Protein 5W8J (pdb70)

Foldseek 3Di:
DDPCVVVDDDPDDDDFDQEEEEEDDPQASLLLVVLLFVVVRGLEYEYEYDPAVVFVVSQVVVVVCVVVTNRNYYYYDNQLLSVAQHQEYEYADADDADDPRDPLRRVQRRLVVCLVVLVRNCVRHVQHAYEYEYPPFFLVLLSSCVNSVDDQLRRWYLACLLLQLLLLVLVCVVVVHHSVQWHWDWKAGPADLIRTQQQTTDGPPHRVCVVQVCQCHPVRPVPNVVSSVCSRVVQVVCCVVVNHDHNSSSNSVSVLSNCASVVPQAWGFIWTQDQPPLPQHDRTTMTFTFGHYPSHGPDTDRDDGDPVRSVSNNVSSVVSVVSNVPHDD/DDPVVVVDDDDDDDDDDWDAEEEEEDDDQASLLLVVLLQVVQLGLEYEYEYDPAVSFVVSQVVVVVCVVVTNRPYYYYDNQLLSVAPHQEYEYADADDAWAPGFLVVRVVGVLVVCLVPLVRNCVRYVNHAYEYEYPPQQLVLVSSCVNNVDDQLRRWYLFCLLLQLLLLVLVCVVVVHHSVQWDWDWKFGQADLIFTQLQCTDGPPHRPCVVPVCPLPPVRPVNNVVSSVCSRCVQNVVCVVPNGDHNSSSNSSSVLSCCASVFPQDWGFIWGQPDPALPHNDRGIHTAIFGQYPSHGPGGDRDDGDPVRSVSNVVSRVVRCVVNVPDDD/DDPCVVVDDDDDDDDDDFQQEEEEEDDDQASLLLVVLLQVVQRGLEYEYEYDPAVSFVVSQVVVVVCVVVTNRNYYYYDNQLLSVAQHQEYEYADADDDDPPDDPLVRVQRRLVVVLVVLVRNCVRHVQHAYEYAYPPFFLVLLSSCVNNVDDQQRRWYLACQLLQVLLLPLVCVVVVHPSVQWHWDWKAGPADLIDTQQQTTDGPPHRPCVVQVCQLPPPDPVPNVVSSVCSNPVQVVVCVVPNHDHNSSSNSVSVLSNCASVFPQDWGFIWTQQDPPLPHHDRTTMTFIFGHYPNGGPDGDDDDGDPVRSVSNNVSSVVSVVSVVPHDD/DPPCVVVDDDPDDDDDDWDQEEEEEDDDQASLLLVVLLQVVQRGLEYEYEYDPAVSFVVSQVVVVVCVVVTNNNYYYYDNQLLSVAQHQEYEYADADDDDVPHDPLRRVQRRLVVCLPVLVRNCVRHVQHAYEYAYPPFFLVLLSSCVNSVDPQQRRWYLACQLLQVLLLVLVCVVVVHPSVQWGWDWKWGPADLIRTQQQTTDGPPHRPCVVPVCQLHPVDPVPNVVSSVCSRVVQVVVCVVVNHDHNSSSNSSSVLSCCASVFPQDWGFIWTQQDPALPEHDRTTMTFIFGQYPNHGPGTDRDDGDPVRSVSNRVSNVVSVVSVVPHDD

Radius of gyration: 30.74 Å; Cα contacts (8 Å, |Δi|>4): 3214; chains: 4; bounding box: 85×82×82 Å

GO terms:
  GO:0005515 protein binding (F, IPI)
  GO:0006089 lactate metabolic process (P, IDA)
  GO:0004459 L-lactate dehydrogenase (NAD+) activity (F, EXP)
  GO:0005829 cytosol (C, TAS)
  GO:0004459 L-lactate dehydrogenase (NAD+) activity (F, TAS)
  GO:0042802 identical protein binding (F, IPI)
  GO:0045296 cadherin binding (F, HDA)
  GO:0005829 cytosol (C, IDA)
  GO:0070062 extracellular exosome (C, HDA)
  GO:0005634 nucleus (C, HDA)
  GO:0016020 membrane (C, HDA)
  GO:0004459 L-lactate dehydrogenase (NAD+) activity (F, IMP)

Organism: Homo sapiens (NCBI:txid9606)

Sequence (1322 aa):
ATLKDQLIYNLLKQTPQNKITVVGVGAVGMACAISILMMKDLADELALVDVIIEDDKLKGEMMDLQHGSLFLRRTPKIVSGKDYNVTANSKLVIIITAGARQQEGESRLNLVQRNVNIFKFFIIPNVVKYSPNCKLLIVSNPVDILTYVAWKISGFPKNRVIGSGCNLDSARFRYLMGERLGVHPLSCHGWVLGEHGDSSVPVWSGMNVAGVSLKTLHPDLGTDKDKEQWKEVHKQQVVESAYEVIKLKGYTSWAIIGLSSVADDLAESIMKNLRRVHPVSSTMIKGLYGIKDDVFLSVPCIILGQNGISDLVKVTLTSEEEARLKKSADTLWGIQKELQFATLKDQLIYNLLKEEQTPQQNKITVVGVGAVGMACAISILMMKDLADELALVDVIEDDKKLKGEMMDLQHGSLFLRTPKIVSGKDYNVTANSKLVIIITAGARQQQEGESRLNLVQRRNVNIFKFFIIPNVVKYSPNCKLLIVSNPVDIILTYVAWKISGFPKNRVIIGSGCNLDSARFRYLMMGERLGVHPLSCHGWVLGEHGDSSVPVWSGMMNVAGVSLKTLHPDLGTDKDKEQWKEVHKQVVESSAYEVIKLKGYTSWAIGLSVADLAESIMKNLRRRVHPVSTMIKGLYGIKDDVFLSVPCILGQNGISDLVKVTTLTSEEEARLKKSADTLWGIQQKELQFATLKDQLIYNLLKEEQTPQNKITVVGVGAVGMACAISILMMKDLADELALVDVIEDDKLKGEMMDLQHGSLFLRTPKIVSGKDYNVTANSKLVIITAGARQQEGESRLNLVQRNVNIFKFFIIPNVVKYSPNNCKLLIVSNPVDILTYVAWKISGFPKNRVIGSSGCNLDDSARFRYLMMGERLGVHPLSCHGWVLGEHGDSSVPVWSGMMNVAGVSLKTLHPDLGTDKDKEQWKEVHKQVVESSAYYEVIKLKGYTSWAIIGLSSVADLAESIMKNLRRVHPVSSTMIKGLYGIKDDVFLSVPCILGQNGISDLVKVTLTSEEEARLKKSADTLWGIQKELQFATLKDQLIYNLLKEEQTPQNKITVVGVGAVGMACAISILMMKDLADELALVDVIEDDKLKGEMMDLQHGSLFLRTPKIVSGKDYNVTANSKLVIIITAGARQQEGESRLNLVQRNVNIFKFIIPNVVKYSPNCKLLIVSNPVDILTYVAWKISGFPKNRVIGSSGCNLDSARFRYLMMGEERLGVHPLSCHGWVLGEHGDDSSVPVWSGMMNVAGVSLKTLHPDLGTDKDKEQWKEVHKQVVESSAYEVIKLKGYT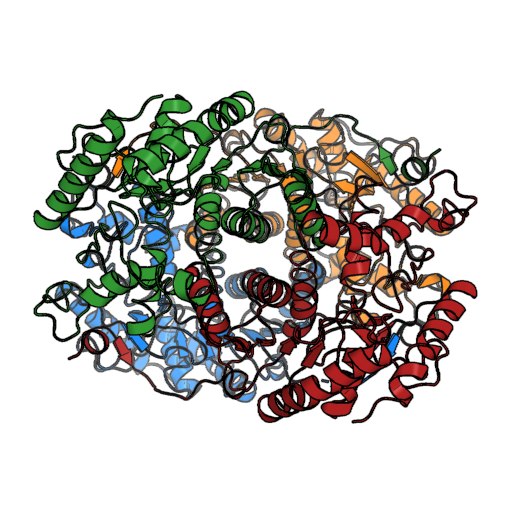SWAIIGLSSVADLAESIMKNLRRVHPVSSTMIKGLYGIKDDVVFLSVPCIILGQNGISDLVKVTLTSEEEARLKKSADTLLWGIQKELQF

CATH classification: 3.40.50.720 (+1 more: 3.90.110.10)

InterPro domains:
  IPR001236 Lactate/malate dehydrogenase, N-terminal [PF00056] (22-160)
  IPR001557 L-lactate/malate dehydrogenase [PIRSF000102] (20-329)
  IPR001557 L-lactate/malate dehydrogenase [PR00086] (22-46)
  IPR001557 L-lactate/malate dehydrogenase [PR00086] (47-71)
  IPR001557 L-lactate/malate dehydrogenase [PR00086] (134-154)
  IPR001557 L-lactate/malate dehydrogenase [PR00086] (158-176)
  IPR001557 L-lactate/malate dehydrogenase [PR00086] (188-201)
  IPR011304 L-lactate dehydrogenase [MF_00488] (20-331)
  IPR011304 L-lactate dehydrogenase [TIGR01771] (25-324)
  IPR015955 Lactate dehydrogenase/glycoside hydrolase, family 4, C-terminal [G3DSA:3.90.110.10] (163-330)
  IPR015955 Lactate dehydrogenase/glycoside hydrolase, family 4, C-terminal [SSF56327] (161-330)
  IPR018177 L-lactate dehydrogenase, active site [PS00064] (190-196)
  IPR022383 Lactate/malate dehydrogenase, C-terminal [PF02866] (164-324)
  IPR036291 NAD(P)-binding domain superfamily [SSF51735] (2-160)

Solvent-accessible surface area: 44157 Å² total; per-residue (Å²): 122,69,0,88,83,60,0,12,94,79,43,66,144,108,77,35,69,16,5,0,0,0,2,4,1,43,48,42,0,4,1,0,0,0,1,0,0,33,72,57,13,7,13,13,0,0,0,1,29,69,98,105,76,51,4,109,0,2,30,30,0,0,24,11,0,12,18,40,5,54,3,48,107,11,35,24,17,89,83,12,79,33,0,28,78,6,38,0,0,0,0,22,20,43,26,80,108,119,114,88,38,54,55,65,85,12,2,39,86,0,0,84,60,0,92,104,9,0,62,31,0,33,130,64,3,70,117,0,19,0,0,0,9,8,81,44,3,8,8,0,0,12,0,0,42,102,40,16,65,13,64,65,12,40,0,0,0,4,4,0,7,7,2,7,0,5,3,43,31,10,0,3,117,77,2,25,6,7,14,51,11,0,28,2,34,0,1,0,30,51,20,94,52,0,1,5,6,25,59,3,1,10,0,4,13,8,32,0,65,109,39,26,97,49,0,13,49,109,164,1,101,47,88,7,84,72,2,16,34,64,2,23,102,8,22,129,67,0,88,175,24,16,51,95,24,4,21,0,19,0,2,0,0,0,16,0,0,18,0,2,16,33,32,1,74,32,12,9,7,0,0,0,20,5,105,72,30,38,58,4,83,46,30,0,0,0,0,2,0,0,0,0,4,28,49,0,0,13,10,17,1,83,9,92,22,75,104,119,13,69,62,81,1,75,57,7,1,71,79,5,67,29,36,5,131,101,19,127,83,120,67,0,93,64,59,0,11,102,58,33,49,193,72,104,107,82,31,59,20,9,0,0,0,3,2,2,27,46,34,1,4,1,0,0,0,1,1,0,30,69,52,11,1,12,14,0,0,0,2,29,92,104,101,86,55,4,95,0,3,26,18,0,0,24,3,0,12,19,43,5,51,3,50,106,10,37,24,16,104,83,15,82,32,0,28,79,7,45,0,0,0,0,16,18,19,30,122,12,104,116,64,32,40,11,48,95,0,19,141,101,0,7,80,64,0,82,114,7,0,62,37,0,32,146,66,2,75,121,0,18,0,0,0,8,8,32,3,1,2,0,0,0,16,0,0,47,99,43,15,67,13,66,62,13,42,0,0,0,2,1,0,8,5,4,7,0,2,0,43,28,23,0,4,115,83,2,24,6,9,12,45,12,0,30,2,32,0,0,0,5,12,4,82,33,4,1,4,4,25,41,8,1,10,0,4,14,9,37,0,56,106,35,25,95,67,0,13,56,138,82,1,100,48,76,3,33,73,0,20,105,86,2,26,61,5,5,44,78,0,13,131,33,14,43,72,22,3,20,0,15,0,4,0,0,0,14,0,0,24,0,1,14,32,34,2,76,37,13,6,5,0,0,0,6,1,93,61,10,37,74,14,84,55,42,0,0,0,0,0,0,0,0,0,4,24,52,0,0,10,7,2,0,67,7,72,26,46,86,122,7,48,61,140,1,74,56,0,4,98,62,0,51,30,46,1,117,117,37,149,125,124,69,0,92,79,71,0,10,107,78,44,42,102,83,100,54,67,24,59,20,7,0,0,0,3,3,1,37,47,37,0,4,1,0,0,0,2,0,0,30,67,57,15,2,9,13,0,0,0,2,28,110,104,100,88,55,5,93,0,4,30,20,0,0,25,3,0,13,19,39,6,60,2,44,112,11,30,26,15,109,80,26,77,34,0,26,69,6,53,0,0,0,0,22,21,42,23,71,95,107,182,85,33,58,158,57,88,9,0,37,94,0,0,72,57,0,94,154,10,0,64,54,0,35,142,62,3,74,118,0,13,0,0,0,10,8,79,41,4,7,7,0,0,20,0,0,58,47,38,15,64,12,63,74,10,38,0,0,0,15,5,0,9,13,2,7,1,7,2,42,25,16,0,4,112,84,2,26,6,8,13,47,12,0,28,2,32,0,2,0,23,58,20,117,48,0,2,4,6,28,60,4,2,10,0,5,14,9,33,0,67,107,40,26,90,63,1,10,49,88,81,1,103,48,89,4,105,41,0,19,45,82,3,28,102,9,21,146,60,0,90,150,26,16,51,92,16,4,22,0,31,0,3,2,1,0,21,0,0,13,0,3,23,33,39,1,73,22,13,10,6,0,0,1,13,0,104,68,34,31,63,5,83,45,39,0,0,0,0,1,0,0,1,0,4,24,44,1,0,10,8,6,0,63,9,90,24,76,101,69,14,68,60,102,2,74,143,6,1,69,67,6,71,29,26,4,128,102,20,131,86,119,70,0,89,81,56,0,10,107,75,30,54,102,57,112,66,62,24,56,22,8,0,0,0,2,4,2,42,46,44,0,5,1,0,0,0,1,0,0,30,59,58,10,1,12,12,0,0,0,2,21,111,100,90,85,55,4,92,0,3,28,20,0,0,26,4,0,13,19,42,5,50,4,47,111,8,36,24,16,120,77,10,80,33,0,28,76,6,61,0,0,0,0,24,21,39,22,71,82,103,112,91,33,56,120,59,79,6,0,34,83,0,0,81,63,0,92,110,8,0,61,39,0,37,139,53,2,72,118,1,16,0,0,0,8,8,83,31,4,7,6,0,0,7,0,0,39,96,37,15,65,12,64,74,13,41,0,0,0,6,4,0,7,7,2,7,0,6,3,42,23,15,0,4,110,79,1,26,6,7,13,48,11,0,29,2,30,0,0,0,34,53,21,93,54,0,1,4,6,32,59,3,0,8,0,4,19,2,28,0,63,101,31,32,97,64,0,21,58,116,78,6,104,52,109,5,40,81,0,19,34,73,2,21,113,7,23,130,64,0,89,178,26,18,49,96,24,5,22,0,21,0,3,0,0,0,21,0,0,12,0,1,20,32,37,1,76,31,12,10,7,0,0,0,8,0,88,66,27,28,51,11,89,43,34,0,0,1,0,0,0,0,0,0,4,28,63,0,0,12,9,1,0,69,15,91,31,74,100,118,10,64,57,80,2,77,152,7,2,97,75,6,66,36,29,4,128,96,17,136,94

B-factor: mean 19.36, std 9.63, range [6.4, 61.66]

Structure (mmCIF, N/CA/C/O backbone):
data_5W8J
#
_entry.id   5W8J
#
_cell.length_a   168.530
_cell.length_b   80.770
_cell.length_c   121.090
_cell.angle_alpha   90.000
_cell.angle_beta   118.230
_cell.angle_gamma   90.000
#
_symmetry.space_group_name_H-M   'C 1 2 1'
#
loop_
_entity.id
_entity.type
_entity.pdbx_description
1 polymer 'L-lactate dehydrogenase A chain'
2 non-polymer '2-{3-(3,4-difluorophenyl)-5-hydroxy-4-[(4-sulfamoylphenyl)methyl]-1H-pyrazol-1-yl}-1,3-thiazole-4-carboxylic acid'
3 non-polymer 'MALONIC ACID'
4 non-polymer 'DIMETHYL SULFOXIDE'
5 non-polymer GLYCEROL
6 water water
#
loop_
_atom_site.group_PDB
_atom_site.id
_atom_site.type_symbol
_atom_site.label_atom_id
_atom_site.label_alt_id
_atom_site.label_comp_id
_atom_site.label_asym_id
_atom_site.label_entity_id
_atom_site.label_seq_id
_atom_site.pdbx_PDB_ins_code
_atom_site.Cartn_x
_atom_site.Cartn_y
_atom_site.Cartn_z
_atom_site.occupancy
_atom_site.B_iso_or_equiv
_atom_site.auth_seq_id
_atom_site.auth_comp_id
_atom_site.auth_asym_id
_atom_site.auth_atom_id
_atom_site.pdbx_PDB_model_num
ATOM 1 N N . ALA A 1 2 ? 60.575 -14.367 3.173 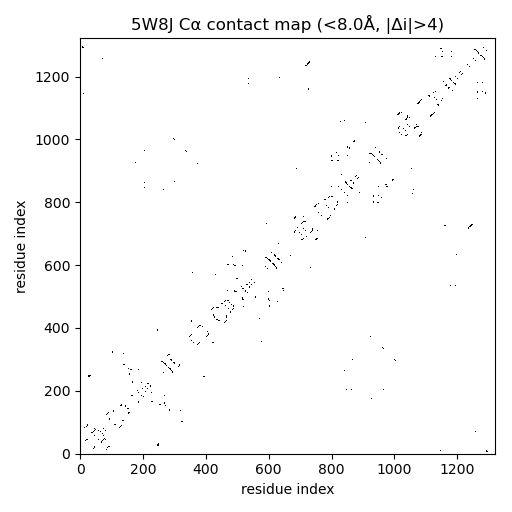1.00 44.70 1 ALA A N 1
ATOM 2 C CA . ALA A 1 2 ? 59.257 -13.834 3.495 1.00 36.55 1 ALA A CA 1
ATOM 3 C C . ALA A 1 2 ? 58.947 -14.123 4.956 1.00 31.78 1 ALA A C 1
ATOM 4 O O . ALA A 1 2 ? 58.953 -15.279 5.391 1.00 35.60 1 ALA A O 1
ATOM 6 N N . THR A 1 3 ? 58.705 -13.067 5.714 1.00 27.52 2 THR A N 1
ATOM 7 C CA . THR A 1 3 ? 58.331 -13.237 7.117 1.00 22.76 2 THR A CA 1
ATOM 8 C C . THR A 1 3 ? 56.973 -13.950 7.255 1.00 20.73 2 THR A C 1
ATOM 9 O O . THR A 1 3 ? 56.183 -14.021 6.284 1.00 21.01 2 THR A O 1
ATOM 13 N N . LEU A 1 4 ? 56.697 -14.469 8.450 1.00 17.14 3 LEU A N 1
ATOM 14 C CA . LEU A 1 4 ? 55.396 -15.068 8.722 1.00 18.05 3 LEU A CA 1
ATOM 15 C C . LEU A 1 4 ? 54.294 -14.036 8.455 1.00 17.49 3 LEU A C 1
ATOM 16 O O . LEU A 1 4 ? 53.273 -14.355 7.857 1.00 14.65 3 LEU A O 1
ATOM 21 N N . LYS A 1 5 ? 54.504 -12.812 8.931 1.00 15.10 4 LYS A N 1
ATOM 22 C CA . LYS A 1 5 ? 53.521 -11.752 8.745 1.00 14.28 4 LYS A CA 1
ATOM 23 C C . LYS A 1 5 ? 53.227 -11.560 7.262 1.00 14.03 4 LYS A C 1
ATOM 24 O O . LYS A 1 5 ? 52.063 -11.427 6.867 1.00 13.64 4 LYS A O 1
ATOM 30 N N . ASP A 1 6 ? 54.271 -11.524 6.435 1.00 14.87 5 ASP A N 1
ATOM 31 C CA . ASP A 1 6 ? 54.011 -11.280 5.015 1.00 17.11 5 ASP A CA 1
ATOM 32 C C . ASP A 1 6 ? 53.434 -12.513 4.304 1.00 15.09 5 ASP A C 1
ATOM 33 O O . ASP A 1 6 ? 52.682 -12.361 3.318 1.00 16.80 5 ASP A O 1
ATOM 38 N N . GLN A 1 7 ? 53.743 -13.714 4.773 1.00 15.53 6 GLN A N 1
ATOM 39 C CA . GLN A 1 7 ? 53.061 -14.905 4.248 1.00 16.13 6 GLN A CA 1
ATOM 40 C C . GLN A 1 7 ? 51.592 -14.915 4.562 1.00 15.75 6 GLN A C 1
ATOM 41 O O . GLN A 1 7 ? 50.772 -15.460 3.820 1.00 15.71 6 GLN A O 1
ATOM 47 N N . LEU A 1 8 ? 51.252 -14.401 5.741 1.00 12.61 7 LEU A N 1
ATOM 48 C CA . LEU A 1 8 ? 49.884 -14.421 6.244 1.00 11.75 7 LEU A CA 1
ATOM 49 C C . LEU A 1 8 ? 49.050 -13.273 5.698 1.00 11.64 7 LEU A C 1
ATOM 50 O O . LEU A 1 8 ? 47.852 -13.424 5.428 1.00 12.84 7 LEU A O 1
ATOM 55 N N . ILE A 1 9 ? 49.675 -12.105 5.588 1.00 11.67 8 ILE A N 1
ATOM 56 C CA . ILE A 1 9 ? 48.904 -10.876 5.378 1.00 11.37 8 ILE A CA 1
ATOM 57 C C . ILE A 1 9 ? 49.410 -10.105 4.170 1.00 11.89 8 ILE A C 1
ATOM 58 O O . ILE A 1 9 ? 50.617 -9.826 4.052 1.00 13.65 8 ILE A O 1
ATOM 63 N N . TYR A 1 10 ? 48.492 -9.771 3.260 1.00 12.03 9 TYR A N 1
ATOM 64 C CA . TYR A 1 10 ? 48.784 -8.885 2.133 1.00 12.16 9 TYR A CA 1
ATOM 65 C C . TYR A 1 10 ? 48.392 -7.459 2.505 1.00 12.29 9 TYR A C 1
ATOM 66 O O . TYR A 1 10 ? 47.259 -7.209 2.922 1.00 11.78 9 TYR A O 1
ATOM 75 N N . ASN A 1 11 ? 49.335 -6.537 2.368 1.00 13.09 10 ASN A N 1
ATOM 76 C CA . ASN A 1 11 ? 49.103 -5.151 2.744 1.00 13.99 10 ASN A CA 1
ATOM 77 C C . ASN A 1 11 ? 48.592 -4.302 1.566 1.00 14.50 10 ASN A C 1
ATOM 78 O O . ASN A 1 11 ? 49.226 -4.244 0.509 1.00 17.76 10 ASN A O 1
ATOM 83 N N . LEU A 1 12 ? 47.471 -3.614 1.776 1.00 13.60 11 LEU A N 1
ATOM 84 C CA . LEU A 1 12 ? 46.897 -2.723 0.747 1.00 14.82 11 LEU A CA 1
ATOM 85 C C . LEU A 1 12 ? 47.484 -1.330 0.859 1.00 18.42 11 LEU A C 1
ATOM 86 O O . LEU A 1 12 ? 47.684 -0.660 -0.165 1.00 23.14 11 LEU A O 1
ATOM 91 N N . LEU A 1 13 ? 47.748 -0.867 2.076 1.00 19.27 12 LEU A N 1
ATOM 92 C CA . LEU A 1 13 ? 48.339 0.480 2.160 1.00 28.22 12 LEU A CA 1
ATOM 93 C C . LEU A 1 13 ? 48.989 0.757 3.481 1.00 22.59 12 LEU A C 1
ATOM 94 O O . LEU A 1 13 ? 48.686 0.117 4.467 1.00 22.45 12 LEU A O 1
ATOM 99 N N . LYS A 1 14 ? 49.912 1.732 3.476 1.00 29.80 13 LYS A N 1
ATOM 100 C CA . LYS A 1 14 ? 50.705 2.069 4.661 1.00 36.48 13 LYS A CA 1
ATOM 101 C C . LYS A 1 14 ? 49.982 3.031 5.603 1.00 40.28 13 LYS A C 1
ATOM 102 O O . LYS A 1 14 ? 49.574 4.109 5.176 1.00 46.58 13 LYS A O 1
ATOM 104 N N . GLN A 1 17 ? 47.469 6.860 10.076 1.00 48.90 16 GLN A N 1
ATOM 105 C CA . GLN A 1 17 ? 46.839 8.170 10.005 1.00 44.81 16 GLN A CA 1
ATOM 106 C C . GLN A 1 17 ? 46.917 8.925 11.324 1.00 41.25 16 GLN A C 1
ATOM 107 O O . GLN A 1 17 ? 47.335 8.407 12.349 1.00 46.90 16 GLN A O 1
ATOM 109 N N . THR A 1 18 ? 46.476 10.164 11.254 1.00 37.04 17 THR A N 1
ATOM 110 C CA . THR A 1 18 ? 46.386 11.057 12.386 1.00 33.07 17 THR A CA 1
ATOM 111 C C . THR A 1 18 ? 45.349 10.491 13.367 1.00 26.61 17 THR A C 1
ATOM 112 O O . THR A 1 18 ? 44.317 9.918 12.952 1.00 28.23 17 THR A O 1
ATOM 116 N N . PRO A 1 19 ? 45.631 10.603 14.691 1.00 28.53 18 PRO A N 1
ATOM 117 C CA . PRO A 1 19 ? 44.642 10.103 15.658 1.00 25.72 18 PRO A CA 1
ATOM 118 C C . PRO A 1 19 ? 43.271 10.763 15.466 1.00 20.66 18 PRO A C 1
ATOM 119 O O . PRO A 1 19 ? 43.273 11.958 15.248 1.00 25.52 18 PRO A O 1
ATOM 123 N N . GLN A 1 20 ? 42.152 10.046 15.588 1.00 21.10 19 GLN A N 1
ATOM 124 C CA . GLN A 1 20 ? 40.847 10.708 15.342 1.00 21.31 19 GLN A CA 1
ATOM 125 C C . GLN A 1 20 ? 40.000 11.066 16.566 1.00 21.79 19 GLN A C 1
ATOM 126 O O . GLN A 1 20 ? 39.246 12.064 16.544 1.00 21.58 19 GLN A O 1
ATOM 132 N N . ASN A 1 21 ? 40.126 10.272 17.626 1.00 17.15 20 ASN A N 1
ATOM 133 C CA . ASN A 1 21 ? 39.327 10.456 18.838 1.00 16.88 20 ASN A CA 1
ATOM 134 C C . ASN A 1 21 ? 40.214 10.206 20.039 1.00 17.69 20 ASN A C 1
ATOM 135 O O . ASN A 1 21 ? 39.962 9.342 20.866 1.00 16.84 20 ASN A O 1
ATOM 140 N N . LYS A 1 22 ? 41.278 10.981 20.129 1.00 10.46 21 LYS A N 1
ATOM 141 C CA . LYS A 1 22 ? 42.345 10.739 21.108 1.00 9.19 21 LYS A CA 1
ATOM 142 C C . LYS A 1 22 ? 42.165 11.551 22.391 1.00 10.25 21 LYS A C 1
ATOM 143 O O . LYS A 1 22 ? 41.799 12.728 22.374 1.00 12.13 21 LYS A O 1
ATOM 149 N N . ILE A 1 23 ? 42.475 10.893 23.516 1.00 8.89 22 ILE A N 1
ATOM 150 C CA . ILE A 1 23 ? 42.479 11.532 24.825 1.00 9.17 22 ILE A CA 1
ATOM 151 C C . ILE A 1 23 ? 43.833 11.351 25.481 1.00 10.84 22 ILE A C 1
ATOM 152 O O . ILE A 1 23 ? 44.424 10.268 25.374 1.00 9.89 22 ILE A O 1
ATOM 157 N N . THR A 1 24 ? 44.366 12.417 26.103 1.00 8.58 23 THR A N 1
ATOM 158 C CA . THR A 1 24 ? 45.582 12.299 26.897 1.00 9.94 23 THR A CA 1
ATOM 159 C C . THR A 1 24 ? 45.233 12.479 28.351 1.00 9.82 23 THR A C 1
ATOM 160 O O . THR A 1 24 ? 44.446 13.362 28.697 1.00 10.69 23 THR A O 1
ATOM 164 N N . VAL A 1 25 ? 45.815 11.650 29.223 1.00 8.85 24 VAL A N 1
ATOM 165 C CA . VAL A 1 25 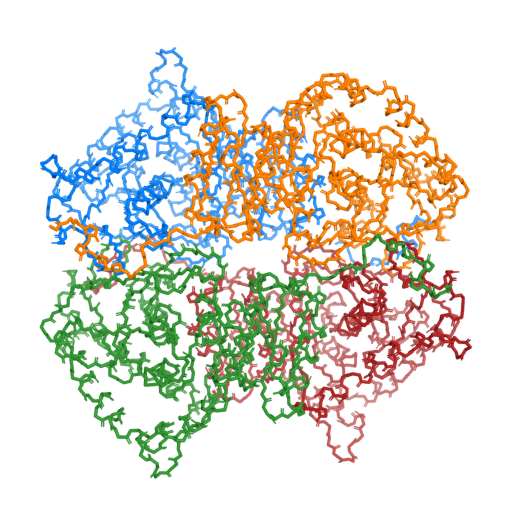? 45.753 11.889 30.675 1.00 10.46 24 VAL A CA 1
ATOM 166 C C . VAL A 1 25 ? 47.144 12.274 31.136 1.00 11.06 24 VAL A C 1
ATOM 167 O O . VAL A 1 25 ? 48.102 11.507 30.919 1.00 10.26 24 VAL A O 1
ATOM 171 N N . VAL A 1 26 ? 47.290 13.472 31.723 1.00 10.52 25 VAL A N 1
ATOM 172 C CA . VAL A 1 26 ? 48.571 13.862 32.300 1.00 10.94 25 VAL A CA 1
ATOM 173 C C . VAL A 1 26 ? 48.563 13.584 33.801 1.00 11.82 25 VAL A C 1
ATOM 174 O O . VAL A 1 26 ? 47.675 14.071 34.539 1.00 13.31 25 VAL A O 1
ATOM 178 N N . GLY A 1 27 ? 49.555 12.816 34.252 1.00 11.05 26 GLY A N 1
ATOM 179 C CA . GLY A 1 27 ? 49.666 12.421 35.662 1.00 12.90 26 GLY A CA 1
ATOM 180 C C . GLY A 1 27 ? 49.139 10.999 35.804 1.00 11.58 26 GLY A C 1
ATOM 181 O O . GLY A 1 27 ? 47.984 10.733 35.424 1.00 14.24 26 GLY A O 1
ATOM 182 N N . VAL A 1 28 ? 49.971 10.089 36.307 1.00 10.71 27 VAL A N 1
ATOM 183 C CA . VAL A 1 28 ? 49.538 8.684 36.441 1.00 12.33 27 VAL A CA 1
ATOM 184 C C . VAL A 1 28 ? 49.520 8.261 37.909 1.00 11.52 27 VAL A C 1
ATOM 185 O O . VAL A 1 28 ? 49.775 7.095 38.259 1.00 14.51 27 VAL A O 1
ATOM 189 N N . GLY A 1 29 ? 49.220 9.215 38.791 1.00 11.15 28 GLY A N 1
ATOM 190 C CA . GLY A 1 29 ? 48.803 8.892 40.145 1.00 12.02 28 GLY A CA 1
ATOM 191 C C . GLY A 1 29 ? 47.445 8.201 40.178 1.00 11.05 28 GLY A C 1
ATOM 192 O O . GLY A 1 29 ? 46.891 7.845 39.126 1.00 11.51 28 GLY A O 1
ATOM 193 N N . ALA A 1 30 ? 46.905 8.025 41.381 1.00 13.40 29 ALA A N 1
ATOM 194 C CA . ALA A 1 30 ? 45.651 7.263 41.495 1.00 12.22 29 ALA A CA 1
ATOM 195 C C . ALA A 1 30 ? 44.528 7.947 40.741 1.00 12.04 29 ALA A C 1
ATOM 196 O O . ALA A 1 30 ? 43.711 7.250 40.084 1.00 10.84 29 ALA A O 1
ATOM 198 N N . VAL A 1 31 ? 44.470 9.291 40.770 1.00 11.10 30 VAL A N 1
ATOM 199 C CA . VAL A 1 31 ? 43.408 9.974 40.030 1.00 11.55 30 VAL A CA 1
ATOM 200 C C . VAL A 1 31 ? 43.560 9.830 38.536 1.00 10.86 30 VAL A C 1
ATOM 201 O O . VAL A 1 31 ? 42.596 9.456 37.878 1.00 11.51 30 VAL A O 1
ATOM 205 N N . GLY A 1 32 ? 44.765 10.014 38.000 1.00 9.90 31 GLY A N 1
ATOM 206 C CA . GLY A 1 32 ? 44.929 9.902 36.565 1.00 9.41 31 GLY A CA 1
ATOM 207 C C . GLY A 1 32 ? 44.614 8.481 36.088 1.00 8.32 31 GLY A C 1
ATOM 208 O O . GLY A 1 32 ? 43.977 8.325 35.049 1.00 9.58 31 GLY A O 1
ATOM 209 N N . MET A 1 33 ? 45.036 7.471 36.845 1.00 9.91 32 MET A N 1
ATOM 210 C CA . MET A 1 33 ? 44.773 6.119 36.368 1.00 9.66 32 MET A CA 1
ATOM 211 C C . MET A 1 33 ? 43.315 5.738 36.532 1.00 10.13 32 MET A C 1
ATOM 212 O O . MET A 1 33 ? 42.814 4.953 35.711 1.00 9.60 32 MET A O 1
ATOM 217 N N . ALA A 1 34 ? 42.605 6.314 37.510 1.00 10.69 33 ALA A N 1
ATOM 218 C CA . ALA A 1 34 ? 41.177 6.019 37.620 1.00 9.39 33 ALA A CA 1
ATOM 219 C C . ALA A 1 34 ? 40.450 6.690 36.438 1.00 9.75 33 ALA A C 1
ATOM 220 O O . ALA A 1 34 ? 39.534 6.122 35.851 1.00 10.49 33 ALA A O 1
ATOM 222 N N . CYS A 1 35 ? 40.868 7.894 36.065 1.00 8.92 34 CYS A N 1
ATOM 223 C CA . CYS A 1 35 ? 40.327 8.492 34.863 1.00 10.02 34 CYS A CA 1
ATOM 224 C C . CYS A 1 35 ? 40.603 7.601 33.650 1.00 10.49 34 CYS A C 1
ATOM 225 O O . CYS A 1 35 ? 39.714 7.381 32.798 1.00 10.12 34 CYS A O 1
ATOM 228 N N . ALA A 1 36 ? 41.842 7.119 33.529 1.00 8.71 35 ALA A N 1
ATOM 229 C CA . ALA A 1 36 ? 42.219 6.282 32.391 1.00 11.24 35 ALA A CA 1
ATOM 230 C C . ALA A 1 36 ? 41.383 5.011 32.304 1.00 9.35 35 ALA A C 1
ATOM 231 O O . ALA A 1 36 ? 40.838 4.708 31.207 1.00 8.66 35 ALA A O 1
ATOM 233 N N . ILE A 1 37 ? 41.264 4.275 33.409 1.00 8.64 36 ILE A N 1
ATOM 234 C CA . ILE A 1 37 ? 40.498 3.028 33.313 1.00 8.59 36 ILE A CA 1
ATOM 235 C C . ILE A 1 37 ? 39.032 3.314 33.024 1.00 10.38 36 ILE A C 1
ATOM 236 O O . ILE A 1 37 ? 38.401 2.571 32.257 1.00 9.41 36 ILE A O 1
ATOM 241 N N . SER A 1 38 ? 38.471 4.390 33.578 1.00 8.77 37 SER A N 1
ATOM 242 C CA . SER A 1 38 ? 37.045 4.683 33.357 1.00 9.73 37 SER A CA 1
ATOM 243 C C . SER A 1 38 ? 36.813 5.073 31.894 1.00 9.26 37 SER A C 1
ATOM 244 O O . SER A 1 38 ? 35.810 4.641 31.288 1.00 10.15 37 SER A O 1
ATOM 247 N N . ILE A 1 39 ? 37.719 5.863 31.329 1.00 8.13 38 ILE A N 1
ATOM 248 C CA . ILE A 1 39 ? 37.631 6.236 29.901 1.00 8.75 38 ILE A CA 1
ATOM 249 C C . ILE A 1 39 ? 37.763 4.988 29.009 1.00 9.06 38 ILE A C 1
ATOM 250 O O . ILE A 1 39 ? 36.999 4.810 28.040 1.00 10.23 38 ILE A O 1
ATOM 255 N N . LEU A 1 40 ? 38.682 4.086 29.353 1.00 9.47 39 LEU A N 1
ATOM 256 C CA . LEU A 1 40 ? 38.831 2.851 28.572 1.00 9.44 39 LEU A CA 1
ATOM 257 C C . LEU A 1 40 ? 37.597 1.966 28.635 1.00 12.21 39 LEU A C 1
ATOM 258 O O . LEU A 1 40 ? 37.209 1.355 27.608 1.00 12.65 39 LEU A O 1
ATOM 263 N N A MET A 1 41 ? 36.962 1.850 29.799 0.60 10.14 40 MET A N 1
ATOM 264 N N B MET A 1 41 ? 36.985 1.854 29.813 0.40 10.20 40 MET A N 1
ATOM 265 C CA A MET A 1 41 ? 35.823 0.917 29.889 0.60 9.62 40 MET A CA 1
ATOM 266 C CA B MET A 1 41 ? 35.801 0.995 29.969 0.40 10.59 40 MET A CA 1
ATOM 267 C C A MET A 1 41 ? 34.506 1.573 29.417 0.60 11.29 40 MET A C 1
ATOM 268 C C B MET A 1 41 ? 34.623 1.500 29.143 0.40 10.91 40 MET A C 1
ATOM 269 O O A MET A 1 41 ? 33.451 0.950 29.419 0.60 12.06 40 MET A O 1
ATOM 270 O O B MET A 1 41 ? 33.788 0.716 28.658 0.40 10.18 40 MET A O 1
ATOM 279 N N . LYS A 1 42 ? 34.584 2.816 28.974 1.00 12.12 41 LYS A N 1
ATOM 280 C CA . LYS A 1 42 ? 33.459 3.487 28.329 1.00 11.13 41 LYS A CA 1
ATOM 281 C C . LYS A 1 42 ? 33.661 3.696 26.831 1.00 11.90 41 LYS A C 1
ATOM 282 O O . LYS A 1 42 ? 32.800 4.289 26.179 1.00 12.99 41 LYS A O 1
ATOM 288 N N . ASP A 1 43 ? 34.761 3.186 26.277 1.00 13.08 42 ASP A N 1
ATOM 289 C CA . ASP A 1 43 ? 35.016 3.247 24.815 1.00 14.88 42 ASP A CA 1
ATOM 290 C C . ASP A 1 43 ? 34.938 4.683 24.265 1.00 14.20 42 ASP A C 1
ATOM 291 O O . ASP A 1 43 ? 34.326 4.919 23.216 1.00 19.11 42 ASP A O 1
ATOM 296 N N . LEU A 1 44 ? 35.520 5.638 24.982 1.00 12.87 43 LEU A N 1
ATOM 297 C CA . LEU A 1 44 ? 35.419 7.033 24.553 1.00 15.96 43 LEU A CA 1
ATOM 298 C C . LEU A 1 44 ? 36.516 7.462 23.569 1.00 18.36 43 LEU A C 1
ATOM 299 O O . LEU A 1 44 ? 36.361 8.477 22.889 1.00 20.45 43 LEU A O 1
ATOM 304 N N . ALA A 1 45 ? 37.595 6.695 23.491 1.00 14.69 44 ALA A N 1
ATOM 305 C CA . ALA A 1 45 ? 38.772 7.104 22.683 1.00 15.21 44 ALA A CA 1
ATOM 306 C C . ALA A 1 45 ? 39.246 6.003 21.796 1.00 13.25 44 ALA A C 1
ATOM 307 O O . ALA A 1 45 ? 39.129 4.833 22.166 1.00 14.52 44 ALA A O 1
ATOM 309 N N . ASP A 1 46 ? 39.823 6.352 20.647 1.00 12.71 45 ASP A N 1
ATOM 310 C CA . ASP A 1 46 ? 40.498 5.341 19.844 1.00 15.13 45 ASP A CA 1
ATOM 311 C C . ASP A 1 46 ? 42.001 5.316 20.102 1.00 15.08 45 ASP A C 1
ATOM 312 O O . ASP A 1 46 ? 42.733 4.438 19.628 1.00 15.65 45 ASP A O 1
ATOM 317 N N . GLU A 1 47 ? 42.475 6.287 20.868 1.00 12.18 46 GLU A N 1
ATOM 318 C CA . GLU A 1 47 ? 43.878 6.332 21.270 1.00 11.14 46 GLU A CA 1
ATOM 319 C C . GLU A 1 47 ? 43.933 7.004 22.635 1.00 10.22 46 GLU A C 1
ATOM 320 O O . GLU A 1 47 ? 43.272 8.023 22.853 1.00 11.43 46 GLU A O 1
ATOM 326 N N . LEU A 1 48 ? 44.664 6.397 23.578 1.00 9.00 47 LEU A N 1
ATOM 327 C CA . LEU A 1 48 ? 44.840 6.978 24.912 1.00 9.78 47 LEU A CA 1
ATOM 328 C C . LEU A 1 48 ? 46.324 7.177 25.114 1.00 11.74 47 LEU A C 1
ATOM 329 O O . LEU A 1 48 ? 47.092 6.230 24.940 1.00 12.88 47 LEU A O 1
ATOM 334 N N . ALA A 1 49 ? 46.735 8.405 25.468 1.00 11.29 48 ALA A N 1
ATOM 335 C CA . ALA A 1 49 ? 48.141 8.709 25.801 1.00 9.85 48 ALA A CA 1
ATOM 336 C C . ALA A 1 49 ? 48.271 9.061 27.262 1.00 11.17 48 ALA A C 1
ATOM 337 O O . ALA A 1 49 ? 47.428 9.756 27.794 1.00 10.97 48 ALA A O 1
ATOM 339 N N . LEU A 1 50 ? 49.316 8.548 27.909 1.00 9.93 49 LEU A N 1
ATOM 340 C CA . LEU A 1 50 ? 49.617 8.879 29.309 1.00 11.10 49 LEU A CA 1
ATOM 341 C C . LEU A 1 50 ? 50.939 9.623 29.370 1.00 10.80 49 LEU A C 1
ATOM 342 O O . LEU A 1 50 ? 51.904 9.214 28.721 1.00 11.46 49 LEU A O 1
ATOM 347 N N . VAL A 1 51 ? 51.000 10.676 30.187 1.00 11.45 50 VAL A N 1
ATOM 348 C CA . VAL A 1 51 ? 52.239 11.471 30.376 1.00 12.93 50 VAL A CA 1
ATOM 349 C C . VAL A 1 51 ? 52.525 11.677 31.845 1.00 13.22 50 VAL A C 1
ATOM 350 O O . VAL A 1 51 ? 51.620 11.961 32.606 1.00 13.15 50 VAL A O 1
ATOM 354 N N . ASP A 1 52 ? 53.777 11.502 32.259 1.00 11.71 51 ASP A N 1
ATOM 355 C CA . ASP A 1 52 ? 54.201 11.921 33.583 1.00 11.99 51 ASP A CA 1
ATOM 356 C C . ASP A 1 52 ? 55.706 12.026 33.522 1.00 16.28 51 ASP A C 1
ATOM 357 O O . ASP A 1 52 ? 56.307 11.814 32.444 1.00 17.46 51 ASP A O 1
ATOM 362 N N . VAL A 1 53 ? 56.322 12.341 34.655 1.00 16.03 52 VAL A N 1
ATOM 363 C CA . VAL A 1 53 ? 57.775 12.488 34.666 1.00 16.84 52 VAL A CA 1
ATOM 364 C C . VAL A 1 53 ? 58.463 11.372 35.424 1.00 18.25 52 VAL A C 1
ATOM 365 O O . VAL A 1 53 ? 59.709 11.285 35.428 1.00 20.43 52 VAL A O 1
ATOM 369 N N A ILE A 1 54 ? 57.664 10.518 36.061 0.52 18.31 53 ILE A N 1
ATOM 370 N N B ILE A 1 54 ? 57.673 10.522 36.077 0.48 18.41 53 ILE A N 1
ATOM 371 C CA A ILE A 1 54 ? 58.207 9.351 36.737 0.52 19.19 53 ILE A CA 1
ATOM 372 C CA B ILE A 1 54 ? 58.239 9.359 36.744 0.48 18.61 53 ILE A CA 1
ATOM 373 C C A ILE A 1 54 ? 58.215 8.208 35.724 0.52 15.75 53 ILE A C 1
ATOM 374 C C B ILE A 1 54 ? 58.223 8.216 35.733 0.48 15.83 53 ILE A C 1
ATOM 375 O O A ILE A 1 54 ? 57.181 7.567 35.497 0.52 17.21 53 ILE A O 1
ATOM 376 O O B ILE A 1 54 ? 57.183 7.582 35.519 0.48 17.27 53 ILE A O 1
ATOM 385 N N . GLU A 1 55 ? 59.358 7.981 35.082 1.00 18.07 54 GLU A N 1
ATOM 386 C CA . GLU A 1 55 ? 59.362 7.178 33.865 1.00 18.93 54 GLU A CA 1
ATOM 387 C C . GLU A 1 55 ? 59.076 5.699 34.086 1.00 16.82 54 GLU A C 1
ATOM 388 O O . GLU A 1 55 ? 58.399 5.097 33.256 1.00 15.67 54 GLU A O 1
ATOM 394 N N . ASP A 1 56 ? 59.596 5.092 35.135 1.00 18.61 55 ASP A N 1
ATOM 395 C CA A ASP A 1 56 ? 59.285 3.675 35.327 0.47 16.54 55 ASP A CA 1
ATOM 396 C CA B ASP A 1 56 ? 59.290 3.675 35.388 0.53 16.87 55 ASP A CA 1
ATOM 397 C C . ASP A 1 56 ? 57.821 3.455 35.702 1.00 16.94 55 ASP A C 1
ATOM 398 O O . ASP A 1 56 ? 57.183 2.568 35.132 1.00 14.81 55 ASP A O 1
ATOM 407 N N . LYS A 1 57 ? 57.261 4.268 36.599 1.00 14.38 56 LYS A N 1
ATOM 408 C CA . LYS A 1 57 ? 55.831 4.155 36.923 1.00 12.20 56 LYS A CA 1
ATOM 409 C C . LYS A 1 57 ? 54.944 4.322 35.685 1.00 11.34 56 LYS A C 1
ATOM 410 O O . LYS A 1 57 ? 53.984 3.565 35.477 1.00 12.40 56 LYS A O 1
ATOM 416 N N . LEU A 1 58 ? 55.317 5.278 34.839 1.00 12.95 57 LEU A N 1
ATOM 417 C CA . LEU A 1 58 ? 54.570 5.581 33.654 1.00 10.72 57 LEU A CA 1
ATOM 418 C C . LEU A 1 58 ? 54.553 4.372 32.711 1.00 10.47 57 LEU A C 1
ATOM 419 O O . LEU A 1 58 ? 53.485 3.951 32.231 1.00 12.06 57 LEU A O 1
ATOM 424 N N . LYS A 1 59 ? 55.732 3.815 32.468 1.00 12.35 58 LYS A N 1
ATOM 425 C CA . LYS A 1 59 ? 55.835 2.661 31.575 1.00 12.15 58 LYS A CA 1
ATOM 426 C C . LYS A 1 59 ? 55.081 1.492 32.148 1.00 10.97 58 LYS A C 1
ATOM 427 O O . LYS A 1 59 ? 54.397 0.772 31.383 1.00 12.37 58 LYS A O 1
ATOM 433 N N . GLY A 1 60 ? 55.191 1.278 33.459 1.00 12.28 59 GLY A N 1
ATOM 434 C CA . GLY A 1 60 ? 54.474 0.151 34.050 1.00 11.59 59 GLY A CA 1
ATOM 435 C C . GLY A 1 60 ? 52.967 0.300 33.967 1.00 11.70 59 GLY A C 1
ATOM 436 O O . GLY A 1 60 ? 52.254 -0.704 33.766 1.00 11.49 59 GLY A O 1
ATOM 437 N N . GLU A 1 61 ? 52.451 1.506 34.203 1.00 11.63 60 GLU A N 1
ATOM 438 C CA . GLU A 1 61 ? 51.008 1.719 34.074 1.00 10.62 60 GLU A CA 1
ATOM 439 C C . GLU A 1 61 ? 50.539 1.482 32.634 1.00 12.34 60 GLU A C 1
ATOM 440 O O . GLU A 1 61 ? 49.528 0.822 32.374 1.00 11.09 60 GLU A O 1
ATOM 446 N N . MET A 1 62 ? 51.271 2.026 31.666 1.00 9.47 61 MET A N 1
ATOM 447 C CA . MET A 1 62 ? 50.965 1.787 30.273 1.00 9.45 61 MET A CA 1
ATOM 448 C C . MET A 1 62 ? 50.961 0.295 29.956 1.00 10.62 61 MET A C 1
ATOM 449 O O . MET A 1 62 ? 50.027 -0.190 29.303 1.00 9.99 61 MET A O 1
ATOM 454 N N . MET A 1 63 ? 51.994 -0.426 30.392 1.00 10.48 62 MET A N 1
ATOM 455 C CA . MET A 1 63 ? 52.039 -1.858 30.069 1.00 10.48 62 MET A CA 1
ATOM 456 C C . MET A 1 63 ? 50.878 -2.617 30.689 1.00 11.95 62 MET A C 1
ATOM 457 O O . MET A 1 63 ? 50.287 -3.491 30.053 1.00 10.97 62 MET A O 1
ATOM 462 N N . ASP A 1 64 ? 50.570 -2.318 31.954 1.00 8.42 63 ASP A N 1
ATOM 463 C CA . ASP A 1 64 ? 49.454 -2.996 32.621 1.00 8.70 63 ASP A CA 1
ATOM 464 C C . ASP A 1 64 ? 48.152 -2.747 31.849 1.00 12.78 63 ASP A C 1
ATOM 465 O O . ASP A 1 64 ? 47.384 -3.681 31.606 1.00 10.72 63 ASP A O 1
ATOM 470 N N . LEU A 1 65 ? 47.885 -1.518 31.414 1.00 9.46 64 LEU A N 1
ATOM 471 C CA . LEU A 1 65 ? 46.697 -1.302 30.566 1.00 8.82 64 LEU A CA 1
ATOM 472 C C . LEU A 1 65 ? 46.775 -2.062 29.245 1.00 9.12 64 LEU A C 1
ATOM 473 O O . LEU A 1 65 ? 45.760 -2.636 28.805 1.00 10.65 64 LEU A O 1
ATOM 478 N N . GLN A 1 66 ? 47.929 -2.058 28.595 1.00 9.85 65 GLN A N 1
ATOM 479 C CA . GLN A 1 66 ? 48.064 -2.703 27.295 1.00 10.32 65 GLN A CA 1
ATOM 480 C C . GLN A 1 66 ? 47.786 -4.194 27.431 1.00 9.85 65 GLN A C 1
ATOM 481 O O . GLN A 1 66 ? 47.247 -4.836 26.521 1.00 11.47 65 GLN A O 1
ATOM 487 N N . HIS A 1 67 ? 48.230 -4.798 28.526 1.00 8.99 66 HIS A N 1
ATOM 488 C CA . HIS A 1 67 ? 47.969 -6.230 28.688 1.00 9.48 66 HIS A CA 1
ATOM 489 C C . HIS A 1 67 ? 46.506 -6.597 28.776 1.00 10.27 66 HIS A C 1
ATOM 490 O O . HIS A 1 67 ? 46.162 -7.779 28.574 1.00 11.51 66 HIS A O 1
ATOM 497 N N . GLY A 1 68 ? 45.642 -5.621 29.084 1.00 9.21 67 GLY A N 1
ATOM 498 C CA . GLY A 1 68 ? 44.192 -5.833 29.079 1.00 9.58 67 GLY A CA 1
ATOM 499 C C . GLY A 1 68 ? 43.530 -5.507 27.735 1.00 9.63 67 GLY A C 1
ATOM 500 O O . GLY A 1 68 ? 42.309 -5.488 27.691 1.00 10.97 67 GLY A O 1
ATOM 501 N N . SER A 1 69 ? 44.327 -5.245 26.691 1.00 10.68 68 SER A N 1
ATOM 502 C CA . SER A 1 69 ? 43.794 -4.803 25.387 1.00 10.15 68 SER A CA 1
ATOM 503 C C . SER A 1 69 ? 42.730 -5.719 24.804 1.00 10.02 68 SER A C 1
ATOM 504 O O . SER A 1 69 ? 41.788 -5.219 24.141 1.00 9.32 68 SER A O 1
ATOM 507 N N . LEU A 1 70 ? 42.874 -7.036 24.986 1.00 8.64 69 LEU A N 1
ATOM 508 C CA . LEU A 1 70 ? 41.884 -7.994 24.491 1.00 8.24 69 LEU A CA 1
ATOM 509 C C . LEU A 1 70 ? 40.471 -7.676 25.007 1.00 10.39 69 LEU A C 1
ATOM 510 O O . LEU A 1 70 ? 39.473 -7.964 24.343 1.00 11.85 69 LEU A O 1
ATOM 515 N N . PHE A 1 71 ? 40.416 -7.069 26.184 1.00 8.80 70 PHE A N 1
ATOM 516 C CA . PHE A 1 71 ? 39.159 -6.799 26.869 1.00 8.53 70 PHE A CA 1
ATOM 517 C C . PHE A 1 71 ? 38.658 -5.402 26.639 1.00 10.99 70 PHE A C 1
ATOM 518 O O . PHE A 1 71 ? 37.636 -5.016 27.221 1.00 13.32 70 PHE A O 1
ATOM 526 N N . LEU A 1 72 ? 39.345 -4.646 25.786 1.00 11.08 71 LEU A N 1
ATOM 527 C CA . LEU A 1 72 ? 39.028 -3.237 25.569 1.00 9.33 71 LEU A CA 1
ATOM 528 C C . LEU A 1 72 ? 38.750 -2.990 24.094 1.00 12.90 71 LEU A C 1
ATOM 529 O O . LEU A 1 72 ? 38.898 -3.910 23.269 1.00 14.39 71 LEU A O 1
ATOM 534 N N A ARG A 1 73 ? 38.301 -1.781 23.750 0.44 12.52 72 ARG A N 1
ATOM 535 N N B ARG A 1 73 ? 38.296 -1.775 23.761 0.56 12.38 72 ARG A N 1
ATOM 536 C CA A ARG A 1 73 ? 38.062 -1.417 22.344 0.44 13.58 72 ARG A CA 1
ATOM 537 C CA B ARG A 1 73 ? 38.019 -1.378 22.365 0.56 13.78 72 ARG A CA 1
ATOM 538 C C A ARG A 1 73 ? 38.749 -0.091 22.038 0.44 13.63 72 ARG A C 1
ATOM 539 C C B ARG A 1 73 ? 38.737 -0.070 22.054 0.56 13.69 72 ARG A C 1
ATOM 540 O O A ARG A 1 73 ? 38.245 0.721 21.262 0.44 14.34 72 ARG A O 1
ATOM 541 O O B ARG A 1 73 ? 38.241 0.760 21.293 0.56 14.19 72 ARG A O 1
ATOM 556 N N . THR A 1 74 ? 39.885 0.133 22.694 1.00 11.82 73 THR A N 1
ATOM 557 C CA . THR A 1 74 ? 40.728 1.287 22.476 1.00 12.67 73 THR A CA 1
ATOM 558 C C . THR A 1 74 ? 42.057 0.721 21.993 1.00 15.93 73 THR A C 1
ATOM 559 O O . THR A 1 74 ? 42.849 0.226 22.803 1.00 15.72 73 THR A O 1
ATOM 563 N N . PRO A 1 75 ? 42.304 0.715 20.682 1.00 11.15 74 PRO A N 1
ATOM 564 C CA . PRO A 1 75 ? 43.377 -0.106 20.098 1.00 12.74 74 PRO A CA 1
ATOM 565 C C . PRO A 1 75 ? 44.788 0.449 20.231 1.00 15.19 74 PRO A C 1
ATOM 566 O O . PRO A 1 75 ? 45.728 -0.249 19.853 1.00 17.88 74 PRO A O 1
ATOM 570 N N . LYS A 1 76 ? 44.957 1.678 20.709 1.00 12.39 75 LYS A N 1
ATOM 571 C CA . LYS A 1 76 ? 46.282 2.234 20.841 1.00 11.92 75 LYS A CA 1
ATOM 572 C C . LYS A 1 76 ? 46.397 2.921 22.203 1.00 13.25 75 LYS A C 1
ATOM 573 O O . LYS A 1 76 ? 45.631 3.820 22.507 1.00 13.43 75 LYS A O 1
ATOM 579 N N . ILE A 1 77 ? 47.304 2.422 23.022 1.00 10.16 76 ILE A N 1
ATOM 580 C CA . ILE A 1 77 ? 47.615 3.018 24.339 1.00 10.80 76 ILE A CA 1
ATOM 581 C C . ILE A 1 77 ? 49.105 3.311 24.304 1.00 12.95 76 ILE A C 1
ATOM 582 O O . ILE A 1 77 ? 49.934 2.412 24.052 1.00 15.05 76 ILE A O 1
ATOM 587 N N . VAL A 1 78 ? 49.464 4.587 24.495 1.00 12.94 77 VAL A N 1
ATOM 588 C CA . VAL A 1 78 ? 50.859 5.021 24.437 1.00 13.22 77 VAL A CA 1
ATOM 589 C C . VAL A 1 78 ? 51.214 5.833 25.678 1.00 13.38 77 VAL A C 1
ATOM 590 O O . VAL A 1 78 ? 50.332 6.307 26.399 1.00 12.26 77 VAL A O 1
ATOM 594 N N . SER A 1 79 ? 52.522 5.979 25.929 1.00 12.80 78 SER A N 1
ATOM 595 C CA . SER A 1 79 ? 52.962 6.819 27.030 1.00 12.72 78 SER A CA 1
ATOM 596 C C . SER A 1 79 ? 54.349 7.331 26.781 1.00 15.04 78 SER A C 1
ATOM 597 O O . SER A 1 79 ? 55.110 6.755 25.995 1.00 16.16 78 SER A O 1
ATOM 600 N N . GLY A 1 80 ? 54.691 8.383 27.528 1.00 13.02 79 GLY A N 1
ATOM 601 C CA . GLY A 1 80 ? 56.057 8.872 27.510 1.00 15.46 79 GLY A CA 1
ATOM 602 C C . GLY A 1 80 ? 56.177 10.157 28.272 1.00 15.16 79 GLY A C 1
ATOM 603 O O . GLY A 1 80 ? 55.190 10.823 28.524 1.00 15.59 79 GLY A O 1
ATOM 604 N N . LYS A 1 81 ? 57.404 10.472 28.694 1.00 17.84 80 LYS A N 1
ATOM 605 C CA . LYS A 1 81 ? 57.725 11.760 29.303 1.00 18.72 80 LYS A CA 1
ATOM 606 C C . LYS A 1 81 ? 57.701 12.885 28.266 1.00 18.40 80 LYS A C 1
ATOM 607 O O . LYS A 1 81 ? 57.416 14.039 28.613 1.00 23.09 80 LYS A O 1
ATOM 613 N N . ASP A 1 82 ? 58.006 12.546 27.010 1.00 17.96 81 ASP A N 1
ATOM 614 C CA . ASP A 1 82 ? 57.999 13.481 25.882 1.00 22.30 81 ASP A CA 1
ATOM 615 C C . ASP A 1 82 ? 56.560 13.750 25.456 1.00 19.68 81 ASP A C 1
ATOM 616 O O . ASP A 1 82 ? 55.811 12.801 25.240 1.00 18.91 81 ASP A O 1
ATOM 621 N N . TYR A 1 83 ? 56.176 15.018 25.323 1.00 19.56 82 TYR A N 1
ATOM 622 C CA . TYR A 1 83 ? 54.788 15.340 25.003 1.00 22.07 82 TYR A CA 1
ATOM 623 C C . TYR A 1 83 ? 54.423 15.054 23.557 1.00 19.86 82 TYR A C 1
ATOM 624 O O . TYR A 1 83 ? 53.241 15.148 23.194 1.00 18.45 82 TYR A O 1
ATOM 633 N N . ASN A 1 84 ? 55.387 14.648 22.721 1.00 18.92 83 ASN A N 1
ATOM 634 C CA . ASN A 1 84 ? 54.992 14.288 21.363 1.00 21.34 83 ASN A CA 1
ATOM 635 C C . ASN A 1 84 ? 54.030 13.107 21.366 1.00 18.90 83 ASN A C 1
ATOM 636 O O . ASN A 1 84 ? 53.268 12.941 20.412 1.00 19.01 83 ASN A O 1
ATOM 641 N N . VAL A 1 85 ? 54.018 12.306 22.432 1.00 17.12 84 VAL A N 1
ATOM 642 C CA . VAL A 1 85 ? 53.068 11.196 22.500 1.00 15.39 84 VAL A CA 1
ATOM 643 C C . VAL A 1 85 ? 51.627 11.688 22.621 1.00 13.77 84 VAL A C 1
ATOM 644 O O . VAL A 1 85 ? 50.694 10.914 22.391 1.00 16.29 84 VAL A O 1
ATOM 648 N N . THR A 1 86 ? 51.434 12.944 23.005 1.00 13.91 85 THR A N 1
ATOM 649 C CA . THR A 1 86 ? 50.092 13.520 23.164 1.00 14.02 85 THR A CA 1
ATOM 650 C C . THR A 1 86 ? 49.516 14.184 21.931 1.00 14.08 85 THR A C 1
ATOM 651 O O . THR A 1 86 ? 48.417 14.755 21.986 1.00 13.77 85 THR A O 1
ATOM 655 N N . ALA A 1 87 ? 50.255 14.196 20.824 1.00 12.40 86 ALA A N 1
ATOM 656 C CA . ALA A 1 87 ? 49.869 15.007 19.675 1.00 13.20 86 ALA A CA 1
ATOM 657 C C . ALA A 1 87 ? 48.466 14.680 19.161 1.00 14.09 86 ALA A C 1
ATOM 658 O O . ALA A 1 87 ? 48.075 13.531 19.120 1.00 15.24 86 ALA A O 1
ATOM 660 N N . ASN A 1 88 ? 47.742 15.729 18.785 1.00 15.01 87 ASN A N 1
ATOM 661 C CA . ASN A 1 88 ? 46.417 15.640 18.163 1.00 14.70 87 ASN A CA 1
ATOM 662 C C . ASN A 1 88 ? 45.376 15.029 19.089 1.00 15.31 87 ASN A C 1
ATOM 663 O O . ASN A 1 88 ? 44.506 14.280 18.660 1.00 15.36 87 ASN A O 1
ATOM 668 N N . SER A 1 89 ? 45.483 15.350 20.373 1.00 11.56 88 SER A N 1
ATOM 669 C CA . SER A 1 89 ? 44.456 14.966 21.347 1.00 10.69 88 SER A CA 1
ATOM 670 C C . SER A 1 89 ? 43.260 15.891 21.220 1.00 13.70 88 SER A C 1
ATOM 671 O O . SER A 1 89 ? 43.435 17.112 21.051 1.00 15.16 88 SER A O 1
ATOM 674 N N . LYS A 1 90 ? 42.051 15.318 21.237 1.00 11.88 89 LYS A N 1
ATOM 675 C CA . LYS A 1 90 ? 40.844 16.151 21.309 1.00 12.32 89 LYS A CA 1
ATOM 676 C C . LYS A 1 90 ? 40.638 16.695 22.719 1.00 11.00 89 LYS A C 1
ATOM 677 O O . LYS A 1 90 ? 40.077 17.783 22.916 1.00 14.62 89 LYS A O 1
ATOM 683 N N . LEU A 1 91 ? 41.032 15.917 23.720 1.00 10.89 90 LEU A N 1
ATOM 684 C CA . LEU A 1 91 ? 40.756 16.220 25.133 1.00 11.27 90 LEU A CA 1
ATOM 685 C C . LEU A 1 91 ? 42.007 15.859 25.904 1.00 11.12 90 LEU A C 1
ATOM 686 O O . LEU A 1 91 ? 42.541 14.741 25.717 1.00 11.66 90 LEU A O 1
ATOM 691 N N . VAL A 1 92 ? 42.518 16.795 26.718 1.00 10.30 91 VAL A N 1
ATOM 692 C CA . VAL A 1 92 ? 43.671 16.542 27.543 1.00 9.02 91 VAL A CA 1
ATOM 693 C C . VAL A 1 92 ? 43.253 16.789 28.988 1.00 10.67 91 VAL A C 1
ATOM 694 O O . VAL A 1 92 ? 42.738 17.852 29.328 1.00 11.71 91 VAL A O 1
ATOM 698 N N . ILE A 1 93 ? 43.402 15.755 29.813 1.00 9.61 92 ILE A N 1
ATOM 699 C CA . ILE A 1 93 ? 42.917 15.765 31.182 1.00 8.97 92 ILE A CA 1
ATOM 700 C C . ILE A 1 93 ? 44.126 15.914 32.097 1.00 10.63 92 ILE A C 1
ATOM 701 O O . ILE A 1 93 ? 45.033 15.075 32.085 1.00 12.87 92 ILE A O 1
ATOM 706 N N A ILE A 1 94 ? 44.149 16.986 32.887 0.75 10.68 93 ILE A N 1
ATOM 707 N N B ILE A 1 94 ? 44.170 16.982 32.882 0.25 10.75 93 ILE A N 1
ATOM 708 C CA A ILE A 1 94 ? 45.291 17.259 33.711 0.75 9.56 93 ILE A CA 1
ATOM 709 C CA B ILE A 1 94 ? 45.336 17.198 33.709 0.25 11.41 93 ILE A CA 1
ATOM 710 C C A ILE A 1 94 ? 45.006 16.834 35.149 0.75 10.82 93 ILE A C 1
ATOM 711 C C B ILE A 1 94 ? 45.042 16.855 35.152 0.25 10.90 93 ILE A C 1
ATOM 712 O O A ILE A 1 94 ? 44.124 17.415 35.814 0.75 11.24 93 ILE A O 1
ATOM 713 O O B ILE A 1 94 ? 44.185 17.469 35.798 0.25 10.94 93 ILE A O 1
ATOM 722 N N . THR A 1 95 ? 45.770 15.866 35.655 1.00 10.31 94 THR A N 1
ATOM 723 C CA . THR A 1 95 ? 45.604 15.415 37.043 1.00 11.88 94 THR A CA 1
ATOM 724 C C . THR A 1 95 ? 46.851 15.563 37.904 1.00 12.68 94 THR A C 1
ATOM 725 O O . THR A 1 95 ? 46.828 15.286 39.123 1.00 15.21 94 THR A O 1
ATOM 729 N N . ALA A 1 96 ? 47.933 16.040 37.286 1.00 12.28 95 ALA A N 1
ATOM 730 C CA . ALA A 1 96 ? 49.216 16.191 37.970 1.00 13.52 95 ALA A CA 1
ATOM 731 C C . ALA A 1 96 ? 49.186 17.338 38.947 1.00 16.70 95 ALA A C 1
ATOM 732 O O . ALA A 1 96 ? 48.443 18.304 38.787 1.00 15.90 95 ALA A O 1
ATOM 734 N N . GLY A 1 97 ? 50.024 17.237 39.958 1.00 18.81 96 GLY A N 1
ATOM 735 C CA . GLY A 1 97 ? 50.095 18.299 40.934 1.00 21.61 96 GLY A CA 1
ATOM 736 C C . GLY A 1 97 ? 50.598 17.758 42.252 1.00 24.32 96 GLY A C 1
ATOM 737 O O . GLY A 1 97 ? 50.470 16.570 42.559 1.00 24.89 96 GLY A O 1
ATOM 738 N N . ALA A 1 98 ? 51.124 18.675 43.030 1.00 23.02 97 ALA A N 1
ATOM 739 C CA . ALA A 1 98 ? 51.576 18.375 44.381 1.00 28.10 97 ALA A CA 1
ATOM 740 C C . ALA A 1 98 ? 50.399 18.425 45.345 1.00 35.18 97 ALA A C 1
ATOM 741 O O . ALA A 1 98 ? 49.417 19.127 45.110 1.00 37.44 97 ALA A O 1
ATOM 743 N N . ARG A 1 99 ? 50.502 17.687 46.437 1.00 39.42 98 ARG A N 1
ATOM 744 C CA . ARG A 1 99 ? 49.517 17.762 47.500 1.00 40.62 98 ARG A CA 1
ATOM 745 C C . ARG A 1 99 ? 50.047 18.657 48.625 1.00 36.80 98 ARG A C 1
ATOM 746 O O . ARG A 1 99 ? 51.260 18.758 48.833 1.00 33.38 98 ARG A O 1
ATOM 748 N N . GLN A 1 100 ? 49.131 19.314 49.332 1.00 36.45 99 GLN A N 1
ATOM 749 C CA . GLN A 1 100 ? 49.505 20.256 50.381 1.00 35.48 99 GLN A CA 1
ATOM 750 C C . GLN A 1 100 ? 50.211 19.489 51.475 1.00 37.77 99 GLN A C 1
ATOM 751 O O . GLN A 1 100 ? 49.742 18.441 51.906 1.00 42.36 99 GLN A O 1
ATOM 757 N N . GLN A 1 101 ? 51.358 19.989 51.901 1.00 37.38 100 GLN A N 1
ATOM 758 C CA . GLN A 1 101 ? 52.086 19.287 52.939 1.00 41.03 100 GLN A CA 1
ATOM 759 C C . GLN A 1 101 ? 51.883 19.938 54.282 1.00 39.14 100 GLN A C 1
ATOM 760 O O . GLN A 1 101 ? 51.273 21.008 54.379 1.00 37.93 100 GLN A O 1
ATOM 766 N N . GLU A 1 102 ? 52.372 19.257 55.314 1.00 42.34 101 GLU A N 1
ATOM 767 C CA . GLU A 1 102 ? 52.209 19.685 56.700 1.00 44.78 101 GLU A CA 1
ATOM 768 C C . GLU A 1 102 ? 52.739 21.098 56.919 1.00 47.29 101 GLU A C 1
ATOM 769 O O . GLU A 1 102 ? 53.925 21.367 56.730 1.00 50.34 101 GLU A O 1
ATOM 771 N N . GLY A 1 103 ? 51.848 22.007 57.295 1.00 44.82 102 GLY A N 1
ATOM 772 C CA . GLY A 1 103 ? 52.243 23.372 57.565 1.00 42.03 102 GLY A CA 1
ATOM 773 C C . GLY A 1 103 ? 52.188 24.342 56.407 1.00 44.23 102 GLY A C 1
ATOM 774 O O . GLY A 1 103 ? 52.251 25.556 56.628 1.00 48.07 102 GLY A O 1
ATOM 775 N N . GLU A 1 104 ? 52.053 23.821 55.184 1.00 41.91 103 GLU A N 1
ATOM 776 C CA . GLU A 1 104 ? 52.124 24.653 53.978 1.00 41.66 103 GLU A CA 1
ATOM 777 C C . GLU A 1 104 ? 50.908 25.575 53.807 1.00 37.33 103 GLU A C 1
ATOM 778 O O . GLU A 1 104 ? 49.774 25.147 53.958 1.00 37.37 103 GLU A O 1
ATOM 784 N N . SER A 1 105 ? 51.140 26.847 53.484 1.00 35.58 104 SER A N 1
ATOM 785 C CA . SER A 1 105 ? 50.023 27.736 53.172 1.00 34.25 104 SER A CA 1
ATOM 786 C C . SER A 1 105 ? 49.349 27.366 51.842 1.00 36.27 104 SER A C 1
ATOM 787 O O . SER A 1 105 ? 49.962 26.754 50.955 1.00 35.31 104 SER A O 1
ATOM 790 N N . ARG A 1 106 ? 48.079 27.741 51.720 1.00 34.15 105 ARG A N 1
ATOM 791 C CA . ARG A 1 106 ? 47.333 27.528 50.490 1.00 32.37 105 ARG A CA 1
ATOM 792 C C . ARG A 1 106 ? 47.992 28.259 49.327 1.00 32.53 105 ARG A C 1
ATOM 793 O O . ARG A 1 106 ? 48.049 27.739 48.200 1.00 30.82 105 ARG A O 1
ATOM 795 N N . LEU A 1 107 ? 48.496 29.456 49.590 1.00 33.76 106 LEU A N 1
ATOM 796 C CA . LEU A 1 107 ? 49.152 30.229 48.541 1.00 34.41 106 LEU A CA 1
ATOM 797 C C . LEU A 1 107 ? 50.419 29.522 48.076 1.00 35.30 106 LEU A C 1
ATOM 798 O O . LEU A 1 107 ? 50.701 29.460 46.878 1.00 29.35 106 LEU A O 1
ATOM 803 N N . ASN A 1 108 ? 51.179 28.967 49.011 1.00 32.58 107 ASN A N 1
ATOM 804 C CA . ASN A 1 108 ? 52.423 28.320 48.622 1.00 29.49 107 ASN A CA 1
ATOM 805 C C . ASN A 1 108 ? 52.167 27.010 47.888 1.00 29.15 107 ASN A C 1
ATOM 806 O O . ASN A 1 108 ? 52.883 26.702 46.939 1.00 28.12 107 ASN A O 1
ATOM 811 N N . LEU A 1 109 ? 51.149 26.244 48.284 1.00 26.20 108 LEU A N 1
ATOM 812 C CA . LEU A 1 109 ? 50.825 25.014 47.570 1.00 27.05 108 LEU A CA 1
ATOM 813 C C . LEU A 1 109 ? 50.376 25.361 46.150 1.00 23.87 108 LEU A C 1
ATOM 814 O O . LEU A 1 109 ? 50.782 24.699 45.185 1.00 21.29 108 LEU A O 1
ATOM 819 N N . VAL A 1 110 ? 49.544 26.393 46.021 1.00 26.29 109 VAL A N 1
ATOM 820 C CA . VAL A 1 110 ? 49.052 26.769 44.697 1.00 24.56 109 VAL A CA 1
ATOM 821 C C . VAL A 1 110 ? 50.237 27.194 43.854 1.00 25.96 109 VAL A C 1
ATOM 822 O O . VAL A 1 110 ? 50.339 26.819 42.681 1.00 25.50 109 VAL A O 1
ATOM 826 N N . GLN A 1 111 ? 51.164 27.941 44.454 1.00 25.03 110 GLN A N 1
ATOM 827 C CA . GLN A 1 111 ? 52.309 28.397 43.674 1.00 22.64 110 GLN A CA 1
ATOM 828 C C . GLN A 1 111 ? 53.136 27.202 43.204 1.00 25.63 110 GLN A C 1
ATOM 829 O O . GLN A 1 111 ? 53.642 27.218 42.084 1.00 22.08 110 GLN A O 1
ATOM 835 N N . ARG A 1 112 ? 53.276 26.172 44.038 1.00 21.56 111 ARG A N 1
ATOM 836 C CA . ARG A 1 112 ? 54.026 25.000 43.605 1.00 24.26 111 ARG A CA 1
ATOM 837 C C . ARG A 1 112 ? 53.331 24.369 42.395 1.00 23.28 111 ARG A C 1
ATOM 838 O O . ARG A 1 112 ? 53.987 23.853 41.492 1.00 24.04 111 ARG A O 1
ATOM 846 N N . ASN A 1 113 ? 52.005 24.361 42.397 1.00 20.94 112 ASN A N 1
ATOM 847 C CA . ASN A 1 113 ? 51.258 23.744 41.285 1.00 19.77 112 ASN A CA 1
ATOM 848 C C . ASN A 1 113 ? 51.286 24.658 40.058 1.00 21.01 112 ASN A C 1
ATOM 849 O O . ASN A 1 113 ? 51.298 24.156 38.898 1.00 19.97 112 ASN A O 1
ATOM 854 N N . VAL A 1 114 ? 51.316 25.974 40.257 1.00 19.12 113 VAL A N 1
ATOM 855 C CA . VAL A 1 114 ? 51.579 26.890 39.128 1.00 21.59 113 VAL A CA 1
ATOM 856 C C . VAL A 1 114 ? 52.891 26.525 38.449 1.00 22.82 113 VAL A C 1
ATOM 857 O O . VAL A 1 114 ? 52.963 26.433 37.222 1.00 23.19 113 VAL A O 1
ATOM 861 N N . ASN A 1 115 ? 53.922 26.283 39.246 1.00 19.54 114 ASN A N 1
ATOM 862 C CA . ASN A 1 115 ? 55.234 25.979 38.713 1.00 20.63 114 ASN A CA 1
ATOM 863 C C . ASN A 1 115 ? 55.242 24.670 37.905 1.00 20.58 114 ASN A C 1
ATOM 864 O O . ASN A 1 115 ? 55.910 24.595 36.846 1.00 24.66 114 ASN A O 1
ATOM 869 N N . ILE A 1 116 ? 54.488 23.680 38.371 1.00 20.10 115 ILE A N 1
ATOM 870 C CA . ILE A 1 116 ? 54.288 22.418 37.640 1.00 16.78 115 ILE A CA 1
ATOM 871 C C . ILE A 1 116 ? 53.529 22.679 36.338 1.00 18.88 115 ILE A C 1
ATOM 872 O O . ILE A 1 116 ? 53.906 22.153 35.274 1.00 19.51 115 ILE A O 1
ATOM 877 N N . PHE A 1 117 ? 52.473 23.476 36.422 1.00 17.23 116 PHE A N 1
ATOM 878 C CA . PHE A 1 117 ? 51.668 23.752 35.225 1.00 16.55 116 PHE A CA 1
ATOM 879 C C . PHE A 1 117 ? 52.452 24.549 34.192 1.00 19.11 116 PHE A C 1
ATOM 880 O O . PHE A 1 117 ? 52.154 24.455 32.999 1.00 18.51 116 PHE A O 1
ATOM 888 N N . LYS A 1 118 ? 53.417 25.354 34.614 1.00 18.38 117 LYS A N 1
ATOM 889 C CA . LYS A 1 118 ? 54.251 26.074 33.640 1.00 18.76 117 LYS A CA 1
ATOM 890 C C . LYS A 1 118 ? 55.095 25.155 32.774 1.00 20.98 117 LYS A C 1
ATOM 891 O O . LYS A 1 118 ? 55.521 25.565 31.695 1.00 21.36 117 LYS A O 1
ATOM 897 N N A PHE A 1 119 ? 55.358 23.933 33.248 0.54 18.56 118 PHE A N 1
ATOM 898 N N B PHE A 1 119 ? 55.358 23.936 33.260 0.46 18.88 118 PHE A N 1
ATOM 899 C CA A PHE A 1 119 ? 56.003 22.935 32.411 0.54 21.04 118 PHE A CA 1
ATOM 900 C CA B PHE A 1 119 ? 56.010 22.901 32.465 0.46 21.13 118 PHE A CA 1
ATOM 901 C C A PHE A 1 119 ? 54.974 22.208 31.547 0.54 22.38 118 PHE A C 1
ATOM 902 C C B PHE A 1 119 ? 54.991 22.202 31.568 0.46 22.22 118 PHE A C 1
ATOM 903 O O A PHE A 1 119 ? 55.147 22.043 30.329 0.54 23.13 118 PHE A O 1
ATOM 904 O O B PHE A 1 119 ? 55.185 22.057 30.354 0.46 23.66 118 PHE A O 1
ATOM 919 N N . ILE A 1 120 ? 53.893 21.774 32.179 1.00 16.44 119 ILE A N 1
ATOM 920 C CA . ILE A 1 120 ? 52.914 20.945 31.505 1.00 14.01 119 ILE A CA 1
ATOM 921 C C . ILE A 1 120 ? 52.122 21.684 30.423 1.00 14.73 119 ILE A C 1
ATOM 922 O O . ILE A 1 120 ? 52.025 21.209 29.287 1.00 15.18 119 ILE A O 1
ATOM 927 N N . ILE A 1 121 ? 51.547 22.829 30.758 1.00 14.51 120 ILE A N 1
ATOM 928 C CA . ILE A 1 121 ? 50.542 23.386 29.836 1.00 14.02 120 ILE A CA 1
ATOM 929 C C . ILE A 1 121 ? 51.123 23.836 28.502 1.00 15.50 120 ILE A C 1
ATOM 930 O O . ILE A 1 121 ? 50.543 23.532 27.473 1.00 15.29 120 ILE A O 1
ATOM 935 N N . PRO A 1 122 ? 52.269 24.501 28.484 1.00 15.61 121 PRO A N 1
ATOM 936 C CA . PRO A 1 122 ? 52.766 24.872 27.146 1.00 16.28 121 PRO A CA 1
ATOM 937 C C . PRO A 1 122 ? 53.064 23.675 26.260 1.00 20.26 121 PRO A C 1
ATOM 938 O O . PRO A 1 122 ? 52.906 23.768 25.037 1.00 20.07 121 PRO A O 1
ATOM 942 N N . ASN A 1 123 ? 53.534 22.585 26.873 1.00 15.88 122 ASN A N 1
ATOM 943 C CA . ASN A 1 123 ? 53.858 21.382 26.111 1.00 16.41 122 ASN A CA 1
ATOM 944 C C . ASN A 1 123 ? 52.594 20.722 25.606 1.00 18.11 122 ASN A C 1
ATOM 945 O O . ASN A 1 123 ? 52.565 20.233 24.492 1.00 18.94 122 ASN A O 1
ATOM 950 N N . VAL A 1 124 ? 51.531 20.768 26.402 1.00 14.33 123 VAL A N 1
ATOM 951 C CA . VAL A 1 124 ? 50.268 20.217 25.908 1.00 12.83 123 VAL A CA 1
ATOM 952 C C . VAL A 1 124 ? 49.781 21.039 24.724 1.00 15.56 123 VAL A C 1
ATOM 953 O O . VAL A 1 124 ? 49.315 20.493 23.696 1.00 16.69 123 VAL A O 1
ATOM 957 N N . VAL A 1 125 ? 49.851 22.351 24.881 1.00 15.49 124 VAL A N 1
ATOM 958 C CA . VAL A 1 125 ? 49.372 23.259 23.844 1.00 15.48 124 VAL A CA 1
ATOM 959 C C . VAL A 1 125 ? 50.169 23.127 22.535 1.00 19.82 124 VAL A C 1
ATOM 960 O O . VAL A 1 125 ? 49.598 23.246 21.442 1.00 22.20 124 VAL A O 1
ATOM 964 N N . LYS A 1 126 ? 51.466 22.868 22.652 1.00 15.72 125 LYS A N 1
ATOM 965 C CA . LYS A 1 126 ? 52.313 22.717 21.471 1.00 16.56 125 LYS A CA 1
ATOM 966 C C . LYS A 1 126 ? 51.827 21.584 20.578 1.00 16.75 125 LYS A C 1
ATOM 967 O O . LYS A 1 126 ? 51.755 21.734 19.331 1.00 20.69 125 LYS A O 1
ATOM 973 N N . TYR A 1 127 ? 51.525 20.454 21.218 1.00 15.13 126 TYR A N 1
ATOM 974 C CA . TYR A 1 127 ? 51.215 19.226 20.472 1.00 16.05 126 TYR A CA 1
ATOM 975 C C . TYR A 1 127 ? 49.734 19.050 20.182 1.00 15.88 126 TYR A C 1
ATOM 976 O O . TYR A 1 127 ? 49.391 18.308 19.256 1.00 16.12 126 TYR A O 1
ATOM 985 N N . SER A 1 128 ? 48.853 19.699 20.949 1.00 15.53 127 SER A N 1
ATOM 986 C CA . SER A 1 128 ? 47.413 19.675 20.670 1.00 13.45 127 SER A CA 1
ATOM 987 C C . SER A 1 128 ? 46.826 21.079 20.831 1.00 15.08 127 SER A C 1
ATOM 988 O O . SER A 1 128 ? 46.065 21.369 21.751 1.00 15.14 127 SER A O 1
ATOM 991 N N . PRO A 1 129 ? 47.123 21.960 19.898 1.00 16.23 128 PRO A N 1
ATOM 992 C CA . PRO A 1 129 ? 46.736 23.347 20.122 1.00 15.97 128 PRO A CA 1
ATOM 993 C C . PRO A 1 129 ? 45.250 23.572 20.041 1.00 18.36 128 PRO A C 1
ATOM 994 O O . PRO A 1 129 ? 44.776 24.635 20.480 1.00 21.08 128 PRO A O 1
ATOM 998 N N . ASN A 1 130 ? 44.510 22.610 19.495 1.00 17.26 129 ASN A N 1
ATOM 999 C CA . ASN A 1 130 ? 43.078 22.772 19.453 1.00 16.54 129 ASN A CA 1
ATOM 1000 C C . ASN A 1 130 ? 42.299 21.865 20.394 1.00 16.35 129 ASN A C 1
ATOM 1001 O O . ASN A 1 130 ? 41.105 21.727 20.272 1.00 18.85 129 ASN A O 1
ATOM 1006 N N . CYS A 1 131 ? 42.976 21.304 21.390 1.00 13.35 130 CYS A N 1
ATOM 1007 C CA . CYS A 1 131 ? 42.251 20.457 22.336 1.00 13.44 130 CYS A CA 1
ATOM 1008 C C . CYS A 1 131 ? 41.347 21.225 23.297 1.00 14.05 130 CYS A C 1
ATOM 1009 O O . CYS A 1 131 ? 41.440 22.441 23.454 1.00 15.88 130 CYS A O 1
ATOM 1012 N N . LYS A 1 132 ? 40.517 20.456 23.985 1.00 13.08 131 LYS A N 1
ATOM 1013 C CA . LYS A 1 132 ? 39.880 20.927 25.222 1.00 11.41 131 LYS A CA 1
ATOM 1014 C C . LYS A 1 132 ? 40.769 20.493 26.385 1.00 12.66 131 LYS A C 1
ATOM 1015 O O . LYS A 1 132 ? 41.257 19.352 26.375 1.00 13.34 131 LYS A O 1
ATOM 1021 N N . LEU A 1 133 ? 40.991 21.384 27.349 1.00 12.32 132 LEU A N 1
ATOM 1022 C CA . LEU A 1 133 ? 41.705 21.069 28.571 1.00 10.95 132 LEU A CA 1
ATOM 1023 C C . LEU A 1 133 ? 40.693 20.862 29.683 1.00 12.80 132 LEU A C 1
ATOM 1024 O O . LEU A 1 133 ? 39.858 21.738 29.936 1.00 15.41 132 LEU A O 1
ATOM 1029 N N . LEU A 1 134 ? 40.795 19.715 30.347 1.00 10.92 133 LEU A N 1
ATOM 1030 C CA . LEU A 1 134 ? 39.941 19.400 31.489 1.00 10.43 133 LEU A CA 1
ATOM 1031 C C . LEU A 1 134 ? 40.841 19.295 32.708 1.00 12.35 133 LEU A C 1
ATOM 1032 O O . LEU A 1 134 ? 41.699 18.415 32.786 1.00 12.49 133 LEU A O 1
ATOM 1037 N N . ILE A 1 135 ? 40.703 20.252 33.625 1.00 10.73 134 ILE A N 1
ATOM 1038 C CA . ILE A 1 135 ? 41.611 20.298 34.779 1.00 11.93 134 ILE A CA 1
ATOM 1039 C C . ILE A 1 135 ? 40.976 19.593 35.972 1.00 12.13 134 ILE A C 1
ATOM 1040 O O . ILE A 1 135 ? 39.863 19.926 36.355 1.00 12.70 134 ILE A O 1
ATOM 1045 N N . VAL A 1 136 ? 41.686 18.616 36.551 1.00 9.96 135 VAL A N 1
ATOM 1046 C CA . VAL A 1 136 ? 41.180 17.819 37.672 1.00 10.51 135 VAL A CA 1
ATOM 1047 C C . VAL A 1 136 ? 42.002 18.071 38.949 1.00 12.13 135 VAL A C 1
ATOM 1048 O O . VAL A 1 136 ? 41.490 17.912 40.071 1.00 14.41 135 VAL A O 1
ATOM 1052 N N . SER A 1 137 ? 43.248 18.456 38.758 1.00 12.27 136 SER A N 1
ATOM 1053 C CA . SER A 1 137 ? 44.145 18.787 39.864 1.00 12.62 136 SER A CA 1
ATOM 1054 C C . SER A 1 137 ? 43.539 19.756 40.875 1.00 12.89 136 SER A C 1
ATOM 1055 O O . SER A 1 137 ? 42.896 20.735 40.485 1.00 15.76 136 SER A O 1
ATOM 1058 N N . ASN A 1 138 ? 43.803 19.566 42.175 1.00 15.70 137 ASN A N 1
ATOM 1059 C CA . ASN A 1 138 ? 43.341 20.532 43.162 1.00 17.29 137 ASN A CA 1
ATOM 1060 C C . ASN A 1 138 ? 44.413 21.508 43.639 1.00 17.24 137 ASN A C 1
ATOM 1061 O O . ASN A 1 138 ? 45.604 21.173 43.679 1.00 19.00 137 ASN A O 1
ATOM 1066 N N . PRO A 1 139 ? 43.998 22.724 44.031 1.00 16.86 138 PRO A N 1
ATOM 1067 C CA . PRO A 1 139 ? 42.618 23.222 44.096 1.00 16.50 138 PRO A CA 1
ATOM 1068 C C . PRO A 1 139 ? 42.094 23.545 42.693 1.00 14.04 138 PRO A C 1
ATOM 1069 O O . PRO A 1 139 ? 42.628 24.390 42.001 1.00 15.29 138 PRO A O 1
ATOM 1073 N N . VAL A 1 140 ? 41.048 22.835 42.295 1.00 14.37 139 VAL A N 1
ATOM 1074 C CA . VAL A 1 140 ? 40.688 22.800 40.891 1.00 13.92 139 VAL A CA 1
ATOM 1075 C C . VAL A 1 140 ? 40.212 24.126 40.330 1.00 13.08 139 VAL A C 1
ATOM 1076 O O . VAL A 1 140 ? 40.563 24.431 39.171 1.00 15.00 139 VAL A O 1
ATOM 1080 N N . ASP A 1 141 ? 39.470 24.947 41.085 1.00 14.41 140 ASP A N 1
ATOM 1081 C CA . ASP A 1 141 ? 38.976 26.172 40.454 1.00 13.90 140 ASP A CA 1
ATOM 1082 C C . ASP A 1 141 ? 40.136 27.110 40.192 1.00 15.14 140 ASP A C 1
ATOM 1083 O O . ASP A 1 141 ? 40.167 27.790 39.163 1.00 17.16 140 ASP A O 1
ATOM 1088 N N . ILE A 1 142 ? 41.095 27.184 41.111 1.00 13.98 141 ILE A N 1
ATOM 1089 C CA . ILE A 1 142 ? 42.231 28.078 40.897 1.00 14.64 141 ILE A CA 1
ATOM 1090 C C . ILE A 1 142 ? 43.138 27.517 39.811 1.00 17.87 141 ILE A C 1
ATOM 1091 O O . ILE A 1 142 ? 43.622 28.260 38.955 1.00 15.37 141 ILE A O 1
ATOM 1096 N N . LEU A 1 143 ? 43.349 26.210 39.800 1.00 15.57 142 LEU A N 1
ATOM 1097 C CA . LEU A 1 143 ? 44.258 25.654 38.801 1.00 15.33 142 LEU A CA 1
ATOM 1098 C C . LEU A 1 143 ? 43.640 25.666 37.403 1.00 16.52 142 LEU A C 1
ATOM 1099 O O . LEU A 1 143 ? 44.380 25.631 36.401 1.00 14.69 142 LEU A O 1
ATOM 1104 N N . THR A 1 144 ? 42.305 25.727 37.312 1.00 14.22 143 THR A N 1
ATOM 1105 C CA . THR A 1 144 ? 41.664 25.912 35.993 1.00 13.16 143 THR A CA 1
ATOM 1106 C C . THR A 1 144 ? 41.986 27.336 35.469 1.00 15.90 143 THR A C 1
ATOM 1107 O O . THR A 1 144 ? 42.297 27.516 34.282 1.00 15.80 143 THR A O 1
ATOM 1111 N N . TYR A 1 145 ? 41.932 28.333 36.352 1.00 15.13 144 TYR A N 1
ATOM 1112 C CA . TYR A 1 145 ? 42.391 29.684 35.980 1.00 15.20 144 TYR A CA 1
ATOM 1113 C C . TYR A 1 145 ? 43.855 29.671 35.550 1.00 16.45 144 TYR A C 1
ATOM 1114 O O . TYR A 1 145 ? 44.233 30.279 34.533 1.00 16.59 144 TYR A O 1
ATOM 1123 N N . VAL A 1 146 ? 44.683 28.979 36.311 1.00 16.41 145 VAL A N 1
ATOM 1124 C CA . VAL A 1 146 ? 46.102 28.901 36.001 1.00 16.55 145 VAL A CA 1
ATOM 1125 C C . VAL A 1 146 ? 46.307 28.292 34.607 1.00 15.45 145 VAL A C 1
ATOM 1126 O O . VAL A 1 146 ? 47.079 28.808 33.788 1.00 16.34 145 VAL A O 1
ATOM 1130 N N . ALA A 1 147 ? 45.615 27.179 34.338 1.00 14.47 146 ALA A N 1
ATOM 1131 C CA . ALA A 1 147 ? 45.713 26.573 33.000 1.00 14.20 146 ALA A CA 1
ATOM 1132 C C . ALA A 1 147 ? 45.205 27.493 31.877 1.00 15.84 146 ALA A C 1
ATOM 1133 O O . ALA A 1 147 ? 45.753 27.520 30.769 1.00 17.29 146 ALA A O 1
ATOM 1135 N N . TRP A 1 148 ? 44.136 28.219 32.153 1.00 15.25 147 TRP A N 1
ATOM 1136 C CA . TRP A 1 148 ? 43.584 29.163 31.191 1.00 15.25 147 TRP A CA 1
ATOM 1137 C C . TRP A 1 148 ? 44.601 30.257 30.885 1.00 17.54 147 TRP A C 1
ATOM 1138 O O . TRP A 1 148 ? 44.806 30.589 29.717 1.00 19.83 147 TRP A O 1
ATOM 1149 N N . LYS A 1 149 ? 45.246 30.810 31.915 1.00 16.63 148 LYS A N 1
ATOM 1150 C CA . LYS A 1 149 ? 46.235 31.884 31.680 1.00 17.95 148 LYS A CA 1
ATOM 1151 C C . LYS A 1 149 ? 47.426 31.406 30.906 1.00 18.00 148 LYS A C 1
ATOM 1152 O O . LYS A 1 149 ? 47.863 32.084 29.964 1.00 20.16 148 LYS A O 1
ATOM 1158 N N . ILE A 1 150 ? 47.980 30.270 31.314 1.00 17.10 149 ILE A N 1
ATOM 1159 C CA . ILE A 1 150 ? 49.184 29.772 30.670 1.00 17.59 149 ILE A CA 1
ATOM 1160 C C . ILE A 1 150 ? 48.907 29.324 29.232 1.00 17.69 149 ILE A C 1
ATOM 1161 O O . ILE A 1 150 ? 49.729 29.607 28.334 1.00 21.58 149 ILE A O 1
ATOM 1166 N N . SER A 1 151 ? 47.793 28.619 29.022 1.00 16.99 150 SER A N 1
ATOM 1167 C CA . SER A 1 151 ? 47.502 28.084 27.686 1.00 17.33 150 SER A CA 1
ATOM 1168 C C . SER A 1 151 ? 47.216 29.182 26.654 1.00 17.48 150 SER A C 1
ATOM 1169 O O . SER A 1 151 ? 47.514 29.019 25.450 1.00 18.78 150 SER A O 1
ATOM 1172 N N . GLY A 1 152 ? 46.572 30.254 27.105 1.00 17.50 151 GLY A N 1
ATOM 1173 C CA . GLY A 1 152 ? 46.055 31.262 26.197 1.00 20.33 151 GLY A CA 1
ATOM 1174 C C . GLY A 1 152 ? 44.821 30.815 25.437 1.00 19.85 151 GLY A C 1
ATOM 1175 O O . GLY A 1 152 ? 44.415 31.464 24.498 1.00 21.57 151 GLY A O 1
ATOM 1176 N N . PHE A 1 153 ? 44.220 29.697 25.850 1.00 16.65 152 PHE A N 1
ATOM 1177 C CA . PHE A 1 153 ? 43.015 29.174 25.182 1.00 15.93 152 PHE A CA 1
ATOM 1178 C C . PHE A 1 153 ? 41.794 30.060 25.461 1.00 17.46 152 PHE A C 1
ATOM 1179 O O . PHE A 1 153 ? 41.745 30.721 26.507 1.00 17.66 152 PHE A O 1
ATOM 1187 N N . PRO A 1 154 ? 40.763 29.991 24.596 1.00 17.05 153 PRO A N 1
ATOM 1188 C CA . PRO A 1 154 ? 39.526 30.700 24.909 1.00 17.45 153 PRO A CA 1
ATOM 1189 C C . PRO A 1 154 ? 38.821 29.972 26.028 1.00 17.50 153 PRO A C 1
ATOM 1190 O O . PRO A 1 154 ? 39.036 28.755 26.234 1.00 16.24 153 PRO A O 1
ATOM 1194 N N . LYS A 1 155 ? 37.978 30.685 26.760 1.00 18.31 154 LYS A N 1
ATOM 1195 C CA . LYS A 1 155 ? 37.444 30.077 27.993 1.00 17.52 154 LYS A CA 1
ATOM 1196 C C . LYS A 1 155 ? 36.560 28.851 27.711 1.00 16.74 154 LYS A C 1
ATOM 1197 O O . LYS A 1 155 ? 36.385 28.024 28.588 1.00 17.15 154 LYS A O 1
ATOM 1203 N N . ASN A 1 156 ? 36.012 28.710 26.509 1.00 15.19 155 ASN A N 1
ATOM 1204 C CA . ASN A 1 156 ? 35.166 27.539 26.244 1.00 13.88 155 ASN A CA 1
ATOM 1205 C C . ASN A 1 156 ? 35.967 26.231 26.238 1.00 14.12 155 ASN A C 1
ATOM 1206 O O . ASN A 1 156 ? 35.400 25.159 26.448 1.00 14.46 155 ASN A O 1
ATOM 1211 N N . ARG A 1 157 ? 37.278 26.328 26.025 1.00 13.33 156 ARG A N 1
ATOM 1212 C CA . ARG A 1 157 ? 38.128 25.128 25.934 1.00 13.49 156 ARG A CA 1
ATOM 1213 C C . ARG A 1 157 ? 38.948 24.879 27.192 1.00 13.34 156 ARG A C 1
ATOM 1214 O O . ARG A 1 157 ? 39.824 24.012 27.170 1.00 14.39 156 ARG A O 1
ATOM 1222 N N . VAL A 1 158 ? 38.687 25.617 28.283 1.00 12.70 157 VAL A N 1
ATOM 1223 C CA . VAL A 1 158 ? 39.345 25.296 29.551 1.00 13.15 157 VAL A CA 1
ATOM 1224 C C . VAL A 1 158 ? 38.281 25.031 30.614 1.00 13.68 157 VAL A C 1
ATOM 1225 O O . VAL A 1 158 ? 37.552 25.932 31.012 1.00 15.99 157 VAL A O 1
ATOM 1229 N N . ILE A 1 159 ? 38.214 23.774 31.066 1.00 12.23 158 ILE A N 1
ATOM 1230 C CA . ILE A 1 159 ? 37.129 23.322 31.909 1.00 12.63 158 ILE A CA 1
ATOM 1231 C C . ILE A 1 159 ? 37.737 22.745 33.177 1.00 14.16 158 ILE A C 1
ATOM 1232 O O . ILE A 1 159 ? 38.675 21.976 33.066 1.00 14.88 158 ILE A O 1
ATOM 1237 N N . GLY A 1 160 ? 37.179 23.068 34.345 1.00 12.00 159 GLY A N 1
ATOM 1238 C CA . GLY A 1 160 ? 37.583 22.401 35.578 1.00 13.04 159 GLY A CA 1
ATOM 1239 C C . GLY A 1 160 ? 36.549 21.351 35.986 1.00 11.78 159 GLY A C 1
ATOM 1240 O O . GLY A 1 160 ? 35.352 21.545 35.803 1.00 14.01 159 GLY A O 1
ATOM 1241 N N . SER A 1 161 ? 37.016 20.227 36.518 1.00 10.25 160 SER A N 1
ATOM 1242 C CA . SER A 1 161 ? 36.049 19.194 36.923 1.00 11.03 160 SER A CA 1
ATOM 1243 C C . SER A 1 161 ? 35.082 19.731 37.981 1.00 12.38 160 SER A C 1
ATOM 1244 O O . SER A 1 161 ? 33.926 19.278 38.048 1.00 15.49 160 SER A O 1
ATOM 1247 N N . GLY A 1 162 ? 35.524 20.701 38.790 1.00 11.13 161 GLY A N 1
ATOM 1248 C CA . GLY A 1 162 ? 34.641 21.525 39.614 1.00 12.25 161 GLY A CA 1
ATOM 1249 C C . GLY A 1 162 ? 33.766 20.690 40.537 1.00 13.02 161 GLY A C 1
ATOM 1250 O O . GLY A 1 162 ? 34.236 19.751 41.207 1.00 14.14 161 GLY A O 1
ATOM 1251 N N . CYS A 1 163 ? 32.467 21.007 40.477 1.00 13.71 162 CYS A N 1
ATOM 1252 C CA . CYS A 1 163 ? 31.458 20.375 41.344 1.00 13.01 162 CYS A CA 1
ATOM 1253 C C . CYS A 1 163 ? 30.691 19.216 40.706 1.00 12.10 162 CYS A C 1
ATOM 1254 O O . CYS A 1 163 ? 29.631 18.819 41.203 1.00 12.14 162 CYS A O 1
ATOM 1257 N N . ASN A 1 164 ? 31.190 18.636 39.590 1.00 12.98 163 ASN A N 1
ATOM 1258 C CA . ASN A 1 164 ? 30.512 17.515 38.988 1.00 10.16 163 ASN A CA 1
ATOM 1259 C C . ASN A 1 164 ? 30.502 16.380 39.991 1.00 11.44 163 ASN A C 1
ATOM 1260 O O . ASN A 1 164 ? 29.476 15.733 40.193 1.00 12.44 163 ASN A O 1
ATOM 1265 N N . LEU A 1 165 ? 31.627 16.172 40.675 1.00 11.64 164 LEU A N 1
ATOM 1266 C CA . LEU A 1 165 ? 31.644 15.082 41.652 1.00 12.07 164 LEU A CA 1
ATOM 1267 C C . LEU A 1 165 ? 30.903 15.471 42.924 1.00 10.71 164 LEU A C 1
ATOM 1268 O O . LEU A 1 165 ? 30.202 14.606 43.494 1.00 12.44 164 LEU A O 1
ATOM 1273 N N . ASP A 1 166 ? 31.006 16.738 43.363 1.00 11.19 165 ASP A N 1
ATOM 1274 C CA . ASP A 1 166 ? 30.236 17.149 44.544 1.00 11.48 165 ASP A CA 1
ATOM 1275 C C . ASP A 1 166 ? 28.736 16.910 44.305 1.00 12.32 165 ASP A C 1
ATOM 1276 O O . ASP A 1 166 ? 28.024 16.453 45.221 1.00 11.22 165 ASP A O 1
ATOM 1281 N N . SER A 1 167 ? 28.260 17.257 43.110 1.00 10.65 166 SER A N 1
ATOM 1282 C CA . SER A 1 167 ? 26.878 17.012 42.795 1.00 10.27 166 SER A CA 1
ATOM 1283 C C . SER A 1 167 ? 26.532 15.530 42.723 1.00 10.74 166 SER A C 1
ATOM 1284 O O . SER A 1 167 ? 25.435 15.137 43.167 1.00 12.11 166 SER A O 1
ATOM 1287 N N . ALA A 1 168 ? 27.437 14.716 42.178 1.00 10.33 167 ALA A N 1
ATOM 1288 C CA . ALA A 1 168 ? 27.199 13.267 42.176 1.00 13.44 167 ALA A CA 1
ATOM 1289 C C . ALA A 1 168 ? 27.102 12.734 43.610 1.00 10.63 167 ALA A C 1
ATOM 1290 O O . ALA A 1 168 ? 26.261 11.855 43.894 1.00 10.95 167 ALA A O 1
ATOM 1292 N N . ARG A 1 169 ? 27.917 13.254 44.525 1.00 9.65 168 ARG A N 1
ATOM 1293 C CA . ARG A 1 169 ? 27.851 12.789 45.912 1.00 9.07 168 ARG A CA 1
ATOM 1294 C C . ARG A 1 169 ? 26.521 13.222 46.524 1.00 9.93 168 ARG A C 1
ATOM 1295 O O . ARG A 1 169 ? 25.880 12.473 47.280 1.00 11.27 168 ARG A O 1
ATOM 1303 N N . PHE A 1 170 ? 26.114 14.450 46.213 1.00 10.74 169 PHE A N 1
ATOM 1304 C CA . PHE A 1 170 ? 24.840 14.954 46.734 1.00 11.63 169 PHE A CA 1
ATOM 1305 C C . PHE A 1 170 ? 23.693 14.038 46.309 1.00 11.06 169 PHE A C 1
ATOM 1306 O O . PHE A 1 170 ? 22.813 13.692 47.119 1.00 11.62 169 PHE A O 1
ATOM 1314 N N . ARG A 1 171 ? 23.706 13.661 45.043 1.00 10.77 170 ARG A N 1
ATOM 1315 C CA . ARG A 1 171 ? 22.606 12.857 44.483 1.00 11.57 170 ARG A CA 1
ATOM 1316 C C . ARG A 1 171 ? 22.672 11.441 45.063 1.00 13.20 170 ARG A C 1
ATOM 1317 O O . ARG A 1 171 ? 21.619 10.859 45.316 1.00 12.38 170 ARG A O 1
ATOM 1325 N N . TYR A 1 172 ? 23.875 10.893 45.276 1.00 10.26 171 TYR A N 1
ATOM 1326 C CA . TYR A 1 172 ? 23.995 9.623 45.997 1.00 10.19 171 TYR A CA 1
ATOM 1327 C C . TYR A 1 172 ? 23.374 9.701 47.400 1.00 11.26 171 TYR A C 1
ATOM 1328 O O . TYR A 1 172 ? 22.599 8.822 47.823 1.00 12.91 171 TYR A O 1
ATOM 1337 N N . LEU A 1 173 ? 23.732 10.754 48.143 1.00 10.09 172 LEU A N 1
ATOM 1338 C CA . LEU A 1 173 ? 23.255 10.866 49.527 1.00 12.33 172 LEU A CA 1
ATOM 1339 C C . LEU A 1 173 ? 21.753 11.124 49.599 1.00 11.80 172 LEU A C 1
ATOM 1340 O O . LEU A 1 173 ? 21.074 10.592 50.473 1.00 12.98 172 LEU A O 1
ATOM 1345 N N . MET A 1 174 ? 21.234 11.895 48.651 1.00 11.77 173 MET A N 1
ATOM 1346 C CA . MET A 1 174 ? 19.807 12.158 48.547 1.00 12.65 173 MET A CA 1
ATOM 1347 C C . MET A 1 174 ? 19.076 10.858 48.211 1.00 11.60 173 MET A C 1
ATOM 1348 O O . MET A 1 174 ? 18.074 10.555 48.835 1.00 13.38 173 MET A O 1
ATOM 1353 N N . GLY A 1 175 ? 19.620 10.098 47.274 1.00 13.15 174 GLY A N 1
ATOM 1354 C CA . GLY A 1 175 ? 19.016 8.806 46.915 1.00 12.38 174 GLY A CA 1
ATOM 1355 C C . GLY A 1 175 ? 19.010 7.831 48.084 1.00 14.68 174 GLY A C 1
ATOM 1356 O O . GLY A 1 175 ? 18.056 7.065 48.249 1.00 13.09 174 GLY A O 1
ATOM 1357 N N . GLU A 1 176 ? 20.054 7.851 48.905 1.00 12.00 175 GLU A N 1
ATOM 1358 C CA . GLU A 1 176 ? 20.088 6.942 50.040 1.00 13.71 175 GLU A CA 1
ATOM 1359 C C . GLU A 1 176 ? 18.962 7.318 51.030 1.00 16.89 175 GLU A C 1
ATOM 1360 O O . GLU A 1 176 ? 18.244 6.438 51.529 1.00 17.37 175 GLU A O 1
ATOM 1366 N N . ARG A 1 177 ? 18.776 8.614 51.280 1.00 13.75 176 ARG A N 1
ATOM 1367 C CA . ARG A 1 177 ? 17.715 9.060 52.166 1.00 15.37 176 ARG A CA 1
ATOM 1368 C C . ARG A 1 177 ? 16.327 8.702 51.637 1.00 15.44 176 ARG A C 1
ATOM 1369 O O . ARG A 1 177 ? 15.452 8.295 52.418 1.00 17.70 176 ARG A O 1
ATOM 1377 N N . LEU A 1 178 ? 16.118 8.864 50.325 1.00 14.06 177 LEU A N 1
ATOM 1378 C CA . LEU A 1 178 ? 14.786 8.684 49.763 1.00 15.72 177 LEU A CA 1
ATOM 1379 C C . LEU A 1 178 ? 14.495 7.270 49.262 1.00 14.75 177 LEU A C 1
ATOM 1380 O O . LEU A 1 178 ? 13.350 6.970 49.011 1.00 17.85 177 LEU A O 1
ATOM 1385 N N . GLY A 1 179 ? 15.502 6.394 49.171 1.00 13.37 178 GLY A N 1
ATOM 1386 C CA . GLY A 1 179 ? 15.316 5.075 48.568 1.00 14.28 178 GLY A CA 1
ATOM 1387 C C . GLY A 1 179 ? 15.015 5.151 47.074 1.00 14.46 178 GLY A C 1
ATOM 1388 O O . GLY A 1 179 ? 14.184 4.415 46.565 1.00 15.81 178 GLY A O 1
ATOM 1389 N N . VAL A 1 180 ? 15.708 6.045 46.385 1.00 12.33 179 VAL A N 1
ATOM 1390 C CA . VAL A 1 180 ? 15.557 6.239 44.936 1.00 11.06 179 VAL A CA 1
ATOM 1391 C C . VAL A 1 180 ? 16.940 6.236 44.309 1.00 14.05 179 VAL A C 1
ATOM 1392 O O . VAL A 1 180 ? 17.911 6.709 44.913 1.00 14.19 179 VAL A O 1
ATOM 1396 N N . HIS A 1 181 ? 17.075 5.676 43.116 1.00 10.11 180 HIS A N 1
ATOM 1397 C CA . HIS A 1 181 ? 18.365 5.738 42.462 1.00 11.21 180 HIS A CA 1
ATOM 1398 C C . HIS A 1 181 ? 18.842 7.194 42.291 1.00 10.63 180 HIS A C 1
ATOM 1399 O O . HIS A 1 181 ? 18.042 8.067 41.981 1.00 10.47 180 HIS A O 1
ATOM 1406 N N . PRO A 1 182 ? 20.148 7.453 42.407 1.00 10.76 181 PRO A N 1
ATOM 1407 C CA . PRO A 1 182 ? 20.643 8.835 42.195 1.00 11.75 181 PRO A CA 1
ATOM 1408 C C . PRO A 1 182 ? 20.296 9.405 40.814 1.00 10.70 181 PRO A C 1
ATOM 1409 O O . PRO A 1 182 ? 20.148 10.646 40.728 1.00 12.43 181 PRO A O 1
ATOM 1413 N N . LEU A 1 183 ? 20.125 8.564 39.787 1.00 9.87 182 LEU A N 1
ATOM 1414 C CA . LEU A 1 183 ? 19.692 9.075 38.474 1.00 11.74 182 LEU A CA 1
ATOM 1415 C C . LEU A 1 183 ? 18.349 9.815 38.553 1.00 11.52 182 LEU A C 1
ATOM 1416 O O . LEU A 1 183 ? 18.083 10.710 37.730 1.00 14.24 182 LEU A O 1
ATOM 1421 N N . SER A 1 184 ? 17.507 9.433 39.511 1.00 10.73 183 SER A N 1
ATOM 1422 C CA . SER A 1 184 ? 16.182 10.044 39.636 1.00 9.26 183 SER A CA 1
ATOM 1423 C C . SER A 1 184 ? 16.105 11.032 40.791 1.00 11.35 183 SER A C 1
ATOM 1424 O O . SER A 1 184 ? 15.020 11.524 41.117 1.00 14.06 183 SER A O 1
ATOM 1427 N N . CYS A 1 185 ? 17.247 11.355 41.383 1.00 10.62 184 CYS A N 1
ATOM 1428 C CA . CYS A 1 185 ? 17.304 12.352 42.462 1.00 11.33 184 CYS A CA 1
ATOM 1429 C C . CYS A 1 185 ? 18.089 13.542 41.937 1.00 15.08 184 CYS A C 1
ATOM 1430 O O . CYS A 1 185 ? 19.278 13.402 41.691 1.00 21.14 184 CYS A O 1
ATOM 1433 N N . HIS A 1 186 ? 17.458 14.697 41.786 1.00 11.20 185 HIS A N 1
ATOM 1434 C CA . HIS A 1 186 ? 18.114 15.814 41.121 1.00 10.21 185 HIS A CA 1
ATOM 1435 C C . HIS A 1 186 ? 18.461 16.852 42.157 1.00 12.99 185 HIS A C 1
ATOM 1436 O O . HIS A 1 186 ? 17.669 17.131 43.053 1.00 12.38 185 HIS A O 1
ATOM 1443 N N . GLY A 1 187 ? 19.638 17.437 41.996 1.00 11.33 186 GLY A N 1
ATOM 1444 C CA . GLY A 1 187 ? 20.069 18.512 42.904 1.00 12.43 186 GLY A CA 1
ATOM 1445 C C . GLY A 1 187 ? 21.446 18.945 42.455 1.00 13.53 186 GLY A C 1
ATOM 1446 O O . GLY A 1 187 ? 22.242 18.113 42.001 1.00 14.52 186 GLY A O 1
ATOM 1447 N N . TRP A 1 188 ? 21.747 20.222 42.636 1.00 12.80 187 TRP A N 1
ATOM 1448 C CA . TRP A 1 188 ? 22.978 20.832 42.114 1.00 12.75 187 TRP A CA 1
ATOM 1449 C C . TRP A 1 188 ? 23.769 21.447 43.246 1.00 12.23 187 TRP A C 1
ATOM 1450 O O . TRP A 1 188 ? 23.230 22.205 44.075 1.00 14.64 187 TRP A O 1
ATOM 1461 N N . VAL A 1 189 ? 25.060 21.139 43.256 1.00 11.96 188 VAL A N 1
ATOM 1462 C CA . VAL A 1 189 ? 26.022 21.775 44.152 1.00 11.36 188 VAL A CA 1
ATOM 1463 C C . VAL A 1 189 ? 26.906 22.644 43.242 1.00 11.43 188 VAL A C 1
ATOM 1464 O O . VAL A 1 189 ? 27.502 22.121 42.269 1.00 13.94 188 VAL A O 1
ATOM 1468 N N . LEU A 1 190 ? 26.957 23.962 43.519 1.00 12.46 189 LEU A N 1
ATOM 1469 C CA . LEU A 1 190 ? 27.636 24.901 42.630 1.00 13.56 189 LEU A CA 1
ATOM 1470 C C . LEU A 1 190 ? 28.707 25.681 43.353 1.00 14.05 189 LEU A C 1
ATOM 1471 O O . LEU A 1 190 ? 28.888 25.553 44.565 1.00 16.46 189 LEU A O 1
ATOM 1476 N N . GLY A 1 191 ? 29.447 26.497 42.610 1.00 12.98 190 GLY A N 1
ATOM 1477 C CA . GLY A 1 191 ? 30.431 27.389 43.219 1.00 13.57 190 GLY A CA 1
ATOM 1478 C C . GLY A 1 191 ? 31.793 26.733 43.317 1.00 14.92 190 GLY A C 1
ATOM 1479 O O . GLY A 1 191 ? 32.208 26.083 42.379 1.00 14.83 190 GLY A O 1
ATOM 1480 N N . GLU A 1 192 ? 32.482 26.886 44.458 1.00 15.34 191 GLU A N 1
ATOM 1481 C CA . GLU A 1 192 ? 33.775 26.184 44.649 1.00 17.25 191 GLU A CA 1
ATOM 1482 C C . GLU A 1 192 ? 33.619 24.681 44.891 1.00 21.23 191 GLU A C 1
ATOM 1483 O O . GLU A 1 192 ? 32.724 24.229 45.637 1.00 22.56 191 GLU A O 1
ATOM 1489 N N . HIS A 1 193 ? 34.523 23.894 44.332 1.00 18.72 192 HIS A N 1
ATOM 1490 C CA . HIS A 1 193 ? 34.605 22.496 44.728 1.00 18.01 192 HIS A CA 1
ATOM 1491 C C . HIS A 1 193 ? 35.007 22.379 46.199 1.00 20.27 192 HIS A C 1
ATOM 1492 O O . HIS A 1 193 ? 35.815 23.156 46.642 1.00 20.41 192 HIS A O 1
ATOM 1499 N N . GLY A 1 194 ? 34.474 21.380 46.929 1.00 19.69 193 GLY A N 1
ATOM 1500 C CA . GLY A 1 194 ? 34.921 21.136 48.296 1.00 20.08 193 GLY A CA 1
ATOM 1501 C C . GLY A 1 194 ? 34.269 22.025 49.336 1.00 20.99 193 GLY A C 1
ATOM 1502 O O . GLY A 1 194 ? 33.079 22.254 49.304 1.00 20.46 193 GLY A O 1
ATOM 1503 N N . ASP A 1 195 ? 35.066 22.533 50.265 1.00 20.65 194 ASP A N 1
ATOM 1504 C CA . ASP A 1 195 ? 34.544 23.168 51.475 1.00 20.41 194 ASP A CA 1
ATOM 1505 C C . ASP A 1 195 ? 33.437 24.178 51.337 1.00 20.31 194 ASP A C 1
ATOM 1506 O O . ASP A 1 195 ? 32.495 24.199 52.139 1.00 23.23 194 ASP A O 1
ATOM 1511 N N . SER A 1 196 ? 33.575 25.057 50.346 1.00 20.03 195 SER A N 1
ATOM 1512 C CA . SER A 1 196 ? 32.722 26.236 50.236 1.00 18.95 195 SER A CA 1
ATOM 1513 C C . SER A 1 196 ? 31.620 26.096 49.191 1.00 17.75 195 SER A C 1
ATOM 1514 O O . SER A 1 196 ? 30.966 27.103 48.832 1.00 19.89 195 SER A O 1
ATOM 1517 N N . SER A 1 197 ? 31.393 24.875 48.752 1.00 17.67 196 SER A N 1
ATOM 1518 C CA . SER A 1 197 ? 30.377 24.648 47.716 1.00 17.24 196 SER A CA 1
ATOM 1519 C C . SER A 1 197 ? 28.980 25.058 48.199 1.00 16.06 196 SER A C 1
ATOM 1520 O O . SER A 1 197 ? 28.692 25.077 49.430 1.00 18.36 196 SER A O 1
ATOM 1523 N N . VAL A 1 198 ? 28.105 25.343 47.237 1.00 15.91 197 VAL A N 1
ATOM 1524 C CA . VAL A 1 198 ? 26.765 25.847 47.525 1.00 17.33 197 VAL A CA 1
ATOM 1525 C C . VAL A 1 198 ? 25.693 24.872 47.051 1.00 16.09 197 VAL A C 1
ATOM 1526 O O . VAL A 1 198 ? 25.542 24.686 45.830 1.00 16.24 197 VAL A O 1
ATOM 1530 N N . PRO A 1 199 ? 24.953 24.248 47.990 1.00 14.55 198 PRO A N 1
ATOM 1531 C CA . PRO A 1 199 ? 23.819 23.411 47.561 1.00 16.35 198 PRO A CA 1
ATOM 1532 C C . PRO A 1 199 ? 22.636 24.293 47.185 1.00 16.47 198 PRO A C 1
ATOM 1533 O O . PRO A 1 199 ? 22.200 25.141 48.006 1.00 18.98 198 PRO A O 1
ATOM 1537 N N . VAL A 1 200 ? 22.131 24.154 45.961 1.00 15.17 199 VAL A N 1
ATOM 1538 C CA . VAL A 1 200 ? 20.999 24.983 45.555 1.00 16.98 199 VAL A CA 1
ATOM 1539 C C . VAL A 1 200 ? 19.695 24.292 45.914 1.00 16.32 199 VAL A C 1
ATOM 1540 O O . VAL A 1 200 ? 19.126 23.541 45.107 1.00 16.06 199 VAL A O 1
ATOM 1544 N N . TRP A 1 201 ? 19.230 24.522 47.128 1.00 16.52 200 TRP A N 1
ATOM 1545 C CA . TRP A 1 201 ? 18.047 23.794 47.629 1.00 14.34 200 TRP A CA 1
ATOM 1546 C C . TRP A 1 201 ? 16.822 23.934 46.742 1.00 15.68 200 TRP A C 1
ATOM 1547 O O . TRP A 1 201 ? 16.021 23.017 46.675 1.00 16.10 200 TRP A O 1
ATOM 1558 N N . SER A 1 202 ? 16.640 25.118 46.140 1.00 14.87 201 SER A N 1
ATOM 1559 C CA . SER A 1 202 ? 15.497 25.336 45.241 1.00 15.62 201 SER A CA 1
ATOM 1560 C C . SER A 1 202 ? 15.386 24.343 44.090 1.00 16.73 201 SER A C 1
ATOM 1561 O O . SER A 1 202 ? 14.269 24.150 43.523 1.00 18.63 201 SER A O 1
ATOM 1564 N N . GLY A 1 203 ? 16.499 23.723 43.715 1.00 13.63 202 GLY A N 1
ATOM 1565 C CA . GLY A 1 203 ? 16.515 22.823 42.549 1.00 13.26 202 GLY A CA 1
ATOM 1566 C C . GLY A 1 203 ? 16.410 21.346 42.913 1.00 14.51 202 GLY A C 1
ATOM 1567 O O . GLY A 1 203 ? 16.345 20.463 42.047 1.00 15.54 202 GLY A O 1
ATOM 1568 N N . MET A 1 204 ? 16.454 21.043 44.201 1.00 14.61 203 MET A N 1
ATOM 1569 C CA . MET A 1 204 ? 16.383 19.657 44.642 1.00 13.08 203 MET A CA 1
ATOM 1570 C C . MET A 1 204 ? 14.986 19.074 44.400 1.00 12.67 203 MET A C 1
ATOM 1571 O O . MET A 1 204 ? 13.989 19.620 44.917 1.00 14.51 203 MET A O 1
ATOM 1576 N N . ASN A 1 205 ? 14.906 17.980 43.636 1.00 11.68 204 ASN A N 1
ATOM 1577 C CA . ASN A 1 205 ? 13.592 17.466 43.273 1.00 12.39 204 ASN A CA 1
ATOM 1578 C C . ASN A 1 205 ? 13.640 16.002 42.875 1.00 11.48 204 ASN A C 1
ATOM 1579 O O . ASN A 1 205 ? 14.690 15.476 42.497 1.00 11.77 204 ASN A O 1
ATOM 1584 N N . VAL A 1 206 ? 12.495 15.348 42.989 1.00 11.47 205 VAL A N 1
ATOM 1585 C CA . VAL A 1 206 ? 12.274 14.030 42.374 1.00 11.24 205 VAL A CA 1
ATOM 1586 C C . VAL A 1 206 ? 11.044 14.193 41.483 1.00 12.09 205 VAL A C 1
ATOM 1587 O O . VAL A 1 206 ? 10.023 14.750 41.924 1.00 13.76 205 VAL A O 1
ATOM 1591 N N . ALA A 1 207 ? 11.152 13.739 40.235 1.00 11.87 206 ALA A N 1
ATOM 1592 C CA . ALA A 1 207 ? 10.050 13.848 39.261 1.00 14.09 206 ALA A CA 1
ATOM 1593 C C . ALA A 1 207 ? 9.478 15.248 39.142 1.00 15.16 206 ALA A C 1
ATOM 1594 O O . ALA A 1 207 ? 8.282 15.428 38.935 1.00 14.50 206 ALA A O 1
ATOM 1596 N N . GLY A 1 208 ? 10.345 16.243 39.267 1.00 13.05 207 GLY A N 1
ATOM 1597 C CA . GLY A 1 208 ? 9.939 17.641 39.088 1.00 12.05 207 GLY A CA 1
ATOM 1598 C C . GLY A 1 208 ? 9.194 18.200 40.276 1.00 13.02 207 GLY A C 1
ATOM 1599 O O . GLY A 1 208 ? 8.646 19.317 40.242 1.00 14.95 207 GLY A O 1
ATOM 1600 N N . VAL A 1 209 ? 9.161 17.430 41.362 1.00 14.14 208 VAL A N 1
ATOM 1601 C CA . VAL A 1 209 ? 8.505 17.906 42.587 1.00 14.95 208 VAL A CA 1
ATOM 1602 C C . VAL A 1 209 ? 9.545 18.552 43.493 1.00 13.57 208 VAL A C 1
ATOM 1603 O O . VAL A 1 209 ? 10.450 17.886 43.983 1.00 15.02 208 VAL A O 1
ATOM 1607 N N . SER A 1 210 ? 9.431 19.858 43.686 1.00 15.32 209 SER A N 1
ATOM 1608 C CA . SER A 1 210 ? 10.396 20.599 44.482 1.00 16.33 209 SER A CA 1
ATOM 1609 C C . SER A 1 210 ? 10.358 20.212 45.965 1.00 18.33 209 SER A C 1
ATOM 1610 O O . SER A 1 210 ? 9.328 20.424 46.628 1.00 17.44 209 SER A O 1
ATOM 1613 N N . LEU A 1 211 ? 11.449 19.679 46.493 1.00 16.78 210 LEU A N 1
ATOM 1614 C CA . LEU A 1 211 ? 11.479 19.311 47.899 1.00 16.59 210 LEU A CA 1
ATOM 1615 C C . LEU A 1 211 ? 11.372 20.562 48.779 1.00 15.82 210 LEU A C 1
ATOM 1616 O O . LEU A 1 211 ? 10.821 20.475 49.881 1.00 18.97 210 LEU A O 1
ATOM 1621 N N . LYS A 1 212 ? 11.876 21.701 48.299 1.00 15.50 211 LYS A N 1
ATOM 1622 C CA . LYS A 1 212 ? 11.842 22.948 49.075 1.00 17.89 211 LYS A CA 1
ATOM 1623 C C . LYS A 1 212 ? 10.412 23.445 49.206 1.00 19.21 211 LYS A C 1
ATOM 1624 O O . LYS A 1 212 ? 10.033 24.029 50.230 1.00 19.96 211 LYS A O 1
ATOM 1630 N N . THR A 1 213 ? 9.613 23.255 48.159 1.00 19.79 212 THR A N 1
ATOM 1631 C CA . THR A 1 213 ? 8.226 23.662 48.251 1.00 22.10 212 THR A CA 1
ATOM 1632 C C . THR A 1 213 ? 7.436 22.712 49.182 1.00 21.01 212 THR A C 1
ATOM 1633 O O . THR A 1 213 ? 6.618 23.148 50.001 1.00 23.10 212 THR A O 1
ATOM 1637 N N . LEU A 1 214 ? 7.698 21.423 49.085 1.00 19.51 213 LEU A N 1
ATOM 1638 C CA . LEU A 1 214 ? 7.058 20.440 49.959 1.00 18.64 213 LEU A CA 1
ATOM 1639 C C . LEU A 1 214 ? 7.459 20.610 51.403 1.00 20.27 213 LEU A C 1
ATOM 1640 O O . LEU A 1 214 ? 6.663 20.402 52.317 1.00 23.65 213 LEU A O 1
ATOM 1645 N N . HIS A 1 215 ? 8.725 20.967 51.594 1.00 19.97 214 HIS A N 1
ATOM 1646 C CA . HIS A 1 215 ? 9.303 21.018 52.929 1.00 21.42 214 HIS A CA 1
ATOM 1647 C C . HIS A 1 215 ? 10.070 22.339 53.093 1.00 21.49 214 HIS A C 1
ATOM 1648 O O . HIS A 1 215 ? 11.254 22.399 52.859 1.00 19.36 214 HIS A O 1
ATOM 1655 N N . PRO A 1 216 ? 9.385 23.423 53.462 1.00 22.31 215 PRO A N 1
ATOM 1656 C CA . PRO A 1 216 ? 10.030 24.737 53.373 1.00 19.73 215 PRO A CA 1
ATOM 1657 C C . PRO A 1 216 ? 11.257 24.961 54.271 1.00 23.37 215 PRO A C 1
ATOM 1658 O O . PRO A 1 216 ? 12.038 25.880 53.996 1.00 24.76 215 PRO A O 1
ATOM 1662 N N . ASP A 1 217 ? 11.439 24.127 55.284 1.00 20.43 216 ASP A N 1
ATOM 1663 C CA . ASP A 1 217 ? 12.631 24.213 56.123 1.00 21.07 216 ASP A CA 1
ATOM 1664 C C . ASP A 1 217 ? 13.867 23.590 55.464 1.00 18.73 216 ASP A C 1
ATOM 1665 O O . ASP A 1 217 ? 14.975 23.692 56.020 1.00 21.48 216 ASP A O 1
ATOM 1670 N N . LEU A 1 218 ? 13.673 22.940 54.310 1.00 19.85 217 LEU A N 1
ATOM 1671 C CA . LEU A 1 218 ? 14.772 22.290 53.560 1.00 19.29 217 LEU A CA 1
ATOM 1672 C C . LEU A 1 218 ? 15.953 23.207 53.401 1.00 21.14 217 LEU A C 1
ATOM 1673 O O . LEU A 1 218 ? 15.836 24.295 52.852 1.00 22.43 217 LEU A O 1
ATOM 1678 N N . GLY A 1 219 ? 17.097 22.776 53.906 1.00 23.12 218 GLY A N 1
ATOM 1679 C CA . GLY A 1 219 ? 18.305 23.558 53.723 1.00 24.82 218 GLY A CA 1
ATOM 1680 C 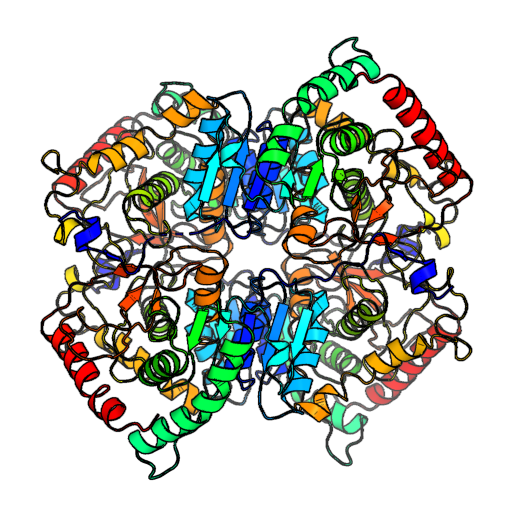C . GLY A 1 219 ? 18.600 24.521 54.851 1.00 25.66 218 GLY A C 1
ATOM 1681 O O . GLY A 1 219 ? 19.595 25.242 54.801 1.00 31.80 218 GLY A O 1
ATOM 1682 N N . THR A 1 220 ? 17.739 24.547 55.857 1.00 19.49 219 THR A N 1
ATOM 1683 C CA . THR A 1 220 ? 17.942 25.485 56.952 1.00 19.30 219 THR A CA 1
ATOM 1684 C C . THR A 1 220 ? 18.353 24.727 58.205 1.00 25.01 219 THR A C 1
ATOM 1685 O O . THR A 1 220 ? 18.160 23.505 58.327 1.00 21.75 219 THR A O 1
ATOM 1689 N N . ASP A 1 221 ? 18.903 25.466 59.158 1.00 24.82 220 ASP A N 1
ATOM 1690 C CA . ASP A 1 221 ? 19.338 24.846 60.399 1.00 28.92 220 ASP A CA 1
ATOM 1691 C C . ASP A 1 221 ? 18.176 24.373 61.281 1.00 29.88 220 ASP A C 1
ATOM 1692 O O . ASP A 1 221 ? 18.342 23.443 62.050 1.00 31.82 220 ASP A O 1
ATOM 1697 N N . LYS A 1 222 ? 16.996 24.981 61.161 1.00 22.10 221 LYS A N 1
ATOM 1698 C CA . LYS A 1 222 ? 15.901 24.624 62.056 1.00 22.51 221 LYS A CA 1
ATOM 1699 C C . LYS A 1 222 ? 15.146 23.382 61.592 1.00 21.90 221 LYS A C 1
ATOM 1700 O O . LYS A 1 222 ? 14.306 22.872 62.309 1.00 27.55 221 LYS A O 1
ATOM 1706 N N . ASP A 1 223 ? 15.453 22.909 60.392 1.00 20.95 222 ASP A N 1
ATOM 1707 C CA . ASP A 1 223 ? 14.834 21.722 59.814 1.00 21.19 222 ASP A CA 1
ATOM 1708 C C . ASP A 1 223 ? 14.924 20.512 60.758 1.00 24.19 222 ASP A C 1
ATOM 1709 O O . ASP A 1 223 ? 16.022 20.046 61.055 1.00 22.45 222 ASP A O 1
ATOM 1714 N N . LYS A 1 224 ? 13.784 19.988 61.213 1.00 22.24 223 LYS A N 1
ATOM 1715 C CA . LYS A 1 224 ? 13.803 18.841 62.117 1.00 26.86 223 LYS A CA 1
ATOM 1716 C C . LYS A 1 224 ? 14.379 17.620 61.438 1.00 27.86 223 LYS A C 1
ATOM 1717 O O . LYS A 1 224 ? 14.930 16.738 62.095 1.00 27.77 223 LYS A O 1
ATOM 1719 N N . GLU A 1 225 ? 14.265 17.558 60.116 1.00 22.35 224 GLU A N 1
ATOM 1720 C CA . GLU A 1 225 ? 14.811 16.430 59.383 1.00 21.06 224 GLU A CA 1
ATOM 1721 C C . GLU A 1 225 ? 16.265 16.648 58.967 1.00 23.64 224 GLU A C 1
ATOM 1722 O O . GLU A 1 225 ? 16.883 15.757 58.398 1.00 23.71 224 GLU A O 1
ATOM 1728 N N . GLN A 1 226 ? 16.819 17.823 59.263 1.00 20.06 225 GLN A N 1
ATOM 1729 C CA . GLN A 1 226 ? 18.233 18.075 58.992 1.00 21.60 225 GLN A CA 1
ATOM 1730 C C . GLN A 1 226 ? 18.679 17.712 57.579 1.00 23.18 225 GLN A C 1
ATOM 1731 O O . GLN A 1 226 ? 19.694 17.063 57.399 1.00 24.19 225 GLN A O 1
ATOM 1737 N N . TRP A 1 227 ? 17.944 18.150 56.564 1.00 21.04 226 TRP A N 1
ATOM 1738 C CA . TRP A 1 227 ? 18.380 17.854 55.187 1.00 19.61 226 TRP A CA 1
ATOM 1739 C C . TRP A 1 227 ? 19.692 18.553 54.849 1.00 21.58 226 TRP A C 1
ATOM 1740 O O . TRP A 1 227 ? 20.439 18.115 53.961 1.00 23.42 226 TRP A O 1
ATOM 1751 N N . LYS A 1 228 ? 20.020 19.607 55.578 1.00 20.68 227 LYS A N 1
ATOM 1752 C CA . LYS A 1 228 ? 21.279 20.301 55.373 1.00 22.61 227 LYS A CA 1
ATOM 1753 C C . LYS A 1 228 ? 22.481 19.360 55.599 1.00 26.09 227 LYS A C 1
ATOM 1754 O O . LYS A 1 228 ? 23.564 19.551 55.026 1.00 23.26 227 LYS A O 1
ATOM 1760 N N . GLU A 1 229 ? 22.277 18.325 56.416 1.00 24.53 228 GLU A N 1
ATOM 1761 C CA . GLU A 1 229 ? 23.294 17.303 56.621 1.00 27.29 228 GLU A CA 1
ATOM 1762 C C . GLU A 1 229 ? 23.694 16.595 55.320 1.00 21.65 228 GLU A C 1
ATOM 1763 O O . GLU A 1 229 ? 24.804 16.092 55.213 1.00 22.34 228 GLU A O 1
ATOM 1769 N N . VAL A 1 230 ? 22.814 16.555 54.321 1.00 21.01 229 VAL A N 1
ATOM 1770 C CA . VAL A 1 230 ? 23.205 15.948 53.054 1.00 20.37 229 VAL A CA 1
ATOM 1771 C C . VAL A 1 230 ? 24.375 16.757 52.488 1.00 18.48 229 VAL A C 1
ATOM 1772 O O . VAL A 1 230 ? 25.391 16.204 52.043 1.00 18.17 229 VAL A O 1
ATOM 1776 N N . HIS A 1 231 ? 24.253 18.083 52.505 1.00 19.83 230 HIS A N 1
ATOM 1777 C CA . HIS A 1 231 ? 25.379 18.870 51.976 1.00 18.84 230 HIS A CA 1
ATOM 1778 C C . HIS A 1 231 ? 26.594 18.836 52.900 1.00 16.82 230 HIS A C 1
ATOM 1779 O O . HIS A 1 231 ? 27.724 18.825 52.419 1.00 16.85 230 HIS A O 1
ATOM 1786 N N . LYS A 1 232 ? 26.384 18.829 54.222 1.00 17.85 231 LYS A N 1
ATOM 1787 C CA . LYS A 1 232 ? 27.503 18.689 55.149 1.00 18.03 231 LYS A CA 1
ATOM 1788 C C . LYS A 1 232 ? 28.300 17.424 54.772 1.00 18.79 231 LYS A C 1
ATOM 1789 O O . LYS A 1 232 ? 29.531 17.439 54.749 1.00 18.61 231 LYS A O 1
ATOM 1791 N N A GLN A 1 233 ? 27.590 16.347 54.455 0.39 17.65 232 GLN A N 1
ATOM 1792 N N B GLN A 1 233 ? 27.589 16.346 54.454 0.61 17.34 232 GLN A N 1
ATOM 1793 C CA A GLN A 1 233 ? 28.254 15.100 54.091 0.39 17.92 232 GLN A CA 1
ATOM 1794 C CA B GLN A 1 233 ? 28.261 15.100 54.098 0.61 18.12 232 GLN A CA 1
ATOM 1795 C C A GLN A 1 233 ? 28.925 15.161 52.711 0.39 17.43 232 GLN A C 1
ATOM 1796 C C B GLN A 1 233 ? 28.915 15.150 52.702 0.61 17.44 232 GLN A C 1
ATOM 1797 O O A GLN A 1 233 ? 29.912 14.477 52.478 0.39 18.16 232 GLN A O 1
ATOM 1798 O O B GLN A 1 233 ? 29.876 14.442 52.446 0.61 17.83 232 GLN A O 1
ATOM 1809 N N . VAL A 1 234 ? 28.387 15.955 51.791 1.00 15.87 233 VAL A N 1
ATOM 1810 C CA . VAL A 1 234 ? 29.047 16.139 50.501 1.00 14.97 233 VAL A CA 1
ATOM 1811 C C . VAL A 1 234 ? 30.458 16.687 50.752 1.00 16.23 233 VAL A C 1
ATOM 1812 O O . VAL A 1 234 ? 31.448 16.239 50.141 1.00 21.76 233 VAL A O 1
ATOM 1816 N N . VAL A 1 235 ? 30.564 17.629 51.677 1.00 16.25 234 VAL A N 1
ATOM 1817 C CA . VAL A 1 235 ? 31.858 18.179 52.039 1.00 20.23 234 VAL A CA 1
ATOM 1818 C C . VAL A 1 235 ? 32.678 17.161 52.854 1.00 20.35 234 VAL A C 1
ATOM 1819 O O . VAL A 1 235 ? 33.821 16.826 52.499 1.00 24.38 234 VAL A O 1
ATOM 1823 N N . GLU A 1 236 ? 32.078 16.615 53.894 1.00 17.14 235 GLU A N 1
ATOM 1824 C CA . GLU A 1 236 ? 32.851 15.824 54.851 1.00 20.07 235 GLU A CA 1
ATOM 1825 C C . GLU A 1 236 ? 33.170 14.423 54.359 1.00 23.22 235 GLU A C 1
ATOM 1826 O O . GLU A 1 236 ? 34.162 13.859 54.798 1.00 21.36 235 GLU A O 1
ATOM 1832 N N . SER A 1 237 ? 32.328 13.856 53.500 1.00 23.42 236 SER A N 1
ATOM 1833 C CA . SER A 1 237 ? 32.592 12.474 53.048 1.00 23.03 236 SER A CA 1
ATOM 1834 C C . SER A 1 237 ? 33.914 12.390 52.274 1.00 22.28 236 SER A C 1
ATOM 1835 O O . SER A 1 237 ? 34.616 11.373 52.353 1.00 19.63 236 SER A O 1
ATOM 1838 N N . ALA A 1 238 ? 34.286 13.456 51.577 1.00 16.12 237 ALA A N 1
ATOM 1839 C CA . ALA A 1 238 ? 35.592 13.491 50.912 1.00 16.53 237 ALA A CA 1
ATOM 1840 C C . ALA A 1 238 ? 36.769 13.413 51.897 1.00 20.06 237 ALA A C 1
ATOM 1841 O O . ALA A 1 238 ? 37.757 12.660 51.715 1.00 20.44 237 ALA A O 1
ATOM 1843 N N . TYR A 1 239 ? 36.691 14.209 52.965 1.00 17.48 238 TYR A N 1
ATOM 1844 C CA . TYR A 1 239 ? 37.708 14.147 53.997 1.00 18.24 238 TYR A CA 1
ATOM 1845 C C . TYR A 1 239 ? 37.753 12.770 54.597 1.00 15.34 238 TYR A C 1
ATOM 1846 O O . TYR A 1 239 ? 38.820 12.301 55.019 1.00 17.81 238 TYR A O 1
ATOM 1855 N N . GLU A 1 240 ? 36.569 12.184 54.738 1.00 16.23 239 GLU A N 1
ATOM 1856 C CA . GLU A 1 240 ? 36.471 10.891 55.415 1.00 17.67 239 GLU A CA 1
ATOM 1857 C C . GLU A 1 240 ? 37.169 9.816 54.567 1.00 13.80 239 GLU A C 1
ATOM 1858 O O . GLU A 1 240 ? 37.908 8.969 55.102 1.00 14.82 239 GLU A O 1
ATOM 1864 N N . VAL A 1 241 ? 36.933 9.841 53.247 1.00 13.93 240 VAL A N 1
ATOM 1865 C CA . VAL A 1 241 ? 37.586 8.835 52.381 1.00 11.70 240 VAL A CA 1
ATOM 1866 C C . VAL A 1 241 ? 39.095 9.002 52.464 1.00 16.19 240 VAL A C 1
ATOM 1867 O O . VAL A 1 241 ? 39.842 8.019 52.515 1.00 14.44 240 VAL A O 1
ATOM 1871 N N . ILE A 1 242 ? 39.566 10.249 52.455 1.00 15.83 241 ILE A N 1
ATOM 1872 C CA . ILE A 1 242 ? 40.994 10.490 52.529 1.00 16.61 241 ILE A CA 1
ATOM 1873 C C . ILE A 1 242 ? 41.588 9.962 53.840 1.00 17.26 241 ILE A C 1
ATOM 1874 O O . ILE A 1 242 ? 42.641 9.330 53.843 1.00 18.31 241 ILE A O 1
ATOM 1879 N N . LYS A 1 243 ? 40.902 10.206 54.950 1.00 16.50 242 LYS A N 1
ATOM 1880 C CA . LYS A 1 243 ? 41.316 9.663 56.264 1.00 16.98 242 LYS A CA 1
ATOM 1881 C C . LYS A 1 243 ? 41.369 8.122 56.234 1.00 18.11 242 LYS A C 1
ATOM 1882 O O . LYS A 1 243 ? 42.271 7.504 56.795 1.00 21.31 242 LYS A O 1
ATOM 1888 N N . LEU A 1 244 ? 40.401 7.497 55.562 1.00 15.89 243 LEU A N 1
ATOM 1889 C CA . LEU A 1 244 ? 40.229 6.042 55.652 1.00 14.49 243 LEU A CA 1
ATOM 1890 C C . LEU A 1 244 ? 41.151 5.280 54.697 1.00 16.72 243 LEU A C 1
ATOM 1891 O O . LEU A 1 244 ? 41.773 4.281 55.101 1.00 16.48 243 LEU A O 1
ATOM 1896 N N . LYS A 1 245 ? 41.218 5.715 53.437 1.00 15.86 244 LYS A N 1
ATOM 1897 C CA . LYS A 1 245 ? 42.026 4.955 52.469 1.00 16.42 244 LYS A CA 1
ATOM 1898 C C . LYS A 1 245 ? 43.219 5.753 51.980 1.00 16.80 244 LYS A C 1
ATOM 1899 O O . LYS A 1 245 ? 44.080 5.205 51.283 1.00 21.14 244 LYS A O 1
ATOM 1905 N N . GLY A 1 246 ? 43.310 7.030 52.353 1.00 14.07 245 GLY A N 1
ATOM 1906 C CA . GLY A 1 246 ? 44.507 7.791 52.038 1.00 16.20 245 GLY A CA 1
ATOM 1907 C C . GLY A 1 246 ? 44.372 8.848 50.966 1.00 17.94 245 GLY A C 1
ATOM 1908 O O . GLY A 1 246 ? 45.161 9.789 50.916 1.00 18.61 245 GLY A O 1
ATOM 1909 N N . TYR A 1 247 ? 43.359 8.683 50.109 1.00 16.31 246 TYR A N 1
ATOM 1910 C CA . TYR A 1 247 ? 43.148 9.521 48.949 1.00 13.71 246 TYR A CA 1
ATOM 1911 C C . TYR A 1 247 ? 41.783 9.123 48.383 1.00 15.06 246 TYR A C 1
ATOM 1912 O O . TYR A 1 247 ? 41.224 8.093 48.783 1.00 16.41 246 TYR A O 1
ATOM 1921 N N . THR A 1 248 ? 41.251 9.925 47.452 1.00 13.32 247 THR A N 1
ATOM 1922 C CA . THR A 1 248 ? 40.075 9.481 46.706 1.00 10.57 247 THR A CA 1
ATOM 1923 C C . THR A 1 248 ? 40.518 9.264 45.255 1.00 10.17 247 THR A C 1
ATOM 1924 O O . THR A 1 248 ? 41.443 9.914 44.750 1.00 13.08 247 THR A O 1
ATOM 1928 N N . SER A 1 249 ? 39.857 8.320 44.587 1.00 9.53 248 SER A N 1
ATOM 1929 C CA . SER A 1 249 ? 40.192 8.051 43.175 1.00 9.63 248 SER A CA 1
ATOM 1930 C C . SER A 1 249 ? 39.014 7.579 42.333 1.00 8.30 248 SER A C 1
ATOM 1931 O O . SER A 1 249 ? 38.790 8.127 41.232 1.00 9.87 248 SER A O 1
ATOM 1934 N N . TRP A 1 250 ? 38.262 6.577 42.791 1.00 9.01 249 TRP A N 1
ATOM 1935 C CA . TRP A 1 250 ? 37.283 5.953 41.876 1.00 7.89 249 TRP A CA 1
ATOM 1936 C C . TRP A 1 250 ? 36.188 6.909 41.481 1.00 9.32 249 TRP A C 1
ATOM 1937 O O . TRP A 1 250 ? 35.790 6.944 40.303 1.00 9.98 249 TRP A O 1
ATOM 1948 N N . ALA A 1 251 ? 35.619 7.633 42.452 1.00 8.23 250 ALA A N 1
ATOM 1949 C CA . ALA A 1 251 ? 34.483 8.512 42.090 1.00 7.38 250 ALA A CA 1
ATOM 1950 C C . ALA A 1 251 ? 34.933 9.656 41.172 1.00 9.16 250 ALA A C 1
ATOM 1951 O O . ALA A 1 251 ? 34.211 10.023 40.240 1.00 9.29 250 ALA A O 1
ATOM 1953 N N A ILE A 1 252 ? 36.122 10.193 41.388 0.55 10.19 251 ILE A N 1
ATOM 1954 N N B ILE A 1 252 ? 36.122 10.202 41.414 0.45 10.04 251 ILE A N 1
ATOM 1955 C CA A ILE A 1 252 ? 36.544 11.269 40.490 0.55 9.96 251 ILE A CA 1
ATOM 1956 C CA B ILE A 1 252 ? 36.673 11.217 40.497 0.45 9.84 251 ILE A CA 1
ATOM 1957 C C A ILE A 1 252 ? 36.875 10.704 39.093 0.55 11.19 251 ILE A C 1
ATOM 1958 C C B ILE A 1 252 ? 36.810 10.663 39.100 0.45 11.12 251 ILE A C 1
ATOM 1959 O O A ILE A 1 252 ? 36.581 11.344 38.090 0.55 10.98 251 ILE A O 1
ATOM 1960 O O B ILE A 1 252 ? 36.385 11.279 38.127 0.45 10.13 251 ILE A O 1
ATOM 1969 N N . GLY A 1 253 ? 37.408 9.485 38.997 1.00 9.41 252 GLY A N 1
ATOM 1970 C CA . GLY A 1 253 ? 37.574 8.854 37.684 1.00 10.07 252 GLY A CA 1
ATOM 1971 C C . GLY A 1 253 ? 36.245 8.728 36.944 1.00 10.76 252 GLY A C 1
ATOM 1972 O O . GLY A 1 253 ? 36.175 9.017 35.749 1.00 12.09 252 GLY A O 1
ATOM 1973 N N . LEU A 1 254 ? 35.198 8.262 37.636 1.00 9.51 253 LEU A N 1
ATOM 1974 C CA . LEU A 1 254 ? 33.917 8.072 36.973 1.00 10.64 253 LEU A CA 1
ATOM 1975 C C . LEU A 1 254 ? 33.302 9.412 36.605 1.00 10.13 253 LEU A C 1
ATOM 1976 O O . LEU A 1 254 ? 32.701 9.542 35.527 1.00 11.40 253 LEU A O 1
ATOM 1981 N N A SER A 1 255 ? 33.444 10.409 37.489 0.57 10.55 254 SER A N 1
ATOM 1982 N N B SER A 1 255 ? 33.456 10.411 37.458 0.43 10.48 254 SER A N 1
ATOM 1983 C CA A SER A 1 255 ? 32.962 11.781 37.234 0.57 10.44 254 SER A CA 1
ATOM 1984 C CA B SER A 1 255 ? 32.860 11.704 37.160 0.43 10.22 254 SER A CA 1
ATOM 1985 C C A SER A 1 255 ? 33.626 12.338 35.972 0.57 10.86 254 SER A C 1
ATOM 1986 C C B SER A 1 255 ? 33.615 12.370 35.982 0.43 10.83 254 SER A C 1
ATOM 1987 O O A SER A 1 255 ? 32.976 12.867 35.051 0.57 11.13 254 SER A O 1
ATOM 1988 O O B SER A 1 255 ? 32.991 12.982 35.097 0.43 11.21 254 SER A O 1
ATOM 1993 N N . VAL A 1 256 ? 34.943 12.229 35.937 1.00 9.76 255 VAL A N 1
ATOM 1994 C CA . VAL A 1 256 ? 35.712 12.760 34.793 1.00 10.82 255 VAL A CA 1
ATOM 1995 C C . VAL A 1 256 ? 35.345 12.012 33.502 1.00 11.02 255 VAL A C 1
ATOM 1996 O O . VAL A 1 256 ? 35.190 12.654 32.443 1.00 10.96 255 VAL A O 1
ATOM 2000 N N . ALA A 1 257 ? 35.161 10.682 33.563 1.00 10.07 256 ALA A N 1
ATOM 2001 C CA . ALA A 1 257 ? 34.743 9.972 32.359 1.00 10.52 256 ALA A CA 1
ATOM 2002 C C . ALA A 1 257 ? 33.361 10.417 31.855 1.00 10.52 256 ALA A C 1
ATOM 2003 O O . ALA A 1 257 ? 33.128 10.406 30.655 1.00 11.28 256 ALA A O 1
ATOM 2005 N N A ASP A 1 258 ? 32.484 10.789 32.800 0.50 9.54 257 ASP A N 1
ATOM 2006 N N B ASP A 1 258 ? 32.456 10.803 32.750 0.50 10.03 257 ASP A N 1
ATOM 2007 C CA A ASP A 1 258 ? 31.170 11.415 32.536 0.50 11.97 257 ASP A CA 1
ATOM 2008 C CA B ASP A 1 258 ? 31.148 11.286 32.284 0.50 11.24 257 ASP A CA 1
ATOM 2009 C C A ASP A 1 258 ? 31.314 12.650 31.658 0.50 11.01 257 ASP A C 1
ATOM 2010 C C B ASP A 1 258 ? 31.296 12.674 31.606 0.50 10.73 257 ASP A C 1
ATOM 2011 O O A ASP A 1 258 ? 30.684 12.787 30.598 0.50 10.74 257 ASP A O 1
ATOM 2012 O O B ASP A 1 258 ? 30.642 12.933 30.590 0.50 10.90 257 ASP A O 1
ATOM 2021 N N . LEU A 1 259 ? 32.174 13.543 32.113 1.00 9.57 258 LEU A N 1
ATOM 2022 C CA . LEU A 1 259 ? 32.486 14.769 31.384 1.00 9.27 258 LEU A CA 1
ATOM 2023 C C . LEU A 1 259 ? 33.111 14.488 30.026 1.00 10.94 258 LEU A C 1
ATOM 2024 O O . LEU A 1 259 ? 32.726 15.102 29.026 1.00 11.38 258 LEU A O 1
ATOM 2029 N N . ALA A 1 260 ? 34.054 13.550 29.996 1.00 10.72 259 ALA A N 1
ATOM 2030 C CA . ALA A 1 260 ? 34.695 13.208 28.740 1.00 10.64 259 ALA A CA 1
ATOM 2031 C C . ALA A 1 260 ? 33.665 12.671 27.757 1.00 10.92 259 ALA A C 1
ATOM 2032 O O . ALA A 1 260 ? 33.754 12.954 26.556 1.00 11.29 259 ALA A O 1
ATOM 2034 N N . GLU A 1 261 ? 32.703 11.883 28.236 1.00 9.17 260 GLU A N 1
ATOM 2035 C CA . GLU A 1 261 ? 31.673 11.358 27.338 1.00 9.53 260 GLU A CA 1
ATOM 2036 C C . GLU A 1 261 ? 30.895 12.502 26.671 1.00 9.75 260 GLU A C 1
ATOM 2037 O O . GLU A 1 261 ? 30.693 12.473 25.461 1.00 10.31 260 GLU A O 1
ATOM 2043 N N . SER A 1 262 ? 30.451 13.488 27.448 1.00 9.34 261 SER A N 1
ATOM 2044 C CA . SER A 1 262 ? 29.664 14.560 26.840 1.00 11.35 261 SER A CA 1
ATOM 2045 C C . SER A 1 262 ? 30.509 15.313 25.819 1.00 10.17 261 SER A C 1
ATOM 2046 O O . SER A 1 262 ? 29.993 15.740 24.780 1.00 10.95 261 SER A O 1
ATOM 2049 N N . ILE A 1 263 ? 31.780 15.575 26.148 1.00 9.94 262 ILE A N 1
ATOM 2050 C CA . ILE A 1 263 ? 32.661 16.310 25.219 1.00 9.38 262 ILE A CA 1
ATOM 2051 C C . ILE A 1 263 ? 32.958 15.488 23.950 1.00 13.46 262 ILE A C 1
ATOM 2052 O O . ILE A 1 263 ? 32.778 15.950 22.802 1.00 14.86 262 ILE A O 1
ATOM 2057 N N . MET A 1 264 ? 33.388 14.237 24.123 1.00 11.09 263 MET A N 1
ATOM 2058 C CA . MET A 1 264 ? 33.808 13.458 22.964 1.00 10.79 263 MET A CA 1
ATOM 2059 C C . MET A 1 264 ? 32.650 13.062 22.064 1.00 13.50 263 MET A C 1
ATOM 2060 O O . MET A 1 264 ? 32.843 12.871 20.842 1.00 17.16 263 MET A O 1
ATOM 2065 N N . LYS A 1 265 ? 31.458 12.910 22.653 1.00 12.06 264 LYS A N 1
ATOM 2066 C CA . LYS A 1 265 ? 30.280 12.499 21.854 1.00 10.50 264 LYS A CA 1
ATOM 2067 C C . LYS A 1 265 ? 29.404 13.700 21.504 1.00 11.17 264 LYS A C 1
ATOM 2068 O O . LYS A 1 265 ? 28.328 13.531 20.947 1.00 12.69 264 LYS A O 1
ATOM 2074 N N . ASN A 1 266 ? 29.886 14.908 21.839 1.00 10.98 265 ASN A N 1
ATOM 2075 C CA . ASN A 1 266 ? 29.123 16.136 21.535 1.00 10.20 265 ASN A CA 1
ATOM 2076 C C . ASN A 1 266 ? 27.670 16.076 22.072 1.00 9.76 265 ASN A C 1
ATOM 2077 O O . ASN A 1 266 ? 26.730 16.447 21.360 1.00 10.87 265 ASN A O 1
ATOM 2082 N N . LEU A 1 267 ? 27.497 15.657 23.332 1.00 10.13 266 LEU A N 1
ATOM 2083 C CA . LEU A 1 267 ? 26.142 15.383 23.786 1.00 9.97 266 LEU A CA 1
ATOM 2084 C C . LEU A 1 267 ? 25.329 16.616 24.142 1.00 11.00 266 LEU A C 1
ATOM 2085 O O . LEU A 1 267 ? 24.103 16.593 24.029 1.00 12.98 266 LEU A O 1
ATOM 2090 N N . ARG A 1 268 ? 26.003 17.684 24.562 1.00 11.66 267 ARG A N 1
ATOM 2091 C CA . ARG A 1 268 ? 25.276 18.882 25.048 1.00 12.28 267 ARG A CA 1
ATOM 2092 C C . ARG A 1 268 ? 24.410 18.539 26.254 1.00 11.78 267 ARG A C 1
ATOM 2093 O O . ARG A 1 268 ? 23.305 19.041 26.442 1.00 12.90 267 ARG A O 1
ATOM 2101 N N . ARG A 1 269 ? 24.976 17.710 27.124 1.00 10.62 268 ARG A N 1
ATOM 2102 C CA . ARG A 1 269 ? 24.428 17.494 28.459 1.00 10.58 268 ARG A CA 1
ATOM 2103 C C . ARG A 1 269 ? 24.908 18.616 29.364 1.00 11.35 268 ARG A C 1
ATOM 2104 O O . ARG A 1 269 ? 25.943 19.256 29.102 1.00 11.75 268 ARG A O 1
ATOM 2112 N N . VAL A 1 270 ? 24.166 18.841 30.441 1.00 11.62 269 VAL A N 1
ATOM 2113 C CA . VAL A 1 270 ? 24.508 19.900 31.405 1.00 11.92 269 VAL A CA 1
ATOM 2114 C C . VAL A 1 270 ? 25.251 19.289 32.582 1.00 12.32 269 VAL A C 1
ATOM 2115 O O . VAL A 1 270 ? 24.774 18.322 33.182 1.00 12.17 269 VAL A O 1
ATOM 2119 N N . HIS A 1 271 ? 26.365 19.896 32.959 1.00 12.16 270 HIS A N 1
ATOM 2120 C CA . HIS A 1 271 ? 27.167 19.441 34.091 1.00 10.37 270 HIS A CA 1
ATOM 2121 C C . HIS A 1 271 ? 27.618 20.644 34.893 1.00 11.11 270 HIS A C 1
ATOM 2122 O O . HIS A 1 271 ? 28.002 21.650 34.293 1.00 13.20 270 HIS A O 1
ATOM 2129 N N . PRO A 1 272 ? 27.706 20.517 36.232 1.00 12.21 271 PRO A N 1
ATOM 2130 C CA . PRO A 1 272 ? 28.250 21.626 37.029 1.00 13.91 271 PRO A CA 1
ATOM 2131 C C . PRO A 1 272 ? 29.780 21.553 37.036 1.00 16.51 271 PRO A C 1
ATOM 2132 O O . PRO A 1 272 ? 30.401 20.908 37.879 1.00 24.83 271 PRO A O 1
ATOM 2136 N N . VAL A 1 273 ? 30.394 22.215 36.074 1.00 13.67 272 VAL A N 1
ATOM 2137 C CA . VAL A 1 273 ? 31.850 22.255 35.953 1.00 12.02 272 VAL A CA 1
ATOM 2138 C C . VAL A 1 273 ? 32.363 23.684 36.149 1.00 12.02 272 VAL A C 1
ATOM 2139 O O . VAL A 1 273 ? 31.584 24.638 36.056 1.00 14.50 272 VAL A O 1
ATOM 2143 N N . SER A 1 274 ? 33.662 23.815 36.386 1.00 12.24 273 SER A N 1
ATOM 2144 C CA A SER A 1 274 ? 34.207 25.138 36.664 0.57 14.87 273 SER A CA 1
ATOM 2145 C CA B SER A 1 274 ? 34.294 25.139 36.646 0.43 15.12 273 SER A CA 1
ATOM 2146 C C . SER A 1 274 ? 34.515 25.887 35.358 1.00 14.50 273 SER A C 1
ATOM 2147 O O . SER A 1 274 ? 35.227 25.381 34.478 1.00 15.03 273 SER A O 1
ATOM 2152 N N . THR A 1 275 ? 33.963 27.093 35.263 1.00 14.20 274 THR A N 1
ATOM 2153 C CA . THR A 1 275 ? 34.092 27.913 34.056 1.00 13.94 274 THR A CA 1
ATOM 2154 C C . THR A 1 275 ? 34.299 29.363 34.478 1.00 17.64 274 THR A C 1
ATOM 2155 O O . THR A 1 275 ? 33.979 29.769 35.599 1.00 15.66 274 THR A O 1
ATOM 2159 N N . MET A 1 276 ? 34.854 30.154 33.569 1.00 16.44 275 MET A N 1
ATOM 2160 C CA . MET A 1 276 ? 35.152 31.550 33.862 1.00 21.23 275 MET A CA 1
ATOM 2161 C C . MET A 1 276 ? 33.836 32.290 34.041 1.00 23.86 275 MET A C 1
ATOM 2162 O O . MET A 1 276 ? 33.042 32.417 33.096 1.00 27.55 275 MET A O 1
ATOM 2167 N N . ILE A 1 277 ? 33.603 32.786 35.243 1.00 20.86 276 ILE A N 1
ATOM 2168 C CA . ILE A 1 277 ? 32.289 33.261 35.620 1.00 21.81 276 ILE A CA 1
ATOM 2169 C C . ILE A 1 277 ? 32.180 34.804 35.731 1.00 24.38 276 ILE A C 1
ATOM 2170 O O . ILE A 1 277 ? 31.148 35.326 36.162 1.00 27.33 276 ILE A O 1
ATOM 2175 N N . LYS A 1 278 ? 33.238 35.519 35.351 1.00 20.23 277 LYS A N 1
ATOM 2176 C CA . LYS A 1 278 ? 33.219 36.990 35.321 1.00 22.97 277 LYS A CA 1
ATOM 2177 C C . LYS A 1 278 ? 32.003 37.494 34.537 1.00 26.23 277 LYS A C 1
ATOM 2178 O O . LYS A 1 278 ? 31.802 37.099 33.402 1.00 28.37 277 LYS A O 1
ATOM 2184 N N . GLY A 1 279 ? 31.190 38.332 35.164 1.00 30.26 278 GLY A N 1
ATOM 2185 C CA . GLY A 1 279 ? 29.945 38.776 34.551 1.00 36.93 278 GLY A CA 1
ATOM 2186 C C . GLY A 1 279 ? 28.695 38.356 35.327 1.00 39.54 278 GLY A C 1
ATOM 2187 O O . GLY A 1 279 ? 27.705 39.094 35.342 1.00 38.11 278 GLY A O 1
ATOM 2188 N N . LEU A 1 280 ? 28.735 37.185 35.980 1.00 35.68 279 LEU A N 1
ATOM 2189 C CA . LEU A 1 280 ? 27.570 36.665 36.705 1.00 35.22 279 LEU A CA 1
ATOM 2190 C C . LEU A 1 280 ? 27.601 36.980 38.201 1.00 39.37 279 LEU A C 1
ATOM 2191 O O . LEU A 1 280 ? 28.667 37.105 38.809 1.00 36.98 279 LEU A O 1
ATOM 2193 N N . TYR A 1 281 ? 26.415 37.144 38.775 1.00 34.20 280 TYR A N 1
ATOM 2194 C CA . TYR A 1 281 ? 26.249 37.176 40.211 1.00 33.77 280 TYR A CA 1
ATOM 2195 C C . TYR A 1 281 ? 27.069 38.278 40.856 1.00 36.86 280 TYR A C 1
ATOM 2196 O O . TYR A 1 281 ? 27.500 38.161 41.995 1.00 40.69 280 TYR A O 1
ATOM 2205 N N . GLY A 1 282 ? 27.283 39.351 40.108 1.00 37.31 281 GLY A N 1
ATOM 2206 C CA . GLY A 1 282 ? 28.032 40.477 40.622 1.00 36.60 281 GLY A CA 1
ATOM 2207 C C . GLY A 1 282 ? 29.529 40.230 40.676 1.00 36.14 281 GLY A C 1
ATOM 2208 O O . GLY A 1 282 ? 30.270 41.061 41.218 1.00 38.80 281 GLY A O 1
ATOM 2209 N N . ILE A 1 283 ? 29.975 39.113 40.105 1.00 36.05 282 ILE A N 1
ATOM 2210 C CA . ILE A 1 283 ? 31.402 38.776 40.094 1.00 36.05 282 ILE A CA 1
ATOM 2211 C C . ILE A 1 283 ? 32.149 39.491 38.973 1.00 34.76 282 ILE A C 1
ATOM 2212 O O . ILE A 1 283 ? 31.781 39.385 37.798 1.00 33.51 282 ILE A O 1
ATOM 2217 N N . LYS A 1 284 ? 33.210 40.205 39.349 1.00 31.04 283 LYS A N 1
ATOM 2218 C CA . LYS A 1 284 ? 33.896 41.090 38.424 1.00 29.84 283 LYS A CA 1
ATOM 2219 C C . LYS A 1 284 ? 35.366 40.753 38.260 1.00 29.84 283 LYS A C 1
ATOM 2220 O O . LYS A 1 284 ? 36.122 41.548 37.712 1.00 35.84 283 LYS A O 1
ATOM 2222 N N . ASP A 1 285 ? 35.765 39.565 38.726 1.00 21.32 284 ASP A N 1
ATOM 2223 C CA . ASP A 1 285 ? 37.145 39.104 38.598 1.00 21.27 284 ASP A CA 1
ATOM 2224 C C . ASP A 1 285 ? 37.244 37.878 37.698 1.00 20.39 284 ASP A C 1
ATOM 2225 O O . ASP A 1 285 ? 36.262 37.163 37.481 1.00 20.45 284 ASP A O 1
ATOM 2230 N N . ASP A 1 286 ? 38.440 37.603 37.192 1.00 21.35 285 ASP A N 1
ATOM 2231 C CA . ASP A 1 286 ? 38.679 36.397 36.395 1.00 20.58 285 ASP A CA 1
ATOM 2232 C C . ASP A 1 286 ? 38.781 35.162 37.296 1.00 19.17 285 ASP A C 1
ATOM 2233 O O . ASP A 1 286 ? 39.875 34.752 37.676 1.00 21.79 285 ASP A O 1
ATOM 2238 N N . VAL A 1 287 ? 37.653 34.567 37.630 1.00 17.67 286 VAL A N 1
ATOM 2239 C CA . VAL A 1 287 ? 37.694 33.380 38.483 1.00 16.93 286 VAL A CA 1
ATOM 2240 C C . VAL A 1 287 ? 36.797 32.336 37.873 1.00 19.62 286 VAL A C 1
ATOM 2241 O O . VAL A 1 287 ? 35.860 32.671 37.136 1.00 18.61 286 VAL A O 1
ATOM 2245 N N . PHE A 1 288 ? 37.127 31.088 38.151 1.00 16.64 287 PHE A N 1
ATOM 2246 C CA . PHE A 1 288 ? 36.378 29.954 37.664 1.00 15.31 287 PHE A CA 1
ATOM 2247 C C . PHE A 1 288 ? 35.582 29.373 38.829 1.00 18.89 287 PHE A C 1
ATOM 2248 O O . PHE A 1 288 ? 36.149 29.116 39.910 1.00 17.71 287 PHE A O 1
ATOM 2256 N N . LEU A 1 289 ? 34.280 29.220 38.632 1.00 15.06 288 LEU A N 1
ATOM 2257 C CA . LEU A 1 289 ? 33.420 28.548 39.622 1.00 13.99 288 LEU A CA 1
ATOM 2258 C C . LEU A 1 289 ? 32.485 27.642 38.873 1.00 13.04 288 LEU A C 1
ATOM 2259 O O . LEU A 1 289 ? 32.267 27.840 37.676 1.00 14.27 288 LEU A O 1
ATOM 2264 N N . SER A 1 290 ? 31.924 26.660 39.574 1.00 12.56 289 SER A N 1
ATOM 2265 C CA . SER A 1 290 ? 30.973 25.780 38.925 1.00 12.94 289 SER A CA 1
ATOM 2266 C C . SER A 1 290 ? 29.584 26.353 38.800 1.00 13.66 289 SER A C 1
ATOM 2267 O O . SER A 1 290 ? 28.975 26.777 39.776 1.00 14.60 289 SER A O 1
ATOM 2270 N N . VAL A 1 291 ? 29.079 26.310 37.572 1.00 14.60 290 VAL A N 1
ATOM 2271 C CA . VAL A 1 291 ? 27.669 26.546 37.277 1.00 14.89 290 VAL A CA 1
ATOM 2272 C C . VAL A 1 291 ? 27.288 25.460 36.265 1.00 12.62 290 VAL A C 1
ATOM 2273 O O . VAL A 1 291 ? 28.164 24.762 35.717 1.00 13.88 290 VAL A O 1
ATOM 2277 N N . PRO A 1 292 ? 25.979 25.248 36.043 1.00 13.40 291 PRO A N 1
ATOM 2278 C CA . PRO A 1 292 ? 25.615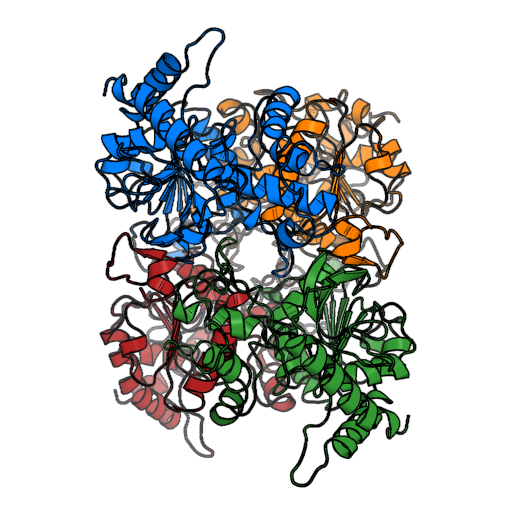 24.196 35.076 1.00 12.63 291 PRO A CA 1
ATOM 2279 C C . PRO A 1 292 ? 25.984 24.607 33.648 1.00 13.20 291 PRO A C 1
ATOM 2280 O O . PRO A 1 292 ? 25.504 25.634 33.176 1.00 17.43 291 PRO A O 1
ATOM 2284 N N . CYS A 1 293 ? 26.849 23.821 33.006 1.00 12.50 292 CYS A N 1
ATOM 2285 C CA . CYS A 1 293 ? 27.380 24.152 31.681 1.00 14.12 292 CYS A CA 1
ATOM 2286 C C . CYS A 1 293 ? 26.963 23.112 30.668 1.00 11.13 292 CYS A C 1
ATOM 2287 O O . CYS A 1 293 ? 26.938 21.945 30.972 1.00 12.83 292 CYS A O 1
ATOM 2290 N N A ILE A 1 294 ? 26.622 23.557 29.463 0.50 12.41 293 ILE A N 1
ATOM 2291 N N B ILE A 1 294 ? 26.659 23.557 29.451 0.50 12.47 293 ILE A N 1
ATOM 2292 C CA A ILE A 1 294 ? 26.383 22.640 28.352 0.50 11.33 293 ILE A CA 1
ATOM 2293 C CA B ILE A 1 294 ? 26.376 22.654 28.331 0.50 11.25 293 ILE A CA 1
ATOM 2294 C C A ILE A 1 294 ? 27.734 22.261 27.767 0.50 12.46 293 ILE A C 1
ATOM 2295 C C B ILE A 1 294 ? 27.689 22.246 27.667 0.50 12.27 293 ILE A C 1
ATOM 2296 O O A ILE A 1 294 ? 28.517 23.137 27.357 0.50 12.46 293 ILE A O 1
ATOM 2297 O O B ILE A 1 294 ? 28.402 23.086 27.099 0.50 12.57 293 ILE A O 1
ATOM 2306 N N . LEU A 1 295 ? 28.013 20.959 27.769 1.00 11.80 294 LEU A N 1
ATOM 2307 C CA . LEU A 1 295 ? 29.286 20.426 27.320 1.00 11.51 294 LEU A CA 1
ATOM 2308 C C . LEU A 1 295 ? 29.148 19.634 26.015 1.00 11.02 294 LEU A C 1
ATOM 2309 O O . LEU A 1 295 ? 28.253 18.781 25.878 1.00 13.14 294 LEU A O 1
ATOM 2314 N N . GLY A 1 296 ? 30.041 19.897 25.073 1.00 10.64 295 GLY A N 1
ATOM 2315 C CA . GLY A 1 296 ? 30.085 19.109 23.834 1.00 11.45 295 GLY A CA 1
ATOM 2316 C C . GLY A 1 296 ? 31.426 19.301 23.151 1.00 13.22 295 GLY A C 1
ATOM 2317 O O . GLY A 1 296 ? 32.456 19.503 23.813 1.00 12.10 295 GLY A O 1
ATOM 2318 N N . GLN A 1 297 ? 31.421 19.188 21.830 1.00 13.08 296 GLN A N 1
ATOM 2319 C CA . GLN A 1 297 ? 32.671 19.051 21.101 1.00 12.98 296 GLN A CA 1
ATOM 2320 C C . GLN A 1 297 ? 33.540 20.298 21.127 1.00 14.62 296 GLN A C 1
ATOM 2321 O O . GLN A 1 297 ? 34.745 20.204 20.900 1.00 17.88 296 GLN A O 1
ATOM 2327 N N . ASN A 1 298 ? 32.954 21.456 21.420 1.00 13.39 297 ASN A N 1
ATOM 2328 C CA . ASN A 1 298 ? 33.745 22.683 21.553 1.00 14.78 297 ASN A CA 1
ATOM 2329 C C . ASN A 1 298 ? 33.933 23.073 22.999 1.00 16.26 297 ASN A C 1
ATOM 2330 O O . ASN A 1 298 ? 34.236 24.238 23.307 1.00 17.18 297 ASN A O 1
ATOM 2335 N N . GLY A 1 299 ? 33.743 22.108 23.900 1.00 12.93 298 GLY A N 1
ATOM 2336 C CA . GLY A 1 299 ? 33.903 22.434 25.313 1.00 15.00 298 GLY A CA 1
ATOM 2337 C C . GLY A 1 299 ? 32.621 23.007 25.869 1.00 16.38 298 GLY A C 1
ATOM 2338 O O . GLY A 1 299 ? 31.542 22.437 25.687 1.00 14.62 298 GLY A O 1
ATOM 2339 N N . ILE A 1 300 ? 32.734 24.096 26.603 1.00 11.82 299 ILE A N 1
ATOM 2340 C CA . ILE A 1 300 ? 31.552 24.752 27.161 1.00 12.32 299 ILE A CA 1
ATOM 2341 C C . ILE A 1 300 ? 30.987 25.757 26.145 1.00 15.71 299 ILE A C 1
ATOM 2342 O O . ILE A 1 300 ? 31.568 26.845 25.930 1.00 17.04 299 ILE A O 1
ATOM 2347 N N . SER A 1 301 ? 29.864 25.424 25.522 1.00 17.39 300 SER A N 1
ATOM 2348 C CA . SER A 1 301 ? 29.286 26.346 24.552 1.00 16.81 300 SER A CA 1
ATOM 2349 C C . SER A 1 301 ? 28.276 27.314 25.157 1.00 17.68 300 SER A C 1
ATOM 2350 O O . SER A 1 301 ? 28.025 28.365 24.573 1.00 17.07 300 SER A O 1
ATOM 2353 N N . ASP A 1 302 ? 27.726 26.977 26.318 1.00 17.64 301 ASP A N 1
ATOM 2354 C CA . ASP A 1 302 ? 26.606 27.723 26.909 1.00 17.03 301 ASP A CA 1
ATOM 2355 C C . ASP A 1 302 ? 26.590 27.426 28.400 1.00 16.86 301 ASP A C 1
ATOM 2356 O O . ASP A 1 302 ? 27.109 26.386 28.818 1.00 17.18 301 ASP A O 1
ATOM 2361 N N . LEU A 1 303 ? 25.993 28.286 29.198 1.00 17.33 302 LEU A N 1
ATOM 2362 C CA . LEU A 1 303 ? 25.767 27.863 30.568 1.00 21.22 302 LEU A CA 1
ATOM 2363 C C . LEU A 1 303 ? 24.383 28.270 31.020 1.00 17.34 302 LEU A C 1
ATOM 2364 O O . LEU A 1 303 ? 23.718 29.113 30.419 1.00 18.35 302 LEU A O 1
ATOM 2369 N N . VAL A 1 304 ? 23.923 27.600 32.058 1.00 15.28 303 VAL A N 1
ATOM 2370 C CA . VAL A 1 304 ? 22.608 27.874 32.571 1.00 17.14 303 VAL A CA 1
ATOM 2371 C C . VAL A 1 304 ? 22.677 28.937 33.640 1.00 18.50 303 VAL A C 1
ATOM 2372 O O . VAL A 1 304 ? 23.520 28.868 34.555 1.00 22.00 303 VAL A O 1
ATOM 2376 N N . LYS A 1 305 ? 21.781 29.921 33.536 1.00 17.24 304 LYS A N 1
ATOM 2377 C CA . LYS A 1 305 ? 21.711 30.989 34.531 1.00 18.00 304 LYS A CA 1
ATOM 2378 C C . LYS A 1 305 ? 20.740 30.594 35.641 1.00 18.96 304 LYS A C 1
ATOM 2379 O O . LYS A 1 305 ? 19.538 30.831 35.568 1.00 19.89 304 LYS A O 1
ATOM 2385 N N . VAL A 1 306 ? 21.275 29.925 36.651 1.00 18.38 305 VAL A N 1
ATOM 2386 C CA . VAL A 1 306 ? 20.455 29.464 37.783 1.00 18.12 305 VAL A CA 1
ATOM 2387 C C . VAL A 1 306 ? 19.981 30.670 38.581 1.00 21.47 305 VAL A C 1
ATOM 2388 O O . VAL A 1 306 ? 20.768 31.569 38.856 1.00 21.73 305 VAL A O 1
ATOM 2392 N N . THR A 1 307 ? 18.698 30.702 38.926 1.00 19.70 306 THR A N 1
ATOM 2393 C CA . THR A 1 307 ? 18.190 31.761 39.813 1.00 22.82 306 THR A CA 1
ATOM 2394 C C . THR A 1 307 ? 18.604 31.437 41.238 1.00 22.03 306 THR A C 1
ATOM 2395 O O . THR A 1 307 ? 18.283 30.384 41.750 1.00 20.66 306 THR A O 1
ATOM 2399 N N . LEU A 1 308 ? 19.376 32.328 41.834 1.00 20.39 307 LEU A N 1
ATOM 2400 C CA . LEU A 1 308 ? 19.963 32.121 43.141 1.00 21.94 307 LEU A CA 1
ATOM 2401 C C . LEU A 1 308 ? 19.299 33.021 44.182 1.00 25.89 307 LEU A C 1
ATOM 2402 O O . LEU A 1 308 ? 18.892 34.144 43.879 1.00 25.68 307 LEU A O 1
ATOM 2407 N N . THR A 1 309 ? 19.214 32.554 45.423 1.00 20.84 308 THR A N 1
ATOM 2408 C CA . THR A 1 309 ? 18.731 33.438 46.475 1.00 21.04 308 THR A CA 1
ATOM 2409 C C . THR A 1 309 ? 19.794 34.474 46.799 1.00 22.67 308 THR A C 1
ATOM 2410 O O . THR A 1 309 ? 20.941 34.392 46.328 1.00 23.57 308 THR A O 1
ATOM 2414 N N . SER A 1 310 ? 19.416 35.465 47.609 1.00 27.38 309 SER A N 1
ATOM 2415 C CA . SER A 1 310 ? 20.359 36.466 48.039 1.00 33.30 309 SER A CA 1
ATOM 2416 C C . SER A 1 310 ? 21.554 35.837 48.716 1.00 26.50 309 SER A C 1
ATOM 2417 O O . SER A 1 310 ? 22.697 36.230 48.465 1.00 26.06 309 SER A O 1
ATOM 2420 N N . GLU A 1 311 ? 21.267 34.894 49.611 1.00 26.36 310 GLU A N 1
ATOM 2421 C CA . GLU A 1 311 ? 22.308 34.228 50.376 1.00 26.76 310 GLU A CA 1
ATOM 2422 C C . GLU A 1 311 ? 23.219 33.405 49.449 1.00 24.09 310 GLU A C 1
ATOM 2423 O O . GLU A 1 311 ? 24.440 33.422 49.607 1.00 26.89 310 GLU A O 1
ATOM 2429 N N . GLU A 1 312 ? 22.628 32.704 48.490 1.00 23.60 311 GLU A N 1
ATOM 2430 C CA . GLU A 1 312 ? 23.431 31.911 47.559 1.00 22.43 311 GLU A CA 1
ATOM 2431 C C . GLU A 1 312 ? 24.359 32.790 46.716 1.00 22.04 311 GLU A C 1
ATOM 2432 O O . GLU A 1 312 ? 25.527 32.476 46.501 1.00 21.58 311 GLU A O 1
ATOM 2438 N N . GLU A 1 313 ? 23.827 33.906 46.235 1.00 22.84 312 GLU A N 1
ATOM 2439 C CA . GLU A 1 313 ? 24.605 34.791 45.396 1.00 23.48 312 GLU A CA 1
ATOM 2440 C C . GLU A 1 313 ? 25.758 35.366 46.218 1.00 22.79 312 GLU A C 1
ATOM 2441 O O . GLU A 1 313 ? 26.884 35.501 45.738 1.00 28.93 312 GLU A O 1
ATOM 2447 N N . ALA A 1 314 ? 25.477 35.707 47.466 1.00 25.87 313 ALA A N 1
ATOM 2448 C CA . ALA A 1 314 ? 26.505 36.293 48.331 1.00 23.95 313 ALA A CA 1
ATOM 2449 C C . ALA A 1 314 ? 27.618 35.264 48.593 1.00 23.73 313 ALA A C 1
ATOM 2450 O O . ALA A 1 314 ? 28.800 35.626 48.695 1.00 23.80 313 ALA A O 1
ATOM 2452 N N . ARG A 1 315 ? 27.246 33.984 48.671 1.00 22.12 314 ARG A N 1
ATOM 2453 C CA . ARG A 1 315 ? 28.232 32.931 48.848 1.00 21.34 314 ARG A CA 1
ATOM 2454 C C . ARG A 1 315 ? 29.131 32.802 47.627 1.00 22.74 314 ARG A C 1
ATOM 2455 O O . ARG A 1 315 ? 30.328 32.611 47.782 1.00 22.91 314 ARG A O 1
ATOM 2463 N N . LEU A 1 316 ? 28.565 32.874 46.420 1.00 21.13 315 LEU A N 1
ATOM 2464 C CA . LEU A 1 316 ? 29.400 32.791 45.219 1.00 20.01 315 LEU A CA 1
ATOM 2465 C C . LEU A 1 316 ? 30.335 34.002 45.132 1.00 20.41 315 LEU A C 1
ATOM 2466 O O . LEU A 1 316 ? 31.481 33.860 44.725 1.00 21.12 315 LEU A O 1
ATOM 2471 N N . LYS A 1 317 ? 29.849 35.180 45.515 1.00 20.83 316 LYS A N 1
ATOM 2472 C CA . LYS A 1 317 ? 30.672 36.381 45.418 1.00 21.51 316 LYS A CA 1
ATOM 2473 C C . LYS A 1 317 ? 31.801 36.302 46.436 1.00 22.52 316 LYS A C 1
ATOM 2474 O O . LYS A 1 317 ? 32.927 36.701 46.127 1.00 23.09 316 LYS A O 1
ATOM 2480 N N . LYS A 1 318 ? 31.519 35.780 47.630 1.00 21.61 317 LYS A N 1
ATOM 2481 C CA . LYS A 1 318 ? 32.566 35.640 48.652 1.00 23.78 317 LYS A CA 1
ATOM 2482 C C . LYS A 1 318 ? 33.611 34.632 48.175 1.00 20.85 317 LYS A C 1
ATOM 2483 O O . LYS A 1 318 ? 34.810 34.841 48.346 1.00 22.30 317 LYS A O 1
ATOM 2485 N N . SER A 1 319 ? 33.170 33.538 47.549 1.00 19.93 318 SER A N 1
ATOM 2486 C CA . SER A 1 319 ? 34.133 32.634 46.972 1.00 19.21 318 SER A CA 1
ATOM 2487 C C . SER A 1 319 ? 35.011 33.305 45.909 1.00 19.01 318 SER A C 1
ATOM 2488 O O . SER A 1 319 ? 36.231 33.084 45.854 1.00 19.99 318 SER A O 1
ATOM 2491 N N . ALA A 1 320 ? 34.376 34.064 45.028 1.00 19.38 319 ALA A N 1
ATOM 2492 C CA . ALA A 1 320 ? 35.124 34.716 43.961 1.00 19.38 319 ALA A CA 1
ATOM 2493 C C . ALA A 1 320 ? 36.180 35.640 44.572 1.00 22.00 319 ALA A C 1
ATOM 2494 O O . ALA A 1 320 ? 37.329 35.689 44.114 1.00 20.56 319 ALA A O 1
ATOM 2496 N N . ASP A 1 321 ? 35.796 36.316 45.647 1.00 20.79 320 ASP A N 1
ATOM 2497 C CA . ASP A 1 321 ? 36.713 37.252 46.296 1.00 21.83 320 ASP A CA 1
ATOM 2498 C C . ASP A 1 321 ? 37.907 36.505 46.881 1.00 27.05 320 ASP A C 1
ATOM 2499 O O . ASP A 1 321 ? 39.052 36.951 46.786 1.00 26.32 320 ASP A O 1
ATOM 2504 N N . THR A 1 322 ? 37.627 35.363 47.498 1.00 23.36 321 THR A N 1
ATOM 2505 C CA . THR A 1 322 ? 38.666 34.535 48.088 1.00 21.90 321 THR A CA 1
ATOM 2506 C C . THR A 1 322 ? 39.634 33.978 47.033 1.00 23.34 321 THR A C 1
ATOM 2507 O O . THR A 1 322 ? 40.854 34.061 47.188 1.00 24.44 321 THR A O 1
ATOM 2511 N N . LEU A 1 323 ? 39.087 33.414 45.965 1.00 19.94 322 LEU A N 1
ATOM 2512 C CA . LEU A 1 323 ? 39.919 32.865 44.892 1.00 18.96 322 LEU A CA 1
ATOM 2513 C C . LEU A 1 323 ? 40.767 33.957 44.273 1.00 19.88 322 LEU A C 1
ATOM 2514 O O . LEU A 1 323 ? 41.960 33.762 44.043 1.00 19.72 322 LEU A O 1
ATOM 2519 N N . TRP A 1 324 ? 40.155 35.107 43.993 1.00 19.82 323 TRP A N 1
ATOM 2520 C CA . TRP A 1 324 ? 40.940 36.172 43.391 1.00 20.58 323 TRP A CA 1
ATOM 2521 C C . TRP A 1 324 ? 42.041 36.660 44.347 1.00 23.04 323 TRP A C 1
ATOM 2522 O O . TRP A 1 324 ? 43.128 36.988 43.896 1.00 23.21 323 TRP A O 1
ATOM 2533 N N . GLY A 1 325 ? 41.756 36.657 45.642 1.00 21.86 324 GLY A N 1
ATOM 2534 C CA . GLY A 1 325 ? 42.731 37.003 46.674 1.00 25.00 324 GLY A CA 1
ATOM 2535 C C . GLY A 1 325 ? 43.997 36.173 46.602 1.00 23.47 324 GLY A C 1
ATOM 2536 O O . GLY A 1 325 ? 45.096 36.681 46.850 1.00 27.44 324 GLY A O 1
ATOM 2537 N N . ILE A 1 326 ? 43.850 34.896 46.236 1.00 21.73 325 ILE A N 1
ATOM 2538 C CA . ILE A 1 326 ? 44.999 34.037 46.010 1.00 21.71 325 ILE A CA 1
ATOM 2539 C C . ILE A 1 326 ? 45.600 34.258 44.614 1.00 21.42 325 ILE A C 1
ATOM 2540 O O . ILE A 1 326 ? 46.800 34.396 44.468 1.00 22.04 325 ILE A O 1
ATOM 2545 N N . GLN A 1 327 ? 44.754 34.282 43.585 1.00 20.70 326 GLN A N 1
ATOM 2546 C CA . GLN A 1 327 ? 45.243 34.387 42.214 1.00 21.53 326 GLN A CA 1
ATOM 2547 C C . GLN A 1 327 ? 46.070 35.645 41.946 1.00 21.72 326 GLN A C 1
ATOM 2548 O O . GLN A 1 327 ? 47.046 35.611 41.194 1.00 22.11 326 GLN A O 1
ATOM 2554 N N . LYS A 1 328 ? 45.701 36.754 42.582 1.00 22.41 327 LYS A N 1
ATOM 2555 C CA . LYS A 1 328 ? 46.409 38.004 42.314 1.00 23.73 327 LYS A CA 1
ATOM 2556 C C . LYS A 1 328 ? 47.830 37.995 42.874 1.00 24.53 327 LYS A C 1
ATOM 2557 O O . LYS A 1 328 ? 48.633 38.863 42.523 1.00 26.98 327 LYS A O 1
ATOM 2563 N N . GLU A 1 329 ? 48.127 37.048 43.765 1.00 24.16 328 GLU A N 1
ATOM 2564 C CA . GLU A 1 329 ? 49.467 36.899 44.346 1.00 27.46 328 GLU A CA 1
ATOM 2565 C C . GLU A 1 329 ? 50.340 35.895 43.593 1.00 27.50 328 GLU A C 1
ATOM 2566 O O . GLU A 1 329 ? 51.515 35.768 43.884 1.00 31.38 328 GLU A O 1
ATOM 2572 N N . LEU A 1 330 ? 49.768 35.171 42.633 1.00 23.93 329 LEU A N 1
ATOM 2573 C CA . LEU A 1 330 ? 50.529 34.117 41.968 1.00 23.49 329 LEU A CA 1
ATOM 2574 C C . LEU A 1 330 ? 51.558 34.690 41.008 1.00 25.80 329 LEU A C 1
ATOM 2575 O O . LEU A 1 330 ? 51.318 35.715 40.358 1.00 30.85 329 LEU A O 1
ATOM 2580 N N . GLN A 1 331 ? 52.709 34.026 40.933 1.00 28.52 330 GLN A N 1
ATOM 2581 C CA . GLN A 1 331 ? 53.787 34.430 40.043 1.00 32.17 330 GLN A CA 1
ATOM 2582 C C . GLN A 1 331 ? 53.781 33.531 38.826 1.00 28.77 330 GLN A C 1
ATOM 2583 O O . GLN A 1 331 ? 54.048 32.340 38.939 1.00 28.64 330 GLN A O 1
ATOM 2589 N N . PHE A 1 332 ? 53.446 34.090 37.669 1.00 30.23 331 PHE A N 1
ATOM 2590 C CA . PHE A 1 332 ? 53.475 33.309 36.445 1.00 31.83 331 PHE A CA 1
ATOM 2591 C C . PHE A 1 332 ? 54.803 33.461 35.720 1.00 42.77 331 PHE A C 1
ATOM 2592 O O . PHE A 1 332 ? 54.992 32.827 34.674 1.00 45.45 331 PHE A O 1
ATOM 2601 N N . ALA B 1 2 ? 3.802 13.504 59.278 1.00 35.32 1 ALA B N 1
ATOM 2602 C CA . ALA B 1 2 ? 4.264 13.334 57.902 1.00 32.85 1 ALA B CA 1
ATOM 2603 C C . ALA B 1 2 ? 5.692 13.842 57.736 1.00 33.19 1 ALA B C 1
ATOM 2604 O O . ALA B 1 2 ? 5.961 15.017 57.946 1.00 37.35 1 ALA B O 1
ATOM 2606 N N . THR B 1 3 ? 6.608 12.948 57.365 1.00 28.78 2 THR B N 1
ATOM 2607 C CA . THR B 1 3 ? 7.957 13.346 56.974 1.00 30.09 2 THR B CA 1
ATOM 2608 C C . THR B 1 3 ? 7.999 13.723 55.496 1.00 21.59 2 THR B C 1
ATOM 2609 O O . THR B 1 3 ? 7.082 13.398 54.710 1.00 22.61 2 THR B O 1
ATOM 2613 N N . LEU B 1 4 ? 9.085 14.380 55.102 1.00 22.20 3 LEU B N 1
ATOM 2614 C CA . LEU B 1 4 ? 9.263 14.733 53.701 1.00 21.52 3 LEU B CA 1
ATOM 2615 C C . LEU B 1 4 ? 9.148 13.515 52.790 1.00 19.96 3 LEU B C 1
ATOM 2616 O O . LEU B 1 4 ? 8.444 13.566 51.780 1.00 18.35 3 LEU B O 1
ATOM 2621 N N . LYS B 1 5 ? 9.839 12.438 53.153 1.00 19.26 4 LYS B N 1
ATOM 2622 C CA . LYS B 1 5 ? 9.826 11.227 52.336 1.00 18.55 4 LYS B CA 1
ATOM 2623 C C . LYS B 1 5 ? 8.424 10.682 52.168 1.00 18.59 4 LYS B C 1
ATOM 2624 O O . LYS B 1 5 ? 8.042 10.313 51.068 1.00 19.13 4 LYS B O 1
ATOM 2630 N N . ASP B 1 6 ? 7.627 10.612 53.234 1.00 25.01 5 ASP B N 1
ATOM 2631 C CA . ASP B 1 6 ? 6.303 10.052 53.004 1.00 25.97 5 ASP B CA 1
ATOM 2632 C C . ASP B 1 6 ? 5.329 11.078 52.436 1.00 21.65 5 ASP B C 1
ATOM 2633 O O . ASP B 1 6 ? 4.340 10.675 51.843 1.00 24.17 5 ASP B O 1
ATOM 2638 N N . GLN B 1 7 ? 5.620 12.377 52.534 1.00 19.20 6 GLN B N 1
ATOM 2639 C CA . GLN B 1 7 ? 4.850 13.349 51.737 1.00 19.42 6 GLN B CA 1
ATOM 2640 C C . GLN B 1 7 ? 5.106 13.180 50.248 1.00 17.46 6 GLN B C 1
ATOM 2641 O O . GLN B 1 7 ? 4.210 13.374 49.418 1.00 23.09 6 GLN B O 1
ATOM 2647 N N . LEU B 1 8 ? 6.350 12.835 49.914 1.00 17.04 7 LEU B N 1
ATOM 2648 C CA . LEU B 1 8 ? 6.810 12.729 48.530 1.00 16.02 7 LEU B CA 1
ATOM 2649 C C . LEU B 1 8 ? 6.488 11.383 47.909 1.00 15.74 7 LEU B C 1
ATOM 2650 O O . LEU B 1 8 ? 6.095 11.310 46.757 1.00 15.98 7 LEU B O 1
ATOM 2655 N N . ILE B 1 9 ? 6.611 10.321 48.702 1.00 16.37 8 ILE B N 1
ATOM 2656 C CA . ILE B 1 9 ? 6.556 8.951 48.177 1.00 16.16 8 ILE B CA 1
ATOM 2657 C C . ILE B 1 9 ? 5.524 8.095 48.927 1.00 17.05 8 ILE B C 1
ATOM 2658 O O . ILE B 1 9 ? 5.557 7.985 50.168 1.00 18.38 8 ILE B O 1
ATOM 2663 N N . TYR B 1 10 ? 4.599 7.499 48.178 1.00 16.95 9 TYR B N 1
ATOM 2664 C CA . TYR B 1 10 ? 3.678 6.536 48.744 1.00 17.84 9 TYR B CA 1
ATOM 2665 C C . TYR B 1 10 ? 4.243 5.136 48.545 1.00 17.93 9 TYR B C 1
ATOM 2666 O O . TYR B 1 10 ? 4.528 4.730 47.411 1.00 17.24 9 TYR B O 1
ATOM 2675 N N . ASN B 1 11 ? 4.386 4.390 49.638 1.00 18.86 10 ASN B N 1
ATOM 2676 C CA . ASN B 1 11 ? 4.982 3.072 49.550 1.00 19.04 10 ASN B CA 1
ATOM 2677 C C . ASN B 1 11 ? 3.951 1.975 49.318 1.00 19.70 10 ASN B C 1
ATOM 2678 O O . ASN B 1 11 ? 2.962 1.883 50.032 1.00 21.54 10 ASN B O 1
ATOM 2683 N N . LEU B 1 12 ? 4.186 1.129 48.315 1.00 19.28 11 LEU B N 1
ATOM 2684 C CA . LEU B 1 12 ? 3.368 -0.069 48.120 1.00 20.07 11 LEU B CA 1
ATOM 2685 C C . LEU B 1 12 ? 3.966 -1.308 48.815 1.00 20.86 11 LEU B C 1
ATOM 2686 O O . LEU B 1 12 ? 3.249 -2.126 49.419 1.00 28.69 11 LEU B O 1
ATOM 2691 N N . LEU B 1 13 ? 5.271 -1.454 48.709 1.00 21.12 12 LEU B N 1
ATOM 2692 C CA . LEU B 1 13 ? 5.948 -2.690 49.115 1.00 24.50 12 LEU B CA 1
ATOM 2693 C C . LEU B 1 13 ? 6.882 -2.417 50.245 1.00 26.12 12 LEU B C 1
ATOM 2694 O O . LEU B 1 13 ? 7.831 -1.644 50.082 1.00 27.17 12 LEU B O 1
ATOM 2699 N N . LYS B 1 14 ? 6.651 -3.108 51.356 1.00 34.57 13 LYS B N 1
ATOM 2700 C CA . LYS B 1 14 ? 7.413 -2.913 52.572 1.00 41.05 13 LYS B CA 1
ATOM 2701 C C . LYS B 1 14 ? 8.617 -3.853 52.687 1.00 49.87 13 LYS B C 1
ATOM 2702 O O . LYS B 1 14 ? 9.483 -3.646 53.537 1.00 56.43 13 LYS B O 1
ATOM 2708 N N . GLU B 1 15 ? 8.680 -4.873 51.837 1.00 43.95 14 GLU B N 1
ATOM 2709 C CA . GLU B 1 15 ? 9.567 -6.003 52.092 1.00 41.17 14 GLU B CA 1
ATOM 2710 C C . GLU B 1 15 ? 10.787 -6.156 51.184 1.00 46.19 14 GLU B C 1
ATOM 2711 O O . GLU B 1 15 ? 10.663 -6.412 49.990 1.00 46.81 14 GLU B O 1
ATOM 2713 N N . GLU B 1 16 ? 11.951 -5.955 51.798 1.00 48.37 15 GLU B N 1
ATOM 2714 C CA . GLU B 1 16 ? 13.236 -6.602 51.480 1.00 47.15 15 GLU B CA 1
ATOM 2715 C C . GLU B 1 16 ? 13.234 -7.841 50.568 1.00 42.54 15 GLU B C 1
ATOM 2716 O O . GLU B 1 16 ? 12.692 -8.882 50.953 1.00 46.93 15 GLU B O 1
ATOM 2718 N N . GLN B 1 17 ? 13.838 -7.755 49.380 1.00 38.40 16 GLN B N 1
ATOM 2719 C CA . GLN B 1 17 ? 14.129 -8.989 48.624 1.00 33.56 16 GLN B CA 1
ATOM 2720 C C . GLN B 1 17 ? 15.640 -9.173 48.459 1.00 26.11 16 GLN B C 1
ATOM 2721 O O . GLN B 1 17 ? 16.388 -8.208 48.390 1.00 27.02 16 GLN B O 1
ATOM 2727 N N . THR B 1 18 ? 16.071 -10.424 48.398 1.00 21.93 17 THR B N 1
ATOM 2728 C CA . THR B 1 18 ? 17.480 -10.705 48.157 1.00 20.55 17 THR B CA 1
ATOM 2729 C C . THR B 1 18 ? 17.886 -10.201 46.778 1.00 18.47 17 THR B C 1
ATOM 2730 O O . THR B 1 18 ? 17.078 -10.160 45.830 1.00 17.85 17 THR B O 1
ATOM 2734 N N . PRO B 1 19 ? 19.177 -9.893 46.604 1.00 17.47 18 PRO B N 1
ATOM 2735 C CA . PRO B 1 19 ? 19.629 -9.487 45.273 1.00 16.22 18 PRO B CA 1
ATOM 2736 C C . PRO B 1 19 ? 19.607 -10.663 44.344 1.00 16.22 18 PRO B C 1
ATOM 2737 O O . PRO B 1 19 ? 19.667 -11.814 44.781 1.00 17.26 18 PRO B O 1
ATOM 2741 N N A GLN B 1 20 ? 19.515 -10.371 43.053 0.49 15.36 19 GLN B N 1
ATOM 2742 N N B GLN B 1 20 ? 19.519 -10.386 43.052 0.51 15.37 19 GLN B N 1
ATOM 2743 C CA A GLN B 1 20 ? 19.476 -11.381 42.010 0.49 15.35 19 GLN B CA 1
ATOM 2744 C CA B GLN B 1 20 ? 19.457 -11.434 42.054 0.51 15.40 19 GLN B CA 1
ATOM 2745 C C A GLN B 1 20 ? 20.845 -11.797 41.526 0.49 14.79 19 GLN B C 1
ATOM 2746 C C B GLN B 1 20 ? 20.826 -11.787 41.480 0.51 14.77 19 GLN B C 1
ATOM 2747 O O A GLN B 1 20 ? 21.058 -12.933 41.082 0.49 15.54 19 GLN B O 1
ATOM 2748 O O B GLN B 1 20 ? 21.027 -12.893 40.954 0.51 15.05 19 GLN B O 1
ATOM 2759 N N . ASN B 1 21 ? 21.762 -10.840 41.554 1.00 14.00 20 ASN B N 1
ATOM 2760 C CA . ASN B 1 21 ? 23.063 -11.016 40.887 1.00 13.32 20 ASN B CA 1
ATOM 2761 C C . ASN B 1 21 ? 24.165 -10.398 41.710 1.00 13.23 20 ASN B C 1
ATOM 2762 O O . ASN B 1 21 ? 24.888 -9.508 41.250 1.00 14.89 20 ASN B O 1
ATOM 2767 N N . LYS B 1 22 ? 24.300 -10.876 42.942 1.00 10.88 21 LYS B N 1
ATOM 2768 C CA . LYS B 1 22 ? 25.297 -10.286 43.867 1.00 10.20 21 LYS B CA 1
ATOM 2769 C C . LYS B 1 22 ? 26.673 -10.886 43.674 1.00 9.61 21 LYS B C 1
ATOM 2770 O O . LYS B 1 22 ? 26.824 -12.106 43.483 1.00 10.18 21 LYS B O 1
ATOM 2776 N N . ILE B 1 23 ? 27.677 -10.020 43.671 1.00 9.38 22 ILE B N 1
ATOM 2777 C CA . ILE B 1 23 ? 29.061 -10.409 43.604 1.00 8.69 22 ILE B CA 1
ATOM 2778 C C . ILE B 1 23 ? 29.760 -9.859 44.831 1.00 8.57 22 ILE B C 1
ATOM 2779 O O . ILE B 1 23 ? 29.536 -8.696 45.230 1.00 10.34 22 ILE B O 1
ATOM 2784 N N . THR B 1 24 ? 30.602 -10.711 45.445 1.00 8.56 23 THR B N 1
ATOM 2785 C CA . THR B 1 24 ? 31.487 -10.290 46.527 1.00 8.52 23 THR B CA 1
ATOM 2786 C C . THR B 1 24 ? 32.919 -10.268 46.024 1.00 8.74 23 THR B C 1
ATOM 2787 O O . THR B 1 24 ? 33.340 -11.195 45.348 1.00 9.44 23 THR B O 1
ATOM 2791 N N . VAL B 1 25 ? 33.677 -9.240 46.375 1.00 8.17 24 VAL B N 1
ATOM 2792 C CA . VAL B 1 25 ? 35.127 -9.278 46.210 1.00 8.54 24 VAL B CA 1
ATOM 2793 C C . VAL B 1 25 ? 35.782 -9.311 47.574 1.00 8.20 24 VAL B C 1
ATOM 2794 O O . VAL B 1 25 ? 35.526 -8.435 48.422 1.00 9.15 24 VAL B O 1
ATOM 2798 N N . VAL B 1 26 ? 36.587 -10.354 47.817 1.00 8.36 25 VAL B N 1
ATOM 2799 C CA . VAL B 1 26 ? 37.352 -10.460 49.058 1.00 8.77 25 VAL B CA 1
ATOM 2800 C C . VAL B 1 26 ? 38.757 -9.964 48.827 1.00 10.31 25 VAL B C 1
ATOM 2801 O O . VAL B 1 26 ? 39.480 -10.494 47.948 1.00 11.19 25 VAL B O 1
ATOM 2805 N N . GLY B 1 27 ? 39.153 -8.930 49.584 1.00 10.62 26 GLY B N 1
ATOM 2806 C CA . GLY B 1 27 ? 40.451 -8.317 49.416 1.00 10.80 26 GLY B CA 1
ATOM 2807 C C . GLY B 1 27 ? 40.281 -6.994 48.686 1.00 11.92 26 GLY B C 1
ATOM 2808 O O . GLY B 1 27 ? 39.818 -6.976 47.541 1.00 12.89 26 GLY B O 1
ATOM 2809 N N . VAL B 1 28 ? 40.666 -5.886 49.318 1.00 10.86 27 VAL B N 1
ATOM 2810 C CA . VAL B 1 28 ? 40.541 -4.572 48.690 1.00 12.71 27 VAL B CA 1
ATOM 2811 C C . VAL B 1 28 ? 41.899 -3.946 48.412 1.00 9.63 27 VAL B C 1
ATOM 2812 O O . VAL B 1 28 ? 42.035 -2.718 48.397 1.00 11.88 27 VAL B O 1
ATOM 2816 N N . GLY B 1 29 ? 42.890 -4.807 48.133 1.00 10.57 28 GLY B N 1
ATOM 2817 C CA . GLY B 1 29 ? 44.141 -4.305 47.586 1.00 10.89 28 GLY B CA 1
ATOM 2818 C C . GLY B 1 29 ? 43.965 -3.883 46.140 1.00 10.11 28 GLY B C 1
ATOM 2819 O O . GLY B 1 29 ? 42.834 -3.805 45.635 1.00 11.48 28 GLY B O 1
ATOM 2820 N N . ALA B 1 30 ? 45.067 -3.615 45.461 1.00 10.60 29 ALA B N 1
ATOM 2821 C CA . ALA B 1 30 ? 44.935 -3.070 44.099 1.00 9.29 29 ALA B CA 1
ATOM 2822 C C . ALA B 1 30 ? 44.225 -4.064 43.175 1.00 9.52 29 ALA B C 1
ATOM 2823 O O . ALA B 1 30 ? 43.437 -3.624 42.327 1.00 9.95 29 ALA B O 1
ATOM 2825 N N . VAL B 1 31 ? 44.501 -5.358 43.341 1.00 9.95 30 VAL B N 1
ATOM 2826 C CA . VAL B 1 31 ? 43.833 -6.354 42.470 1.00 8.54 30 VAL B CA 1
ATOM 2827 C C . VAL B 1 31 ? 42.352 -6.405 42.761 1.00 9.11 30 VAL B C 1
ATOM 2828 O O . VAL B 1 31 ? 41.544 -6.358 41.837 1.00 9.72 30 VAL B O 1
ATOM 2832 N N . GLY B 1 32 ? 41.960 -6.431 44.038 1.00 9.39 31 GLY B N 1
ATOM 2833 C CA . GLY B 1 32 ? 40.540 -6.517 44.346 1.00 9.45 31 GLY B CA 1
ATOM 2834 C C . GLY B 1 32 ? 39.775 -5.302 43.856 1.00 7.80 31 GLY B C 1
ATOM 2835 O O . GLY B 1 32 ? 38.667 -5.439 43.348 1.00 8.84 31 GLY B O 1
ATOM 2836 N N . MET B 1 33 ? 40.377 -4.114 44.021 1.00 8.85 32 MET B N 1
ATOM 2837 C CA . MET B 1 33 ? 39.666 -2.911 43.604 1.00 8.52 32 MET B CA 1
ATOM 2838 C C . MET B 1 33 ? 39.631 -2.800 42.081 1.00 7.94 32 MET B C 1
ATOM 2839 O O . MET B 1 33 ? 38.660 -2.266 41.556 1.00 9.08 32 MET B O 1
ATOM 2844 N N . ALA B 1 34 ? 40.624 -3.350 41.376 1.00 7.66 33 ALA B N 1
ATOM 2845 C CA . ALA B 1 34 ? 40.583 -3.298 39.908 1.00 7.70 33 ALA B CA 1
ATOM 2846 C C . ALA B 1 34 ? 39.486 -4.277 39.467 1.00 8.20 33 ALA B C 1
ATOM 2847 O O . ALA B 1 34 ? 38.737 -3.981 38.508 1.00 8.57 33 ALA B O 1
ATOM 2849 N N . CYS B 1 35 ? 39.374 -5.412 40.138 1.00 9.24 34 CYS B N 1
ATOM 2850 C CA . CYS B 1 35 ? 38.266 -6.334 39.813 1.00 8.55 34 CYS B CA 1
ATOM 2851 C C . CYS B 1 35 ? 36.914 -5.658 40.090 1.00 7.94 34 CYS B C 1
ATOM 2852 O O . CYS B 1 35 ? 36.019 -5.713 39.242 1.00 9.62 34 CYS B O 1
ATOM 2855 N N . ALA B 1 36 ? 36.823 -4.960 41.235 1.00 8.14 35 ALA B N 1
ATOM 2856 C CA . ALA B 1 36 ? 35.576 -4.273 41.574 1.00 8.90 35 ALA B CA 1
ATOM 2857 C C . ALA B 1 36 ? 35.189 -3.201 40.557 1.00 9.39 35 ALA B C 1
ATOM 2858 O O . ALA B 1 36 ? 34.048 -3.189 40.117 1.00 10.04 35 ALA B O 1
ATOM 2860 N N . ILE B 1 37 ? 36.103 -2.312 40.161 1.00 8.48 36 ILE B N 1
ATOM 2861 C CA . ILE B 1 37 ? 35.685 -1.262 39.241 1.00 8.05 36 ILE B CA 1
ATOM 2862 C C . ILE B 1 37 ? 35.352 -1.847 37.883 1.00 9.56 36 ILE B C 1
ATOM 2863 O O . ILE B 1 37 ? 34.433 -1.349 37.212 1.00 10.88 36 ILE B O 1
ATOM 2868 N N . SER B 1 38 ? 36.081 -2.891 37.483 1.00 8.84 37 SER B N 1
ATOM 2869 C CA . SER B 1 38 ? 35.824 -3.484 36.166 1.00 10.17 37 SER B CA 1
ATOM 2870 C C . SER B 1 38 ? 34.450 -4.153 36.137 1.00 9.80 37 SER B C 1
ATOM 2871 O O . SER B 1 38 ? 33.695 -4.027 35.138 1.00 10.39 37 SER B O 1
ATOM 2874 N N . ILE B 1 39 ? 34.118 -4.838 37.217 1.00 9.86 38 ILE B N 1
ATOM 2875 C CA . ILE B 1 39 ? 32.815 -5.487 37.302 1.00 10.26 38 ILE B CA 1
ATOM 2876 C C . ILE B 1 39 ? 31.696 -4.436 37.365 1.00 8.69 38 ILE B C 1
ATOM 2877 O O . ILE B 1 39 ? 30.631 -4.588 36.707 1.00 10.37 38 ILE B O 1
ATOM 2882 N N . LEU B 1 40 ? 31.929 -3.366 38.123 1.00 9.71 39 LEU B N 1
ATOM 2883 C CA . LEU B 1 40 ? 30.945 -2.268 38.187 1.00 9.48 39 LEU B CA 1
ATOM 2884 C C . LEU B 1 40 ? 30.712 -1.667 36.793 1.00 9.63 39 LEU B C 1
ATOM 2885 O O . LEU B 1 40 ? 29.557 -1.365 36.441 1.00 11.58 39 LEU B O 1
ATOM 2890 N N A MET B 1 41 ? 31.774 -1.422 36.016 0.72 9.76 40 MET B N 1
ATOM 2891 N N B MET B 1 41 ? 31.801 -1.470 36.031 0.28 9.33 40 MET B N 1
ATOM 2892 C CA A MET B 1 41 ? 31.548 -0.738 34.742 0.72 9.03 40 MET B CA 1
ATOM 2893 C CA B MET B 1 41 ? 31.765 -0.825 34.703 0.28 9.70 40 MET B CA 1
ATOM 2894 C C A MET B 1 41 ? 30.993 -1.662 33.676 0.72 10.84 40 MET B C 1
ATOM 2895 C C B MET B 1 41 ? 31.189 -1.704 33.609 0.28 11.13 40 MET B C 1
ATOM 2896 O O A MET B 1 41 ? 30.558 -1.184 32.615 0.72 14.78 40 MET B O 1
ATOM 2897 O O B MET B 1 41 ? 30.976 -1.259 32.470 0.28 11.61 40 MET B O 1
ATOM 2906 N N . LYS B 1 42 ? 30.977 -2.961 33.944 1.00 10.96 41 LYS B N 1
ATOM 2907 C CA . LYS B 1 42 ? 30.397 -3.929 33.011 1.00 9.86 41 LYS B CA 1
ATOM 2908 C C . LYS B 1 42 ? 28.986 -4.342 33.382 1.00 10.92 41 LYS B C 1
ATOM 2909 O O . LYS B 1 42 ? 28.402 -5.198 32.716 1.00 12.99 41 LYS B O 1
ATOM 2915 N N . ASP B 1 43 ? 28.431 -3.731 34.418 1.00 12.42 42 ASP B N 1
ATOM 2916 C CA . ASP B 1 43 ? 27.009 -3.937 34.742 1.00 14.85 42 ASP B CA 1
ATOM 2917 C C . ASP B 1 43 ? 26.693 -5.419 34.982 1.00 15.65 42 ASP B C 1
ATOM 2918 O O . ASP B 1 43 ? 25.729 -5.971 34.447 1.00 19.97 42 ASP B O 1
ATOM 2923 N N . LEU B 1 44 ? 27.524 -6.070 35.786 1.00 12.41 43 LEU B N 1
ATOM 2924 C CA . LEU B 1 44 ? 27.314 -7.485 36.007 1.00 13.17 43 LEU B CA 1
ATOM 2925 C C . LEU B 1 44 ? 26.568 -7.803 37.284 1.00 15.18 43 LEU B C 1
ATOM 2926 O O . LEU B 1 44 ? 26.101 -8.939 37.453 1.00 18.59 43 LEU B O 1
ATOM 2931 N N . ALA B 1 45 ? 26.485 -6.854 38.193 1.00 13.57 44 ALA B N 1
ATOM 2932 C CA . ALA B 1 45 ? 25.921 -7.158 39.513 1.00 11.68 44 ALA B CA 1
ATOM 2933 C C . ALA B 1 45 ? 24.851 -6.178 39.953 1.00 13.10 44 ALA B C 1
ATOM 2934 O O . ALA B 1 45 ? 24.973 -4.981 39.670 1.00 13.63 44 ALA B O 1
ATOM 2936 N N . ASP B 1 46 ? 23.853 -6.625 40.721 1.00 11.38 45 ASP B N 1
ATOM 2937 C CA . ASP B 1 46 ? 22.936 -5.634 41.343 1.00 10.93 45 ASP B CA 1
ATOM 2938 C C . ASP B 1 46 ? 23.325 -5.282 42.779 1.00 12.25 45 ASP B C 1
ATOM 2939 O O . ASP B 1 46 ? 22.787 -4.341 43.364 1.00 13.69 45 ASP B O 1
ATOM 2944 N N . GLU B 1 47 ? 24.294 -6.014 43.324 1.00 11.06 46 GLU B N 1
ATOM 2945 C CA . GLU B 1 47 ? 24.865 -5.718 44.653 1.00 11.64 46 GLU B CA 1
ATOM 2946 C C . GLU B 1 47 ? 26.314 -6.135 44.603 1.00 10.72 46 GLU B C 1
ATOM 2947 O O . GLU B 1 47 ? 26.619 -7.225 44.088 1.00 11.23 46 GLU B O 1
ATOM 2953 N N . LEU B 1 48 ? 27.203 -5.276 45.096 1.00 9.10 47 LEU B N 1
ATOM 2954 C CA . LEU B 1 48 ? 28.616 -5.585 45.224 1.00 9.75 47 LEU B CA 1
ATOM 2955 C C . LEU B 1 48 ? 28.971 -5.494 46.697 1.00 10.44 47 LEU B C 1
ATOM 2956 O O . LEU B 1 48 ? 28.701 -4.467 47.346 1.00 11.12 47 LEU B O 1
ATOM 2961 N N . ALA B 1 49 ? 29.525 -6.568 47.261 1.00 8.85 48 ALA B N 1
ATOM 2962 C CA . ALA B 1 49 ? 30.051 -6.523 48.633 1.00 10.24 48 ALA B CA 1
ATOM 2963 C C . ALA B 1 49 ? 31.574 -6.628 48.641 1.00 10.87 48 ALA B C 1
ATOM 2964 O O . ALA B 1 49 ? 32.143 -7.379 47.826 1.00 11.66 48 ALA B O 1
ATOM 2966 N N . LEU B 1 50 ? 32.220 -5.865 49.520 1.00 9.57 49 LEU B N 1
ATOM 2967 C CA . LEU B 1 50 ? 33.668 -5.924 49.709 1.00 10.62 49 LEU B CA 1
ATOM 2968 C C . LEU B 1 50 ? 33.975 -6.413 51.102 1.00 9.62 49 LEU B C 1
ATOM 2969 O O . LEU B 1 50 ? 33.327 -5.997 52.069 1.00 10.92 49 LEU B O 1
ATOM 2974 N N . VAL B 1 51 ? 34.969 -7.288 51.224 1.00 9.35 50 VAL B N 1
ATOM 2975 C CA . VAL B 1 51 ? 35.399 -7.782 52.533 1.00 10.99 50 VAL B CA 1
ATOM 2976 C C . VAL B 1 51 ? 36.890 -7.718 52.638 1.00 11.21 50 VAL B C 1
ATOM 2977 O O . VAL B 1 51 ? 37.602 -8.043 51.682 1.00 12.68 50 VAL B O 1
ATOM 2981 N N . ASP B 1 52 ? 37.379 -7.324 53.819 1.00 11.92 51 ASP B N 1
ATOM 2982 C CA . ASP B 1 52 ? 38.813 -7.393 54.114 1.00 13.12 51 ASP B CA 1
ATOM 2983 C C . ASP B 1 52 ? 38.916 -7.282 55.616 1.00 15.05 51 ASP B C 1
ATOM 2984 O O . ASP B 1 52 ? 37.914 -7.080 56.304 1.00 16.51 51 ASP B O 1
ATOM 2989 N N . VAL B 1 53 ? 40.134 -7.375 56.115 1.00 12.97 52 VAL B N 1
ATOM 2990 C CA . VAL B 1 53 ? 40.376 -7.200 57.551 1.00 13.14 52 VAL B CA 1
ATOM 2991 C C . VAL B 1 53 ? 40.934 -5.854 57.928 1.00 16.74 52 VAL B C 1
ATOM 2992 O O . VAL B 1 53 ? 40.996 -5.557 59.127 1.00 16.93 52 VAL B O 1
ATOM 2996 N N . ILE B 1 54 ? 41.363 -5.057 56.944 1.00 15.82 53 ILE B N 1
ATOM 2997 C CA . ILE B 1 54 ? 41.834 -3.706 57.226 1.00 18.04 53 ILE B CA 1
ATOM 2998 C C . ILE B 1 54 ? 40.635 -2.790 57.135 1.00 17.06 53 ILE B C 1
ATOM 2999 O O . ILE B 1 54 ? 40.219 -2.378 56.046 1.00 16.19 53 ILE B O 1
ATOM 3004 N N . GLU B 1 55 ? 40.072 -2.478 58.288 1.00 17.10 54 GLU B N 1
ATOM 3005 C CA . GLU B 1 55 ? 38.734 -1.941 58.326 1.00 15.82 54 GLU B CA 1
ATOM 3006 C C . GLU B 1 55 ? 38.627 -0.504 57.802 1.00 14.09 54 GLU B C 1
ATOM 3007 O O . GLU B 1 55 ? 37.654 -0.214 57.094 1.00 13.89 54 GLU B O 1
ATOM 3013 N N . ASP B 1 56 ? 39.602 0.362 58.087 1.00 16.43 55 ASP B N 1
ATOM 3014 C CA A ASP B 1 56 ? 39.531 1.723 57.563 0.49 14.41 55 ASP B CA 1
ATOM 3015 C CA B ASP B 1 56 ? 39.512 1.727 57.560 0.51 14.41 55 ASP B CA 1
ATOM 3016 C C . ASP B 1 56 ? 39.662 1.739 56.034 1.00 13.71 55 ASP B C 1
ATOM 3017 O O . ASP B 1 56 ? 38.852 2.363 55.346 1.00 12.98 55 ASP B O 1
ATOM 3026 N N A LYS B 1 57 ? 40.627 1.007 55.480 0.53 13.91 56 LYS B N 1
ATOM 3027 N N B LYS B 1 57 ? 40.651 1.008 55.514 0.47 13.93 56 LYS B N 1
ATOM 3028 C CA A LYS B 1 57 ? 40.777 1.029 54.031 0.53 11.94 56 LYS B CA 1
ATOM 3029 C CA B LYS B 1 57 ? 40.864 0.894 54.071 0.47 13.81 56 LYS B CA 1
ATOM 3030 C C A LYS B 1 57 ? 39.544 0.430 53.364 0.53 12.18 56 LYS B C 1
ATOM 3031 C C B LYS B 1 57 ? 39.601 0.403 53.378 0.47 12.24 56 LYS B C 1
ATOM 3032 O O A LYS B 1 57 ? 39.074 0.935 52.333 0.53 11.38 56 LYS B O 1
ATOM 3033 O O B LYS B 1 57 ? 39.167 0.955 52.357 0.47 10.77 56 LYS B O 1
ATOM 3044 N N . LEU B 1 58 ? 38.999 -0.619 53.974 1.00 12.51 57 LEU B N 1
ATOM 3045 C CA . LEU B 1 58 ? 37.797 -1.232 53.444 1.00 10.75 57 LEU B CA 1
ATOM 3046 C C . LEU B 1 58 ? 36.629 -0.241 53.349 1.00 10.75 57 LEU B C 1
ATOM 3047 O O . LEU B 1 58 ? 35.957 -0.153 52.316 1.00 11.81 57 LEU B O 1
ATOM 3052 N N . LYS B 1 59 ? 36.379 0.493 54.444 1.00 11.41 58 LYS B N 1
ATOM 3053 C CA . LYS B 1 59 ? 35.289 1.456 54.447 1.00 11.55 58 LYS B CA 1
ATOM 3054 C C . LYS B 1 59 ? 35.553 2.576 53.433 1.00 11.98 58 LYS B C 1
ATOM 3055 O O . LYS B 1 59 ? 34.616 3.017 52.724 1.00 12.25 58 LYS B O 1
ATOM 3061 N N . GLY B 1 60 ? 36.808 3.029 53.368 1.00 12.30 59 GLY B N 1
ATOM 3062 C CA . GLY B 1 60 ? 37.170 4.085 52.416 1.00 11.64 59 GLY B CA 1
ATOM 3063 C C . GLY B 1 60 ? 36.977 3.672 50.979 1.00 10.49 59 GLY B C 1
ATOM 3064 O O . GLY B 1 60 ? 36.456 4.473 50.183 1.00 11.36 59 GLY B O 1
ATOM 3065 N N . GLU B 1 61 ? 37.389 2.455 50.632 1.00 10.92 60 GLU B N 1
ATOM 3066 C CA . GLU B 1 61 ? 37.180 2.001 49.261 1.00 9.47 60 GLU B CA 1
ATOM 3067 C C . GLU B 1 61 ? 35.692 1.887 48.943 1.00 10.65 60 GLU B C 1
ATOM 3068 O O . GLU B 1 61 ? 35.237 2.267 47.853 1.00 10.61 60 GLU B O 1
ATOM 3074 N N . MET B 1 62 ? 34.918 1.295 49.854 1.00 10.10 61 MET B N 1
ATOM 3075 C CA . MET B 1 62 ? 33.481 1.207 49.677 1.00 10.02 61 MET B CA 1
ATOM 3076 C C . MET B 1 62 ? 32.867 2.581 49.418 1.00 10.41 61 MET B C 1
ATOM 3077 O O . MET B 1 62 ? 32.069 2.745 48.490 1.00 11.48 61 MET B O 1
ATOM 3082 N N . MET B 1 63 ? 33.223 3.572 50.233 1.00 10.77 62 MET B N 1
ATOM 3083 C CA . MET B 1 63 ? 32.624 4.912 50.085 1.00 10.46 62 MET B CA 1
ATOM 3084 C C . MET B 1 63 ? 32.998 5.544 48.763 1.00 11.18 62 MET B C 1
ATOM 3085 O O . MET B 1 63 ? 32.167 6.193 48.105 1.00 11.38 62 MET B O 1
ATOM 3090 N N . ASP B 1 64 ? 34.251 5.359 48.363 1.00 9.90 63 ASP B N 1
ATOM 3091 C CA . ASP B 1 64 ? 34.739 5.960 47.104 1.00 10.01 63 ASP B CA 1
ATOM 3092 C C . ASP B 1 64 ? 33.921 5.377 45.937 1.00 11.81 63 ASP B C 1
ATOM 3093 O O . ASP B 1 64 ? 33.412 6.148 45.088 1.00 11.23 63 ASP B O 1
ATOM 3098 N N . LEU B 1 65 ? 33.696 4.054 45.917 1.00 9.33 64 LEU B N 1
ATOM 3099 C CA . LEU B 1 65 ? 32.786 3.445 44.902 1.00 8.69 64 LEU B CA 1
ATOM 3100 C C . LEU B 1 65 ? 31.359 3.966 45.011 1.00 10.01 64 LEU B C 1
ATOM 3101 O O . LEU B 1 65 ? 30.755 4.311 43.979 1.00 10.75 64 LEU B O 1
ATOM 3106 N N . GLN B 1 66 ? 30.790 4.016 46.230 1.00 9.34 65 GLN B N 1
ATOM 3107 C CA . GLN B 1 66 ? 29.454 4.548 46.427 1.00 9.77 65 GLN B CA 1
ATOM 3108 C C . GLN B 1 66 ? 29.302 5.944 45.844 1.00 10.68 65 GLN B C 1
ATOM 3109 O O . GLN B 1 66 ? 28.266 6.266 45.277 1.00 11.62 65 GLN B O 1
ATOM 3115 N N . HIS B 1 67 ? 30.324 6.784 46.034 1.00 10.10 66 HIS B N 1
ATOM 3116 C CA . HIS B 1 67 ? 30.209 8.155 45.512 1.00 10.44 66 HIS B CA 1
ATOM 3117 C C . HIS B 1 67 ? 30.132 8.238 44.007 1.00 11.80 66 HIS B C 1
ATOM 3118 O O . HIS B 1 67 ? 29.709 9.272 43.477 1.00 12.94 66 HIS B O 1
ATOM 3125 N N . GLY B 1 68 ? 30.484 7.152 43.329 1.00 9.76 67 GLY B N 1
ATOM 3126 C CA . GLY B 1 68 ? 30.351 7.100 41.863 1.00 10.96 67 GLY B CA 1
ATOM 3127 C C . GLY B 1 68 ? 29.050 6.459 41.428 1.00 9.73 67 GLY B C 1
ATOM 3128 O O . GLY B 1 68 ? 28.883 6.238 40.240 1.00 10.59 67 GLY B O 1
ATOM 3129 N N . SER B 1 69 ? 28.108 6.224 42.360 1.00 10.94 68 SER B N 1
ATOM 3130 C CA . SER B 1 69 ? 26.870 5.491 42.030 1.00 10.77 68 SER B CA 1
ATOM 3131 C C . SER B 1 69 ? 26.043 6.107 40.898 1.00 10.55 68 SER B C 1
ATOM 3132 O O . SER B 1 69 ? 25.389 5.386 40.123 1.00 11.07 68 SER B O 1
ATOM 3135 N N . LEU B 1 70 ? 26.047 7.442 40.803 1.00 10.91 69 LEU B N 1
ATOM 3136 C CA . LEU B 1 70 ? 25.294 8.117 39.744 1.00 11.42 69 LEU B CA 1
ATOM 3137 C C . LEU B 1 70 ? 25.706 7.623 38.355 1.00 11.42 69 LEU B C 1
ATOM 3138 O O . LEU B 1 70 ? 24.906 7.610 37.425 1.00 13.27 69 LEU B O 1
ATOM 3143 N N . PHE B 1 71 ? 26.945 7.171 38.267 1.00 10.64 70 PHE B N 1
ATOM 3144 C CA . PHE B 1 71 ? 27.562 6.806 36.981 1.00 10.50 70 PHE B CA 1
ATOM 3145 C C . PHE B 1 71 ? 27.506 5.328 36.756 1.00 13.58 70 PHE B C 1
ATOM 3146 O O . PHE B 1 71 ? 28.064 4.853 35.748 1.00 13.47 70 PHE B O 1
ATOM 3154 N N . LEU B 1 72 ? 26.857 4.594 37.661 1.00 11.77 71 LEU B N 1
ATOM 3155 C CA . LEU B 1 72 ? 26.875 3.119 37.610 1.00 9.79 71 LEU B CA 1
ATOM 3156 C C . LEU B 1 72 ? 25.461 2.573 37.568 1.00 10.58 71 LEU B C 1
ATOM 3157 O O . LEU B 1 72 ? 24.483 3.339 37.631 1.00 13.86 71 LEU B O 1
ATOM 3162 N N . ARG B 1 73 ? 25.337 1.248 37.451 1.00 11.05 72 ARG B N 1
ATOM 3163 C CA . ARG B 1 73 ? 24.028 0.601 37.431 1.00 13.32 72 ARG B CA 1
ATOM 3164 C C . ARG B 1 73 ? 24.007 -0.538 38.428 1.00 14.16 72 ARG B C 1
ATOM 3165 O O . ARG B 1 73 ? 23.376 -1.567 38.175 1.00 14.57 72 ARG B O 1
ATOM 3173 N N . THR B 1 74 ? 24.711 -0.356 39.547 1.00 12.34 73 THR B N 1
ATOM 3174 C CA . THR B 1 74 ? 24.744 -1.303 40.655 1.00 12.61 73 THR B CA 1
ATOM 3175 C C . THR B 1 74 ? 24.267 -0.543 41.861 1.00 13.22 73 THR B C 1
ATOM 3176 O O . THR B 1 74 ? 25.013 0.234 42.451 1.00 16.04 73 THR B O 1
ATOM 3180 N N . PRO B 1 75 ? 23.015 -0.762 42.230 1.00 10.77 74 PRO B N 1
ATOM 3181 C CA . PRO B 1 75 ? 22.324 0.119 43.194 1.00 12.91 74 PRO B CA 1
ATOM 3182 C C . PRO B 1 75 ? 22.699 -0.116 44.639 1.00 11.58 74 PRO B C 1
ATOM 3183 O O . PRO B 1 75 ? 22.251 0.688 45.469 1.00 14.98 74 PRO B O 1
ATOM 3187 N N . LYS B 1 76 ? 23.457 -1.166 44.961 1.00 10.78 75 LYS B N 1
ATOM 3188 C CA . LYS B 1 76 ? 23.850 -1.353 46.354 1.00 13.66 75 LYS B CA 1
ATOM 3189 C C . LYS B 1 76 ? 25.291 -1.830 46.437 1.00 10.95 75 LYS B C 1
ATOM 3190 O O . LYS B 1 76 ? 25.642 -2.841 45.839 1.00 12.62 75 LYS B O 1
ATOM 3196 N N . ILE B 1 77 ? 26.098 -1.093 47.187 1.00 10.71 76 ILE B N 1
ATOM 3197 C CA . ILE B 1 77 ? 27.497 -1.397 47.409 1.00 11.61 76 ILE B CA 1
ATOM 3198 C C . ILE B 1 77 ? 27.689 -1.381 48.933 1.00 10.35 76 ILE B C 1
ATOM 3199 O O . ILE B 1 77 ? 27.325 -0.415 49.623 1.00 12.65 76 ILE B O 1
ATOM 3204 N N . VAL B 1 78 ? 28.130 -2.525 49.464 1.00 10.02 77 VAL B N 1
ATOM 3205 C CA . VAL B 1 78 ? 28.328 -2.667 50.899 1.00 10.57 77 VAL B CA 1
ATOM 3206 C C . VAL B 1 78 ? 29.724 -3.206 51.207 1.00 10.09 77 VAL B C 1
ATOM 3207 O O . VAL B 1 78 ? 30.434 -3.717 50.339 1.00 11.39 77 VAL B O 1
ATOM 3211 N N . SER B 1 79 ? 30.110 -3.127 52.482 1.00 10.54 78 SER B N 1
ATOM 3212 C CA . SER B 1 79 ? 31.383 -3.714 52.918 1.00 10.47 78 SER B CA 1
ATOM 3213 C C . SER B 1 79 ? 31.369 -4.027 54.392 1.00 13.13 78 SER B C 1
ATOM 3214 O O . SER B 1 79 ? 30.609 -3.457 55.175 1.00 13.75 78 SER B O 1
ATOM 3217 N N . GLY B 1 80 ? 32.287 -4.896 54.775 1.00 11.38 79 GLY B N 1
ATOM 3218 C CA . GLY B 1 80 ? 32.479 -5.155 56.194 1.00 13.40 79 GLY B CA 1
ATOM 3219 C C . GLY B 1 80 ? 33.473 -6.255 56.395 1.00 12.02 79 GLY B C 1
ATOM 3220 O O . GLY B 1 80 ? 33.731 -7.033 55.492 1.00 13.09 79 GLY B O 1
ATOM 3221 N N . LYS B 1 81 ? 34.071 -6.255 57.594 1.00 13.04 80 LYS B N 1
ATOM 3222 C CA . LYS B 1 81 ? 34.989 -7.299 57.989 1.00 13.57 80 LYS B CA 1
ATOM 3223 C C . LYS B 1 81 ? 34.195 -8.591 58.279 1.00 15.31 80 LYS B C 1
ATOM 3224 O O . LYS B 1 81 ? 34.708 -9.703 58.111 1.00 17.72 80 LYS B O 1
ATOM 3230 N N . ASP B 1 82 ? 32.966 -8.431 58.738 1.00 14.78 81 ASP B N 1
ATOM 3231 C CA . ASP B 1 82 ? 32.071 -9.553 59.010 1.00 16.72 81 ASP B CA 1
ATOM 3232 C C . ASP B 1 82 ? 31.551 -10.141 57.709 1.00 15.71 81 ASP B C 1
ATOM 3233 O O . ASP B 1 82 ? 31.065 -9.403 56.845 1.00 14.87 81 ASP B O 1
ATOM 3238 N N . TYR B 1 83 ? 31.710 -11.446 57.524 1.00 15.85 82 TYR B N 1
ATOM 3239 C CA . TYR B 1 83 ? 31.280 -12.051 56.261 1.00 15.10 82 TYR B CA 1
ATOM 3240 C C . TYR B 1 83 ? 29.776 -12.073 56.062 1.00 15.43 82 TYR B C 1
ATOM 3241 O O . TYR B 1 83 ? 29.299 -12.464 54.984 1.00 14.78 82 TYR B O 1
ATOM 3250 N N . ASN B 1 84 ? 28.992 -11.658 57.054 1.00 16.75 83 ASN B N 1
ATOM 3251 C CA . ASN B 1 84 ? 27.577 -11.578 56.794 1.00 15.57 83 ASN B CA 1
ATOM 3252 C C . ASN B 1 84 ? 27.241 -10.590 55.689 1.00 17.19 83 ASN B C 1
ATOM 3253 O O . ASN B 1 84 ? 26.186 -10.704 55.079 1.00 18.36 83 ASN B O 1
ATOM 3258 N N . VAL B 1 85 ? 28.154 -9.682 55.358 1.00 15.65 84 VAL B N 1
ATOM 3259 C CA . VAL B 1 85 ? 27.866 -8.734 54.299 1.00 13.62 84 VAL B CA 1
ATOM 3260 C C . VAL B 1 85 ? 27.897 -9.426 52.935 1.00 14.48 84 VAL B C 1
ATOM 3261 O O . VAL B 1 85 ? 27.486 -8.863 51.937 1.00 15.69 84 VAL B O 1
ATOM 3265 N N . THR B 1 86 ? 28.436 -10.640 52.889 1.00 13.60 85 THR B N 1
ATOM 3266 C CA . THR B 1 86 ? 28.589 -11.376 51.619 1.00 13.49 85 THR B CA 1
ATOM 3267 C C . THR B 1 86 ? 27.448 -12.346 51.348 1.00 13.58 85 THR B C 1
ATOM 3268 O O . THR B 1 86 ? 27.445 -13.060 50.325 1.00 14.47 85 THR B O 1
ATOM 3272 N N . ALA B 1 87 ? 26.479 -12.444 52.263 1.00 13.36 86 ALA B N 1
ATOM 3273 C CA . ALA B 1 87 ? 25.408 -13.419 52.089 1.00 13.33 86 ALA B CA 1
ATOM 3274 C C . ALA B 1 87 ? 24.701 -13.323 50.736 1.00 14.19 86 ALA B C 1
ATOM 3275 O O . ALA B 1 87 ? 24.489 -12.226 50.213 1.00 16.39 86 ALA B O 1
ATOM 3277 N N . ASN B 1 88 ? 24.320 -14.486 50.213 1.00 16.85 87 ASN B N 1
ATOM 3278 C CA . ASN B 1 88 ? 23.509 -14.570 48.996 1.00 22.02 87 ASN B CA 1
ATOM 3279 C C . ASN B 1 88 ? 24.292 -14.221 47.746 1.00 15.17 87 ASN B C 1
ATOM 3280 O O . ASN B 1 88 ? 23.693 -13.743 46.779 1.00 16.58 87 ASN B O 1
ATOM 3285 N N . SER B 1 89 ? 25.629 -14.351 47.778 1.00 12.38 88 SER B N 1
ATOM 3286 C CA . SER B 1 89 ? 26.392 -14.013 46.572 1.00 10.78 88 SER B CA 1
ATOM 3287 C C . SER B 1 89 ? 26.296 -15.111 45.534 1.00 10.90 88 SER B C 1
ATOM 3288 O O . SER B 1 89 ? 26.315 -16.321 45.883 1.00 12.92 88 SER B O 1
ATOM 3291 N N . LYS B 1 90 ? 26.142 -14.715 44.282 1.00 10.74 89 LYS B N 1
ATOM 3292 C CA . LYS B 1 90 ? 26.229 -15.678 43.171 1.00 12.33 89 LYS B CA 1
ATOM 3293 C C . LYS B 1 90 ? 27.679 -16.024 42.856 1.00 10.27 89 LYS B C 1
ATOM 3294 O O . LYS B 1 90 ? 28.009 -17.151 42.467 1.00 11.89 89 LYS B O 1
ATOM 3300 N N . LEU B 1 91 ? 28.567 -15.037 42.998 1.00 9.69 90 LEU B N 1
ATOM 3301 C CA . LEU B 1 91 ? 29.978 -15.205 42.646 1.00 9.26 90 LEU B CA 1
ATOM 3302 C C . LEU B 1 91 ? 30.792 -14.512 43.707 1.00 8.97 90 LEU B C 1
ATOM 3303 O O . LEU B 1 91 ? 30.480 -13.370 44.092 1.00 9.68 90 LEU B O 1
ATOM 3308 N N . VAL B 1 92 ? 31.779 -15.233 44.260 1.00 8.97 91 VAL B N 1
ATOM 3309 C CA . VAL B 1 92 ? 32.691 -14.666 45.254 1.00 8.81 91 VAL B CA 1
ATOM 3310 C C . VAL B 1 92 ? 34.093 -14.738 44.695 1.00 8.74 91 VAL B C 1
ATOM 3311 O O . VAL B 1 92 ? 34.604 -15.843 44.405 1.00 9.89 91 VAL B O 1
ATOM 3315 N N . ILE B 1 93 ? 34.721 -13.564 44.576 1.00 8.21 92 ILE B N 1
ATOM 3316 C CA . ILE B 1 93 ? 36.011 -13.424 43.908 1.00 8.02 92 ILE B CA 1
ATOM 3317 C C . ILE B 1 93 ? 37.028 -13.229 45.007 1.00 10.22 92 ILE B C 1
ATOM 3318 O O . ILE B 1 93 ? 36.932 -12.252 45.748 1.00 10.54 92 ILE B O 1
ATOM 3323 N N A ILE B 1 94 ? 37.981 -14.150 45.141 0.53 9.07 93 ILE B N 1
ATOM 3324 N N B ILE B 1 94 ? 38.024 -14.094 45.098 0.47 8.34 93 ILE B N 1
ATOM 3325 C CA A ILE B 1 94 ? 38.984 -14.056 46.208 0.53 9.01 93 ILE B CA 1
ATOM 3326 C CA B ILE B 1 94 ? 38.939 -13.996 46.224 0.47 8.93 93 ILE B CA 1
ATOM 3327 C C A ILE B 1 94 ? 40.275 -13.465 45.685 0.53 9.39 93 ILE B C 1
ATOM 3328 C C B ILE B 1 94 ? 40.302 -13.510 45.763 0.47 8.57 93 ILE B C 1
ATOM 3329 O O A ILE B 1 94 ? 40.928 -14.074 44.822 0.53 8.59 93 ILE B O 1
ATOM 3330 O O B ILE B 1 94 ? 41.002 -14.202 45.003 0.47 8.66 93 ILE B O 1
ATOM 3339 N N . THR B 1 95 ? 40.655 -12.300 46.199 1.00 8.50 94 THR B N 1
ATOM 3340 C CA . THR B 1 95 ? 41.898 -11.666 45.757 1.00 8.60 94 THR B CA 1
ATOM 3341 C C . THR B 1 95 ? 42.859 -11.439 46.916 1.00 9.59 94 THR B C 1
ATOM 3342 O O . THR B 1 95 ? 43.974 -10.931 46.676 1.00 11.04 94 THR B O 1
ATOM 3346 N N . ALA B 1 96 ? 42.427 -11.772 48.143 1.00 9.07 95 ALA B N 1
ATOM 3347 C CA . ALA B 1 96 ? 43.212 -11.503 49.330 1.00 8.22 95 ALA B CA 1
ATOM 3348 C C . ALA B 1 96 ? 44.453 -12.345 49.399 1.00 9.98 95 ALA B C 1
ATOM 3349 O O . ALA B 1 96 ? 44.504 -13.437 48.874 1.00 12.15 95 ALA B O 1
ATOM 3351 N N . GLY B 1 97 ? 45.448 -11.835 50.105 1.00 13.00 96 GLY B N 1
ATOM 3352 C CA . GLY B 1 97 ? 46.658 -12.609 50.293 1.00 13.12 96 GLY B CA 1
ATOM 3353 C C . GLY B 1 97 ? 47.900 -11.791 50.008 1.00 11.86 96 GLY B C 1
ATOM 3354 O O . GLY B 1 97 ? 47.858 -10.680 49.421 1.00 14.82 96 GLY B O 1
ATOM 3355 N N . ALA B 1 98 ? 49.044 -12.325 50.452 1.00 12.30 97 ALA B N 1
ATOM 3356 C CA . ALA B 1 98 ? 50.293 -11.707 50.079 1.00 11.18 97 ALA B CA 1
ATOM 3357 C C . ALA B 1 98 ? 50.488 -11.740 48.561 1.00 11.85 97 ALA B C 1
ATOM 3358 O O . ALA B 1 98 ? 49.955 -12.632 47.867 1.00 11.75 97 ALA B O 1
ATOM 3360 N N . ARG B 1 99 ? 51.273 -10.792 48.050 1.00 13.15 98 ARG B N 1
ATOM 3361 C CA . ARG B 1 99 ? 51.584 -10.759 46.598 1.00 12.10 98 ARG B CA 1
ATOM 3362 C C . ARG B 1 99 ? 53.086 -10.794 46.414 1.00 12.61 98 ARG B C 1
ATOM 3363 O O . ARG B 1 99 ? 53.847 -10.455 47.347 1.00 14.52 98 ARG B O 1
ATOM 3371 N N A GLN B 1 100 ? 53.531 -11.224 45.238 0.40 14.95 99 GLN B N 1
ATOM 3372 N N B GLN B 1 100 ? 53.545 -11.199 45.235 0.60 15.09 99 GLN B N 1
ATOM 3373 C CA A GLN B 1 100 ? 54.960 -11.312 45.004 0.40 16.50 99 GLN B CA 1
ATOM 3374 C CA B GLN B 1 100 ? 54.980 -11.361 45.089 0.60 15.99 99 GLN B CA 1
ATOM 3375 C C A GLN B 1 100 ? 55.567 -9.912 44.988 0.40 15.98 99 GLN B C 1
ATOM 3376 C C B GLN B 1 100 ? 55.675 -10.019 44.817 0.60 15.94 99 GLN B C 1
ATOM 3377 O O A GLN B 1 100 ? 54.940 -8.925 44.562 0.40 17.11 99 GLN B O 1
ATOM 3378 O O B GLN B 1 100 ? 55.219 -9.163 44.058 0.60 16.59 99 GLN B O 1
ATOM 3389 N N . GLN B 1 101 ? 56.778 -9.831 45.521 1.00 14.78 100 GLN B N 1
ATOM 3390 C CA . GLN B 1 101 ? 57.555 -8.619 45.424 1.00 15.73 100 GLN B CA 1
ATOM 3391 C C . GLN B 1 101 ? 58.458 -8.739 44.208 1.00 14.33 100 GLN B C 1
ATOM 3392 O O . GLN B 1 101 ? 58.457 -9.758 43.519 1.00 16.06 100 GLN B O 1
ATOM 3398 N N . GLU B 1 102 ? 59.212 -7.677 43.911 1.00 17.80 101 GLU B N 1
ATOM 3399 C CA . GLU B 1 102 ? 60.112 -7.740 42.788 1.00 19.46 101 GLU B CA 1
ATOM 3400 C C . GLU B 1 102 ? 61.029 -8.980 42.807 1.00 20.21 101 GLU B C 1
ATOM 3401 O O . GLU B 1 102 ? 61.684 -9.286 43.798 1.00 20.02 101 GLU B O 1
ATOM 3407 N N . GLY B 1 103 ? 60.988 -9.729 41.719 1.00 18.58 102 GLY B N 1
ATOM 3408 C CA . GLY B 1 103 ? 61.830 -10.897 41.531 1.00 21.34 102 GLY B CA 1
ATOM 3409 C C . GLY B 1 103 ? 61.376 -12.178 42.229 1.00 20.78 102 GLY B C 1
ATOM 3410 O O . GLY B 1 103 ? 62.051 -13.207 42.132 1.00 25.19 102 GLY B O 1
ATOM 3411 N N . GLU B 1 104 ? 60.286 -12.099 42.981 1.00 14.51 103 GLU B N 1
ATOM 3412 C CA . GLU B 1 104 ? 59.788 -13.237 43.764 1.00 13.57 103 GLU B CA 1
ATOM 3413 C C . GLU B 1 104 ? 58.813 -14.093 42.948 1.00 13.88 103 GLU B C 1
ATOM 3414 O O . GLU B 1 104 ? 57.933 -13.547 42.255 1.00 16.13 103 GLU B O 1
ATOM 3420 N N . SER B 1 105 ? 58.974 -15.416 43.071 1.00 13.52 104 SER B N 1
ATOM 3421 C CA . SER B 1 105 ? 58.044 -16.371 42.462 1.00 12.69 104 SER B CA 1
ATOM 3422 C C . SER B 1 105 ? 56.695 -16.353 43.160 1.00 10.39 104 SER B C 1
ATOM 3423 O O . SER B 1 105 ? 56.617 -16.230 44.390 1.00 11.65 104 SER B O 1
ATOM 3426 N N . ARG B 1 106 ? 55.613 -16.439 42.375 1.00 11.62 105 ARG B N 1
ATOM 3427 C CA . ARG B 1 106 ? 54.296 -16.693 42.979 1.00 8.79 105 ARG B CA 1
ATOM 3428 C C . ARG B 1 106 ? 54.306 -17.920 43.859 1.00 10.53 105 ARG B C 1
ATOM 3429 O O . ARG B 1 106 ? 53.529 -17.982 44.809 1.00 11.23 105 ARG B O 1
ATOM 3437 N N . LEU B 1 107 ? 55.140 -18.910 43.538 1.00 10.76 106 LEU B N 1
ATOM 3438 C CA . LEU B 1 107 ? 55.175 -20.131 44.328 1.00 10.36 106 LEU B CA 1
ATOM 3439 C C . LEU B 1 107 ? 55.734 -19.883 45.731 1.00 10.42 106 LEU B C 1
ATOM 3440 O O . LEU B 1 107 ? 55.536 -20.701 46.603 1.00 11.75 106 LEU B O 1
ATOM 3445 N N . ASN B 1 108 ? 56.394 -18.754 45.939 1.00 9.32 107 ASN B N 1
ATOM 3446 C CA . ASN B 1 108 ? 56.918 -18.422 47.283 1.00 11.04 107 ASN B CA 1
ATOM 3447 C C . ASN B 1 108 ? 55.847 -17.926 48.234 1.00 10.32 107 ASN B C 1
ATOM 3448 O O . ASN B 1 108 ? 56.164 -17.660 49.404 1.00 11.74 107 ASN B O 1
ATOM 3453 N N . LEU B 1 109 ? 54.615 -17.776 47.745 1.00 10.03 108 LEU B N 1
ATOM 3454 C CA . LEU B 1 109 ? 53.496 -17.248 48.544 1.00 8.62 108 LEU B CA 1
ATOM 3455 C C . LEU B 1 109 ? 52.629 -18.338 49.176 1.00 8.48 108 LEU B C 1
ATOM 3456 O O . LEU B 1 109 ? 51.665 -18.022 49.881 1.00 10.00 108 LEU B O 1
ATOM 3461 N N . VAL B 1 110 ? 52.967 -19.609 48.894 1.00 9.47 109 VAL B N 1
ATOM 3462 C CA . VAL B 1 110 ? 52.085 -20.718 49.277 1.00 9.77 109 VAL B CA 1
ATOM 3463 C C . VAL B 1 110 ? 51.799 -20.769 50.781 1.00 10.89 109 VAL B C 1
ATOM 3464 O O . VAL B 1 110 ? 50.619 -20.791 51.171 1.00 10.36 109 VAL B O 1
ATOM 3468 N N . GLN B 1 111 ? 52.832 -20.829 51.637 1.00 9.72 110 GLN B N 1
ATOM 3469 C CA . GLN B 1 111 ? 52.511 -21.005 53.046 1.00 10.71 110 GLN B CA 1
ATOM 3470 C C . GLN B 1 111 ? 51.591 -19.874 53.544 1.00 11.39 110 GLN B C 1
ATOM 3471 O O . GLN B 1 111 ? 50.571 -20.123 54.214 1.00 10.69 110 GLN B O 1
ATOM 3477 N N A ARG B 1 112 ? 51.964 -18.634 53.260 0.64 10.38 111 ARG B N 1
ATOM 3478 N N B ARG B 1 112 ? 51.989 -18.641 53.220 0.36 10.52 111 ARG B N 1
ATOM 3479 C CA A ARG B 1 112 ? 51.164 -17.502 53.736 0.64 12.00 111 ARG B CA 1
ATOM 3480 C CA B ARG B 1 112 ? 51.257 -17.431 53.611 0.36 13.68 111 ARG B CA 1
ATOM 3481 C C A ARG B 1 112 ? 49.729 -17.557 53.228 0.64 9.41 111 ARG B C 1
ATOM 3482 C C B ARG B 1 112 ? 49.796 -17.493 53.197 0.36 10.92 111 ARG B C 1
ATOM 3483 O O A ARG B 1 112 ? 48.773 -17.306 53.983 0.64 12.56 111 ARG B O 1
ATOM 3484 O O B ARG B 1 112 ? 48.885 -17.222 53.993 0.36 11.98 111 ARG B O 1
ATOM 3499 N N . ASN B 1 113 ? 49.582 -17.811 51.923 1.00 9.94 112 ASN B N 1
ATOM 3500 C CA . ASN B 1 113 ? 48.256 -17.651 51.373 1.00 9.66 112 ASN B CA 1
ATOM 3501 C C . ASN B 1 113 ? 47.382 -18.849 51.614 1.00 10.68 112 ASN B C 1
ATOM 3502 O O . ASN B 1 113 ? 46.164 -18.698 51.738 1.00 12.28 112 ASN B O 1
ATOM 3507 N N . VAL B 1 114 ? 47.982 -20.045 51.760 1.00 9.77 113 VAL B N 1
ATOM 3508 C CA . VAL B 1 114 ? 47.184 -21.178 52.215 1.00 10.92 113 VAL B CA 1
ATOM 3509 C C . VAL B 1 114 ? 46.636 -20.866 53.618 1.00 12.21 113 VAL B C 1
ATOM 3510 O O . VAL B 1 114 ? 45.466 -21.130 53.927 1.00 13.82 113 VAL B O 1
ATOM 3514 N N . ASN B 1 115 ? 47.480 -20.342 54.514 1.00 10.23 114 ASN B N 1
ATOM 3515 C CA . ASN B 1 115 ? 46.964 -20.053 55.830 1.00 12.03 114 ASN B CA 1
ATOM 3516 C C . ASN B 1 115 ? 45.845 -18.986 55.814 1.00 12.29 114 ASN B C 1
ATOM 3517 O O . ASN B 1 115 ? 44.884 -19.102 56.576 1.00 13.29 114 ASN B O 1
ATOM 3522 N N . ILE B 1 116 ? 45.972 -17.979 54.968 1.00 10.52 115 ILE B N 1
ATOM 3523 C CA . ILE B 1 116 ? 44.915 -16.971 54.840 1.00 10.89 115 ILE B CA 1
ATOM 3524 C C . ILE B 1 116 ? 43.634 -17.616 54.302 1.00 14.11 115 ILE B C 1
ATOM 3525 O O . ILE B 1 116 ? 42.536 -17.337 54.821 1.00 12.22 115 ILE B O 1
ATOM 3530 N N . PHE B 1 117 ? 43.769 -18.519 53.337 1.00 11.48 116 PHE B N 1
ATOM 3531 C CA . PHE B 1 117 ? 42.584 -19.184 52.793 1.00 10.69 116 PHE B CA 1
ATOM 3532 C C . PHE B 1 117 ? 41.890 -20.042 53.830 1.00 11.19 116 PHE B C 1
ATOM 3533 O O . PHE B 1 117 ? 40.678 -20.227 53.774 1.00 15.04 116 PHE B O 1
ATOM 3541 N N . LYS B 1 118 ? 42.634 -20.595 54.783 1.00 12.60 117 LYS B N 1
ATOM 3542 C CA . LYS B 1 118 ? 41.983 -21.433 55.805 1.00 11.87 117 LYS B CA 1
ATOM 3543 C C . LYS B 1 118 ? 41.013 -20.616 56.659 1.00 15.97 117 LYS B C 1
ATOM 3544 O O . LYS B 1 118 ? 40.051 -21.172 57.219 1.00 18.85 117 LYS B O 1
ATOM 3550 N N A PHE B 1 119 ? 41.244 -19.315 56.755 0.56 14.29 118 PHE B N 1
ATOM 3551 N N B PHE B 1 119 ? 41.295 -19.317 56.770 0.44 14.77 118 PHE B N 1
ATOM 3552 C CA A PHE B 1 119 ? 40.292 -18.428 57.405 0.56 17.31 118 PHE B CA 1
ATOM 3553 C CA B PHE B 1 119 ? 40.408 -18.334 57.390 0.44 16.80 118 PHE B CA 1
ATOM 3554 C C A PHE B 1 119 ? 39.176 -17.956 56.470 0.56 18.08 118 PHE B C 1
ATOM 3555 C C B PHE B 1 119 ? 39.221 -17.996 56.474 0.44 17.83 118 PHE B C 1
ATOM 3556 O O A PHE B 1 119 ? 38.002 -17.954 56.843 0.56 19.70 118 PHE B O 1
ATOM 3557 O O B PHE B 1 119 ? 38.061 -18.138 56.858 0.44 19.33 118 PHE B O 1
ATOM 3572 N N . ILE B 1 120 ? 39.524 -17.601 55.238 1.00 13.52 119 ILE B N 1
ATOM 3573 C CA . ILE B 1 120 ? 38.542 -16.999 54.341 1.00 10.86 119 ILE B CA 1
ATOM 3574 C C . ILE B 1 120 ? 37.509 -17.974 53.819 1.00 12.68 119 ILE B C 1
ATOM 3575 O O . ILE B 1 120 ? 36.287 -17.684 53.886 1.00 13.18 119 ILE B O 1
ATOM 3580 N N . ILE B 1 121 ? 37.972 -19.128 53.338 1.00 13.50 120 ILE B N 1
ATOM 3581 C CA . ILE B 1 121 ? 37.054 -19.969 52.550 1.00 13.26 120 ILE B CA 1
ATOM 3582 C C . ILE B 1 121 ? 35.887 -20.504 53.401 1.00 14.55 120 ILE B C 1
ATOM 3583 O O . ILE B 1 121 ? 34.759 -20.445 52.977 1.00 12.70 120 ILE B O 1
ATOM 3588 N N . PRO B 1 122 ? 36.143 -20.978 54.633 1.00 13.51 121 PRO B N 1
ATOM 3589 C CA . PRO B 1 122 ? 34.971 -21.445 55.392 1.00 12.20 121 PRO B CA 1
ATOM 3590 C C . PRO B 1 122 ? 33.951 -20.350 55.678 1.00 14.64 121 PRO B C 1
ATOM 3591 O O . PRO B 1 122 ? 32.761 -20.632 55.734 1.00 16.79 121 PRO B O 1
ATOM 3595 N N . ASN B 1 123 ? 34.416 -19.116 55.838 1.00 12.84 122 ASN B N 1
ATOM 3596 C CA . ASN B 1 123 ? 33.477 -18.040 56.094 1.00 14.63 122 ASN B CA 1
ATOM 3597 C C . ASN B 1 123 ? 32.687 -17.674 54.820 1.00 15.05 122 ASN B C 1
ATOM 3598 O O . ASN B 1 123 ? 31.496 -17.372 54.886 1.00 15.13 122 ASN B O 1
ATOM 3603 N N . VAL B 1 124 ? 33.340 -17.701 53.655 1.00 12.60 123 VAL B N 1
ATOM 3604 C CA . VAL B 1 124 ? 32.605 -17.447 52.412 1.00 12.03 123 VAL B CA 1
ATOM 3605 C C . VAL B 1 124 ? 31.532 -18.503 52.195 1.00 12.26 123 VAL B C 1
ATOM 3606 O O . VAL B 1 124 ? 30.383 -18.179 51.812 1.00 13.77 123 VAL B O 1
ATOM 3610 N N . VAL B 1 125 ? 31.886 -19.762 52.464 1.00 13.50 124 VAL B N 1
ATOM 3611 C CA . VAL B 1 125 ? 30.989 -20.887 52.167 1.00 16.14 124 VAL B CA 1
ATOM 3612 C C . VAL B 1 125 ? 29.794 -20.863 53.132 1.00 16.43 124 VAL B C 1
ATOM 3613 O O . VAL B 1 125 ? 28.666 -21.200 52.744 1.00 19.47 124 VAL B O 1
ATOM 3617 N N . LYS B 1 126 ? 30.029 -20.430 54.365 1.00 16.47 125 LYS B N 1
ATOM 3618 C CA . LYS B 1 126 ? 28.958 -20.293 55.345 1.00 17.75 125 LYS B CA 1
ATOM 3619 C C . LYS B 1 126 ? 27.852 -19.360 54.892 1.00 16.84 125 LYS B C 1
ATOM 3620 O O . LYS B 1 126 ? 26.659 -19.637 55.099 1.00 19.85 125 LYS B O 1
ATOM 3626 N N . TYR B 1 127 ? 28.228 -18.251 54.259 1.00 15.77 126 TYR B N 1
ATOM 3627 C CA . TYR B 1 127 ? 27.239 -17.217 53.933 1.00 16.75 126 TYR B CA 1
ATOM 3628 C C . TYR B 1 127 ? 26.701 -17.302 52.509 1.00 16.52 126 TYR B C 1
ATOM 3629 O O . TYR B 1 127 ? 25.616 -16.791 52.204 1.00 16.45 126 TYR B O 1
ATOM 3638 N N . SER B 1 128 ? 27.444 -17.962 51.619 1.00 13.47 127 SER B N 1
ATOM 3639 C CA . SER B 1 128 ? 26.963 -18.171 50.259 1.00 14.63 127 SER B CA 1
ATOM 3640 C C . SER B 1 128 ? 27.224 -19.621 49.842 1.00 14.54 127 SER B C 1
ATOM 3641 O O . SER B 1 128 ? 28.072 -19.914 49.032 1.00 13.94 127 SER B O 1
ATOM 3644 N N . PRO B 1 129 ? 26.479 -20.558 50.409 1.00 15.97 128 PRO B N 1
ATOM 3645 C CA . PRO B 1 129 ? 26.753 -21.972 50.139 1.00 15.95 128 PRO B CA 1
ATOM 3646 C C . PRO B 1 129 ? 26.554 -22.398 48.672 1.00 16.91 128 PRO B C 1
ATOM 3647 O O . PRO B 1 129 ? 27.067 -23.469 48.304 1.00 17.19 128 PRO B O 1
ATOM 3651 N N . ASN B 1 130 ? 25.815 -21.609 47.885 1.00 16.54 129 ASN B N 1
ATOM 3652 C CA . ASN B 1 130 ? 25.575 -21.935 46.493 1.00 14.69 129 ASN B CA 1
ATOM 3653 C C . ASN B 1 130 ? 26.355 -21.060 45.491 1.00 14.19 129 ASN B C 1
ATOM 3654 O O . ASN B 1 130 ? 26.147 -21.169 44.281 1.00 15.93 129 ASN B O 1
ATOM 3659 N N . CYS B 1 131 ? 27.305 -20.261 45.977 1.00 12.94 130 CYS B N 1
ATOM 3660 C CA . CYS B 1 131 ? 28.085 -19.434 45.048 1.00 12.19 130 CYS B CA 1
ATOM 3661 C C . CYS B 1 131 ? 29.046 -20.246 44.191 1.00 10.57 130 CYS B C 1
ATOM 3662 O O . CYS B 1 131 ? 29.360 -21.405 44.447 1.00 14.18 130 CYS B O 1
ATOM 3665 N N . LYS B 1 132 ? 29.519 -19.596 43.137 1.00 9.37 131 LYS B N 1
ATOM 3666 C CA . LYS B 1 132 ? 30.749 -19.988 42.473 1.00 10.65 131 LYS B CA 1
ATOM 3667 C C . LYS B 1 132 ? 31.883 -19.195 43.140 1.00 10.40 131 LYS B C 1
ATOM 3668 O O . LYS B 1 132 ? 31.699 -18.007 43.462 1.00 11.59 131 LYS B O 1
ATOM 3674 N N . LEU B 1 133 ? 33.032 -19.836 43.347 1.00 9.66 132 LEU B N 1
ATOM 3675 C CA . LEU B 1 133 ? 34.240 -19.218 43.844 1.00 9.93 132 LEU B CA 1
ATOM 3676 C C . LEU B 1 133 ? 35.156 -18.957 42.670 1.00 10.17 132 LEU B C 1
ATOM 3677 O O . LEU B 1 133 ? 35.461 -19.878 41.906 1.00 12.83 132 LEU B O 1
ATOM 3682 N N . LEU B 1 134 ? 35.659 -17.736 42.563 1.00 9.04 133 LEU B N 1
ATOM 3683 C CA . LEU B 1 134 ? 36.615 -17.406 41.533 1.00 8.15 133 LEU B CA 1
ATOM 3684 C C . LEU B 1 134 ? 37.888 -16.946 42.237 1.00 9.02 133 LEU B C 1
ATOM 3685 O O . LEU B 1 134 ? 37.930 -15.896 42.862 1.00 9.78 133 LEU B O 1
ATOM 3690 N N . ILE B 1 135 ? 38.938 -17.750 42.147 1.00 8.26 134 ILE B N 1
ATOM 3691 C CA . ILE B 1 135 ? 40.165 -17.504 42.914 1.00 7.17 134 ILE B CA 1
ATOM 3692 C C . ILE B 1 135 ? 41.118 -16.724 42.055 1.00 8.95 134 ILE B C 1
ATOM 3693 O O . ILE B 1 135 ? 41.361 -17.108 40.901 1.00 9.42 134 ILE B O 1
ATOM 3698 N N . VAL B 1 136 ? 41.665 -15.641 42.613 1.00 8.00 135 VAL B N 1
ATOM 3699 C CA . VAL B 1 136 ? 42.598 -14.779 41.875 1.00 8.72 135 VAL B CA 1
ATOM 3700 C C . VAL B 1 136 ? 43.963 -14.695 42.584 1.00 10.26 135 VAL B C 1
ATOM 3701 O O . VAL B 1 136 ? 44.986 -14.492 41.939 1.00 10.44 135 VAL B O 1
ATOM 3705 N N . SER B 1 137 ? 43.919 -14.770 43.914 1.00 8.93 136 SER B N 1
ATOM 3706 C CA . SER B 1 137 ? 45.120 -14.810 44.767 1.00 9.31 136 SER B CA 1
ATOM 3707 C C . SER B 1 137 ? 46.170 -15.778 44.253 1.00 10.21 136 SER B C 1
ATOM 3708 O O . SER B 1 137 ? 45.802 -16.826 43.710 1.00 11.63 136 SER B O 1
ATOM 3711 N N . ASN B 1 138 ? 47.460 -15.489 44.488 1.00 10.25 137 ASN B N 1
ATOM 3712 C CA . ASN B 1 138 ? 48.505 -16.377 43.946 1.00 9.36 137 ASN B CA 1
ATOM 3713 C C . ASN B 1 138 ? 49.193 -17.215 45.005 1.00 11.72 137 ASN B C 1
ATOM 3714 O O . ASN B 1 138 ? 49.258 -16.803 46.162 1.00 12.16 137 ASN B O 1
ATOM 3719 N N . PRO B 1 139 ? 49.750 -18.382 44.619 1.00 10.46 138 PRO B N 1
ATOM 3720 C CA . PRO B 1 139 ? 49.733 -18.933 43.252 1.00 8.85 138 PRO B CA 1
ATOM 3721 C C . PRO B 1 139 ? 48.364 -19.543 42.934 1.00 8.92 138 PRO B C 1
ATOM 3722 O O . PRO B 1 139 ? 47.895 -20.451 43.665 1.00 10.29 138 PRO B O 1
ATOM 3726 N N . VAL B 1 140 ? 47.742 -19.033 41.856 1.00 8.14 139 VAL B N 1
ATOM 3727 C CA . VAL B 1 140 ? 46.310 -19.245 41.697 1.00 9.27 139 VAL B CA 1
ATOM 3728 C C . VAL B 1 140 ? 45.936 -20.736 41.465 1.00 9.85 139 VAL B C 1
ATOM 3729 O O . VAL B 1 140 ? 44.903 -21.197 41.937 1.00 9.94 139 VAL B O 1
ATOM 3733 N N . ASP B 1 141 ? 46.786 -21.485 40.792 1.00 9.12 140 ASP B N 1
ATOM 3734 C CA . ASP B 1 141 ? 46.457 -22.903 40.571 1.00 9.58 140 ASP B CA 1
ATOM 3735 C C . ASP B 1 141 ? 46.422 -23.660 41.885 1.00 10.91 140 ASP B C 1
ATOM 3736 O O . ASP B 1 141 ? 45.478 -24.435 42.155 1.00 10.59 140 ASP B O 1
ATOM 3741 N N A ILE B 1 142 ? 47.428 -23.418 42.734 0.56 10.30 141 ILE B N 1
ATOM 3742 N N B ILE B 1 142 ? 47.432 -23.432 42.730 0.44 10.36 141 ILE B N 1
ATOM 3743 C CA A ILE B 1 142 ? 47.533 -24.090 44.020 0.56 10.35 141 ILE B CA 1
ATOM 3744 C CA B ILE B 1 142 ? 47.490 -24.091 44.025 0.44 10.15 141 ILE B CA 1
ATOM 3745 C C A ILE B 1 142 ? 46.390 -23.638 44.909 0.56 9.06 141 ILE B C 1
ATOM 3746 C C B ILE B 1 142 ? 46.326 -23.649 44.872 0.44 9.22 141 ILE B C 1
ATOM 3747 O O A ILE B 1 142 ? 45.761 -24.458 45.590 0.56 10.44 141 ILE B O 1
ATOM 3748 O O B ILE B 1 142 ? 45.655 -24.466 45.520 0.44 10.28 141 ILE B O 1
ATOM 3757 N N . LEU B 1 143 ? 46.076 -22.341 44.873 1.00 7.84 142 LEU B N 1
ATOM 3758 C CA . LEU B 1 143 ? 45.028 -21.847 45.754 1.00 9.45 142 LEU B CA 1
ATOM 3759 C C . LEU B 1 143 ? 43.619 -22.229 45.284 1.00 9.33 142 LEU B C 1
ATOM 3760 O O . LEU B 1 143 ? 42.691 -22.280 46.103 1.00 10.47 142 LEU B O 1
ATOM 3765 N N . THR B 1 144 ? 43.450 -22.544 43.991 1.00 8.25 143 THR B N 1
ATOM 3766 C CA . THR B 1 144 ? 42.166 -23.055 43.547 1.00 8.97 143 THR B CA 1
ATOM 3767 C C . THR B 1 144 ? 41.965 -24.477 44.087 1.00 11.08 143 THR B C 1
ATOM 3768 O O . THR B 1 144 ? 40.871 -24.832 44.544 1.00 10.47 143 THR B O 1
ATOM 3772 N N . TYR B 1 145 ? 43.010 -25.301 44.038 1.00 9.99 144 TYR B N 1
ATOM 3773 C CA . TYR B 1 145 ? 42.956 -26.604 44.693 1.00 8.48 144 TYR B CA 1
ATOM 3774 C C . TYR B 1 145 ? 42.613 -26.474 46.187 1.00 10.40 144 TYR B C 1
ATOM 3775 O O . TYR B 1 145 ? 41.738 -27.190 46.680 1.00 11.53 144 TYR B O 1
ATOM 3784 N N . VAL B 1 146 ? 43.288 -25.552 46.873 1.00 10.96 145 VAL B N 1
ATOM 3785 C CA . VAL B 1 146 ? 43.064 -25.327 48.304 1.00 11.17 145 VAL B CA 1
ATOM 3786 C C . VAL B 1 146 ? 41.625 -24.876 48.541 1.00 10.08 145 VAL B C 1
ATOM 3787 O O . VAL B 1 146 ? 40.943 -25.431 49.429 1.00 11.38 145 VAL B O 1
ATOM 3791 N N . ALA B 1 147 ? 41.128 -23.918 47.734 1.00 9.47 146 ALA B N 1
ATOM 3792 C CA . ALA B 1 147 ? 39.745 -23.497 47.942 1.00 10.51 146 ALA B CA 1
ATOM 3793 C C . ALA B 1 147 ? 38.770 -24.634 47.700 1.00 12.48 146 ALA B C 1
ATOM 3794 O O . ALA B 1 147 ? 37.758 -24.778 48.407 1.00 12.82 146 ALA B O 1
ATOM 3796 N N . TRP B 1 148 ? 39.042 -25.452 46.696 1.00 10.54 147 TRP B N 1
ATOM 3797 C CA . TRP B 1 148 ? 38.210 -26.630 46.468 1.00 12.71 147 TRP B CA 1
ATOM 3798 C C . TRP B 1 148 ? 38.224 -27.592 47.665 1.00 12.51 147 TRP B C 1
ATOM 3799 O O . TRP B 1 148 ? 37.148 -28.022 48.144 1.00 14.87 147 TRP B O 1
ATOM 3810 N N . LYS B 1 149 ? 39.405 -27.948 48.151 1.00 12.28 148 LYS B N 1
ATOM 3811 C CA . LYS B 1 149 ? 39.486 -28.840 49.317 1.00 13.79 148 LYS B CA 1
ATOM 3812 C C . LYS B 1 149 ? 38.785 -28.269 50.561 1.00 15.18 148 LYS B C 1
ATOM 3813 O O . LYS B 1 149 ? 38.088 -29.000 51.277 1.00 18.42 148 LYS B O 1
ATOM 3819 N N . ILE B 1 150 ? 38.974 -26.984 50.850 1.00 12.90 149 ILE B N 1
ATOM 3820 C CA . ILE B 1 150 ? 38.402 -26.429 52.077 1.00 13.19 149 ILE B CA 1
ATOM 3821 C C . ILE B 1 150 ? 36.884 -26.264 51.949 1.00 16.96 149 ILE B C 1
ATOM 3822 O O . ILE B 1 150 ? 36.133 -26.500 52.910 1.00 19.26 149 ILE B O 1
ATOM 3827 N N . SER B 1 151 ? 36.424 -25.815 50.780 1.00 14.73 150 SER B N 1
ATOM 3828 C CA . SER B 1 151 ? 35.000 -25.482 50.610 1.00 12.45 150 SER B CA 1
ATOM 3829 C C . SER B 1 151 ? 34.112 -26.709 50.633 1.00 15.53 150 SER B C 1
ATOM 3830 O O . SER B 1 151 ? 32.963 -26.629 51.083 1.00 18.87 150 SER B O 1
ATOM 3833 N N . GLY B 1 152 ? 34.636 -27.829 50.143 1.00 16.07 151 GLY B N 1
ATOM 3834 C CA . GLY B 1 152 ? 33.822 -29.005 49.888 1.00 18.38 151 GLY B CA 1
ATOM 3835 C C . GLY B 1 152 ? 32.849 -28.829 48.734 1.00 18.11 151 GLY B C 1
ATOM 3836 O O . GLY B 1 152 ? 31.953 -29.651 48.564 1.00 23.69 151 GLY B O 1
ATOM 3837 N N . PHE B 1 153 ? 32.997 -27.750 47.963 1.00 13.73 152 PHE B N 1
ATOM 3838 C CA . PHE B 1 153 ? 32.191 -27.551 46.754 1.00 14.29 152 PHE B CA 1
ATOM 3839 C C . PHE B 1 153 ? 32.494 -28.575 45.679 1.00 15.83 152 PHE B C 1
ATOM 3840 O O . PHE B 1 153 ? 33.632 -29.063 45.599 1.00 15.35 152 PHE B O 1
ATOM 3848 N N . PRO B 1 154 ? 31.514 -28.828 44.774 1.00 16.36 153 PRO B N 1
ATOM 3849 C CA . PRO B 1 154 ? 31.859 -29.593 43.582 1.00 14.78 153 PRO B CA 1
ATOM 3850 C C . PRO B 1 154 ? 32.864 -28.801 42.749 1.00 13.67 153 PRO B C 1
ATOM 3851 O O . PRO B 1 154 ? 32.849 -27.546 42.778 1.00 13.87 153 PRO B O 1
ATOM 3855 N N . LYS B 1 155 ? 33.727 -29.493 42.011 1.00 16.59 154 LYS B N 1
ATOM 3856 C CA . LYS B 1 155 ? 34.812 -28.746 41.342 1.00 15.86 154 LYS B CA 1
ATOM 3857 C C . LYS B 1 155 ? 34.321 -27.816 40.242 1.00 13.48 154 LYS B C 1
ATOM 3858 O O . LYS B 1 155 ? 35.034 -26.874 39.930 1.00 14.99 154 LYS B O 1
ATOM 3864 N N . ASN B 1 156 ? 33.130 -28.005 39.691 1.00 13.28 155 ASN B N 1
ATOM 3865 C CA . ASN B 1 156 ? 32.652 -27.012 38.736 1.00 12.94 155 ASN B CA 1
ATOM 3866 C C . ASN B 1 156 ? 32.481 -25.626 39.322 1.00 12.35 155 ASN B C 1
ATOM 3867 O O . ASN B 1 156 ? 32.519 -24.632 38.585 1.00 11.80 155 ASN B O 1
ATOM 3872 N N . ARG B 1 157 ? 32.282 -25.529 40.630 1.00 10.17 156 ARG B N 1
ATOM 3873 C CA . ARG B 1 157 ? 32.029 -24.213 41.235 1.00 9.66 156 ARG B CA 1
ATOM 3874 C C . ARG B 1 157 ? 33.276 -23.584 41.837 1.00 11.45 156 ARG B C 1
ATOM 3875 O O . ARG B 1 157 ? 33.145 -22.629 42.589 1.00 11.59 156 ARG B O 1
ATOM 3883 N N . VAL B 1 158 ? 34.475 -24.130 41.563 1.00 10.22 157 VAL B N 1
ATOM 3884 C CA . VAL B 1 158 ? 35.704 -23.525 42.108 1.00 10.39 157 VAL B CA 1
ATOM 3885 C C . VAL B 1 158 ? 36.633 -23.281 40.926 1.00 11.98 157 VAL B C 1
ATOM 3886 O O . VAL B 1 158 ? 37.189 -24.225 40.357 1.00 14.68 157 VAL B O 1
ATOM 3890 N N A ILE B 1 159 ? 36.785 -22.016 40.547 0.57 9.01 158 ILE B N 1
ATOM 3891 N N B ILE B 1 159 ? 36.799 -22.022 40.563 0.43 9.05 158 ILE B N 1
ATOM 3892 C CA A ILE B 1 159 ? 37.406 -21.641 39.275 0.57 9.12 158 ILE B CA 1
ATOM 3893 C CA B ILE B 1 159 ? 37.450 -21.671 39.313 0.43 9.04 158 ILE B CA 1
ATOM 3894 C C A ILE B 1 159 ? 38.601 -20.724 39.555 0.57 9.75 158 ILE B C 1
ATOM 3895 C C B ILE B 1 159 ? 38.641 -20.807 39.668 0.43 9.46 158 ILE B C 1
ATOM 3896 O O A ILE B 1 159 ? 38.449 -19.716 40.238 0.57 11.33 158 ILE B O 1
ATOM 3897 O O B ILE B 1 159 ? 38.533 -19.952 40.537 0.43 11.18 158 ILE B O 1
ATOM 3906 N N . GLY B 1 160 ? 39.783 -21.028 39.023 1.00 7.81 159 GLY B N 1
ATOM 3907 C CA . GLY B 1 160 ? 40.908 -20.110 39.220 1.00 7.94 159 GLY B CA 1
ATOM 3908 C C . GLY B 1 160 ? 41.066 -19.191 38.007 1.00 7.75 159 GLY B C 1
ATOM 3909 O O . GLY B 1 160 ? 40.853 -19.651 36.872 1.00 8.31 159 GLY B O 1
ATOM 3910 N N . SER B 1 161 ? 41.424 -17.928 38.232 1.00 6.78 160 SER B N 1
ATOM 3911 C CA . SER B 1 161 ? 41.577 -17.031 37.075 1.00 7.25 160 SER B CA 1
ATOM 3912 C C . SER B 1 161 ? 42.658 -17.533 36.114 1.00 8.51 160 SER B C 1
ATOM 3913 O O . SER B 1 161 ? 42.594 -17.231 34.915 1.00 8.86 160 SER B O 1
ATOM 3916 N N . GLY B 1 162 ? 43.626 -18.284 36.618 1.00 7.16 161 GLY B N 1
ATOM 3917 C CA . GLY B 1 162 ? 44.518 -19.092 35.807 1.00 8.86 161 GLY B CA 1
ATOM 3918 C C . GLY B 1 162 ? 45.210 -18.321 34.702 1.00 7.79 161 GLY B C 1
ATOM 3919 O O . GLY B 1 162 ? 45.754 -17.238 34.950 1.00 9.13 161 GLY B O 1
ATOM 3920 N N . CYS B 1 163 ? 45.178 -18.915 33.512 1.00 7.83 162 CYS B N 1
ATOM 3921 C CA . CYS B 1 163 ? 45.891 -18.335 32.363 1.00 7.64 162 CYS B CA 1
ATOM 3922 C C . CYS B 1 163 ? 45.014 -17.508 31.430 1.00 8.89 162 CYS B C 1
ATOM 3923 O O . CYS B 1 163 ? 45.440 -17.223 30.308 1.00 8.13 162 CYS B O 1
ATOM 3926 N N . ASN B 1 164 ? 43.855 -17.045 31.914 1.00 8.26 163 ASN B N 1
ATOM 3927 C CA . ASN B 1 164 ? 43.032 -16.134 31.110 1.00 7.11 163 ASN B CA 1
ATOM 3928 C C . ASN B 1 164 ? 43.866 -14.873 30.810 1.00 8.40 163 ASN B C 1
ATOM 3929 O O . ASN B 1 164 ? 43.908 -14.395 29.643 1.00 8.83 163 ASN B O 1
ATOM 3934 N N . LEU B 1 165 ? 44.587 -14.378 31.818 1.00 8.28 164 LEU B N 1
ATOM 3935 C CA . LEU B 1 165 ? 45.437 -13.213 31.593 1.00 8.44 164 LEU B CA 1
ATOM 3936 C C . LEU B 1 165 ? 46.684 -13.553 30.779 1.00 8.34 164 LEU B C 1
ATOM 3937 O O . LEU B 1 165 ? 47.083 -12.770 29.916 1.00 10.16 164 LEU B O 1
ATOM 3942 N N . ASP B 1 166 ? 47.334 -14.701 31.054 1.00 7.84 165 ASP B N 1
ATOM 3943 C CA . ASP B 1 166 ? 48.520 -15.045 30.241 1.00 6.65 165 ASP B CA 1
ATOM 3944 C C . ASP B 1 166 ? 48.166 -15.155 28.759 1.00 7.95 165 ASP B C 1
ATOM 3945 O O . ASP B 1 166 ? 48.930 -14.706 27.904 1.00 8.31 165 ASP B O 1
ATOM 3950 N N . SER B 1 167 ? 47.017 -15.760 28.462 1.00 8.73 166 SER B N 1
ATOM 3951 C CA . SER B 1 167 ? 46.545 -15.846 27.084 1.00 7.83 166 SER B CA 1
ATOM 3952 C C . SER B 1 167 ? 46.193 -14.482 26.521 1.00 8.06 166 SER B C 1
ATOM 3953 O O . SER B 1 167 ? 46.512 -14.206 25.334 1.00 8.85 166 SER B O 1
ATOM 3956 N N . ALA B 1 168 ? 45.590 -13.608 27.336 1.00 7.90 167 ALA B N 1
ATOM 3957 C CA . ALA B 1 168 ? 45.356 -12.253 26.840 1.00 7.49 167 ALA B CA 1
ATOM 3958 C C . ALA B 1 168 ? 46.660 -11.540 26.497 1.00 6.91 167 ALA B C 1
ATOM 3959 O O . ALA B 1 168 ? 46.735 -10.801 25.480 1.00 8.62 167 ALA B O 1
ATOM 3961 N N . ARG B 1 169 ? 47.687 -11.695 27.355 1.00 7.29 168 ARG B N 1
ATOM 3962 C CA . ARG B 1 169 ? 48.975 -11.074 27.065 1.00 7.21 168 ARG B CA 1
ATOM 3963 C C . ARG B 1 169 ? 49.602 -11.655 25.808 1.00 8.09 168 ARG B C 1
ATOM 3964 O O . ARG B 1 169 ? 50.147 -10.924 24.996 1.00 8.78 168 ARG B O 1
ATOM 3972 N N . PHE B 1 170 ? 49.480 -12.965 25.620 1.00 9.75 169 PHE B N 1
ATOM 3973 C CA . PHE B 1 170 ? 50.017 -13.635 24.420 1.00 8.48 169 PHE B CA 1
ATOM 3974 C C . PHE B 1 170 ? 49.336 -13.088 23.173 1.00 8.26 169 PHE B C 1
ATOM 3975 O O . PHE B 1 170 ? 50.020 -12.758 22.204 1.00 9.96 169 PHE B O 1
ATOM 3983 N N . ARG B 1 171 ? 48.028 -12.903 23.235 1.00 7.67 170 ARG B N 1
ATOM 3984 C CA . ARG B 1 171 ? 47.283 -12.396 22.073 1.00 9.50 170 ARG B CA 1
ATOM 3985 C C . ARG B 1 171 ? 47.621 -10.925 21.801 1.00 8.55 170 ARG B C 1
ATOM 3986 O O . ARG B 1 171 ? 47.729 -10.544 20.628 1.00 8.80 170 ARG B O 1
ATOM 3994 N N . TYR B 1 172 ? 47.823 -10.140 22.854 1.00 8.80 171 TYR B N 1
ATOM 3995 C CA . TYR B 1 172 ? 48.294 -8.757 22.712 1.00 9.80 171 TYR B CA 1
ATOM 3996 C C . TYR B 1 172 ? 49.629 -8.738 21.978 1.00 8.80 171 TYR B C 1
ATOM 3997 O O . TYR B 1 172 ? 49.788 -7.975 21.000 1.00 9.86 171 TYR B O 1
ATOM 4006 N N . LEU B 1 173 ? 50.582 -9.571 22.409 1.00 8.95 172 LEU B N 1
ATOM 4007 C CA . LEU B 1 173 ? 51.916 -9.556 21.806 1.00 9.44 172 LEU B CA 1
ATOM 4008 C C . LEU B 1 173 ? 51.897 -10.106 20.362 1.00 9.89 172 LEU B C 1
ATOM 4009 O O . LEU B 1 173 ? 52.638 -9.612 19.486 1.00 12.23 172 LEU B O 1
ATOM 4014 N N A MET B 1 174 ? 51.062 -11.099 20.117 0.52 9.51 173 MET B N 1
ATOM 4015 N N B MET B 1 174 ? 51.056 -11.127 20.121 0.48 9.52 173 MET B N 1
ATOM 4016 C CA A MET B 1 174 ? 50.914 -11.622 18.774 0.52 9.62 173 MET B CA 1
ATOM 4017 C CA B MET B 1 174 ? 50.788 -11.644 18.761 0.48 9.87 173 MET B CA 1
ATOM 4018 C C A MET B 1 174 ? 50.281 -10.542 17.878 0.52 9.53 173 MET B C 1
ATOM 4019 C C B MET B 1 174 ? 50.314 -10.505 17.896 0.48 9.79 173 MET B C 1
ATOM 4020 O O A MET B 1 174 ? 50.729 -10.348 16.739 0.52 11.10 173 MET B O 1
ATOM 4021 O O B MET B 1 174 ? 50.838 -10.282 16.794 0.48 10.18 173 MET B O 1
ATOM 4030 N N . GLY B 1 175 ? 49.316 -9.789 18.410 1.00 10.14 174 GLY B N 1
ATOM 4031 C CA . GLY B 1 175 ? 48.712 -8.704 17.666 1.00 9.85 174 GLY B CA 1
ATOM 4032 C C . GLY B 1 175 ? 49.721 -7.624 17.336 1.00 12.61 174 GLY B C 1
ATOM 4033 O O . GLY B 1 175 ? 49.688 -7.049 16.237 1.00 13.65 174 GLY B O 1
ATOM 4034 N N . GLU B 1 176 ? 50.631 -7.323 18.255 1.00 10.93 175 GLU B N 1
ATOM 4035 C CA . GLU B 1 176 ? 51.651 -6.329 17.984 1.00 12.24 175 GLU B CA 1
ATOM 4036 C C . GLU B 1 176 ? 52.586 -6.771 16.864 1.00 13.46 175 GLU B C 1
ATOM 4037 O O . GLU B 1 176 ? 52.945 -5.950 16.002 1.00 17.39 175 GLU B O 1
ATOM 4043 N N . ARG B 1 177 ? 52.985 -8.042 16.848 1.00 12.39 176 ARG B N 1
ATOM 4044 C CA . ARG B 1 177 ? 53.836 -8.531 15.768 1.00 11.72 176 ARG B CA 1
ATOM 4045 C C . ARG B 1 177 ? 53.131 -8.567 14.418 1.00 10.84 176 ARG B C 1
ATOM 4046 O O . ARG B 1 177 ? 53.808 -8.355 13.387 1.00 15.27 176 ARG B O 1
ATOM 4054 N N . LEU B 1 178 ? 51.838 -8.888 14.389 1.00 11.49 177 LEU B N 1
ATOM 4055 C CA . LEU B 1 178 ? 51.141 -9.086 13.123 1.00 10.65 177 LEU B CA 1
ATOM 4056 C C . LEU B 1 178 ? 50.347 -7.875 12.673 1.00 11.62 177 LEU B C 1
ATOM 4057 O O . LEU B 1 178 ? 49.913 -7.835 11.506 1.00 13.86 177 LEU B O 1
ATOM 4062 N N . GLY B 1 179 ? 50.171 -6.888 13.541 1.00 13.32 178 GLY B N 1
ATOM 4063 C CA . GLY B 1 179 ? 49.334 -5.731 13.218 1.00 12.89 178 GLY B CA 1
ATOM 4064 C C . GLY B 1 179 ? 47.842 -6.001 13.102 1.00 13.67 178 GLY B C 1
ATOM 4065 O O . GLY B 1 179 ? 47.143 -5.448 12.230 1.00 13.69 178 GLY B O 1
ATOM 4066 N N . VAL B 1 180 ? 47.369 -6.818 14.024 1.00 12.78 179 VAL B N 1
ATOM 4067 C CA . VAL B 1 180 ? 45.988 -7.264 14.084 1.00 13.13 179 VAL B CA 1
ATOM 4068 C C . VAL B 1 180 ? 45.496 -7.080 15.512 1.00 10.60 179 VAL B C 1
ATOM 4069 O O . VAL B 1 180 ? 46.259 -7.305 16.465 1.00 12.11 179 VAL B O 1
ATOM 4073 N N . HIS B 1 181 ? 44.252 -6.648 15.701 1.00 8.95 180 HIS B N 1
ATOM 4074 C CA . HIS B 1 181 ? 43.725 -6.582 17.046 1.00 11.37 180 HIS B CA 1
ATOM 4075 C C . HIS B 1 181 ? 43.848 -7.918 17.769 1.00 10.20 180 HIS B C 1
ATOM 4076 O O . HIS B 1 181 ? 43.632 -8.954 17.152 1.00 9.22 180 HIS B O 1
ATOM 4083 N N . PRO B 1 182 ? 44.133 -7.925 19.080 1.00 9.17 181 PRO B N 1
ATOM 4084 C CA . PRO B 1 182 ? 44.197 -9.220 19.784 1.00 8.84 181 PRO B CA 1
ATOM 4085 C C . PRO B 1 182 ? 42.915 -10.054 19.698 1.00 8.95 181 PRO B C 1
ATOM 4086 O O . PRO B 1 182 ? 43.012 -11.285 19.755 1.00 9.54 181 PRO B O 1
ATOM 4090 N N . LEU B 1 183 ? 41.742 -9.430 19.521 1.00 8.89 182 LEU B N 1
ATOM 4091 C CA . LEU B 1 183 ? 40.503 -10.197 19.321 1.00 9.75 182 LEU B CA 1
ATOM 4092 C C . LEU B 1 183 ? 40.583 -11.127 18.131 1.00 9.26 182 LEU B C 1
ATOM 4093 O O . LEU B 1 183 ? 39.910 -12.169 18.136 1.00 11.28 182 LEU B O 1
ATOM 4098 N N . SER B 1 184 ? 41.386 -10.755 17.148 1.00 8.51 183 SER B N 1
ATOM 4099 C CA . SER B 1 184 ? 41.497 -11.575 15.935 1.00 6.89 183 SER B CA 1
ATOM 4100 C C . SER B 1 184 ? 42.781 -12.382 15.875 1.00 7.62 183 SER B C 1
ATOM 4101 O O . SER B 1 184 ? 43.094 -12.977 14.826 1.00 10.64 183 SER B O 1
ATOM 4104 N N . CYS B 1 185 ? 43.538 -12.406 16.965 1.00 8.62 184 CYS B N 1
ATOM 4105 C CA . CYS B 1 185 ? 44.749 -13.220 17.079 1.00 9.38 184 CYS B CA 1
ATOM 4106 C C . CYS B 1 185 ? 44.445 -14.351 18.038 1.00 13.64 184 CYS B C 1
ATOM 4107 O O . CYS B 1 185 ? 44.175 -14.089 19.186 1.00 18.70 184 CYS B O 1
ATOM 4110 N N . HIS B 1 186 ? 44.518 -15.591 17.617 1.00 8.51 185 HIS B N 1
ATOM 4111 C CA . HIS B 1 186 ? 44.113 -16.694 18.491 1.00 7.52 185 HIS B CA 1
ATOM 4112 C C . HIS B 1 186 ? 45.315 -17.514 18.893 1.00 10.63 185 HIS B C 1
ATOM 4113 O O . HIS B 1 186 ? 46.138 -17.869 18.056 1.00 10.01 185 HIS B O 1
ATOM 4120 N N . GLY B 1 187 ? 45.423 -17.774 20.185 1.00 9.72 186 GLY B N 1
ATOM 4121 C CA . GLY B 1 187 ? 46.538 -18.572 20.676 1.00 8.84 186 GLY B CA 1
ATOM 4122 C C . GLY B 1 187 ? 46.390 -18.750 22.173 1.00 8.92 186 GLY B C 1
ATOM 4123 O O . GLY B 1 187 ? 45.861 -17.853 22.842 1.00 11.82 186 GLY B O 1
ATOM 4124 N N . TRP B 1 188 ? 46.757 -19.915 22.662 1.00 9.74 187 TRP B N 1
ATOM 4125 C CA . TRP B 1 188 ? 46.494 -20.263 24.067 1.00 8.38 187 TRP B CA 1
ATOM 4126 C C . TRP B 1 188 ? 47.774 -20.446 24.808 1.00 10.41 187 TRP B C 1
ATOM 4127 O O . TRP B 1 188 ? 48.723 -21.055 24.297 1.00 11.79 187 TRP B O 1
ATOM 4138 N N . VAL B 1 189 ? 47.799 -19.940 26.039 1.00 10.26 188 VAL B N 1
ATOM 4139 C CA . VAL B 1 189 ? 48.832 -20.304 27.008 1.00 8.89 188 VAL B CA 1
ATOM 4140 C C . VAL B 1 189 ? 48.151 -21.080 28.110 1.00 7.89 188 VAL B C 1
ATOM 4141 O O . VAL B 1 189 ? 47.161 -20.583 28.695 1.00 10.43 188 VAL B O 1
ATOM 4145 N N . LEU B 1 190 ? 48.662 -22.281 28.402 1.00 10.54 189 LEU B N 1
ATOM 4146 C CA . LEU B 1 190 ? 47.982 -23.202 29.341 1.00 8.99 189 LEU B CA 1
ATOM 4147 C C . LEU B 1 190 ? 48.932 -23.570 30.478 1.00 9.54 189 LEU B C 1
ATOM 4148 O O . LEU B 1 190 ? 50.096 -23.163 30.481 1.00 10.41 189 LEU B O 1
ATOM 4153 N N . GLY B 1 191 ? 48.447 -24.355 31.432 1.00 9.28 190 GLY B N 1
ATOM 4154 C CA . GLY B 1 191 ? 49.324 -24.797 32.521 1.00 8.70 190 GLY B CA 1
ATOM 4155 C C . GLY B 1 191 ? 49.314 -23.822 33.688 1.00 8.49 190 GLY B C 1
ATOM 4156 O O . GLY B 1 191 ? 48.302 -23.231 34.009 1.00 9.30 190 GLY B O 1
ATOM 4157 N N . GLU B 1 192 ? 50.460 -23.734 34.360 1.00 9.38 191 GLU B N 1
ATOM 4158 C CA . GLU B 1 192 ? 50.606 -22.831 35.527 1.00 8.77 191 GLU B CA 1
ATOM 4159 C C . GLU B 1 192 ? 50.463 -21.376 35.075 1.00 11.19 191 GLU B C 1
ATOM 4160 O O . GLU B 1 192 ? 51.076 -20.981 34.077 1.00 10.49 191 GLU B O 1
ATOM 4166 N N . HIS B 1 193 ? 49.732 -20.580 35.831 1.00 10.66 192 HIS B N 1
ATOM 4167 C CA . HIS B 1 193 ? 49.836 -19.130 35.724 1.00 13.65 192 HIS B CA 1
ATOM 4168 C C . HIS B 1 193 ? 51.165 -18.714 36.403 1.00 10.63 192 HIS B C 1
ATOM 4169 O O . HIS B 1 193 ? 51.181 -18.332 37.581 1.00 12.67 192 HIS B O 1
ATOM 4176 N N . GLY B 1 194 ? 52.273 -18.823 35.674 1.00 10.78 193 GLY B N 1
ATOM 4177 C CA . GLY B 1 194 ? 53.578 -18.598 36.258 1.00 10.55 193 GLY B CA 1
ATOM 4178 C C . GLY B 1 194 ? 54.636 -19.119 35.322 1.00 9.65 193 GLY B C 1
ATOM 4179 O O . GLY B 1 194 ? 54.409 -19.223 34.085 1.00 12.32 193 GLY B O 1
ATOM 4180 N N . ASP B 1 195 ? 55.797 -19.438 35.856 1.00 10.51 194 ASP B N 1
ATOM 4181 C CA . ASP B 1 195 ? 56.964 -19.688 35.024 1.00 11.11 194 ASP B CA 1
ATOM 4182 C C . ASP B 1 195 ? 56.904 -20.925 34.142 1.00 13.15 194 ASP B C 1
ATOM 4183 O O . ASP B 1 195 ? 57.580 -20.965 33.109 1.00 14.24 194 ASP B O 1
ATOM 4188 N N . SER B 1 196 ? 56.081 -21.907 34.521 1.00 11.55 195 SER B N 1
ATOM 4189 C CA . SER B 1 196 ? 56.018 -23.121 33.726 1.00 10.76 195 SER B CA 1
ATOM 4190 C C . SER B 1 196 ? 54.850 -23.171 32.746 1.00 12.67 195 SER B C 1
ATOM 4191 O O . SER B 1 196 ? 54.555 -24.248 32.230 1.00 13.53 195 SER B O 1
ATOM 4194 N N . SER B 1 197 ? 54.228 -22.029 32.477 1.00 9.88 196 SER B N 1
ATOM 4195 C CA . SER B 1 197 ? 53.155 -22.017 31.488 1.00 9.11 196 SER B CA 1
ATOM 4196 C C . SER B 1 197 ? 53.615 -22.511 30.090 1.00 9.68 196 SER B C 1
ATOM 4197 O O . SER B 1 197 ? 54.797 -22.517 29.734 1.00 11.68 196 SER B O 1
ATOM 4200 N N . VAL B 1 198 ? 52.615 -22.907 29.298 1.00 9.81 197 VAL B N 1
ATOM 4201 C CA . VAL B 1 198 ? 52.859 -23.600 28.020 1.00 11.65 197 VAL B CA 1
ATOM 4202 C C . VAL B 1 198 ? 52.175 -22.871 26.869 1.00 8.86 197 VAL B C 1
ATOM 4203 O O . VAL B 1 198 ? 50.965 -22.834 26.809 1.00 10.29 197 VAL B O 1
ATOM 4207 N N . PRO B 1 199 ? 52.963 -22.339 25.905 1.00 9.16 198 PRO B N 1
ATOM 4208 C CA . PRO B 1 199 ? 52.348 -21.736 24.707 1.00 9.18 198 PRO B CA 1
ATOM 4209 C C . PRO B 1 199 ? 51.981 -22.844 23.714 1.00 10.48 198 PRO B C 1
ATOM 4210 O O . PRO B 1 199 ? 52.850 -23.684 23.401 1.00 12.32 198 PRO B O 1
ATOM 4214 N N . VAL B 1 200 ? 50.732 -22.852 23.254 1.00 10.11 199 VAL B N 1
ATOM 4215 C CA . VAL B 1 200 ? 50.303 -23.929 22.378 1.00 8.74 199 VAL B CA 1
ATOM 4216 C C . VAL B 1 200 ? 50.471 -23.425 20.932 1.00 11.04 199 VAL B C 1
ATOM 4217 O O . VAL B 1 200 ? 49.520 -22.964 20.268 1.00 10.72 199 VAL B O 1
ATOM 4221 N N . TRP B 1 201 ? 51.711 -23.515 20.451 1.00 10.83 200 TRP B N 1
ATOM 4222 C CA . TRP B 1 201 ? 52.048 -23.020 19.125 1.00 9.81 200 TRP B CA 1
ATOM 4223 C C . TRP B 1 201 ? 51.157 -23.660 18.067 1.00 10.70 200 TRP B C 1
ATOM 4224 O O . TRP B 1 201 ? 50.801 -23.012 17.072 1.00 11.18 200 TRP B O 1
ATOM 4235 N N . SER B 1 202 ? 50.850 -24.935 18.277 1.00 10.26 201 SER B N 1
ATOM 4236 C CA . SER B 1 202 ? 50.121 -25.709 17.272 1.00 10.59 201 SER B CA 1
ATOM 4237 C C . SER B 1 202 ? 48.695 -25.233 17.047 1.00 11.06 201 SER B C 1
ATOM 4238 O O . SER B 1 202 ? 48.101 -25.675 16.044 1.00 14.46 201 SER B O 1
ATOM 4241 N N . GLY B 1 203 ? 48.145 -24.400 17.946 1.00 10.56 202 GLY B N 1
ATOM 4242 C CA . GLY B 1 203 ? 46.806 -23.864 17.809 1.00 8.79 202 GLY B CA 1
ATOM 4243 C C . GLY B 1 203 ? 46.742 -22.408 17.410 1.00 12.08 202 GLY B C 1
ATOM 4244 O O . GLY B 1 203 ? 45.637 -21.884 17.213 1.00 14.04 202 GLY B O 1
ATOM 4245 N N A MET B 1 204 ? 47.889 -21.736 17.299 0.64 9.17 203 MET B N 1
ATOM 4246 N N B MET B 1 204 ? 47.906 -21.765 17.286 0.36 9.33 203 MET B N 1
ATOM 4247 C CA A MET B 1 204 ? 47.898 -20.307 16.982 0.64 9.04 203 MET B CA 1
ATOM 4248 C CA B MET B 1 204 ? 48.010 -20.342 16.944 0.36 9.08 203 MET B CA 1
ATOM 4249 C C A MET B 1 204 ? 47.451 -20.082 15.550 0.64 8.07 203 MET B C 1
ATOM 4250 C C B MET B 1 204 ? 47.491 -20.061 15.530 0.36 9.48 203 MET B C 1
ATOM 4251 O O A MET B 1 204 ? 47.884 -20.780 14.622 0.64 9.98 203 MET B O 1
ATOM 4252 O O B MET B 1 204 ? 47.942 -20.693 14.571 0.36 10.69 203 MET B O 1
ATOM 4261 N N . ASN B 1 205 ? 46.562 -19.117 15.392 1.00 7.76 204 ASN B N 1
ATOM 4262 C CA . ASN B 1 205 ? 46.009 -18.855 14.057 1.00 7.89 204 ASN B CA 1
ATOM 4263 C C . ASN B 1 205 ? 45.420 -17.462 13.974 1.00 7.71 204 ASN B C 1
ATOM 4264 O O . ASN B 1 205 ? 45.062 -16.847 14.997 1.00 9.72 204 ASN B O 1
ATOM 4269 N N . VAL B 1 206 ? 45.311 -16.973 12.737 1.00 8.07 205 VAL B N 1
ATOM 4270 C CA . VAL B 1 206 ? 44.503 -15.796 12.424 1.00 7.73 205 VAL B CA 1
ATOM 4271 C C . VAL B 1 206 ? 43.548 -16.255 11.338 1.00 7.89 205 VAL B C 1
ATOM 4272 O O . VAL B 1 206 ? 43.969 -16.896 10.395 1.00 9.88 205 VAL B O 1
ATOM 4276 N N . ALA B 1 207 ? 42.264 -15.952 11.547 1.00 8.03 206 ALA B N 1
ATOM 4277 C CA . ALA B 1 207 ? 41.191 -16.352 10.595 1.00 7.89 206 ALA B CA 1
ATOM 4278 C C . ALA B 1 207 ? 41.236 -17.831 10.223 1.00 8.13 206 ALA B C 1
ATOM 4279 O O . ALA B 1 207 ? 40.931 -18.225 9.108 1.00 9.84 206 ALA B O 1
ATOM 4281 N N . GLY B 1 208 ? 41.614 -18.644 11.199 1.00 9.71 207 GLY B N 1
ATOM 4282 C CA . GLY B 1 208 ? 41.643 -20.085 11.024 1.00 9.64 207 GLY B CA 1
ATOM 4283 C C . GLY B 1 208 ? 42.825 -20.582 10.210 1.00 10.35 207 GLY B C 1
ATOM 4284 O O . GLY B 1 208 ? 42.918 -21.770 9.872 1.00 10.87 207 GLY B O 1
ATOM 4285 N N . VAL B 1 209 ? 43.770 -19.681 9.948 1.00 9.00 208 VAL B N 1
ATOM 4286 C CA . VAL B 1 209 ? 44.984 -20.070 9.218 1.00 9.33 208 VAL B CA 1
ATOM 4287 C C . VAL B 1 209 ? 46.080 -20.424 10.234 1.00 10.12 208 VAL B C 1
ATOM 4288 O O . VAL B 1 209 ? 46.513 -19.553 10.993 1.00 8.78 208 VAL B O 1
ATOM 4292 N N . SER B 1 210 ? 46.503 -21.697 10.266 1.00 10.00 209 SER B N 1
ATOM 4293 C CA . SER B 1 210 ? 47.513 -22.168 11.231 1.00 9.40 209 SER B CA 1
ATOM 4294 C C . SER B 1 210 ? 48.842 -21.469 11.019 1.00 9.62 209 SER B C 1
ATOM 4295 O O . SER B 1 210 ? 49.422 -21.610 9.942 1.00 11.55 209 SER B O 1
ATOM 4298 N N . LEU B 1 211 ? 49.346 -20.763 12.025 1.00 9.38 210 LEU B N 1
ATOM 4299 C CA . LEU B 1 211 ? 50.656 -20.132 11.875 1.00 10.32 210 LEU B CA 1
ATOM 4300 C C . LEU B 1 211 ? 51.786 -21.159 11.847 1.00 10.24 210 LEU B C 1
ATOM 4301 O O . LEU B 1 211 ? 52.777 -20.953 11.151 1.00 10.73 210 LEU B O 1
ATOM 4306 N N . LYS B 1 212 ? 51.651 -22.259 12.584 1.00 10.24 211 LYS B N 1
ATOM 4307 C CA . LYS B 1 212 ? 52.678 -23.303 12.548 1.00 11.19 211 LYS B CA 1
ATOM 4308 C C . LYS B 1 212 ? 52.724 -23.983 11.181 1.00 11.91 211 LYS B C 1
ATOM 4309 O O . LYS B 1 212 ? 53.793 -24.419 10.710 1.00 13.37 211 LYS B O 1
ATOM 4315 N N . THR B 1 213 ? 51.584 -24.127 10.523 1.00 11.39 212 THR B N 1
ATOM 4316 C CA . THR B 1 213 ? 51.636 -24.737 9.188 1.00 11.66 212 THR B CA 1
ATOM 4317 C C . THR B 1 213 ? 52.367 -23.801 8.206 1.00 11.94 212 THR B C 1
ATOM 4318 O O . THR B 1 213 ? 53.158 -24.237 7.353 1.00 12.81 212 THR B O 1
ATOM 4322 N N . LEU B 1 214 ? 52.118 -22.497 8.341 1.00 11.55 213 LEU B N 1
ATOM 4323 C CA . LEU B 1 214 ? 52.818 -21.528 7.491 1.00 13.53 213 LEU B CA 1
ATOM 4324 C C . LEU B 1 214 ? 54.278 -21.400 7.823 1.00 12.30 213 LEU B C 1
ATOM 4325 O O . LEU B 1 214 ? 55.087 -21.154 6.948 1.00 14.62 213 LEU B O 1
ATOM 4330 N N . HIS B 1 215 ? 54.621 -21.602 9.102 1.00 12.12 214 HIS B N 1
ATOM 4331 C CA . HIS B 1 215 ? 55.964 -21.350 9.612 1.00 12.99 214 HIS B CA 1
ATOM 4332 C C . HIS B 1 215 ? 56.371 -22.521 10.530 1.00 13.20 214 HIS B C 1
ATOM 4333 O O . HIS B 1 215 ? 56.198 -22.451 11.740 1.00 12.85 214 HIS B O 1
ATOM 4340 N N . PRO B 1 216 ? 56.847 -23.635 9.958 1.00 14.11 215 PRO B N 1
ATOM 4341 C CA . PRO B 1 216 ? 57.031 -24.878 10.733 1.00 13.92 215 PRO B CA 1
ATOM 4342 C C . PRO B 1 216 ? 57.988 -24.762 11.910 1.00 16.79 215 PRO B C 1
ATOM 4343 O O . PRO B 1 216 ? 57.869 -25.542 12.835 1.00 18.85 215 PRO B O 1
ATOM 4347 N N . ASP B 1 217 ? 58.885 -23.786 11.890 1.00 15.03 216 ASP B N 1
ATOM 4348 C CA . ASP B 1 217 ? 59.792 -23.603 13.022 1.00 16.07 216 ASP B CA 1
ATOM 4349 C C . ASP B 1 217 ? 59.193 -22.754 14.134 1.00 17.18 216 ASP B C 1
ATOM 4350 O O . ASP B 1 217 ? 59.868 -22.506 15.113 1.00 17.52 216 ASP B O 1
ATOM 4355 N N . LEU B 1 218 ? 57.944 -22.342 13.996 1.00 13.94 217 LEU B N 1
ATOM 4356 C CA . LEU B 1 218 ? 57.274 -21.504 15.013 1.00 14.16 217 LEU B CA 1
ATOM 4357 C C . LEU B 1 218 ? 57.451 -22.041 16.426 1.00 18.62 217 LEU B C 1
ATOM 4358 O O . LEU B 1 218 ? 57.127 -23.181 16.705 1.00 18.84 217 LEU B O 1
ATOM 4363 N N . GLY B 1 219 ? 58.055 -21.213 17.263 1.00 21.22 218 GLY B N 1
ATOM 4364 C CA . GLY B 1 219 ? 58.142 -21.493 18.681 1.00 21.37 218 GLY B CA 1
ATOM 4365 C C . GLY B 1 219 ? 59.402 -22.231 19.083 1.00 24.63 218 GLY B C 1
ATOM 4366 O O . GLY B 1 219 ? 59.700 -22.287 20.278 1.00 27.71 218 GLY B O 1
ATOM 4367 N N . THR B 1 220 ? 60.122 -22.778 18.105 1.00 15.77 219 THR B N 1
ATOM 4368 C CA . THR B 1 220 ? 61.347 -23.565 18.342 1.00 17.47 219 THR B CA 1
ATOM 4369 C C . THR B 1 220 ? 62.573 -22.678 18.502 1.00 20.96 219 THR B C 1
ATOM 4370 O O . THR B 1 220 ? 62.567 -21.499 18.151 1.00 20.32 219 THR B O 1
ATOM 4374 N N . ASP B 1 221 ? 63.653 -23.253 19.009 1.00 21.59 220 ASP B N 1
ATOM 4375 C CA . ASP B 1 221 ? 64.856 -22.441 19.137 1.00 23.69 220 ASP B CA 1
ATOM 4376 C C . ASP B 1 221 ? 65.443 -22.033 17.789 1.00 25.16 220 ASP B C 1
ATOM 4377 O O . ASP B 1 221 ? 66.107 -20.994 17.696 1.00 30.63 220 ASP B O 1
ATOM 4382 N N . LYS B 1 222 ? 65.222 -22.841 16.749 1.00 22.44 221 LYS B N 1
ATOM 4383 C CA . LYS B 1 222 ? 65.760 -22.575 15.406 1.00 30.24 221 LYS B CA 1
ATOM 4384 C C . LYS B 1 222 ? 65.036 -21.448 14.650 1.00 24.34 221 LYS B C 1
ATOM 4385 O O . LYS B 1 222 ? 65.538 -20.948 13.636 1.00 30.26 221 LYS B O 1
ATOM 4387 N N . ASP B 1 223 ? 63.857 -21.071 15.137 1.00 21.53 222 ASP B N 1
ATOM 4388 C CA . ASP B 1 223 ? 62.988 -20.047 14.520 1.00 18.72 222 ASP B CA 1
ATOM 4389 C C . ASP B 1 223 ? 63.739 -18.729 14.249 1.00 17.87 222 ASP B C 1
ATOM 4390 O O . ASP B 1 223 ? 64.162 -18.059 15.210 1.00 20.82 222 ASP B O 1
ATOM 4395 N N . LYS B 1 224 ? 63.911 -18.349 12.977 1.00 20.11 223 LYS B N 1
ATOM 4396 C CA . LYS B 1 224 ? 64.589 -17.090 12.659 1.00 24.12 223 LYS B CA 1
ATOM 4397 C C . LYS B 1 224 ? 63.862 -15.861 13.232 1.00 18.95 223 LYS B C 1
ATOM 4398 O O . LYS B 1 224 ? 64.493 -14.813 13.503 1.00 25.50 223 LYS B O 1
ATOM 4400 N N . GLU B 1 225 ? 62.560 -15.984 13.475 1.00 16.34 224 GLU B N 1
ATOM 4401 C CA . GLU B 1 225 ? 61.770 -14.851 13.994 1.00 15.13 224 GLU B CA 1
ATOM 4402 C C . GLU B 1 225 ? 61.655 -14.915 15.519 1.00 15.78 224 GLU B C 1
ATOM 4403 O O . GLU B 1 225 ? 61.081 -14.024 16.140 1.00 16.45 224 GLU B O 1
ATOM 4409 N N . GLN B 1 226 ? 62.217 -15.978 16.107 1.00 14.22 225 GLN B N 1
ATOM 4410 C CA . GLN B 1 226 ? 62.260 -16.091 17.570 1.00 16.22 225 GLN B CA 1
ATOM 4411 C C . GLN B 1 226 ? 60.916 -15.823 18.269 1.00 17.67 225 GLN B C 1
ATOM 4412 O O . GLN B 1 226 ? 60.804 -15.056 19.212 1.00 16.09 225 GLN B O 1
ATOM 4418 N N . TRP B 1 227 ? 59.882 -16.502 17.796 1.00 12.45 226 TRP B N 1
ATOM 4419 C CA . TRP B 1 227 ? 58.586 -16.378 18.438 1.00 13.88 226 TRP B CA 1
ATOM 4420 C C . TRP B 1 227 ? 58.555 -16.889 19.870 1.00 13.76 226 TRP B C 1
ATOM 4421 O O . TRP B 1 227 ? 57.706 -16.451 20.629 1.00 13.81 226 TRP B O 1
ATOM 4432 N N . LYS B 1 228 ? 59.480 -17.770 20.266 1.00 14.54 227 LYS B N 1
ATOM 4433 C CA . LYS B 1 228 ? 59.522 -18.199 21.697 1.00 12.88 227 LYS B CA 1
ATOM 4434 C C . LYS B 1 228 ? 59.683 -16.958 22.591 1.00 16.40 227 LYS B C 1
ATOM 4435 O O . LYS B 1 228 ? 59.243 -16.972 23.753 1.00 15.61 227 LYS B O 1
ATOM 4437 N N . GLU B 1 229 ? 60.286 -15.893 22.079 1.00 14.87 228 GLU B N 1
ATOM 4438 C CA . GLU B 1 229 ? 60.427 -14.664 22.893 1.00 14.79 228 GLU B CA 1
ATOM 4439 C C . GLU B 1 229 ? 59.070 -14.063 23.279 1.00 15.58 228 GLU B C 1
ATOM 4440 O O . GLU B 1 229 ? 58.968 -13.360 24.285 1.00 15.74 228 GLU B O 1
ATOM 4446 N N . VAL B 1 230 ? 58.043 -14.293 22.474 1.00 12.05 229 VAL B N 1
ATOM 4447 C CA . VAL B 1 230 ? 56.712 -13.811 22.837 1.00 11.86 229 VAL B CA 1
ATOM 4448 C C . VAL B 1 230 ? 56.244 -14.531 24.096 1.00 12.94 229 VAL B C 1
ATOM 4449 O O . VAL B 1 230 ? 55.728 -13.888 25.024 1.00 12.52 229 VAL B O 1
ATOM 4453 N N . HIS B 1 231 ? 56.448 -15.860 24.150 1.00 10.95 230 HIS B N 1
ATOM 4454 C CA . HIS B 1 231 ? 56.063 -16.565 25.383 1.00 12.60 230 HIS B CA 1
ATOM 4455 C C . HIS B 1 231 ? 56.937 -16.139 26.550 1.00 12.18 230 HIS B C 1
ATOM 4456 O O . HIS B 1 231 ? 56.457 -16.008 27.686 1.00 11.30 230 HIS B O 1
ATOM 4463 N N . LYS B 1 232 ? 58.230 -15.936 26.305 1.00 11.11 231 LYS B N 1
ATOM 4464 C CA . LYS B 1 232 ? 59.129 -15.469 27.374 1.00 11.24 231 LYS B CA 1
ATOM 4465 C C . LYS B 1 232 ? 58.590 -14.130 27.925 1.00 13.58 231 LYS B C 1
ATOM 4466 O O . LYS B 1 232 ? 58.594 -13.912 29.153 1.00 12.79 231 LYS B O 1
ATOM 4472 N N . GLN B 1 233 ? 58.134 -13.245 27.028 1.00 12.19 232 GLN B N 1
ATOM 4473 C CA . GLN B 1 233 ? 57.565 -11.970 27.499 1.00 10.40 232 GLN B CA 1
ATOM 4474 C C . GLN B 1 233 ? 56.297 -12.158 28.294 1.00 10.25 232 GLN B C 1
ATOM 4475 O O . GLN B 1 233 ? 56.074 -11.380 29.241 1.00 13.67 232 GLN B O 1
ATOM 4481 N N . VAL B 1 234 ? 55.467 -13.136 27.908 1.00 9.83 233 VAL B N 1
ATOM 4482 C CA . VAL B 1 234 ? 54.275 -13.452 28.713 1.00 9.03 233 VAL B CA 1
ATOM 4483 C C . VAL B 1 234 ? 54.718 -13.896 30.119 1.00 9.56 233 VAL B C 1
ATOM 4484 O O . VAL B 1 234 ? 54.165 -13.420 31.130 1.00 9.70 233 VAL B O 1
ATOM 4488 N N . VAL B 1 235 ? 55.697 -14.802 30.203 1.00 9.44 234 VAL B N 1
ATOM 4489 C CA . VAL B 1 235 ? 56.157 -15.276 31.529 1.00 9.61 234 VAL B CA 1
ATOM 4490 C C . VAL B 1 235 ? 56.680 -14.132 32.372 1.00 10.38 234 VAL B C 1
ATOM 4491 O O . VAL B 1 235 ? 56.367 -14.045 33.586 1.00 12.62 234 VAL B O 1
ATOM 4495 N N . GLU B 1 236 ? 57.411 -13.235 31.741 1.00 10.28 235 GLU B N 1
ATOM 4496 C CA . GLU B 1 236 ? 58.105 -12.199 32.487 1.00 11.46 235 GLU B CA 1
ATOM 4497 C C . GLU B 1 236 ? 57.242 -10.970 32.713 1.00 12.36 235 GLU B C 1
ATOM 4498 O O . GLU B 1 236 ? 57.674 -10.082 33.471 1.00 13.93 235 GLU B O 1
ATOM 4504 N N . SER B 1 237 ? 56.042 -10.928 32.135 1.00 12.10 236 SER B N 1
ATOM 4505 C CA A SER B 1 237 ? 55.243 -9.700 32.179 0.40 10.89 236 SER B CA 1
ATOM 4506 C CA B SER B 1 237 ? 55.176 -9.735 32.190 0.60 11.09 236 SER B CA 1
ATOM 4507 C C . SER B 1 237 ? 54.936 -9.199 33.596 1.00 12.22 236 SER B C 1
ATOM 4508 O O . SER B 1 237 ? 55.155 -8.020 33.861 1.00 12.61 236 SER B O 1
ATOM 4513 N N . ALA B 1 238 ? 54.441 -10.051 34.504 1.00 11.59 237 ALA B N 1
ATOM 4514 C CA . ALA B 1 238 ? 54.119 -9.544 35.848 1.00 12.16 237 ALA B CA 1
ATOM 4515 C C . ALA B 1 238 ? 55.392 -9.056 36.513 1.00 12.99 237 ALA B C 1
ATOM 4516 O O . ALA B 1 238 ? 55.381 -8.036 37.198 1.00 13.21 237 ALA B O 1
ATOM 4518 N N . TYR B 1 239 ? 56.511 -9.779 36.321 1.00 10.82 238 TYR B N 1
ATOM 4519 C CA . TYR B 1 239 ? 57.761 -9.290 36.914 1.00 13.47 238 TYR B CA 1
ATOM 4520 C C . TYR B 1 239 ? 58.150 -7.908 36.389 1.00 11.63 238 TYR B C 1
ATOM 4521 O O . TYR B 1 239 ? 58.598 -7.069 37.187 1.00 14.79 238 TYR B O 1
ATOM 4530 N N . GLU B 1 240 ? 58.024 -7.688 35.082 1.00 12.44 239 GLU B N 1
ATOM 4531 C CA . GLU B 1 240 ? 58.423 -6.392 34.536 1.00 14.48 239 GLU B CA 1
ATOM 4532 C C . GLU B 1 240 ? 57.520 -5.295 35.093 1.00 14.88 239 GLU B C 1
ATOM 4533 O O . GLU B 1 240 ? 57.990 -4.211 35.450 1.00 16.47 239 GLU B O 1
ATOM 4539 N N . VAL B 1 241 ? 56.223 -5.554 35.136 1.00 14.05 240 VAL B N 1
ATOM 4540 C CA . VAL B 1 241 ? 55.291 -4.521 35.566 1.00 10.78 240 VAL B CA 1
ATOM 4541 C C . VAL B 1 241 ? 55.508 -4.264 37.053 1.00 12.46 240 VAL B C 1
ATOM 4542 O O . VAL B 1 241 ? 55.506 -3.117 37.496 1.00 13.98 240 VAL B O 1
ATOM 4546 N N . ILE B 1 242 ? 55.733 -5.307 37.855 1.00 11.04 241 ILE B N 1
ATOM 4547 C CA . ILE B 1 242 ? 56.052 -5.102 39.261 1.00 11.94 241 ILE B CA 1
ATOM 4548 C C . ILE B 1 242 ? 57.328 -4.294 39.447 1.00 14.38 241 ILE B C 1
ATOM 4549 O O . ILE B 1 242 ? 57.396 -3.410 40.302 1.00 16.45 241 ILE B O 1
ATOM 4554 N N . LYS B 1 243 ? 58.352 -4.588 38.663 1.00 14.24 242 LYS B N 1
ATOM 4555 C CA . LYS B 1 243 ? 59.588 -3.823 38.755 1.00 16.45 242 LYS B CA 1
ATOM 4556 C C . LYS B 1 243 ? 59.358 -2.312 38.459 1.00 15.20 242 LYS B C 1
ATOM 4557 O O . LYS B 1 243 ? 59.986 -1.427 39.109 1.00 20.50 242 LYS B O 1
ATOM 4563 N N . LEU B 1 244 ? 58.454 -2.026 37.535 1.00 15.86 243 LEU B N 1
ATOM 4564 C CA . LEU B 1 244 ? 58.215 -0.662 37.042 1.00 15.87 243 LEU B CA 1
ATOM 4565 C C . LEU B 1 244 ? 57.243 0.124 37.904 1.00 15.93 243 LEU B C 1
ATOM 4566 O O . LEU B 1 244 ? 57.500 1.292 38.230 1.00 18.86 243 LEU B O 1
ATOM 4571 N N . LYS B 1 245 ? 56.112 -0.485 38.267 1.00 17.90 244 LYS B N 1
ATOM 4572 C CA . LYS B 1 245 ? 55.105 0.277 39.033 1.00 16.86 244 LYS B CA 1
ATOM 4573 C C . LYS B 1 245 ? 54.829 -0.327 40.405 1.00 19.57 244 LYS B C 1
ATOM 4574 O O . LYS B 1 245 ? 53.992 0.214 41.152 1.00 24.16 244 LYS B O 1
ATOM 4580 N N . GLY B 1 246 ? 55.511 -1.424 40.770 1.00 16.97 245 GLY B N 1
ATOM 4581 C CA . GLY B 1 246 ? 55.418 -1.973 42.120 1.00 18.40 245 GLY B CA 1
ATOM 4582 C C . GLY B 1 246 ? 54.450 -3.136 42.322 1.00 15.19 245 GLY B C 1
ATOM 4583 O O . GLY B 1 246 ? 54.571 -3.911 43.285 1.00 19.72 245 GLY B O 1
ATOM 4584 N N . TYR B 1 247 ? 53.495 -3.301 41.376 1.00 13.23 246 TYR B N 1
ATOM 4585 C CA . TYR B 1 247 ? 52.462 -4.292 41.470 1.00 11.49 246 TYR B CA 1
ATOM 4586 C C . TYR B 1 247 ? 51.757 -4.325 40.124 1.00 12.99 246 TYR B C 1
ATOM 4587 O O . TYR B 1 247 ? 52.041 -3.471 39.267 1.00 13.75 246 TYR B O 1
ATOM 4596 N N . THR B 1 248 ? 50.873 -5.307 39.913 1.00 9.61 247 THR B N 1
ATOM 4597 C CA . THR B 1 248 ? 50.026 -5.277 38.699 1.00 10.89 247 THR B CA 1
ATOM 4598 C C . THR B 1 248 ? 48.584 -5.202 39.159 1.00 11.96 247 THR B C 1
ATOM 4599 O O . THR B 1 248 ? 48.248 -5.646 40.272 1.00 13.97 247 THR B O 1
ATOM 4603 N N . SER B 1 249 ? 47.718 -4.605 38.343 1.00 9.45 248 SER B N 1
ATOM 4604 C CA . SER B 1 249 ? 46.314 -4.507 38.769 1.00 9.64 248 SER B CA 1
ATOM 4605 C C . SER B 1 249 ? 45.356 -4.449 37.610 1.00 8.49 248 SER B C 1
ATOM 4606 O O . SER B 1 249 ? 44.390 -5.173 37.606 1.00 9.36 248 SER B O 1
ATOM 4609 N N . TRP B 1 250 ? 45.580 -3.583 36.628 1.00 8.44 249 TRP B N 1
ATOM 4610 C CA . TRP B 1 250 ? 44.520 -3.325 35.632 1.00 7.36 249 TRP B CA 1
ATOM 4611 C C . TRP B 1 250 ? 44.248 -4.529 34.768 1.00 8.85 249 TRP B C 1
ATOM 4612 O O . TRP B 1 250 ? 43.072 -4.854 34.517 1.00 10.25 249 TRP B O 1
ATOM 4623 N N . ALA B 1 251 ? 45.305 -5.174 34.265 1.00 8.19 250 ALA B N 1
ATOM 4624 C CA . ALA B 1 251 ? 45.047 -6.299 33.349 1.00 7.06 250 ALA B CA 1
ATOM 4625 C C . ALA B 1 251 ? 44.386 -7.474 34.077 1.00 6.84 250 ALA B C 1
ATOM 4626 O O . ALA B 1 251 ? 43.455 -8.085 33.502 1.00 8.76 250 ALA B O 1
ATOM 4628 N N . ILE B 1 252 ? 44.841 -7.804 35.286 1.00 8.58 251 ILE B N 1
ATOM 4629 C CA . ILE B 1 252 ? 44.196 -8.924 35.992 1.00 9.57 251 ILE B CA 1
ATOM 4630 C C . ILE B 1 252 ? 42.754 -8.519 36.360 1.00 8.58 251 ILE B C 1
ATOM 4631 O O . ILE B 1 252 ? 41.871 -9.367 36.277 1.00 7.38 251 ILE B O 1
ATOM 4636 N N . GLY B 1 253 ? 42.487 -7.258 36.668 1.00 9.30 252 GLY B N 1
ATOM 4637 C CA . GLY B 1 253 ? 41.100 -6.838 36.928 1.00 8.64 252 GLY B CA 1
ATOM 4638 C C . GLY B 1 253 ? 40.196 -7.023 35.727 1.00 7.35 252 GLY B C 1
ATOM 4639 O O . GLY B 1 253 ? 39.073 -7.556 35.866 1.00 9.85 252 GLY B O 1
ATOM 4640 N N . LEU B 1 254 ? 40.694 -6.661 34.548 1.00 7.65 253 LEU B N 1
ATOM 4641 C CA . LEU B 1 254 ? 39.939 -6.875 33.319 1.00 7.57 253 LEU B CA 1
ATOM 4642 C C . LEU B 1 254 ? 39.792 -8.368 32.989 1.00 7.76 253 LEU B C 1
ATOM 4643 O O . LEU B 1 254 ? 38.736 -8.758 32.502 1.00 9.44 253 LEU B O 1
ATOM 4648 N N . SER B 1 255 ? 40.816 -9.175 33.280 1.00 6.60 254 SER B N 1
ATOM 4649 C CA . SER B 1 255 ? 40.702 -10.601 33.023 1.00 6.40 254 SER B CA 1
ATOM 4650 C C . SER B 1 255 ? 39.645 -11.227 33.923 1.00 6.78 254 SER B C 1
ATOM 4651 O O . SER B 1 255 ? 38.835 -12.067 33.461 1.00 8.43 254 SER B O 1
ATOM 4654 N N . VAL B 1 256 ? 39.681 -10.849 35.199 1.00 8.36 255 VAL B N 1
ATOM 4655 C CA . VAL B 1 256 ? 38.689 -11.383 36.146 1.00 7.69 255 VAL B CA 1
ATOM 4656 C C . VAL B 1 256 ? 37.285 -10.947 35.765 1.00 8.50 255 VAL B C 1
ATOM 4657 O O . VAL B 1 256 ? 36.355 -11.741 35.799 1.00 9.55 255 VAL B O 1
ATOM 4661 N N . ALA B 1 257 ? 37.119 -9.691 35.333 1.00 7.57 256 ALA B N 1
ATOM 4662 C CA . ALA B 1 257 ? 35.787 -9.233 34.900 1.00 7.44 256 ALA B CA 1
ATOM 4663 C C . ALA B 1 257 ? 35.303 -9.994 33.654 1.00 8.38 256 ALA B C 1
ATOM 4664 O O . ALA B 1 257 ? 34.101 -10.229 33.519 1.00 11.23 256 ALA B O 1
ATOM 4666 N N . ASP B 1 258 ? 36.238 -10.385 32.749 1.00 7.19 257 ASP B N 1
ATOM 4667 C CA . ASP B 1 258 ? 35.907 -11.193 31.586 1.00 9.11 257 ASP B CA 1
ATOM 4668 C C . ASP B 1 258 ? 35.337 -12.548 32.027 1.00 8.95 257 ASP B C 1
ATOM 4669 O O . ASP B 1 258 ? 34.297 -12.999 31.507 1.00 9.49 257 ASP B O 1
ATOM 4674 N N . LEU B 1 259 ? 36.019 -13.169 32.976 1.00 8.18 258 LEU B N 1
ATOM 4675 C CA . LEU B 1 259 ? 35.523 -14.438 33.523 1.00 7.44 258 LEU B CA 1
ATOM 4676 C C . LEU B 1 259 ? 34.165 -14.267 34.213 1.00 8.82 258 LEU B C 1
ATOM 4677 O O . LEU B 1 259 ? 33.221 -15.078 34.037 1.00 8.74 258 LEU B O 1
ATOM 4682 N N . ALA B 1 260 ? 34.050 -13.211 35.025 1.00 7.73 259 ALA B N 1
ATOM 4683 C CA . ALA B 1 260 ? 32.777 -12.941 35.694 1.00 8.59 259 ALA B CA 1
ATOM 4684 C C . ALA B 1 260 ? 31.639 -12.726 34.698 1.00 9.40 259 ALA B C 1
ATOM 4685 O O . ALA B 1 260 ? 30.514 -13.144 34.956 1.00 10.63 259 ALA B O 1
ATOM 4687 N N . GLU B 1 261 ? 31.909 -12.062 33.591 1.00 7.91 260 GLU B N 1
ATOM 4688 C CA . GLU B 1 261 ? 30.868 -11.868 32.589 1.00 7.59 260 GLU B CA 1
ATOM 4689 C C . GLU B 1 261 ? 30.368 -13.225 32.039 1.00 10.46 260 GLU B C 1
ATOM 4690 O O . GLU B 1 261 ? 29.156 -13.474 31.952 1.00 10.74 260 GLU B O 1
ATOM 4696 N N . SER B 1 262 ? 31.288 -14.124 31.668 1.00 8.61 261 SER B N 1
ATOM 4697 C CA . SER B 1 262 ? 30.822 -15.415 31.190 1.00 9.15 261 SER B CA 1
ATOM 4698 C C . SER B 1 262 ? 30.029 -16.175 32.232 1.00 8.23 261 SER B C 1
ATOM 4699 O O . SER B 1 262 ? 28.996 -16.800 31.874 1.00 8.33 261 SER B O 1
ATOM 4702 N N . ILE B 1 263 ? 30.472 -16.120 33.496 1.00 8.46 262 ILE B N 1
ATOM 4703 C CA . ILE B 1 263 ? 29.728 -16.828 34.544 1.00 7.96 262 ILE B CA 1
ATOM 4704 C C . ILE B 1 263 ? 28.353 -16.209 34.791 1.00 9.28 262 ILE B C 1
ATOM 4705 O O . ILE B 1 263 ? 27.313 -16.911 34.776 1.00 10.86 262 ILE B O 1
ATOM 4710 N N . MET B 1 264 ? 28.330 -14.898 35.010 1.00 9.10 263 MET B N 1
ATOM 4711 C CA . MET B 1 264 ? 27.077 -14.242 35.424 1.00 7.98 263 MET B CA 1
ATOM 4712 C C . MET B 1 264 ? 26.041 -14.223 34.289 1.00 9.66 263 MET B C 1
ATOM 4713 O O . MET B 1 264 ? 24.852 -14.275 34.578 1.00 13.81 263 MET B O 1
ATOM 4718 N N . LYS B 1 265 ? 26.490 -14.104 33.030 1.00 9.39 264 LYS B N 1
ATOM 4719 C CA . LYS B 1 265 ? 25.584 -14.041 31.907 1.00 8.69 264 LYS B CA 1
ATOM 4720 C C . LYS B 1 265 ? 25.386 -15.436 31.263 1.00 9.08 264 LYS B C 1
ATOM 4721 O O . LYS B 1 265 ? 24.693 -15.543 30.260 1.00 10.75 264 LYS B O 1
ATOM 4727 N N . ASN B 1 266 ? 25.964 -16.488 31.880 1.00 8.86 265 ASN B N 1
ATOM 4728 C CA . ASN B 1 266 ? 25.786 -17.860 31.374 1.00 9.63 265 ASN B CA 1
ATOM 4729 C C . ASN B 1 266 ? 26.189 -17.968 29.902 1.00 9.71 265 ASN B C 1
ATOM 4730 O O . ASN B 1 266 ? 25.469 -18.570 29.112 1.00 9.89 265 ASN B O 1
ATOM 4735 N N . LEU B 1 267 ? 27.339 -17.392 29.549 1.00 8.92 266 LEU B N 1
ATOM 4736 C CA . LEU B 1 267 ? 27.627 -17.306 28.108 1.00 7.89 266 LEU B CA 1
ATOM 4737 C C . LEU B 1 267 ? 28.108 -18.604 27.499 1.00 10.13 266 LEU B C 1
ATOM 4738 O O . LEU B 1 267 ? 27.928 -18.793 26.307 1.00 9.97 266 LEU B O 1
ATOM 4743 N N . ARG B 1 268 ? 28.743 -19.476 28.290 1.00 10.80 267 ARG B N 1
ATOM 4744 C CA . ARG B 1 268 ? 29.390 -20.706 27.732 1.00 10.37 267 ARG B CA 1
ATOM 4745 C C . ARG B 1 268 ? 30.455 -20.339 26.697 1.00 8.92 267 ARG B C 1
ATOM 4746 O O . ARG B 1 268 ? 30.614 -20.982 25.675 1.00 10.17 267 ARG B O 1
ATOM 4754 N N A ARG B 1 269 ? 31.250 -19.338 27.049 0.62 8.80 268 ARG B N 1
ATOM 4755 N N B ARG B 1 269 ? 31.224 -19.305 27.023 0.38 8.86 268 ARG B N 1
ATOM 4756 C CA A ARG B 1 269 ? 32.482 -19.026 26.336 0.62 7.55 268 ARG B CA 1
ATOM 4757 C CA B ARG B 1 269 ? 32.478 -18.993 26.340 0.38 8.16 268 ARG B CA 1
ATOM 4758 C C A ARG B 1 269 ? 33.606 -19.876 26.888 0.62 8.57 268 ARG B C 1
ATOM 4759 C C B ARG B 1 269 ? 33.579 -19.904 26.866 0.38 8.65 268 ARG B C 1
ATOM 4760 O O A ARG B 1 269 ? 33.531 -20.342 28.022 0.62 10.05 268 ARG B O 1
ATOM 4761 O O B ARG B 1 269 ? 33.462 -20.436 27.970 0.38 9.97 268 ARG B O 1
ATOM 4776 N N . VAL B 1 270 ? 34.650 -20.053 26.095 1.00 7.15 269 VAL B N 1
ATOM 4777 C CA . VAL B 1 270 ? 35.793 -20.896 26.489 1.00 7.50 269 VAL B CA 1
ATOM 4778 C C . VAL B 1 270 ? 36.921 -19.989 27.026 1.00 7.17 269 VAL B C 1
ATOM 4779 O O . VAL B 1 270 ? 37.324 -18.982 26.368 1.00 9.94 269 VAL B O 1
ATOM 4783 N N . HIS B 1 271 ? 37.440 -20.326 28.201 1.00 6.70 270 HIS B N 1
ATOM 4784 C CA . HIS B 1 271 ? 38.529 -19.569 28.806 1.00 6.58 270 HIS B CA 1
ATOM 4785 C C . HIS B 1 271 ? 39.525 -20.544 29.390 1.00 7.12 270 HIS B C 1
ATOM 4786 O O . HIS B 1 271 ? 39.093 -21.571 29.960 1.00 8.37 270 HIS B O 1
ATOM 4793 N N . PRO B 1 272 ? 40.812 -20.207 29.390 1.00 9.03 271 PRO B N 1
ATOM 4794 C CA . PRO B 1 272 ? 41.792 -21.039 30.096 1.00 9.23 271 PRO B CA 1
ATOM 4795 C C . PRO B 1 272 ? 41.849 -20.660 31.577 1.00 10.86 271 PRO B C 1
ATOM 4796 O O . PRO B 1 272 ? 42.404 -19.643 31.917 1.00 15.06 271 PRO B O 1
ATOM 4800 N N . VAL B 1 273 ? 41.204 -21.466 32.403 1.00 8.81 272 VAL B N 1
ATOM 4801 C CA . VAL B 1 273 ? 41.106 -21.219 33.827 1.00 8.70 272 VAL B CA 1
ATOM 4802 C C . VAL B 1 273 ? 41.610 -22.420 34.608 1.00 7.45 272 VAL B C 1
ATOM 4803 O O . VAL B 1 273 ? 41.702 -23.531 34.084 1.00 10.17 272 VAL B O 1
ATOM 4807 N N . SER B 1 274 ? 41.952 -22.190 35.879 1.00 8.93 273 SER B N 1
ATOM 4808 C CA . SER B 1 274 ? 42.505 -23.267 36.703 1.00 9.41 273 SER B CA 1
ATOM 4809 C C . SER B 1 274 ? 41.400 -24.235 37.091 1.00 9.58 273 SER B C 1
ATOM 4810 O O . SER B 1 274 ? 40.370 -23.810 37.668 1.00 9.73 273 SER B O 1
ATOM 4813 N N . THR B 1 275 ? 41.611 -25.520 36.818 1.00 9.58 274 THR B N 1
ATOM 4814 C CA . THR B 1 275 ? 40.636 -26.552 37.187 1.00 9.03 274 THR B CA 1
ATOM 4815 C C . THR B 1 275 ? 41.381 -27.866 37.328 1.00 11.32 274 THR B C 1
ATOM 4816 O O . THR B 1 275 ? 42.558 -27.968 37.018 1.00 9.67 274 THR B O 1
ATOM 4820 N N . MET B 1 276 ? 40.692 -28.895 37.822 1.00 10.30 275 MET B N 1
ATOM 4821 C CA . MET B 1 276 ? 41.335 -30.192 37.967 1.00 12.19 275 MET B CA 1
ATOM 4822 C C . MET B 1 276 ? 41.479 -30.838 36.610 1.00 15.02 275 MET B C 1
ATOM 4823 O O . MET B 1 276 ? 40.476 -30.959 35.872 1.00 14.82 275 MET B O 1
ATOM 4828 N N . ILE B 1 277 ? 42.683 -31.284 36.253 1.00 10.83 276 ILE B N 1
ATOM 4829 C CA . ILE B 1 277 ? 42.879 -31.823 34.903 1.00 13.55 276 ILE B CA 1
ATOM 4830 C C . ILE B 1 277 ? 43.121 -33.319 34.904 1.00 16.30 276 ILE B C 1
ATOM 4831 O O . ILE B 1 277 ? 43.482 -33.873 33.860 1.00 19.37 276 ILE B O 1
ATOM 4836 N N . LYS B 1 278 ? 42.908 -33.958 36.047 1.00 14.46 277 LYS B N 1
ATOM 4837 C CA . LYS B 1 278 ? 42.903 -35.418 36.150 1.00 16.30 277 LYS B CA 1
ATOM 4838 C C . LYS B 1 278 ? 42.081 -36.031 35.019 1.00 19.78 277 LYS B C 1
ATOM 4839 O O . LYS B 1 278 ? 40.947 -35.620 34.752 1.00 19.72 277 LYS B O 1
ATOM 4845 N N . GLY B 1 279 ? 42.682 -36.999 34.336 1.00 19.95 278 GLY B N 1
ATOM 4846 C CA . GLY B 1 279 ? 42.045 -37.633 33.182 1.00 24.24 278 GLY B CA 1
ATOM 4847 C C . GLY B 1 279 ? 42.370 -37.086 31.792 1.00 27.15 278 GLY B C 1
ATOM 4848 O O . GLY B 1 279 ? 41.961 -37.666 30.768 1.00 25.64 278 GLY B O 1
ATOM 4849 N N . LEU B 1 280 ? 43.059 -35.957 31.733 1.00 23.88 279 LEU B N 1
ATOM 4850 C CA . LEU B 1 280 ? 43.558 -35.421 30.469 1.00 20.48 279 LEU B CA 1
ATOM 4851 C C . LEU B 1 280 ? 45.037 -35.758 30.401 1.00 20.04 279 LEU B C 1
ATOM 4852 O O . LEU B 1 280 ? 45.754 -35.705 31.419 1.00 18.70 279 LEU B O 1
ATOM 4857 N N . TYR B 1 281 ? 45.503 -36.080 29.197 1.00 21.40 280 TYR B N 1
ATOM 4858 C CA . TYR B 1 281 ? 46.921 -36.307 28.941 1.00 21.87 280 TYR B CA 1
ATOM 4859 C C . TYR B 1 281 ? 47.534 -37.370 29.834 1.00 24.49 280 TYR B C 1
ATOM 4860 O O . TYR B 1 281 ? 48.686 -37.249 30.225 1.00 25.49 280 TYR B O 1
ATOM 4869 N N . GLY B 1 282 ? 46.728 -38.352 30.216 1.00 22.82 281 GLY B N 1
ATOM 4870 C CA . GLY B 1 282 ? 47.202 -39.383 31.117 1.00 24.31 281 GLY B CA 1
ATOM 4871 C C . GLY B 1 282 ? 47.514 -38.972 32.539 1.00 23.02 281 GLY B C 1
ATOM 4872 O O . GLY B 1 282 ? 48.070 -39.776 33.297 1.00 25.40 281 GLY B O 1
ATOM 4873 N N . ILE B 1 283 ? 47.128 -37.761 32.937 1.00 22.47 282 ILE B N 1
ATOM 4874 C CA . ILE B 1 283 ? 47.426 -37.292 34.285 1.00 18.18 282 ILE B CA 1
ATOM 4875 C C . ILE B 1 283 ? 46.432 -37.900 35.282 1.00 20.33 282 ILE B C 1
ATOM 4876 O O . ILE B 1 283 ? 45.236 -37.851 35.050 1.00 21.30 282 ILE B O 1
ATOM 4881 N N . LYS B 1 284 ? 46.940 -38.447 36.385 1.00 19.67 283 LYS B N 1
ATOM 4882 C CA . LYS B 1 284 ? 46.103 -39.196 37.323 1.00 16.53 283 LYS B CA 1
ATOM 4883 C C . LYS B 1 284 ? 45.977 -38.434 38.638 1.00 19.28 283 LYS B C 1
ATOM 4884 O O . LYS B 1 284 ? 45.218 -38.822 39.496 1.00 23.39 283 LYS B O 1
ATOM 4886 N N . ASP B 1 285 ? 46.767 -37.368 38.804 1.00 19.41 284 ASP B N 1
ATOM 4887 C CA . ASP B 1 285 ? 46.802 -36.613 40.049 1.00 17.11 284 ASP B CA 1
ATOM 4888 C C . ASP B 1 285 ? 45.690 -35.549 40.088 1.00 14.19 284 ASP B C 1
ATOM 4889 O O . ASP B 1 285 ? 45.224 -35.091 39.046 1.00 16.67 284 ASP B O 1
ATOM 4894 N N . ASP B 1 286 ? 45.304 -35.152 41.306 1.00 14.15 285 ASP B N 1
ATOM 4895 C CA . ASP B 1 286 ? 44.229 -34.169 41.486 1.00 13.48 285 ASP B CA 1
ATOM 4896 C C . ASP B 1 286 ? 44.791 -32.758 41.288 1.00 14.96 285 ASP B C 1
ATOM 4897 O O . ASP B 1 286 ? 44.452 -31.818 42.011 1.00 18.62 285 ASP B O 1
ATOM 4902 N N . VAL B 1 287 ? 45.627 -32.594 40.281 1.00 12.45 286 VAL B N 1
ATOM 4903 C CA . VAL B 1 287 ? 46.307 -31.313 40.102 1.00 11.81 286 VAL B CA 1
ATOM 4904 C C . VAL B 1 287 ? 45.432 -30.278 39.392 1.00 11.12 286 VAL B C 1
ATOM 4905 O O . VAL B 1 287 ? 44.683 -30.605 38.464 1.00 11.60 286 VAL B O 1
ATOM 4909 N N . PHE B 1 288 ? 45.508 -29.027 39.863 1.00 10.54 287 PHE B N 1
ATOM 4910 C CA . PHE B 1 288 ? 44.809 -27.930 39.215 1.00 9.85 287 PHE B CA 1
ATOM 4911 C C . PHE B 1 288 ? 45.780 -27.096 38.401 1.00 9.82 287 PHE B C 1
ATOM 4912 O O . PHE B 1 288 ? 46.856 -26.723 38.935 1.00 11.20 287 PHE B O 1
ATOM 4920 N N . LEU B 1 289 ? 45.415 -26.818 37.150 1.00 10.18 288 LEU B N 1
ATOM 4921 C CA . LEU B 1 289 ? 46.131 -25.833 36.322 1.00 8.84 288 LEU B CA 1
ATOM 4922 C C . LEU B 1 289 ? 45.217 -25.439 35.176 1.00 9.86 288 LEU B C 1
ATOM 4923 O O . LEU B 1 289 ? 44.102 -25.946 35.106 1.00 8.60 288 LEU B O 1
ATOM 4928 N N . SER B 1 290 ? 45.642 -24.547 34.276 1.00 9.11 289 SER B N 1
ATOM 4929 C CA . SER B 1 290 ? 44.698 -24.059 33.261 1.00 8.14 289 SER B CA 1
ATOM 4930 C C . SER B 1 290 ? 44.641 -24.896 32.001 1.00 10.35 289 SER B C 1
ATOM 4931 O O . SER B 1 290 ? 45.668 -25.192 31.385 1.00 10.57 289 SER B O 1
ATOM 4934 N N . VAL B 1 291 ? 43.412 -25.251 31.629 1.00 9.70 290 VAL B N 1
ATOM 4935 C CA . VAL B 1 291 ? 43.071 -25.747 30.288 1.00 10.95 290 VAL B CA 1
ATOM 4936 C C . VAL B 1 291 ? 41.834 -24.961 29.864 1.00 10.91 290 VAL B C 1
ATOM 4937 O O . VAL B 1 291 ? 41.201 -24.316 30.707 1.00 9.72 290 VAL B O 1
ATOM 4941 N N . PRO B 1 292 ? 41.478 -25.011 28.571 1.00 11.02 291 PRO B N 1
ATOM 4942 C CA . PRO B 1 292 ? 40.297 -24.247 28.146 1.00 10.76 291 PRO B CA 1
ATOM 4943 C C . PRO B 1 292 ? 39.032 -24.914 28.672 1.00 9.83 291 PRO B C 1
ATOM 4944 O O . PRO B 1 292 ? 38.891 -26.123 28.538 1.00 13.45 291 PRO B O 1
ATOM 4948 N N . CYS B 1 293 ? 38.168 -24.116 29.309 1.00 8.85 292 CYS B N 1
ATOM 4949 C CA . CYS B 1 293 ? 36.939 -24.600 29.922 1.00 8.36 292 CYS B CA 1
ATOM 4950 C C . CYS B 1 293 ? 35.748 -23.824 29.417 1.00 9.46 292 CYS B C 1
ATOM 4951 O O . CYS B 1 293 ? 35.855 -22.632 29.168 1.00 10.30 292 CYS B O 1
ATOM 4954 N N . ILE B 1 294 ? 34.601 -24.490 29.337 1.00 9.18 293 ILE B N 1
ATOM 4955 C CA . ILE B 1 294 ? 33.366 -23.760 29.044 1.00 9.45 293 ILE B CA 1
ATOM 4956 C C . ILE B 1 294 ? 32.836 -23.197 30.371 1.00 10.52 293 ILE B C 1
ATOM 4957 O O . ILE B 1 294 ? 32.594 -23.973 31.333 1.00 10.29 293 ILE B O 1
ATOM 4962 N N . LEU B 1 295 ? 32.661 -21.878 30.415 1.00 9.79 294 LEU B N 1
ATOM 4963 C CA . LEU B 1 295 ? 32.204 -21.188 31.624 1.00 10.15 294 LEU B CA 1
ATOM 4964 C C . LEU B 1 295 ? 30.791 -20.615 31.512 1.00 10.66 294 LEU B C 1
ATOM 4965 O O . LEU B 1 295 ? 30.470 -19.943 30.531 1.00 12.17 294 LEU B O 1
ATOM 4970 N N . GLY B 1 296 ? 29.959 -20.817 32.536 1.00 10.37 295 GLY B N 1
ATOM 4971 C CA . GLY B 1 296 ? 28.608 -20.260 32.545 1.00 10.19 295 GLY B CA 1
ATOM 4972 C C . GLY B 1 296 ? 28.076 -20.277 33.974 1.00 10.45 295 GLY B C 1
ATOM 4973 O O . GLY B 1 296 ? 28.853 -20.199 34.951 1.00 11.00 295 GLY B O 1
ATOM 4974 N N . GLN B 1 297 ? 26.753 -20.376 34.098 1.00 11.01 296 GLN B N 1
ATOM 4975 C CA . GLN B 1 297 ? 26.152 -20.096 35.385 1.00 11.93 296 GLN B CA 1
ATOM 4976 C C . GLN B 1 297 ? 26.385 -21.205 36.387 1.00 13.06 296 GLN B C 1
ATOM 4977 O O . GLN B 1 297 ? 26.195 -20.955 37.574 1.00 16.51 296 GLN B O 1
ATOM 4983 N N . ASN B 1 298 ? 26.817 -22.384 35.955 1.00 13.58 297 ASN B N 1
ATOM 4984 C CA . ASN B 1 298 ? 27.236 -23.390 36.917 1.00 15.46 297 ASN B CA 1
ATOM 4985 C C . ASN B 1 298 ? 28.737 -23.507 37.039 1.00 13.65 297 ASN B C 1
ATOM 4986 O O . ASN B 1 298 ? 29.272 -24.538 37.515 1.00 15.01 297 ASN B O 1
ATOM 4991 N N . GLY B 1 299 ? 29.450 -22.458 36.632 1.00 11.83 298 GLY B N 1
ATOM 4992 C CA . GLY B 1 299 ? 30.904 -22.505 36.687 1.00 11.94 298 GLY B CA 1
ATOM 4993 C C . GLY B 1 299 ? 31.453 -23.222 35.474 1.00 13.06 298 GLY B C 1
ATOM 4994 O O . GLY B 1 299 ? 31.035 -22.994 34.324 1.00 13.48 298 GLY B O 1
ATOM 4995 N N . ILE B 1 300 ? 32.400 -24.117 35.723 1.00 9.65 299 ILE B N 1
ATOM 4996 C CA . ILE B 1 300 ? 33.012 -24.908 34.662 1.00 10.28 299 ILE B CA 1
ATOM 4997 C C . ILE B 1 300 ? 32.151 -26.104 34.359 1.00 14.25 299 ILE B C 1
ATOM 4998 O O . ILE B 1 300 ? 32.038 -27.021 35.194 1.00 14.62 299 ILE B O 1
ATOM 5003 N N . SER B 1 301 ? 31.505 -26.129 33.198 1.00 14.86 300 SER B N 1
ATOM 5004 C CA . SER B 1 301 ? 30.630 -27.275 32.922 1.00 16.48 300 SER B CA 1
ATOM 5005 C C . SER B 1 301 ? 31.304 -28.324 32.076 1.00 13.77 300 SER B C 1
ATOM 5006 O O . SER B 1 301 ? 30.833 -29.447 32.014 1.00 15.18 300 SER B O 1
ATOM 5009 N N . ASP B 1 302 ? 32.397 -27.962 31.420 1.00 14.17 301 ASP B N 1
ATOM 5010 C CA . ASP B 1 302 ? 33.058 -28.814 30.424 1.00 14.62 301 ASP B CA 1
ATOM 5011 C C . ASP B 1 302 ? 34.516 -28.334 30.255 1.00 12.93 301 ASP B C 1
ATOM 5012 O O . ASP B 1 302 ? 34.802 -27.121 30.411 1.00 13.45 301 ASP B O 1
ATOM 5017 N N . LEU B 1 303 ? 35.394 -29.275 29.863 1.00 15.65 302 LEU B N 1
ATOM 5018 C CA . LEU B 1 303 ? 36.803 -29.025 29.525 1.00 16.28 302 LEU B CA 1
ATOM 5019 C C . LEU B 1 303 ? 36.949 -29.255 28.036 1.00 15.77 302 LEU B C 1
ATOM 5020 O O . LEU B 1 303 ? 36.376 -30.199 27.512 1.00 17.48 302 LEU B O 1
ATOM 5025 N N . VAL B 1 304 ? 37.694 -28.397 27.332 1.00 11.66 303 VAL B N 1
ATOM 5026 C CA . VAL B 1 304 ? 38.030 -28.681 25.955 1.00 11.92 303 VAL B CA 1
ATOM 5027 C C . VAL B 1 304 ? 39.288 -29.515 25.928 1.00 16.27 303 VAL B C 1
ATOM 5028 O O . VAL B 1 304 ? 40.268 -29.183 26.624 1.00 19.47 303 VAL B O 1
ATOM 5032 N N . LYS B 1 305 ? 39.280 -30.590 25.157 1.00 15.29 304 LYS B N 1
ATOM 5033 C CA . LYS B 1 305 ? 40.430 -31.490 25.059 1.00 15.16 304 LYS B CA 1
ATOM 5034 C C . LYS B 1 305 ? 41.360 -31.024 23.943 1.00 15.92 304 LYS B C 1
ATOM 5035 O O . LYS B 1 305 ? 41.242 -31.441 22.796 1.00 19.79 304 LYS B O 1
ATOM 5041 N N . VAL B 1 306 ? 42.293 -30.141 24.301 1.00 12.73 305 VAL B N 1
ATOM 5042 C CA . VAL B 1 306 ? 43.191 -29.573 23.291 1.00 14.64 305 VAL B CA 1
ATOM 5043 C C . VAL B 1 306 ? 44.196 -30.590 22.834 1.00 17.26 305 VAL B C 1
ATOM 5044 O O . VAL B 1 306 ? 44.896 -31.182 23.648 1.00 18.01 305 VAL B O 1
ATOM 5048 N N . THR B 1 307 ? 44.311 -30.752 21.522 1.00 18.09 306 THR B N 1
ATOM 5049 C CA A THR B 1 307 ? 45.346 -31.610 20.987 0.42 21.86 306 THR B CA 1
ATOM 5050 C CA B THR B 1 307 ? 45.337 -31.608 20.958 0.58 21.84 306 THR B CA 1
ATOM 5051 C C . THR B 1 307 ? 46.687 -30.910 21.103 1.00 19.73 306 THR B C 1
ATOM 5052 O O . THR B 1 307 ? 46.866 -29.760 20.670 1.00 26.49 306 THR B O 1
ATOM 5059 N N . LEU B 1 308 ? 47.613 -31.577 21.759 1.00 17.18 307 LEU B N 1
ATOM 5060 C CA . LEU B 1 308 ? 48.926 -30.990 21.951 1.00 15.82 307 LEU B CA 1
ATOM 5061 C C . LEU B 1 308 ? 49.949 -31.802 21.171 1.00 15.72 307 LEU B C 1
ATOM 5062 O O . LEU B 1 308 ? 49.825 -33.033 21.085 1.00 18.11 307 LEU B O 1
ATOM 5067 N N . THR B 1 309 ? 50.974 -31.140 20.641 1.00 13.98 308 THR B N 1
ATOM 5068 C CA . THR B 1 309 ? 52.118 -31.895 20.110 1.00 13.19 308 THR B CA 1
ATOM 5069 C C . THR B 1 309 ? 52.805 -32.644 21.238 1.00 14.78 308 THR B C 1
ATOM 5070 O O . THR B 1 309 ? 52.555 -32.366 22.428 1.00 18.96 308 THR B O 1
ATOM 5074 N N . SER B 1 310 ? 53.662 -33.602 20.895 1.00 19.23 309 SER B N 1
ATOM 5075 C CA . SER B 1 310 ? 54.367 -34.310 21.967 1.00 19.14 309 SER B CA 1
ATOM 5076 C C . SER B 1 310 ? 55.191 -33.342 22.819 1.00 17.98 309 SER B C 1
ATOM 5077 O O . SER B 1 310 ? 55.233 -33.501 24.031 1.00 17.48 309 SER B O 1
ATOM 5080 N N . GLU B 1 311 ? 55.835 -32.347 22.207 1.00 17.73 310 GLU B N 1
ATOM 5081 C CA . GLU B 1 311 ? 56.628 -31.376 22.967 1.00 17.65 310 GLU B CA 1
ATOM 5082 C C . GLU B 1 311 ? 55.739 -30.483 23.862 1.00 15.93 310 GLU B C 1
ATOM 5083 O O . GLU B 1 311 ? 56.105 -30.213 25.000 1.00 15.97 310 GLU B O 1
ATOM 5089 N N . GLU B 1 312 ? 54.600 -30.033 23.353 1.00 15.33 311 GLU B N 1
ATOM 5090 C CA . GLU B 1 312 ? 53.681 -29.222 24.140 1.00 14.27 311 GLU B CA 1
ATOM 5091 C C . GLU B 1 312 ? 53.107 -30.037 25.289 1.00 14.04 311 GLU B C 1
ATOM 5092 O O . GLU B 1 312 ? 53.011 -29.542 26.421 1.00 13.19 311 GLU B O 1
ATOM 5098 N N . GLU B 1 313 ? 52.773 -31.298 25.021 1.00 14.96 312 GLU B N 1
ATOM 5099 C CA . GLU B 1 313 ? 52.224 -32.133 26.076 1.00 15.01 312 GLU B CA 1
ATOM 5100 C C . GLU B 1 313 ? 53.262 -32.396 27.146 1.00 15.01 312 GLU B C 1
ATOM 5101 O O . GLU B 1 313 ? 52.929 -32.395 28.340 1.00 14.46 312 GLU B O 1
ATOM 5107 N N . ALA B 1 314 ? 54.512 -32.645 26.741 1.00 15.51 313 ALA B N 1
ATOM 5108 C CA . ALA B 1 314 ? 55.574 -32.820 27.742 1.00 17.09 313 ALA B CA 1
ATOM 5109 C C . ALA B 1 314 ? 55.741 -31.586 28.621 1.00 14.53 313 ALA B C 1
ATOM 5110 O O . ALA B 1 314 ? 55.970 -31.697 29.847 1.00 15.15 313 ALA B O 1
ATOM 5112 N N . ARG B 1 315 ? 55.615 -30.404 28.018 1.00 13.84 314 ARG B N 1
ATOM 5113 C CA . ARG B 1 315 ? 55.741 -29.185 28.803 1.00 13.90 314 ARG B CA 1
ATOM 5114 C C . ARG B 1 315 ? 54.575 -29.032 29.769 1.00 12.99 314 ARG B C 1
ATOM 5115 O O . ARG B 1 315 ? 54.721 -28.554 30.916 1.00 13.69 314 ARG B O 1
ATOM 5123 N N . LEU B 1 316 ? 53.391 -29.420 29.323 1.00 12.16 315 LEU B N 1
ATOM 5124 C CA . LEU B 1 316 ? 52.211 -29.317 30.182 1.00 11.62 315 LEU B CA 1
ATOM 5125 C C . LEU B 1 316 ? 52.332 -30.314 31.331 1.00 12.09 315 LEU B C 1
ATOM 5126 O O . LEU B 1 316 ? 52.009 -29.970 32.484 1.00 11.97 315 LEU B O 1
ATOM 5131 N N . LYS B 1 317 ? 52.827 -31.521 31.054 1.00 13.15 316 LYS B N 1
ATOM 5132 C CA . LYS B 1 317 ? 53.049 -32.495 32.143 1.00 13.90 316 LYS B CA 1
ATOM 5133 C C . LYS B 1 317 ? 54.129 -32.054 33.111 1.00 13.85 316 LYS B C 1
ATOM 5134 O O . LYS B 1 317 ? 54.007 -32.294 34.293 1.00 15.00 316 LYS B O 1
ATOM 5140 N N . LYS B 1 318 ? 55.145 -31.340 32.621 1.00 14.68 317 LYS B N 1
ATOM 5141 C CA . LYS B 1 318 ? 56.150 -30.740 33.513 1.00 13.71 317 LYS B CA 1
ATOM 5142 C C . LYS B 1 318 ? 55.535 -29.698 34.444 1.00 12.72 317 LYS B C 1
ATOM 5143 O O . LYS B 1 318 ? 55.856 -29.672 35.638 1.00 15.01 317 LYS B O 1
ATOM 5145 N N . SER B 1 319 ? 54.650 -28.857 33.900 1.00 12.45 318 SER B N 1
ATOM 5146 C CA . SER B 1 319 ? 53.950 -27.868 34.691 1.00 10.83 318 SER B CA 1
ATOM 5147 C C . SER B 1 319 ? 53.116 -28.572 35.753 1.00 13.50 318 SER B C 1
ATOM 5148 O O . SER B 1 319 ? 53.138 -28.198 36.934 1.00 13.73 318 SER B O 1
ATOM 5151 N N . ALA B 1 320 ? 52.404 -29.612 35.345 1.00 11.84 319 ALA B N 1
ATOM 5152 C CA . ALA B 1 320 ? 51.564 -30.381 36.280 1.00 11.87 319 ALA B CA 1
ATOM 5153 C C . ALA B 1 320 ? 52.390 -31.069 37.345 1.00 13.34 319 ALA B C 1
ATOM 5154 O O . ALA B 1 320 ? 51.953 -31.127 38.496 1.00 14.90 319 ALA B O 1
ATOM 5156 N N . ASP B 1 321 ? 53.554 -31.596 36.991 1.00 14.21 320 ASP B N 1
ATOM 5157 C CA . ASP B 1 321 ? 54.412 -32.237 37.987 1.00 14.95 320 ASP B CA 1
ATOM 5158 C C . ASP B 1 321 ? 54.876 -31.262 39.062 1.00 16.52 320 ASP B C 1
ATOM 5159 O O . ASP B 1 321 ? 54.877 -31.587 40.267 1.00 15.93 320 ASP B O 1
ATOM 5164 N N . THR B 1 322 ? 55.287 -30.075 38.613 1.00 14.73 321 THR B N 1
ATOM 5165 C CA . THR B 1 322 ? 55.727 -28.990 39.511 1.00 14.59 321 THR B CA 1
ATOM 5166 C C . THR B 1 322 ? 54.604 -28.594 40.449 1.00 13.11 321 THR B C 1
ATOM 5167 O O . THR B 1 322 ? 54.801 -28.549 41.689 1.00 15.19 321 THR B O 1
ATOM 5171 N N . LEU B 1 323 ? 53.419 -28.377 39.910 1.00 12.00 322 LEU B N 1
ATOM 5172 C CA . LEU B 1 323 ? 52.319 -27.922 40.730 1.00 11.46 322 LEU B CA 1
ATOM 5173 C C . LEU B 1 323 ? 51.850 -29.040 41.628 1.00 12.69 322 LEU B C 1
ATOM 5174 O O . LEU B 1 323 ? 51.548 -28.784 42.804 1.00 12.65 322 LEU B O 1
ATOM 5179 N N . TRP B 1 324 ? 51.801 -30.274 41.137 1.00 13.20 323 TRP B N 1
ATOM 5180 C CA . TRP B 1 324 ? 51.322 -31.332 42.018 1.00 14.49 323 TRP B CA 1
ATOM 5181 C C . TRP B 1 324 ? 52.293 -31.599 43.160 1.00 16.72 323 TRP B C 1
ATOM 5182 O O . TRP B 1 324 ? 51.854 -31.887 44.298 1.00 16.38 323 TRP B O 1
ATOM 5193 N N . GLY B 1 325 ? 53.602 -31.445 42.903 1.00 16.02 324 GLY B N 1
ATOM 5194 C CA . GLY B 1 325 ? 54.603 -31.616 43.970 1.00 17.46 324 GLY B CA 1
ATOM 5195 C C . GLY B 1 325 ? 54.356 -30.666 45.128 1.00 17.25 324 GLY B C 1
ATOM 5196 O O . GLY B 1 325 ? 54.658 -31.004 46.271 1.00 20.52 324 GLY B O 1
ATOM 5197 N N . ILE B 1 326 ? 53.819 -29.480 44.846 1.00 15.64 325 ILE B N 1
ATOM 5198 C CA . ILE B 1 326 ? 53.458 -28.526 45.882 1.00 17.01 325 ILE B CA 1
ATOM 5199 C C . ILE B 1 326 ? 52.111 -28.868 46.509 1.00 15.29 325 ILE B C 1
ATOM 5200 O O . ILE B 1 326 ? 51.971 -28.941 47.740 1.00 16.22 325 ILE B O 1
ATOM 5205 N N A GLN B 1 327 ? 51.126 -29.091 45.644 0.58 14.35 326 GLN B N 1
ATOM 5206 N N B GLN B 1 327 ? 51.088 -29.056 45.690 0.42 15.92 326 GLN B N 1
ATOM 5207 C CA A GLN B 1 327 ? 49.743 -29.287 46.070 0.58 16.01 326 GLN B CA 1
ATOM 5208 C CA B GLN B 1 327 ? 49.773 -29.363 46.246 0.42 14.55 326 GLN B CA 1
ATOM 5209 C C A GLN B 1 327 ? 49.613 -30.558 46.934 0.58 18.31 326 GLN B C 1
ATOM 5210 C C B GLN B 1 327 ? 49.804 -30.538 47.161 0.42 18.25 326 GLN B C 1
ATOM 5211 O O A GLN B 1 327 ? 48.833 -30.567 47.873 0.58 18.91 326 GLN B O 1
ATOM 5212 O O B GLN B 1 327 ? 49.272 -30.516 48.267 0.42 19.51 326 GLN B O 1
ATOM 5223 N N . LYS B 1 328 ? 50.400 -31.605 46.656 1.00 19.37 327 LYS B N 1
ATOM 5224 C CA . LYS B 1 328 ? 50.279 -32.882 47.372 1.00 21.48 327 LYS B CA 1
ATOM 5225 C C . LYS B 1 328 ? 50.783 -32.810 48.799 1.00 22.24 327 LYS B C 1
ATOM 5226 O O . LYS B 1 328 ? 50.330 -33.594 49.646 1.00 27.53 327 LYS B O 1
ATOM 5232 N N . GLU B 1 329 ? 51.679 -31.861 49.094 1.00 22.30 328 GLU B N 1
ATOM 5233 C CA . GLU B 1 329 ? 52.236 -31.682 50.422 1.00 26.05 328 GLU B CA 1
ATOM 5234 C C . GLU B 1 329 ? 51.408 -30.814 51.383 1.00 20.98 328 GLU B C 1
ATOM 5235 O O . GLU B 1 329 ? 51.752 -30.695 52.559 1.00 24.19 328 GLU B O 1
ATOM 5241 N N . LEU B 1 330 ? 50.339 -30.190 50.899 1.00 19.24 329 LEU B N 1
ATOM 5242 C CA . LEU B 1 330 ? 49.560 -29.295 51.736 1.00 20.55 329 LEU B CA 1
ATOM 5243 C C . LEU B 1 330 ? 48.734 -30.116 52.708 1.00 23.74 329 LEU B C 1
ATOM 5244 O O . LEU B 1 330 ? 48.297 -31.223 52.389 1.00 32.39 329 LEU B O 1
ATOM 5249 N N . GLN B 1 331 ? 48.515 -29.574 53.891 1.00 25.44 330 GLN B N 1
ATOM 5250 C CA . GLN B 1 331 ? 47.787 -30.300 54.917 1.00 28.18 330 GLN B CA 1
ATOM 5251 C C . GLN B 1 331 ? 46.544 -29.521 55.306 1.00 30.60 330 GLN B C 1
ATOM 5252 O O . GLN B 1 331 ? 46.615 -28.308 55.529 1.00 35.27 330 GLN B O 1
ATOM 5258 N N . PHE B 1 332 ? 45.408 -30.207 55.356 1.00 34.81 331 PHE B N 1
ATOM 5259 C CA . PHE B 1 332 ? 44.148 -29.581 55.743 1.00 38.84 331 PHE B CA 1
ATOM 5260 C C . PHE B 1 332 ? 43.579 -30.143 57.046 1.00 48.69 331 PHE B C 1
ATOM 5261 O O . PHE B 1 332 ? 43.844 -31.288 57.424 1.00 52.42 331 PHE B O 1
ATOM 5270 N N . ALA C 1 2 ? 31.914 -41.190 21.080 1.00 45.92 1 ALA C N 1
ATOM 5271 C CA . ALA C 1 2 ? 32.940 -41.077 20.042 1.00 41.26 1 ALA C CA 1
ATOM 5272 C C . ALA C 1 2 ? 32.494 -40.078 18.975 1.00 37.29 1 ALA C C 1
ATOM 5273 O O . ALA C 1 2 ? 33.090 -39.984 17.904 1.00 39.00 1 ALA C O 1
ATOM 5275 N N . THR C 1 3 ? 31.448 -39.321 19.288 1.00 32.06 2 THR C N 1
ATOM 5276 C CA . THR C 1 3 ? 31.028 -38.221 18.426 1.00 27.01 2 THR C CA 1
ATOM 5277 C C . THR C 1 3 ? 32.117 -37.149 18.401 1.00 26.95 2 THR C C 1
ATOM 5278 O O . THR C 1 3 ? 32.986 -37.116 19.274 1.00 26.18 2 THR C O 1
ATOM 5282 N N . LEU C 1 4 ? 32.077 -36.272 17.410 1.00 24.80 3 LEU C N 1
ATOM 5283 C CA . LEU C 1 4 ? 33.037 -35.186 17.358 1.00 21.13 3 LEU C CA 1
ATOM 5284 C C . LEU C 1 4 ? 32.937 -34.328 18.618 1.00 21.34 3 LEU C C 1
ATOM 5285 O O . LEU C 1 4 ? 33.962 -33.938 19.191 1.00 19.76 3 LEU C O 1
ATOM 5290 N N . LYS C 1 5 ? 31.706 -34.041 19.044 1.00 20.79 4 LYS C N 1
ATOM 5291 C CA . LYS C 1 5 ? 31.490 -33.213 20.230 1.00 19.04 4 LYS C CA 1
ATOM 5292 C C . LYS C 1 5 ? 32.165 -33.883 21.427 1.00 19.19 4 LYS C C 1
ATOM 5293 O O . LYS C 1 5 ? 32.832 -33.204 22.219 1.00 21.36 4 LYS C O 1
ATOM 5299 N N . ASP C 1 6 ? 32.062 -35.205 21.535 1.00 21.03 5 ASP C N 1
ATOM 5300 C CA . ASP C 1 6 ? 32.663 -35.877 22.692 1.00 24.85 5 ASP C CA 1
ATOM 5301 C C . ASP C 1 6 ? 34.171 -35.998 22.557 1.00 22.18 5 ASP C C 1
ATOM 5302 O O . ASP C 1 6 ? 34.870 -36.014 23.578 1.00 26.25 5 ASP C O 1
ATOM 5307 N N . GLN C 1 7 ? 34.686 -36.051 21.329 1.00 21.49 6 GLN C N 1
ATOM 5308 C CA . GLN C 1 7 ? 36.140 -36.005 21.109 1.00 22.21 6 GLN C CA 1
ATOM 5309 C C . GLN C 1 7 ? 36.742 -34.667 21.505 1.00 19.78 6 GLN C C 1
ATOM 5310 O O . GLN C 1 7 ? 37.894 -34.579 21.965 1.00 22.27 6 GLN C O 1
ATOM 5316 N N . LEU C 1 8 ? 35.955 -33.616 21.308 1.00 17.77 7 LEU C N 1
ATOM 5317 C CA . LEU C 1 8 ? 36.425 -32.259 21.548 1.00 16.68 7 LEU C CA 1
ATOM 5318 C C . LEU C 1 8 ? 36.212 -31.809 22.996 1.00 16.46 7 LEU C C 1
ATOM 5319 O O . LEU C 1 8 ? 37.011 -31.065 23.533 1.00 16.70 7 LEU C O 1
ATOM 5324 N N . ILE C 1 9 ? 35.136 -32.271 23.613 1.00 17.35 8 ILE C N 1
ATOM 5325 C CA . ILE C 1 9 ? 34.655 -31.697 24.873 1.00 16.89 8 ILE C CA 1
ATOM 5326 C C . ILE C 1 9 ? 34.395 -32.743 25.925 1.00 17.86 8 ILE C C 1
ATOM 5327 O O . ILE C 1 9 ? 33.637 -33.700 25.692 1.00 20.51 8 ILE C O 1
ATOM 5332 N N . TYR C 1 10 ? 35.057 -32.599 27.076 1.00 17.85 9 TYR C N 1
ATOM 5333 C CA . TYR C 1 10 ? 34.815 -33.470 28.218 1.00 20.66 9 TYR C CA 1
ATOM 5334 C C . TYR C 1 10 ? 33.769 -32.831 29.149 1.00 25.10 9 TYR C C 1
ATOM 5335 O O . TYR C 1 10 ? 34.033 -31.797 29.765 1.00 20.06 9 TYR C O 1
ATOM 5344 N N . ASN C 1 11 ? 32.599 -33.454 29.276 1.00 19.73 10 ASN C N 1
ATOM 5345 C CA . ASN C 1 11 ? 31.522 -32.903 30.091 1.00 23.94 10 ASN C CA 1
ATOM 5346 C C . ASN C 1 11 ? 31.685 -33.220 31.562 1.00 23.66 10 ASN C C 1
ATOM 5347 O O . ASN C 1 11 ? 31.832 -34.380 31.908 1.00 26.50 10 ASN C O 1
ATOM 5352 N N . LEU C 1 12 ? 31.624 -32.198 32.400 1.00 20.68 11 LEU C N 1
ATOM 5353 C CA . LEU C 1 12 ? 31.649 -32.355 33.868 1.00 22.02 11 LEU C CA 1
ATOM 5354 C C . LEU C 1 12 ? 30.260 -32.463 34.468 1.00 23.84 11 LEU C C 1
ATOM 5355 O O . LEU C 1 12 ? 30.055 -33.165 35.449 1.00 28.44 11 LEU C O 1
ATOM 5360 N N . LEU C 1 13 ? 29.343 -31.699 33.889 1.00 26.47 12 LEU C N 1
ATOM 5361 C CA . LEU C 1 13 ? 28.059 -31.365 34.482 1.00 33.51 12 LEU C CA 1
ATOM 5362 C C . LEU C 1 13 ? 26.952 -31.664 33.542 1.00 33.40 12 LEU C C 1
ATOM 5363 O O . LEU C 1 13 ? 26.849 -31.027 32.501 1.00 33.64 12 LEU C O 1
ATOM 5368 N N . LYS C 1 14 ? 26.095 -32.592 33.924 1.00 39.31 13 LYS C N 1
ATOM 5369 C CA . LYS C 1 14 ? 24.917 -32.882 33.138 1.00 45.29 13 LYS C CA 1
ATOM 5370 C C . LYS C 1 14 ? 23.915 -31.751 33.305 1.00 50.45 13 LYS C C 1
ATOM 5371 O O . LYS C 1 14 ? 23.538 -31.094 32.331 1.00 53.64 13 LYS C O 1
ATOM 5373 N N . GLU C 1 15 ? 23.529 -31.521 34.562 1.00 49.77 14 GLU C N 1
ATOM 5374 C CA . GLU C 1 15 ? 22.399 -30.663 34.959 1.00 50.36 14 GLU C CA 1
ATOM 5375 C C . GLU C 1 15 ? 22.274 -29.343 34.167 1.00 50.53 14 GLU C C 1
ATOM 5376 O O . GLU C 1 15 ? 23.267 -28.827 33.606 1.00 54.20 14 GLU C O 1
ATOM 5378 N N . GLU C 1 16 ? 21.057 -28.813 34.103 1.00 50.73 15 GLU C N 1
ATOM 5379 C CA . GLU C 1 16 ? 20.822 -27.526 33.472 1.00 48.94 15 GLU C CA 1
ATOM 5380 C C . GLU C 1 16 ? 19.861 -26.767 34.363 1.00 50.92 15 GLU C C 1
ATOM 5381 O O . GLU C 1 16 ? 18.817 -27.302 34.734 1.00 52.99 15 GLU C O 1
ATOM 5383 N N . GLN C 1 17 ? 20.224 -25.542 34.733 1.00 48.85 16 GLN C N 1
ATOM 5384 C CA . GLN C 1 17 ? 19.392 -24.741 35.627 1.00 47.55 16 GLN C CA 1
ATOM 5385 C C . GLN C 1 17 ? 18.377 -23.931 34.834 1.00 44.12 16 GLN C C 1
ATOM 5386 O O . GLN C 1 17 ? 18.421 -23.859 33.607 1.00 47.57 16 GLN C O 1
ATOM 5388 N N . THR C 1 18 ? 17.443 -23.336 35.551 1.00 43.35 17 THR C N 1
ATOM 5389 C CA . THR C 1 18 ? 16.536 -22.394 34.931 1.00 41.94 17 THR C CA 1
ATOM 5390 C C . THR C 1 18 ? 17.348 -21.154 34.534 1.00 31.57 17 THR C C 1
ATOM 5391 O O . THR C 1 18 ? 18.363 -20.846 35.151 1.00 31.62 17 THR C O 1
ATOM 5395 N N . PRO C 1 19 ? 16.934 -20.453 33.469 1.00 25.98 18 PRO C N 1
ATOM 5396 C CA . PRO C 1 19 ? 17.586 -19.172 33.213 1.00 22.59 18 PRO C CA 1
ATOM 5397 C C . PRO C 1 19 ? 17.270 -18.252 34.376 1.00 21.69 18 PRO C C 1
ATOM 5398 O O . PRO C 1 19 ? 16.229 -18.408 35.052 1.00 24.81 18 PRO C O 1
ATOM 5402 N N . GLN C 1 20 ? 18.139 -17.309 34.640 1.00 21.04 19 GLN C N 1
ATOM 5403 C CA . GLN C 1 20 ? 17.950 -16.588 35.867 1.00 20.88 19 GLN C CA 1
ATOM 5404 C C . GLN C 1 20 ? 17.478 -15.162 35.623 1.00 20.27 19 GLN C C 1
ATOM 5405 O O . GLN C 1 20 ? 17.086 -14.460 36.567 1.00 20.90 19 GLN C O 1
ATOM 5411 N N . ASN C 1 21 ? 17.516 -14.740 34.370 1.00 19.52 20 ASN C N 1
ATOM 5412 C CA . ASN C 1 21 ? 17.214 -13.358 34.017 1.00 19.28 20 ASN C CA 1
ATOM 5413 C C . ASN C 1 21 ? 16.430 -13.330 32.714 1.00 19.21 20 ASN C C 1
ATOM 5414 O O . ASN C 1 21 ? 16.771 -12.650 31.727 1.00 18.51 20 ASN C O 1
ATOM 5419 N N . LYS C 1 22 ? 15.332 -14.079 32.709 1.00 10.79 21 LYS C N 1
ATOM 5420 C CA . LYS C 1 22 ? 14.587 -14.317 31.477 1.00 10.14 21 LYS C CA 1
ATOM 5421 C C . LYS C 1 22 ? 13.470 -13.296 31.232 1.00 11.03 21 LYS C C 1
ATOM 5422 O O . LYS C 1 22 ? 12.766 -12.866 32.159 1.00 11.91 21 LYS C O 1
ATOM 5428 N N . ILE C 1 23 ? 13.331 -12.911 29.972 1.00 9.42 22 ILE C N 1
ATOM 5429 C CA . ILE C 1 23 ? 12.262 -12.001 29.553 1.00 9.82 22 ILE C CA 1
ATOM 5430 C C . ILE C 1 23 ? 11.497 -12.642 28.394 1.00 10.22 22 ILE C C 1
ATOM 5431 O O . ILE C 1 23 ? 12.093 -13.261 27.518 1.00 10.88 22 ILE C O 1
ATOM 5436 N N . THR C 1 24 ? 10.185 -12.500 28.410 1.00 10.51 23 THR C N 1
ATOM 5437 C CA . THR C 1 24 ? 9.318 -12.920 27.309 1.00 9.46 23 THR C CA 1
ATOM 5438 C C . THR C 1 24 ? 8.670 -11.700 26.697 1.00 10.03 23 THR C C 1
ATOM 5439 O O . THR C 1 24 ? 8.213 -10.799 27.441 1.00 10.89 23 THR C O 1
ATOM 5443 N N . VAL C 1 25 ? 8.621 -11.688 25.359 1.00 9.13 24 VAL C N 1
ATOM 5444 C CA . VAL C 1 25 ? 7.821 -10.702 24.631 1.00 9.11 24 VAL C CA 1
ATOM 5445 C C . VAL C 1 25 ? 6.684 -11.451 23.958 1.00 11.55 24 VAL C C 1
ATOM 5446 O O . VAL C 1 25 ? 6.903 -12.419 23.213 1.00 11.17 24 VAL C O 1
ATOM 5450 N N . VAL C 1 26 ? 5.448 -11.009 24.248 1.00 10.38 25 VAL C N 1
ATOM 5451 C CA . VAL C 1 26 ? 4.259 -11.586 23.604 1.00 10.45 25 VAL C CA 1
ATOM 5452 C C . VAL C 1 26 ? 3.804 -10.655 22.479 1.00 11.27 25 VAL C C 1
ATOM 5453 O O . VAL C 1 26 ? 3.539 -9.461 22.714 1.00 12.44 25 VAL C O 1
ATOM 5457 N N . GLY C 1 27 ? 3.773 -11.194 21.257 1.00 10.69 26 GLY C N 1
ATOM 5458 C CA . GLY C 1 27 ? 3.432 -10.397 20.073 1.00 10.80 26 GLY C CA 1
ATOM 5459 C C . GLY C 1 27 ? 4.683 -10.068 19.312 1.00 11.60 26 GLY C C 1
ATOM 5460 O O . GLY C 1 27 ? 5.589 -9.442 19.880 1.00 13.05 26 GLY C O 1
ATOM 5461 N N . VAL C 1 28 ? 4.774 -10.484 18.047 1.00 11.73 27 VAL C N 1
ATOM 5462 C CA . VAL C 1 28 ? 5.972 -10.235 17.284 1.00 12.19 27 VAL C CA 1
ATOM 5463 C C . VAL C 1 28 ? 5.675 -9.346 16.080 1.00 11.28 27 VAL C C 1
ATOM 5464 O O . VAL C 1 28 ? 6.314 -9.436 14.991 1.00 12.92 27 VAL C O 1
ATOM 5468 N N . GLY C 1 29 ? 4.728 -8.439 16.281 1.00 11.26 28 GLY C N 1
ATOM 5469 C CA . GLY C 1 29 ? 4.553 -7.339 15.344 1.00 13.68 28 GLY C CA 1
ATOM 5470 C C . GLY C 1 29 ? 5.676 -6.334 15.499 1.00 11.84 28 GLY C C 1
ATOM 5471 O O . GLY C 1 29 ? 6.652 -6.606 16.199 1.00 12.56 28 GLY C O 1
ATOM 5472 N N . ALA C 1 30 ? 5.559 -5.185 14.841 1.00 12.17 29 ALA C N 1
ATOM 5473 C CA . ALA C 1 30 ? 6.664 -4.208 14.867 1.00 10.11 29 ALA C CA 1
ATOM 5474 C C . ALA C 1 30 ? 6.996 -3.762 16.261 1.00 10.57 29 ALA C C 1
ATOM 5475 O O . ALA C 1 30 ? 8.199 -3.615 16.571 1.00 11.37 29 ALA C O 1
ATOM 5477 N N . VAL C 1 31 ? 5.981 -3.545 17.112 1.00 10.43 30 VAL C N 1
ATOM 5478 C CA . VAL C 1 31 ? 6.261 -3.108 18.477 1.00 9.79 30 VAL C CA 1
ATOM 5479 C C . VAL C 1 31 ? 6.977 -4.194 19.256 1.00 11.60 30 VAL C C 1
ATOM 5480 O O . VAL C 1 31 ? 8.009 -3.936 19.884 1.00 9.88 30 VAL C O 1
ATOM 5484 N N . GLY C 1 32 ? 6.487 -5.430 19.183 1.00 11.21 31 GLY C N 1
ATOM 5485 C CA . GLY C 1 32 ? 7.148 -6.499 19.946 1.00 11.76 31 GLY C CA 1
ATOM 5486 C C . GLY C 1 32 ? 8.581 -6.758 19.502 1.00 9.71 31 GLY C C 1
ATOM 5487 O O . GLY C 1 32 ? 9.456 -6.945 20.356 1.00 9.50 31 GLY C O 1
ATOM 5488 N N . MET C 1 33 ? 8.849 -6.679 18.204 1.00 8.93 32 MET C N 1
ATOM 5489 C CA . MET C 1 33 ? 10.212 -6.929 17.758 1.00 8.33 32 MET C CA 1
ATOM 5490 C C . MET C 1 33 ? 11.136 -5.746 18.056 1.00 9.59 32 MET C C 1
ATOM 5491 O O . MET C 1 33 ? 12.324 -5.959 18.286 1.00 10.27 32 MET C O 1
ATOM 5496 N N . ALA C 1 34 ? 10.610 -4.518 18.053 1.00 9.27 33 ALA C N 1
ATOM 5497 C CA . ALA C 1 34 ? 11.446 -3.366 18.487 1.00 9.43 33 ALA C CA 1
ATOM 5498 C C . ALA C 1 34 ? 11.803 -3.528 19.981 1.00 9.19 33 ALA C C 1
ATOM 5499 O O . ALA C 1 34 ? 12.935 -3.260 20.392 1.00 10.10 33 ALA C O 1
ATOM 5501 N N . CYS C 1 35 ? 10.851 -3.985 20.789 1.00 9.71 34 CYS C N 1
ATOM 5502 C CA . CYS C 1 35 ? 11.172 -4.275 22.184 1.00 8.88 34 CYS C CA 1
ATOM 5503 C C . CYS C 1 35 ? 12.238 -5.354 22.263 1.00 9.71 34 CYS C C 1
ATOM 5504 O O . CYS C 1 35 ? 13.198 -5.230 23.023 1.00 10.54 34 CYS C O 1
ATOM 5507 N N . ALA C 1 36 ? 12.058 -6.436 21.502 1.00 9.67 35 ALA C N 1
ATOM 5508 C CA . ALA C 1 36 ? 13.028 -7.525 21.527 1.00 9.90 35 ALA C CA 1
ATOM 5509 C C . ALA C 1 36 ? 14.432 -7.075 21.139 1.00 9.54 35 ALA C C 1
ATOM 5510 O O . ALA C 1 36 ? 15.387 -7.392 21.852 1.00 9.34 35 ALA C O 1
ATOM 5512 N N . ILE C 1 37 ? 14.587 -6.353 20.023 1.00 8.59 36 ILE C N 1
ATOM 5513 C CA . ILE C 1 37 ? 15.945 -6.003 19.592 1.00 10.57 36 ILE C CA 1
ATOM 5514 C C . ILE C 1 37 ? 16.554 -5.026 20.616 1.00 9.96 36 ILE C C 1
ATOM 5515 O O . ILE C 1 37 ? 17.748 -5.133 20.916 1.00 9.43 36 ILE C O 1
ATOM 5520 N N . SER C 1 38 ? 15.748 -4.108 21.195 1.00 8.69 37 SER C N 1
ATOM 5521 C CA . SER C 1 38 ? 16.312 -3.168 22.155 1.00 7.91 37 SER C CA 1
ATOM 5522 C C . SER C 1 38 ? 16.733 -3.880 23.439 1.00 7.74 37 SER C C 1
ATOM 5523 O O . SER C 1 38 ? 17.794 -3.542 24.008 1.00 10.04 37 SER C O 1
ATOM 5526 N N . ILE C 1 39 ? 15.939 -4.854 23.883 1.00 9.07 38 ILE C N 1
ATOM 5527 C CA . ILE C 1 39 ? 16.323 -5.641 25.084 1.00 8.93 38 ILE C CA 1
ATOM 5528 C C . ILE C 1 39 ? 17.582 -6.473 24.822 1.00 9.12 38 ILE C C 1
ATOM 5529 O O . ILE C 1 39 ? 18.486 -6.542 25.693 1.00 10.34 38 ILE C O 1
ATOM 5534 N N . LEU C 1 40 ? 17.701 -7.043 23.639 1.00 8.99 39 LEU C N 1
ATOM 5535 C CA . LEU C 1 40 ? 18.913 -7.801 23.296 1.00 7.71 39 LEU C CA 1
ATOM 5536 C C . LEU C 1 40 ? 20.161 -6.896 23.237 1.00 8.36 39 LEU C C 1
ATOM 5537 O O . LEU C 1 40 ? 21.258 -7.285 23.702 1.00 11.39 39 LEU C O 1
ATOM 5542 N N A MET C 1 41 ? 20.030 -5.701 22.657 0.67 11.62 40 MET C N 1
ATOM 5543 N N B MET C 1 41 ? 19.992 -5.715 22.641 0.33 10.72 40 MET C N 1
ATOM 5544 C CA A MET C 1 41 ? 21.238 -4.880 22.529 0.67 10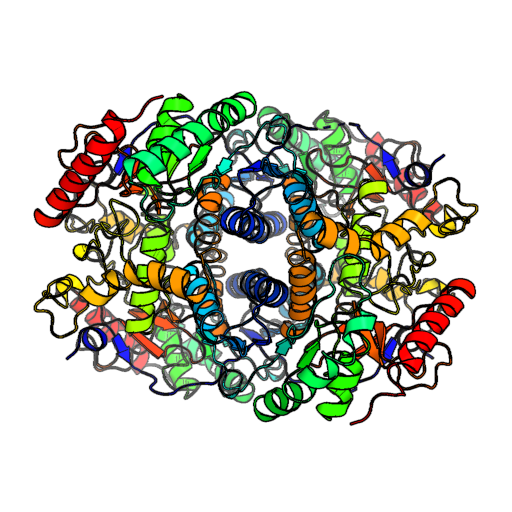.09 40 MET C CA 1
ATOM 5545 C CA B MET C 1 41 ? 21.106 -4.783 22.505 0.33 10.17 40 MET C CA 1
ATOM 5546 C C A MET C 1 41 ? 21.605 -4.147 23.821 0.67 10.53 40 MET C C 1
ATOM 5547 C C B MET C 1 41 ? 21.652 -4.364 23.859 0.33 10.03 40 MET C C 1
ATOM 5548 O O A MET C 1 41 ? 22.681 -3.509 23.908 0.67 13.04 40 MET C O 1
ATOM 5549 O O B MET C 1 41 ? 22.877 -4.161 24.008 0.33 12.62 40 MET C O 1
ATOM 5558 N N . LYS C 1 42 ? 20.746 -4.234 24.828 1.00 10.51 41 LYS C N 1
ATOM 5559 C CA . LYS C 1 42 ? 21.073 -3.750 26.162 1.00 8.75 41 LYS C CA 1
ATOM 5560 C C . LYS C 1 42 ? 21.473 -4.846 27.153 1.00 13.56 41 LYS C C 1
ATOM 5561 O O . LYS C 1 42 ? 21.742 -4.497 28.326 1.00 13.71 41 LYS C O 1
ATOM 5567 N N . ASP C 1 43 ? 21.568 -6.110 26.700 1.00 12.86 42 ASP C N 1
ATOM 5568 C CA . ASP C 1 43 ? 22.131 -7.179 27.560 1.00 13.68 42 ASP C CA 1
ATOM 5569 C C . ASP C 1 43 ? 21.333 -7.345 28.841 1.00 14.22 42 ASP C C 1
ATOM 5570 O O . ASP C 1 43 ? 21.897 -7.492 29.925 1.00 17.49 42 ASP C O 1
ATOM 5575 N N . LEU C 1 44 ? 20.009 -7.274 28.731 1.00 13.30 43 LEU C N 1
ATOM 5576 C CA . LEU C 1 44 ? 19.195 -7.315 29.948 1.00 13.35 43 LEU C CA 1
ATOM 5577 C C . LEU C 1 44 ? 18.787 -8.720 30.370 1.00 15.88 43 LEU C C 1
ATOM 5578 O O . LEU C 1 44 ? 18.418 -8.939 31.531 1.00 19.43 43 LEU C O 1
ATOM 5583 N N . ALA C 1 45 ? 18.892 -9.669 29.453 1.00 13.87 44 ALA C N 1
ATOM 5584 C CA . ALA C 1 45 ? 18.332 -11.017 29.667 1.00 14.78 44 ALA C CA 1
ATOM 5585 C C . ALA C 1 45 ? 19.324 -12.111 29.372 1.00 14.16 44 ALA C C 1
ATOM 5586 O O . ALA C 1 45 ? 20.144 -11.943 28.468 1.00 15.23 44 ALA C O 1
ATOM 5588 N N . ASP C 1 46 ? 19.241 -13.249 30.064 1.00 13.38 45 ASP C N 1
ATOM 5589 C CA . ASP C 1 46 ? 20.046 -14.385 29.638 1.00 13.83 45 ASP C CA 1
ATOM 5590 C C . ASP C 1 46 ? 19.248 -15.375 28.799 1.00 13.96 45 ASP C C 1
ATOM 5591 O O . ASP C 1 46 ? 19.805 -16.282 28.199 1.00 15.97 45 ASP C O 1
ATOM 5596 N N . GLU C 1 47 ? 17.947 -15.142 28.687 1.00 10.67 46 GLU C N 1
ATOM 5597 C CA . GLU C 1 47 ? 17.104 -15.922 27.802 1.00 11.96 46 GLU C CA 1
ATOM 5598 C C . GLU C 1 47 ? 15.985 -14.976 27.354 1.00 11.20 46 GLU C C 1
ATOM 5599 O O . GLU C 1 47 ? 15.412 -14.279 28.206 1.00 11.66 46 GLU C O 1
ATOM 5605 N N . LEU C 1 48 ? 15.646 -14.995 26.066 1.00 9.81 47 LEU C N 1
ATOM 5606 C CA . LEU C 1 48 ? 14.524 -14.219 25.527 1.00 8.86 47 LEU C CA 1
ATOM 5607 C C . LEU C 1 48 ? 13.572 -15.199 24.895 1.00 10.22 47 LEU C C 1
ATOM 5608 O O . LEU C 1 48 ? 13.988 -16.015 24.035 1.00 12.51 47 LEU C O 1
ATOM 5613 N N . ALA C 1 49 ? 12.302 -15.156 25.303 1.00 9.32 48 ALA C N 1
ATOM 5614 C CA . ALA C 1 49 ? 11.262 -15.949 24.620 1.00 9.81 48 ALA C CA 1
ATOM 5615 C C . ALA C 1 49 ? 10.324 -15.039 23.849 1.00 12.37 48 ALA C C 1
ATOM 5616 O O . ALA C 1 49 ? 9.960 -13.966 24.342 1.00 11.11 48 ALA C O 1
ATOM 5618 N N . LEU C 1 50 ? 9.929 -15.491 22.664 1.00 9.69 49 LEU C N 1
ATOM 5619 C CA . LEU C 1 50 ? 8.893 -14.826 21.853 1.00 9.78 49 LEU C CA 1
ATOM 5620 C C . LEU C 1 50 ? 7.680 -15.734 21.731 1.00 10.41 49 LEU C C 1
ATOM 5621 O O . LEU C 1 50 ? 7.818 -16.932 21.500 1.00 11.96 49 LEU C O 1
ATOM 5626 N N . VAL C 1 51 ? 6.488 -15.161 21.910 1.00 10.62 50 VAL C N 1
ATOM 5627 C CA . VAL C 1 51 ? 5.245 -15.891 21.729 1.00 11.34 50 VAL C CA 1
ATOM 5628 C C . VAL C 1 51 ? 4.317 -15.154 20.792 1.00 12.75 50 VAL C C 1
ATOM 5629 O O . VAL C 1 51 ? 4.194 -13.927 20.873 1.00 13.51 50 VAL C O 1
ATOM 5633 N N . ASP C 1 52 ? 3.640 -15.885 19.906 1.00 13.36 51 ASP C N 1
ATOM 5634 C CA . ASP C 1 52 ? 2.551 -15.312 19.108 1.00 12.61 51 ASP C CA 1
ATOM 5635 C C . ASP C 1 52 ? 1.800 -16.517 18.563 1.00 17.63 51 ASP C C 1
ATOM 5636 O O . ASP C 1 52 ? 2.190 -17.666 18.795 1.00 19.66 51 ASP C O 1
ATOM 5641 N N . VAL C 1 53 ? 0.711 -16.242 17.861 1.00 14.65 52 VAL C N 1
ATOM 5642 C CA . VAL C 1 53 ? -0.082 -17.310 17.248 1.00 16.72 52 VAL C CA 1
ATOM 5643 C C . VAL C 1 53 ? 0.079 -17.385 15.748 1.00 16.82 52 VAL C C 1
ATOM 5644 O O . VAL C 1 53 ? -0.425 -18.330 15.146 1.00 19.06 52 VAL C O 1
ATOM 5648 N N . ILE C 1 54 ? 0.787 -16.424 15.146 1.00 17.54 53 ILE C N 1
ATOM 5649 C CA . ILE C 1 54 ? 1.099 -16.489 13.730 1.00 19.45 53 ILE C CA 1
ATOM 5650 C C . ILE C 1 54 ? 2.415 -17.253 13.629 1.00 16.92 53 ILE C C 1
ATOM 5651 O O . ILE C 1 54 ? 3.502 -16.664 13.812 1.00 17.13 53 ILE C O 1
ATOM 5656 N N . GLU C 1 55 ? 2.335 -18.555 13.371 1.00 18.10 54 GLU C N 1
ATOM 5657 C CA . GLU C 1 55 ? 3.466 -19.427 13.658 1.00 16.19 54 GLU C CA 1
ATOM 5658 C C . GLU C 1 55 ? 4.646 -19.217 12.703 1.00 17.31 54 GLU C C 1
ATOM 5659 O O . GLU C 1 55 ? 5.792 -19.290 13.122 1.00 15.83 54 GLU C O 1
ATOM 5665 N N . ASP C 1 56 ? 4.396 -18.926 11.442 1.00 17.90 55 ASP C N 1
ATOM 5666 C CA A ASP C 1 56 ? 5.513 -18.759 10.508 0.52 16.47 55 ASP C CA 1
ATOM 5667 C CA B ASP C 1 56 ? 5.521 -18.777 10.528 0.48 16.19 55 ASP C CA 1
ATOM 5668 C C . ASP C 1 56 ? 6.271 -17.475 10.820 1.00 17.11 55 ASP C C 1
ATOM 5669 O O . ASP C 1 56 ? 7.500 -17.480 10.927 1.00 13.86 55 ASP C O 1
ATOM 5678 N N . LYS C 1 57 ? 5.543 -16.373 11.000 1.00 15.16 56 LYS C N 1
ATOM 5679 C CA . LYS C 1 57 ? 6.194 -15.102 11.335 1.00 12.56 56 LYS C CA 1
ATOM 5680 C C . LYS C 1 57 ? 6.993 -15.211 12.629 1.00 11.74 56 LYS C C 1
ATOM 5681 O O . LYS C 1 57 ? 8.097 -14.679 12.718 1.00 13.05 56 LYS C O 1
ATOM 5687 N N . LEU C 1 58 ? 6.438 -15.933 13.599 1.00 11.94 57 LEU C N 1
ATOM 5688 C CA . LEU C 1 58 ? 7.089 -16.143 14.876 1.00 11.47 57 LEU C CA 1
ATOM 5689 C C . LEU C 1 58 ? 8.429 -16.859 14.713 1.00 11.70 57 LEU C C 1
ATOM 5690 O O . LEU C 1 58 ? 9.466 -16.399 15.245 1.00 12.88 57 LEU C O 1
ATOM 5695 N N . LYS C 1 59 ? 8.419 -17.929 13.939 1.00 12.64 58 LYS C N 1
ATOM 5696 C CA . LYS C 1 59 ? 9.630 -18.720 13.748 1.00 11.96 58 LYS C CA 1
ATOM 5697 C C . LYS C 1 59 ? 10.648 -17.898 12.958 1.00 11.15 58 LYS C C 1
ATOM 5698 O O . LYS C 1 59 ? 11.857 -17.941 13.273 1.00 12.06 58 LYS C O 1
ATOM 5704 N N . GLY C 1 60 ? 10.164 -17.142 11.978 1.00 11.23 59 GLY C N 1
ATOM 5705 C CA . GLY C 1 60 ? 11.065 -16.326 11.171 1.00 11.46 59 GLY C CA 1
ATOM 5706 C C . GLY C 1 60 ? 11.778 -15.275 11.991 1.00 11.94 59 GLY C C 1
ATOM 5707 O O . GLY C 1 60 ? 12.997 -15.041 11.823 1.00 10.35 59 GLY C O 1
ATOM 5708 N N . GLU C 1 61 ? 11.005 -14.589 12.822 1.00 10.03 60 GLU C N 1
ATOM 5709 C CA . GLU C 1 61 ? 11.586 -13.563 13.686 1.00 10.62 60 GLU C CA 1
ATOM 5710 C C . GLU C 1 61 ? 12.578 -14.164 14.665 1.00 9.40 60 GLU C C 1
ATOM 5711 O O . GLU C 1 61 ? 13.653 -13.616 14.852 1.00 10.96 60 GLU C O 1
ATOM 5717 N N . MET C 1 62 ? 12.239 -15.311 15.276 1.00 9.88 61 MET C N 1
ATOM 5718 C CA . MET C 1 62 ? 13.167 -15.951 16.186 1.00 9.60 61 MET C CA 1
ATOM 5719 C C . MET C 1 62 ? 14.487 -16.296 15.465 1.00 9.45 61 MET C C 1
ATOM 5720 O O . MET C 1 62 ? 15.577 -16.034 15.982 1.00 10.44 61 MET C O 1
ATOM 5725 N N . MET C 1 63 ? 14.380 -16.917 14.304 1.00 9.60 62 MET C N 1
ATOM 5726 C CA . MET C 1 63 ? 15.588 -17.307 13.575 1.00 9.61 62 MET C CA 1
ATOM 5727 C C . MET C 1 63 ? 16.452 -16.085 13.209 1.00 9.12 62 MET C C 1
ATOM 5728 O O . MET C 1 63 ? 17.657 -16.129 13.310 1.00 10.48 62 MET C O 1
ATOM 5733 N N . ASP C 1 64 ? 15.827 -14.998 12.774 1.00 9.37 63 ASP C N 1
ATOM 5734 C CA . ASP C 1 64 ? 16.582 -13.815 12.365 1.00 8.61 63 ASP C CA 1
ATOM 5735 C C . ASP C 1 64 ? 17.358 -13.276 13.565 1.00 9.53 63 ASP C C 1
ATOM 5736 O O . ASP C 1 64 ? 18.546 -12.992 13.460 1.00 10.87 63 ASP C O 1
ATOM 5741 N N . LEU C 1 65 ? 16.720 -13.210 14.735 1.00 9.52 64 LEU C N 1
ATOM 5742 C CA . LEU C 1 65 ? 17.486 -12.822 15.930 1.00 9.55 64 LEU C CA 1
ATOM 5743 C C . LEU C 1 65 ? 18.596 -13.818 16.253 1.00 10.17 64 LEU C C 1
ATOM 5744 O O . LEU C 1 65 ? 19.707 -13.413 16.607 1.00 10.39 64 LEU C O 1
ATOM 5749 N N . GLN C 1 66 ? 18.282 -15.118 16.219 1.00 8.43 65 GLN C N 1
ATOM 5750 C CA . GLN C 1 66 ? 19.302 -16.150 16.524 1.00 8.69 65 GLN C CA 1
ATOM 5751 C C . GLN C 1 66 ? 20.529 -15.985 15.621 1.00 11.13 65 GLN C C 1
ATOM 5752 O O . GLN C 1 66 ? 21.655 -16.204 16.048 1.00 11.31 65 GLN C O 1
ATOM 5758 N N . HIS C 1 67 ? 20.308 -15.665 14.347 1.00 10.60 66 HIS C N 1
ATOM 5759 C CA . HIS C 1 67 ? 21.430 -15.512 13.429 1.00 10.42 66 HIS C CA 1
ATOM 5760 C C . HIS C 1 67 ? 22.375 -14.376 13.782 1.00 9.72 66 HIS C C 1
ATOM 5761 O O . HIS C 1 67 ? 23.511 -14.326 13.290 1.00 11.05 66 HIS C O 1
ATOM 5768 N N . GLY C 1 68 ? 21.901 -13.442 14.609 1.00 8.66 67 GLY C N 1
ATOM 5769 C CA . GLY C 1 68 ? 22.763 -12.390 15.126 1.00 9.90 67 GLY C CA 1
ATOM 5770 C C . GLY C 1 68 ? 23.396 -12.702 16.479 1.00 8.12 67 GLY C C 1
ATOM 5771 O O . GLY C 1 68 ? 24.012 -11.784 17.042 1.00 9.11 67 GLY C O 1
ATOM 5772 N N . SER C 1 69 ? 23.309 -13.944 16.963 1.00 8.56 68 SER C N 1
ATOM 5773 C CA . SER C 1 69 ? 23.825 -14.321 18.288 1.00 9.98 68 SER C CA 1
ATOM 5774 C C . SER C 1 69 ? 25.275 -13.983 18.535 1.00 9.25 68 SER C C 1
ATOM 5775 O O . SER C 1 69 ? 25.684 -13.649 19.675 1.00 9.48 68 SER C O 1
ATOM 5778 N N . LEU C 1 70 ? 26.103 -14.121 17.490 1.00 8.92 69 LEU C N 1
ATOM 5779 C CA . LEU C 1 70 ? 27.511 -13.791 17.634 1.00 9.67 69 LEU C CA 1
ATOM 5780 C C . LEU C 1 70 ? 27.740 -12.364 18.154 1.00 9.60 69 LEU C C 1
ATOM 5781 O O . LEU C 1 70 ? 28.729 -12.084 18.825 1.00 12.25 69 LEU C O 1
ATOM 5786 N N . PHE C 1 71 ? 26.794 -11.489 17.856 1.00 9.49 70 PHE C N 1
ATOM 5787 C CA . PHE C 1 71 ? 26.902 -10.071 18.180 1.00 9.07 70 PHE C CA 1
ATOM 5788 C C . PHE C 1 71 ? 26.187 -9.682 19.457 1.00 13.51 70 PHE C C 1
ATOM 5789 O O . PHE C 1 71 ? 26.143 -8.498 19.809 1.00 13.87 70 PHE C O 1
ATOM 5797 N N . LEU C 1 72 ? 25.681 -10.681 20.175 1.00 10.90 71 LEU C N 1
ATOM 5798 C CA . LEU C 1 72 ? 24.823 -10.467 21.351 1.00 9.41 71 LEU C CA 1
ATOM 5799 C C . LEU C 1 72 ? 25.415 -11.192 22.530 1.00 12.94 71 LEU C C 1
ATOM 5800 O O . LEU C 1 72 ? 26.396 -11.898 22.388 1.00 13.18 71 LEU C O 1
ATOM 5805 N N . ARG C 1 73 ? 24.828 -10.968 23.695 1.00 10.97 72 ARG C N 1
ATOM 5806 C CA . ARG C 1 73 ? 25.276 -11.646 24.911 1.00 10.91 72 ARG C CA 1
ATOM 5807 C C . ARG C 1 73 ? 24.064 -12.225 25.630 1.00 12.29 72 ARG C C 1
ATOM 5808 O O . ARG C 1 73 ? 23.990 -12.217 26.903 1.00 13.14 72 ARG C O 1
ATOM 5816 N N . THR C 1 74 ? 23.097 -12.687 24.835 1.00 12.03 73 THR C N 1
ATOM 5817 C CA . THR C 1 74 ? 21.900 -13.367 25.316 1.00 12.27 73 THR C CA 1
ATOM 5818 C C . THR C 1 74 ? 21.936 -14.737 24.674 1.00 15.58 73 THR C C 1
ATOM 5819 O O . THR C 1 74 ? 21.661 -14.874 23.476 1.00 16.60 73 THR C O 1
ATOM 5823 N N . PRO C 1 75 ? 22.359 -15.749 25.428 1.00 9.75 74 PRO C N 1
ATOM 5824 C CA . PRO C 1 75 ? 22.777 -16.988 24.784 1.00 12.05 74 PRO C CA 1
ATOM 5825 C C . PRO C 1 75 ? 21.647 -17.928 24.425 1.00 16.83 74 PRO C C 1
ATOM 5826 O O . PRO C 1 75 ? 21.953 -18.975 23.808 1.00 15.85 74 PRO C O 1
ATOM 5830 N N . LYS C 1 76 ? 20.404 -17.609 24.813 1.00 10.88 75 LYS C N 1
ATOM 5831 C CA . LYS C 1 76 ? 19.308 -18.457 24.370 1.00 13.12 75 LYS C CA 1
ATOM 5832 C C . LYS C 1 76 ? 18.127 -17.604 23.952 1.00 11.72 75 LYS C C 1
ATOM 5833 O O . LYS C 1 76 ? 17.659 -16.756 24.730 1.00 13.53 75 LYS C O 1
ATOM 5839 N N . ILE C 1 77 ? 17.685 -17.821 22.717 1.00 9.75 76 ILE C N 1
ATOM 5840 C CA . ILE C 1 77 ? 16.487 -17.176 22.154 1.00 11.42 76 ILE C CA 1
ATOM 5841 C C . ILE C 1 77 ? 15.568 -18.300 21.689 1.00 12.33 76 ILE C C 1
ATOM 5842 O O . ILE C 1 77 ? 15.992 -19.210 20.971 1.00 13.50 76 ILE C O 1
ATOM 5847 N N . VAL C 1 78 ? 14.343 -18.298 22.202 1.00 10.53 77 VAL C N 1
ATOM 5848 C CA . VAL C 1 78 ? 13.365 -19.368 21.910 1.00 10.48 77 VAL C CA 1
ATOM 5849 C C . VAL C 1 78 ? 12.048 -18.766 21.510 1.00 11.11 77 VAL C C 1
ATOM 5850 O O . VAL C 1 78 ? 11.788 -17.571 21.766 1.00 12.28 77 VAL C O 1
ATOM 5854 N N . SER C 1 79 ? 11.202 -19.588 20.891 1.00 11.99 78 SER C N 1
ATOM 5855 C CA . SER C 1 79 ? 9.857 -19.098 20.556 1.00 14.30 78 SER C CA 1
ATOM 5856 C C . SER C 1 79 ? 8.898 -20.243 20.447 1.00 13.21 78 SER C C 1
ATOM 5857 O O . SER C 1 79 ? 9.293 -21.401 20.247 1.00 14.64 78 SER C O 1
ATOM 5860 N N . GLY C 1 80 ? 7.622 -19.895 20.549 1.00 14.51 79 GLY C N 1
ATOM 5861 C CA . GLY C 1 80 ? 6.573 -20.856 20.282 1.00 15.42 79 GLY C CA 1
ATOM 5862 C C . GLY C 1 80 ? 5.192 -20.343 20.588 1.00 16.20 79 GLY C C 1
ATOM 5863 O O . GLY C 1 80 ? 5.012 -19.325 21.256 1.00 15.98 79 GLY C O 1
ATOM 5864 N N . LYS C 1 81 ? 4.207 -21.044 20.029 1.00 16.20 80 LYS C N 1
ATOM 5865 C CA . LYS C 1 81 ? 2.813 -20.790 20.327 1.00 18.23 80 LYS C CA 1
ATOM 5866 C C . LYS C 1 81 ? 2.451 -21.343 21.690 1.00 22.10 80 LYS C C 1
ATOM 5867 O O . LYS C 1 81 ? 1.536 -20.830 22.343 1.00 24.84 80 LYS C O 1
ATOM 5873 N N . ASP C 1 82 ? 3.185 -22.371 22.125 1.00 22.16 81 ASP C N 1
ATOM 5874 C CA . ASP C 1 82 ? 2.969 -23.010 23.438 1.00 22.05 81 ASP C CA 1
ATOM 5875 C C . ASP C 1 82 ? 3.654 -22.190 24.522 1.00 20.83 81 ASP C C 1
ATOM 5876 O O . ASP C 1 82 ? 4.857 -21.881 24.392 1.00 22.00 81 ASP C O 1
ATOM 5881 N N . TYR C 1 83 ? 2.915 -21.829 25.577 1.00 20.47 82 TYR C N 1
ATOM 5882 C CA . TYR C 1 83 ? 3.501 -20.944 26.601 1.00 18.04 82 TYR C CA 1
ATOM 5883 C C . TYR C 1 83 ? 4.524 -21.614 27.491 1.00 18.78 82 TYR C C 1
ATOM 5884 O O . TYR C 1 83 ? 5.174 -20.946 28.324 1.00 17.04 82 TYR C O 1
ATOM 5893 N N . ASN C 1 84 ? 4.740 -22.909 27.313 1.00 17.74 83 ASN C N 1
ATOM 5894 C CA . ASN C 1 84 ? 5.805 -23.516 28.089 1.00 18.28 83 ASN C CA 1
ATOM 5895 C C . ASN C 1 84 ? 7.199 -22.890 27.736 1.00 18.27 83 ASN C C 1
ATOM 5896 O O . ASN C 1 84 ? 8.157 -22.925 28.533 1.00 18.37 83 ASN C O 1
ATOM 5901 N N . VAL C 1 85 ? 7.315 -22.247 26.581 1.00 17.98 84 VAL C N 1
ATOM 5902 C CA . VAL C 1 85 ? 8.584 -21.607 26.245 1.00 15.87 84 VAL C CA 1
ATOM 5903 C C . VAL C 1 85 ? 8.813 -20.353 27.121 1.00 15.69 84 VAL C C 1
ATOM 5904 O O . VAL C 1 85 ? 9.937 -19.808 27.157 1.00 14.81 84 VAL C O 1
ATOM 5908 N N . THR C 1 86 ? 7.768 -19.916 27.835 1.00 12.90 85 THR C N 1
ATOM 5909 C CA . THR C 1 86 ? 7.867 -18.670 28.617 1.00 12.21 85 THR C CA 1
ATOM 5910 C C . THR C 1 86 ? 8.175 -18.939 30.065 1.00 14.59 85 THR C C 1
ATOM 5911 O O . THR C 1 86 ? 8.334 -17.991 30.864 1.00 14.50 85 THR C O 1
ATOM 5915 N N . ALA C 1 87 ? 8.294 -20.214 30.443 1.00 13.51 86 ALA C N 1
ATOM 5916 C CA . ALA C 1 87 ? 8.456 -20.532 31.864 1.00 13.85 86 ALA C CA 1
ATOM 5917 C C . ALA C 1 87 ? 9.598 -19.810 32.573 1.00 15.84 86 ALA C C 1
ATOM 5918 O O . ALA C 1 87 ? 10.692 -19.612 32.023 1.00 16.34 86 ALA C O 1
ATOM 5920 N N . ASN C 1 88 ? 9.294 -19.393 33.792 1.00 14.99 87 ASN C N 1
ATOM 5921 C CA . ASN C 1 88 ? 10.293 -18.777 34.670 1.00 18.53 87 ASN C CA 1
ATOM 5922 C C . ASN C 1 88 ? 10.769 -17.420 34.181 1.00 16.46 87 ASN C C 1
ATOM 5923 O O . ASN C 1 88 ? 11.925 -17.060 34.390 1.00 17.20 87 ASN C O 1
ATOM 5928 N N . SER C 1 89 ? 9.906 -16.685 33.481 1.00 11.79 88 SER C N 1
ATOM 5929 C CA . SER C 1 89 ? 10.256 -15.308 33.088 1.00 11.14 88 SER C CA 1
ATOM 5930 C C . SER C 1 89 ? 10.192 -14.375 34.273 1.00 11.19 88 SER C C 1
ATOM 5931 O O . SER C 1 89 ? 9.260 -14.473 35.080 1.00 13.55 88 SER C O 1
ATOM 5934 N N . LYS C 1 90 ? 11.169 -13.497 34.395 1.00 11.34 89 LYS C N 1
ATOM 5935 C CA . LYS C 1 90 ? 11.117 -12.413 35.391 1.00 13.69 89 LYS C CA 1
ATOM 5936 C C . LYS C 1 90 ? 10.144 -11.325 34.937 1.00 10.84 89 LYS C C 1
ATOM 5937 O O . LYS C 1 90 ? 9.474 -10.679 35.744 1.00 13.65 89 LYS C O 1
ATOM 5943 N N . LEU C 1 91 ? 10.101 -11.107 33.634 1.00 10.21 90 LEU C N 1
ATOM 5944 C CA . LEU C 1 91 ? 9.355 -10.003 33.039 1.00 9.95 90 LEU C CA 1
ATOM 5945 C C . LEU C 1 91 ? 8.701 -10.491 31.768 1.00 10.20 90 LEU C C 1
ATOM 5946 O O . LEU C 1 91 ? 9.366 -11.109 30.938 1.00 10.61 90 LEU C O 1
ATOM 5951 N N . VAL C 1 92 ? 7.395 -10.223 31.653 1.00 10.00 91 VAL C N 1
ATOM 5952 C CA . VAL C 1 92 ? 6.629 -10.601 30.455 1.00 10.01 91 VAL C CA 1
ATOM 5953 C C . VAL C 1 92 ? 6.022 -9.347 29.887 1.00 11.60 91 VAL C C 1
ATOM 5954 O O . VAL C 1 92 ? 5.245 -8.685 30.563 1.00 11.36 91 VAL C O 1
ATOM 5958 N N . ILE C 1 93 ? 6.415 -9.037 28.655 1.00 9.57 92 ILE C N 1
ATOM 5959 C CA . ILE C 1 93 ? 6.013 -7.803 27.992 1.00 9.48 92 ILE C CA 1
ATOM 5960 C C . ILE C 1 93 ? 4.913 -8.131 26.995 1.00 11.65 92 ILE C C 1
ATOM 5961 O O . ILE C 1 93 ? 5.145 -8.885 26.060 1.00 12.09 92 ILE C O 1
ATOM 5966 N N . ILE C 1 94 ? 3.737 -7.534 27.169 1.00 10.13 93 ILE C N 1
ATOM 5967 C CA . ILE C 1 94 ? 2.596 -7.856 26.307 1.00 11.39 93 ILE C CA 1
ATOM 5968 C C . ILE C 1 94 ? 2.399 -6.764 25.294 1.00 11.86 93 ILE C C 1
ATOM 5969 O O . ILE C 1 94 ? 2.124 -5.611 25.650 1.00 13.04 93 ILE C O 1
ATOM 5974 N N . THR C 1 95 ? 2.576 -7.114 24.019 1.00 10.76 94 THR C N 1
ATOM 5975 C CA . THR C 1 95 ? 2.337 -6.138 22.938 1.00 11.33 94 THR C CA 1
ATOM 5976 C C . THR C 1 95 ? 1.218 -6.554 21.978 1.00 11.79 94 THR C C 1
ATOM 5977 O O . THR C 1 95 ? 0.888 -5.841 21.042 1.00 14.57 94 THR C O 1
ATOM 5981 N N . ALA C 1 96 ? 0.651 -7.728 22.207 1.00 11.76 95 ALA C N 1
ATOM 5982 C CA . ALA C 1 96 ? -0.377 -8.271 21.338 1.00 12.85 95 ALA C CA 1
ATOM 5983 C C . ALA C 1 96 ? -1.680 -7.550 21.546 1.00 15.52 95 ALA C C 1
ATOM 5984 O O . ALA C 1 96 ? -1.922 -6.947 22.601 1.00 14.29 95 ALA C O 1
ATOM 5986 N N . GLY C 1 97 ? -2.514 -7.615 20.516 1.00 16.12 96 GLY C N 1
ATOM 5987 C CA . GLY C 1 97 ? -3.847 -7.063 20.607 1.00 18.17 96 GLY C CA 1
ATOM 5988 C C . GLY C 1 97 ? -4.286 -6.483 19.286 1.00 18.92 96 GLY C C 1
ATOM 5989 O O . GLY C 1 97 ? -3.471 -6.236 18.384 1.00 21.26 96 GLY C O 1
ATOM 5990 N N . ALA C 1 98 ? -5.580 -6.212 19.217 1.00 19.59 97 ALA C N 1
ATOM 5991 C CA . ALA C 1 98 ? -6.186 -5.691 18.009 1.00 19.15 97 ALA C CA 1
ATOM 5992 C C . ALA C 1 98 ? -6.165 -4.179 18.014 1.00 17.59 97 ALA C C 1
ATOM 5993 O O . ALA C 1 98 ? -6.266 -3.559 19.071 1.00 21.36 97 ALA C O 1
ATOM 5995 N N . ARG C 1 99 ? -6.063 -3.595 16.823 1.00 17.01 98 ARG C N 1
ATOM 5996 C CA . ARG C 1 99 ? -6.192 -2.156 16.618 1.00 19.83 98 ARG C CA 1
ATOM 5997 C C . ARG C 1 99 ? -7.660 -1.770 16.343 1.00 17.54 98 ARG C C 1
ATOM 5998 O O . ARG C 1 99 ? -8.426 -2.581 15.811 1.00 18.23 98 ARG C O 1
ATOM 6000 N N . GLN C 1 100 ? -8.042 -0.567 16.743 1.00 17.92 99 GLN C N 1
ATOM 6001 C CA . GLN C 1 100 ? -9.384 -0.042 16.467 1.00 16.74 99 GLN C CA 1
ATOM 6002 C C . GLN C 1 100 ? -9.672 0.055 14.988 1.00 19.38 99 GLN C C 1
ATOM 6003 O O . GLN C 1 100 ? -8.868 0.624 14.226 1.00 21.31 99 GLN C O 1
ATOM 6009 N N . GLN C 1 101 ? -10.813 -0.492 14.567 1.00 15.70 100 GLN C N 1
ATOM 6010 C CA . GLN C 1 101 ? -11.180 -0.490 13.159 1.00 16.37 100 GLN C CA 1
ATOM 6011 C C . GLN C 1 101 ? -12.209 0.567 12.831 1.00 18.75 100 GLN C C 1
ATOM 6012 O O . GLN C 1 101 ? -12.790 1.182 13.731 1.00 20.07 100 GLN C O 1
ATOM 6018 N N . GLU C 1 102 ? -12.426 0.785 11.543 1.00 20.92 101 GLU C N 1
ATOM 6019 C CA . GLU C 1 102 ? -13.461 1.720 11.127 1.00 21.56 101 GLU C CA 1
ATOM 6020 C C . GLU C 1 102 ? -14.809 1.403 11.781 1.00 19.10 101 GLU C C 1
ATOM 6021 O O . GLU C 1 102 ? -15.265 0.248 11.744 1.00 18.42 101 GLU C O 1
ATOM 6027 N N . GLY C 1 103 ? -15.477 2.423 12.316 1.00 16.81 102 GLY C N 1
ATOM 6028 C CA . GLY C 1 103 ? -16.785 2.237 12.927 1.00 18.21 102 GLY C CA 1
ATOM 6029 C C . GLY C 1 103 ? -16.756 1.587 14.300 1.00 17.94 102 GLY C C 1
ATOM 6030 O O . GLY C 1 103 ? -17.825 1.327 14.865 1.00 18.22 102 GLY C O 1
ATOM 6031 N N . GLU C 1 104 ? -15.568 1.302 14.833 1.00 16.46 103 GLU C N 1
ATOM 6032 C CA . GLU C 1 104 ? -15.496 0.598 16.123 1.00 16.14 103 GLU C CA 1
ATOM 6033 C C . GLU C 1 104 ? -15.501 1.546 17.330 1.00 18.51 103 GLU C C 1
ATOM 6034 O O . GLU C 1 104 ? -14.742 2.514 17.380 1.00 19.91 103 GLU C O 1
ATOM 6040 N N . SER C 1 105 ? -16.352 1.257 18.291 1.00 17.70 104 SER C N 1
ATOM 6041 C CA . SER C 1 105 ? -16.356 2.037 19.522 1.00 20.56 104 SER C CA 1
ATOM 6042 C C . SER C 1 105 ? -15.136 1.664 20.364 1.00 18.67 104 SER C C 1
ATOM 6043 O O . SER C 1 105 ? -14.586 0.575 20.253 1.00 18.18 104 SER C O 1
ATOM 6046 N N . ARG C 1 106 ? -14.672 2.593 21.191 1.00 21.76 105 ARG C N 1
ATOM 6047 C CA . ARG C 1 106 ? -13.643 2.226 22.144 1.00 22.37 105 ARG C CA 1
ATOM 6048 C C . ARG C 1 106 ? -14.043 1.062 23.025 1.00 17.66 105 ARG C C 1
ATOM 6049 O O . ARG C 1 106 ? -13.218 0.193 23.249 1.00 17.98 105 ARG C O 1
ATOM 6057 N N . LEU C 1 107 ? -15.277 1.033 23.524 1.00 18.80 106 LEU C N 1
ATOM 6058 C CA . LEU C 1 107 ? -15.716 -0.103 24.339 1.00 18.13 106 LEU C CA 1
ATOM 6059 C C . LEU C 1 107 ? -15.573 -1.431 23.597 1.00 18.07 106 LEU C C 1
ATOM 6060 O O . LEU C 1 107 ? -15.019 -2.371 24.113 1.00 18.31 106 LEU C O 1
ATOM 6065 N N . ASN C 1 108 ? -16.066 -1.511 22.369 1.00 17.07 107 ASN C N 1
ATOM 6066 C CA . ASN C 1 108 ? -15.959 -2.784 21.680 1.00 16.42 107 ASN C CA 1
ATOM 6067 C C . ASN C 1 108 ? -14.570 -3.156 21.263 1.00 15.72 107 ASN C C 1
ATOM 6068 O O . ASN C 1 108 ? -14.249 -4.330 21.269 1.00 16.00 107 ASN C O 1
ATOM 6073 N N . LEU C 1 109 ? -13.698 -2.184 20.975 1.00 15.20 108 LEU C N 1
ATOM 6074 C CA . LEU C 1 109 ? -12.305 -2.497 20.748 1.00 16.04 108 LEU C CA 1
ATOM 6075 C C . LEU C 1 109 ? -11.679 -3.072 22.034 1.00 14.35 108 LEU C C 1
ATOM 6076 O O . LEU C 1 109 ? -10.972 -4.112 22.017 1.00 16.27 108 LEU C O 1
ATOM 6081 N N . VAL C 1 110 ? -11.963 -2.419 23.160 1.00 18.43 109 VAL C N 1
ATOM 6082 C CA . VAL C 1 110 ? -11.399 -2.907 24.422 1.00 19.59 109 VAL C CA 1
ATOM 6083 C C . VAL C 1 110 ? -11.882 -4.328 24.679 1.00 20.18 109 VAL C C 1
ATOM 6084 O O . VAL C 1 110 ? -11.080 -5.202 25.030 1.00 17.89 109 VAL C O 1
ATOM 6088 N N . GLN C 1 111 ? -13.168 -4.594 24.457 1.00 16.92 110 GLN C N 1
ATOM 6089 C CA . GLN C 1 111 ? -13.683 -5.930 24.686 1.00 15.90 110 GLN C CA 1
ATOM 6090 C C . GLN C 1 111 ? -13.015 -6.969 23.772 1.00 17.42 110 GLN C C 1
ATOM 6091 O O . GLN C 1 111 ? -12.727 -8.084 24.209 1.00 17.80 110 GLN C O 1
ATOM 6097 N N . ARG C 1 112 ? -12.758 -6.625 22.505 1.00 17.83 111 ARG C N 1
ATOM 6098 C CA . ARG C 1 112 ? -12.027 -7.573 21.670 1.00 16.27 111 ARG C CA 1
ATOM 6099 C C . ARG C 1 112 ? -10.635 -7.843 22.265 1.00 17.57 111 ARG C C 1
ATOM 6100 O O . ARG C 1 112 ? -10.137 -8.975 22.174 1.00 18.14 111 ARG C O 1
ATOM 6108 N N . ASN C 1 113 ? -10.030 -6.837 22.890 1.00 15.88 112 ASN C N 1
ATOM 6109 C CA . ASN C 1 113 ? -8.703 -7.068 23.489 1.00 17.16 112 ASN C CA 1
ATOM 6110 C C . ASN C 1 113 ? -8.788 -7.798 24.809 1.00 17.63 112 ASN C C 1
ATOM 6111 O O . ASN C 1 113 ? -7.888 -8.582 25.118 1.00 16.03 112 ASN C O 1
ATOM 6116 N N . VAL C 1 114 ? -9.879 -7.625 25.556 1.00 16.33 113 VAL C N 1
ATOM 6117 C CA . VAL C 1 114 ? -10.140 -8.528 26.683 1.00 16.10 113 VAL C CA 1
ATOM 6118 C C . VAL C 1 114 ? -10.162 -9.977 26.237 1.00 18.34 113 VAL C C 1
ATOM 6119 O O . VAL C 1 114 ? -9.571 -10.866 26.869 1.00 18.13 113 VAL C O 1
ATOM 6123 N N . ASN C 1 115 ? -10.850 -10.227 25.120 1.00 16.61 114 ASN C N 1
ATOM 6124 C CA . ASN C 1 115 ? -11.025 -11.602 24.677 1.00 16.74 114 ASN C CA 1
ATOM 6125 C C . ASN C 1 115 ? -9.677 -12.185 24.294 1.00 19.24 114 ASN C C 1
ATOM 6126 O O . ASN C 1 115 ? -9.409 -13.352 24.548 1.00 21.01 114 ASN C O 1
ATOM 6131 N N . ILE C 1 116 ? -8.829 -11.365 23.683 1.00 17.55 115 ILE C N 1
ATOM 6132 C CA . ILE C 1 116 ? -7.448 -11.814 23.393 1.00 16.24 115 ILE C CA 1
ATOM 6133 C C . ILE C 1 116 ? -6.637 -12.044 24.667 1.00 18.09 115 ILE C C 1
ATOM 6134 O O . ILE C 1 116 ? -5.929 -13.067 24.814 1.00 18.25 115 ILE C O 1
ATOM 6139 N N . PHE C 1 117 ? -6.740 -11.118 25.613 1.00 15.46 116 PHE C N 1
ATOM 6140 C CA . PHE C 1 117 ? -5.965 -11.264 26.851 1.00 14.61 116 PHE C CA 1
ATOM 6141 C C . PHE C 1 117 ? -6.441 -12.462 27.690 1.00 16.50 116 PHE C C 1
ATOM 6142 O O . PHE C 1 117 ? -5.667 -12.975 28.500 1.00 18.26 116 PHE C O 1
ATOM 6150 N N . LYS C 1 118 ? -7.688 -12.912 27.521 1.00 16.59 117 LYS C N 1
ATOM 6151 C CA . LYS C 1 118 ? -8.159 -14.090 28.258 1.00 19.72 117 LYS C CA 1
ATOM 6152 C C . LYS C 1 118 ? -7.479 -15.381 27.801 1.00 21.59 117 LYS C C 1
ATOM 6153 O O . LYS C 1 118 ? -7.502 -16.376 28.525 1.00 22.32 117 LYS C O 1
ATOM 6159 N N A PHE C 1 119 ? -6.928 -15.377 26.586 0.60 19.03 118 PHE C N 1
ATOM 6160 N N B PHE C 1 119 ? -6.904 -15.376 26.600 0.40 20.91 118 PHE C N 1
ATOM 6161 C CA A PHE C 1 119 ? -6.091 -16.476 26.111 0.60 22.53 118 PHE C CA 1
ATOM 6162 C CA B PHE C 1 119 ? -6.076 -16.490 26.157 0.40 22.81 118 PHE C CA 1
ATOM 6163 C C A PHE C 1 119 ? -4.680 -16.308 26.690 0.60 23.84 118 PHE C C 1
ATOM 6164 C C B PHE C 1 119 ? -4.663 -16.314 26.701 0.40 23.65 118 PHE C C 1
ATOM 6165 O O A PHE C 1 119 ? -4.105 -17.236 27.263 0.60 26.27 118 PHE C O 1
ATOM 6166 O O B PHE C 1 119 ? -4.067 -17.246 27.243 0.40 25.80 118 PHE C O 1
ATOM 6181 N N . ILE C 1 120 ? -4.138 -15.102 26.578 1.00 15.28 119 ILE C N 1
ATOM 6182 C CA . ILE C 1 120 ? -2.739 -14.876 26.865 1.00 14.23 119 ILE C CA 1
ATOM 6183 C C . ILE C 1 120 ? -2.406 -14.926 28.350 1.00 15.12 119 ILE C C 1
ATOM 6184 O O . ILE C 1 120 ? -1.501 -15.676 28.782 1.00 16.94 119 ILE C O 1
ATOM 6189 N N . ILE C 1 121 ? -3.123 -14.111 29.122 1.00 16.32 120 ILE C N 1
ATOM 6190 C CA . ILE C 1 121 ? -2.684 -13.825 30.493 1.00 14.90 120 ILE C CA 1
ATOM 6191 C C . ILE C 1 121 ? -2.735 -15.087 31.400 1.00 16.79 120 ILE C C 1
ATOM 6192 O O . ILE C 1 121 ? -1.762 -15.356 32.122 1.00 15.11 120 ILE C O 1
ATOM 6197 N N . PRO C 1 122 ? -3.815 -15.892 31.349 1.00 16.41 121 PRO C N 1
ATOM 6198 C CA . PRO C 1 122 ? -3.780 -17.096 32.211 1.00 17.68 121 PRO C CA 1
ATOM 6199 C C . PRO C 1 122 ? -2.624 -18.066 31.875 1.00 17.27 121 PRO C C 1
ATOM 6200 O O . PRO C 1 122 ? -2.076 -18.736 32.780 1.00 18.73 121 PRO C O 1
ATOM 6204 N N . ASN C 1 123 ? -2.260 -18.149 30.604 1.00 17.90 122 ASN C N 1
ATOM 6205 C CA . ASN C 1 123 ? -1.149 -19.000 30.202 1.00 20.26 122 ASN C CA 1
ATOM 6206 C C . ASN C 1 123 ? 0.181 -18.415 30.682 1.00 16.89 122 ASN C C 1
ATOM 6207 O O . ASN C 1 123 ? 1.048 -19.167 31.157 1.00 18.10 122 ASN C O 1
ATOM 6212 N N . VAL C 1 124 ? 0.351 -17.093 30.587 1.00 14.49 123 VAL C N 1
ATOM 6213 C CA . VAL C 1 124 ? 1.574 -16.455 31.107 1.00 13.58 123 VAL C CA 1
ATOM 6214 C C . VAL C 1 124 ? 1.708 -16.678 32.603 1.00 15.68 123 VAL C C 1
ATOM 6215 O O . VAL C 1 124 ? 2.798 -17.045 33.102 1.00 17.12 123 VAL C O 1
ATOM 6219 N N . VAL C 1 125 ? 0.588 -16.510 33.316 1.00 15.54 124 VAL C N 1
ATOM 6220 C CA . VAL C 1 125 ? 0.603 -16.665 34.769 1.00 16.15 124 VAL C CA 1
ATOM 6221 C C . VAL C 1 125 ? 0.899 -18.113 35.175 1.00 19.10 124 VAL C C 1
ATOM 6222 O O . VAL C 1 125 ? 1.614 -18.357 36.152 1.00 19.48 124 VAL C O 1
ATOM 6226 N N . LYS C 1 126 ? 0.358 -19.084 34.430 1.00 17.65 125 LYS C N 1
ATOM 6227 C CA . LYS C 1 126 ? 0.618 -20.511 34.714 1.00 19.91 125 LYS C CA 1
ATOM 6228 C C . LYS C 1 126 ? 2.114 -20.804 34.719 1.00 20.03 125 LYS C C 1
ATOM 6229 O O . LYS C 1 126 ? 2.637 -21.481 35.619 1.00 20.17 125 LYS C O 1
ATOM 6235 N N . TYR C 1 127 ? 2.821 -20.257 33.728 1.00 17.59 126 TYR C N 1
ATOM 6236 C CA . TYR C 1 127 ? 4.212 -20.639 33.551 1.00 15.38 126 TYR C CA 1
ATOM 6237 C C . TYR C 1 127 ? 5.243 -19.716 34.230 1.00 14.69 126 TYR C C 1
ATOM 6238 O O . TYR C 1 127 ? 6.393 -20.131 34.461 1.00 15.59 126 TYR C O 1
ATOM 6247 N N . SER C 1 128 ? 4.813 -18.517 34.598 1.00 15.51 127 SER C N 1
ATOM 6248 C CA . SER C 1 128 ? 5.663 -17.585 35.377 1.00 15.06 127 SER C CA 1
ATOM 6249 C C . SER C 1 128 ? 4.818 -16.892 36.427 1.00 14.87 127 SER C C 1
ATOM 6250 O O . SER C 1 128 ? 4.477 -15.727 36.320 1.00 14.49 127 SER C O 1
ATOM 6253 N N . PRO C 1 129 ? 4.432 -17.635 37.454 1.00 16.12 128 PRO C N 1
ATOM 6254 C CA . PRO C 1 129 ? 3.506 -17.077 38.442 1.00 18.86 128 PRO C CA 1
ATOM 6255 C C . PRO C 1 129 ? 4.053 -15.878 39.218 1.00 16.11 128 PRO C C 1
ATOM 6256 O O . PRO C 1 129 ? 3.228 -15.134 39.776 1.00 19.52 128 PRO C O 1
ATOM 6260 N N A ASN C 1 130 ? 5.366 -15.668 39.177 0.53 17.04 129 ASN C N 1
ATOM 6261 N N B ASN C 1 130 ? 5.367 -15.667 39.271 0.47 17.17 129 ASN C N 1
ATOM 6262 C CA A ASN C 1 130 ? 6.007 -14.572 39.895 0.53 15.30 129 ASN C CA 1
ATOM 6263 C CA B ASN C 1 130 ? 5.893 -14.493 39.983 0.47 15.40 129 ASN C CA 1
ATOM 6264 C C A ASN C 1 130 ? 6.564 -13.480 39.017 0.53 16.76 129 ASN C C 1
ATOM 6265 C C B ASN C 1 130 ? 6.421 -13.391 39.069 0.47 16.18 129 ASN C C 1
ATOM 6266 O O A ASN C 1 130 ? 7.366 -12.654 39.449 0.53 16.33 129 ASN C O 1
ATOM 6267 O O B ASN C 1 130 ? 7.082 -12.469 39.539 0.47 16.10 129 ASN C O 1
ATOM 6276 N N . CYS C 1 131 ? 6.136 -13.456 37.771 1.00 13.82 130 CYS C N 1
ATOM 6277 C CA . CYS C 1 131 ? 6.651 -12.426 36.876 1.00 12.35 130 CYS C CA 1
ATOM 6278 C C . CYS C 1 131 ? 6.039 -11.042 37.118 1.00 12.44 130 CYS C C 1
ATOM 6279 O O . CYS C 1 131 ? 5.025 -10.889 37.810 1.00 14.09 130 CYS C O 1
ATOM 6282 N N . LYS C 1 132 ? 6.699 -10.029 36.589 1.00 12.20 131 LYS C N 1
ATOM 6283 C CA . LYS C 1 132 ? 6.046 -8.738 36.365 1.00 12.70 131 LYS C CA 1
ATOM 6284 C C . LYS C 1 132 ? 5.456 -8.768 34.971 1.00 13.43 131 LYS C C 1
ATOM 6285 O O . LYS C 1 132 ? 6.120 -9.218 34.015 1.00 12.73 131 LYS C O 1
ATOM 6291 N N . LEU C 1 133 ? 4.243 -8.254 34.849 1.00 11.66 132 LEU C N 1
ATOM 6292 C CA . LEU C 1 133 ? 3.606 -8.013 33.551 1.00 11.73 132 LEU C CA 1
ATOM 6293 C C . LEU C 1 133 ? 3.787 -6.568 33.164 1.00 13.09 132 LEU C C 1
ATOM 6294 O O . LEU C 1 133 ? 3.412 -5.687 33.923 1.00 14.56 132 LEU C O 1
ATOM 6299 N N . LEU C 1 134 ? 4.324 -6.328 31.979 1.00 10.03 133 LEU C N 1
ATOM 6300 C CA . LEU C 1 134 ? 4.440 -4.957 31.443 1.00 10.07 133 LEU C CA 1
ATOM 6301 C C . LEU C 1 134 ? 3.551 -4.889 30.199 1.00 11.67 133 LEU C C 1
ATOM 6302 O O . LEU C 1 134 ? 3.837 -5.524 29.194 1.00 11.42 133 LEU C O 1
ATOM 6307 N N . ILE C 1 135 ? 2.467 -4.116 30.279 1.00 10.14 134 ILE C N 1
ATOM 6308 C CA . ILE C 1 135 ? 1.496 -4.055 29.187 1.00 11.33 134 ILE C CA 1
ATOM 6309 C C . ILE C 1 135 ? 1.814 -2.871 28.298 1.00 12.28 134 ILE C C 1
ATOM 6310 O O . ILE C 1 135 ? 1.905 -1.732 28.799 1.00 12.64 134 ILE C O 1
ATOM 6315 N N . VAL C 1 136 ? 2.040 -3.135 27.013 1.00 10.38 135 VAL C N 1
ATOM 6316 C CA . VAL C 1 136 ? 2.404 -2.080 26.047 1.00 10.96 135 VAL C CA 1
ATOM 6317 C C . VAL C 1 136 ? 1.257 -1.868 25.060 1.00 12.07 135 VAL C C 1
ATOM 6318 O O . VAL C 1 136 ? 1.085 -0.767 24.522 1.00 15.91 135 VAL C O 1
ATOM 6322 N N . SER C 1 137 ? 0.430 -2.903 24.881 1.00 11.89 136 SER C N 1
ATOM 6323 C CA . SER C 1 137 ? -0.757 -2.884 24.004 1.00 12.30 136 SER C CA 1
ATOM 6324 C C . SER C 1 137 ? -1.669 -1.681 24.290 1.00 13.90 136 SER C C 1
ATOM 6325 O O . SER C 1 137 ? -1.887 -1.372 25.475 1.00 14.42 136 SER C O 1
ATOM 6328 N N . ASN C 1 138 ? -2.200 -1.020 23.252 1.00 15.70 137 ASN C N 1
ATOM 6329 C CA . ASN C 1 138 ? -3.174 0.056 23.465 1.00 17.31 137 ASN C CA 1
ATOM 6330 C C . ASN C 1 138 ? -4.624 -0.397 23.334 1.00 17.33 137 ASN C C 1
ATOM 6331 O O . ASN C 1 138 ? -4.944 -1.352 22.594 1.00 18.62 137 ASN C O 1
ATOM 6336 N N . PRO C 1 139 ? -5.536 0.276 24.066 1.00 14.81 138 PRO C N 1
ATOM 6337 C CA . PRO C 1 139 ? -5.323 1.460 24.908 1.00 15.88 138 PRO C CA 1
ATOM 6338 C C . PRO C 1 139 ? -4.722 1.066 26.255 1.00 14.45 138 PRO C C 1
ATOM 6339 O O . PRO C 1 139 ? -5.342 0.325 27.017 1.00 16.44 138 PRO C O 1
ATOM 6343 N N . VAL C 1 140 ? -3.533 1.569 26.547 1.00 12.66 139 VAL C N 1
ATOM 6344 C CA . VAL C 1 140 ? -2.690 0.890 27.530 1.00 11.84 139 VAL C CA 1
ATOM 6345 C C . VAL C 1 140 ? -3.210 0.997 28.962 1.00 13.90 139 VAL C C 1
ATOM 6346 O O . VAL C 1 140 ? -3.114 0.035 29.691 1.00 16.26 139 VAL C O 1
ATOM 6350 N N . ASP C 1 141 ? -3.810 2.126 29.359 1.00 14.67 140 ASP C N 1
ATOM 6351 C CA . ASP C 1 141 ? -4.273 2.219 30.751 1.00 15.54 140 ASP C CA 1
ATOM 6352 C C . ASP C 1 141 ? -5.422 1.238 31.019 1.00 15.71 140 ASP C C 1
ATOM 6353 O O . ASP C 1 141 ? -5.450 0.598 32.069 1.00 15.47 140 ASP C O 1
ATOM 6358 N N . ILE C 1 142 ? -6.343 1.089 30.066 1.00 15.08 141 ILE C N 1
ATOM 6359 C CA . ILE C 1 142 ? -7.440 0.179 30.255 1.00 14.43 141 ILE C CA 1
ATOM 6360 C C . ILE C 1 142 ? -6.939 -1.258 30.138 1.00 13.47 141 ILE C C 1
ATOM 6361 O O . ILE C 1 142 ? -7.359 -2.129 30.906 1.00 15.14 141 ILE C O 1
ATOM 6366 N N . LEU C 1 143 ? -6.017 -1.516 29.217 1.00 13.83 142 LEU C N 1
ATOM 6367 C CA . LEU C 1 143 ? -5.567 -2.907 29.110 1.00 14.33 142 LEU C CA 1
ATOM 6368 C C . LEU C 1 143 ? -4.671 -3.312 30.267 1.00 15.56 142 LEU C C 1
ATOM 6369 O O . LEU C 1 143 ? -4.565 -4.497 30.548 1.00 15.35 142 LEU C O 1
ATOM 6374 N N . THR C 1 144 ? -4.051 -2.358 30.966 1.00 12.47 143 THR C N 1
ATOM 6375 C CA . THR C 1 144 ? -3.310 -2.694 32.163 1.00 12.47 143 THR C CA 1
ATOM 6376 C C . THR C 1 144 ? -4.304 -3.172 33.258 1.00 16.78 143 THR C C 1
ATOM 6377 O O . THR C 1 144 ? -4.064 -4.165 33.931 1.00 14.74 143 THR C O 1
ATOM 6381 N N . TYR C 1 145 ? -5.432 -2.481 33.382 1.00 14.56 144 TYR C N 1
ATOM 6382 C CA . TYR C 1 145 ? -6.528 -2.934 34.247 1.00 15.32 144 TYR C CA 1
ATOM 6383 C C . TYR C 1 145 ? -6.993 -4.328 33.850 1.00 16.06 144 TYR C C 1
ATOM 6384 O O . TYR C 1 145 ? -7.181 -5.197 34.710 1.00 16.38 144 TYR C O 1
ATOM 6393 N N . VAL C 1 146 ? -7.187 -4.532 32.542 1.00 16.74 145 VAL C N 1
ATOM 6394 C CA . VAL C 1 146 ? -7.627 -5.844 32.038 1.00 15.22 145 VAL C CA 1
ATOM 6395 C C . VAL C 1 146 ? -6.658 -6.974 32.434 1.00 14.92 145 VAL C C 1
ATOM 6396 O O . VAL C 1 146 ? -7.087 -8.041 32.893 1.00 16.38 145 VAL C O 1
ATOM 6400 N N . ALA C 1 147 ? -5.351 -6.743 32.257 1.00 15.27 146 ALA C N 1
ATOM 6401 C CA . ALA C 1 147 ? -4.335 -7.717 32.633 1.00 12.83 146 ALA C CA 1
ATOM 6402 C C . ALA C 1 147 ? -4.323 -7.960 34.131 1.00 16.80 146 ALA C C 1
ATOM 6403 O O . ALA C 1 147 ? -4.144 -9.090 34.598 1.00 16.00 146 ALA C O 1
ATOM 6405 N N . TRP C 1 148 ? -4.522 -6.885 34.880 1.00 15.51 147 TRP C N 1
ATOM 6406 C CA . TRP C 1 148 ? -4.562 -6.993 36.335 1.00 15.82 147 TRP C CA 1
ATOM 6407 C C . TRP C 1 148 ? -5.763 -7.848 36.779 1.00 14.82 147 TRP C C 1
ATOM 6408 O O . TRP C 1 148 ? -5.603 -8.772 37.615 1.00 17.85 147 TRP C O 1
ATOM 6419 N N . LYS C 1 149 ? -6.937 -7.593 36.182 1.00 16.50 148 LYS C N 1
ATOM 6420 C CA . LYS C 1 149 ? -8.137 -8.333 36.573 1.00 19.63 148 LYS C CA 1
ATOM 6421 C C . LYS C 1 149 ? -7.971 -9.819 36.225 1.00 19.66 148 LYS C C 1
ATOM 6422 O O . LYS C 1 149 ? -8.272 -10.700 37.051 1.00 21.34 148 LYS C O 1
ATOM 6424 N N . ILE C 1 150 ? -7.461 -10.113 35.033 1.00 18.10 149 ILE C N 1
ATOM 6425 C CA . ILE C 1 150 ? -7.360 -11.492 34.596 1.00 19.20 149 ILE C CA 1
ATOM 6426 C C . ILE C 1 150 ? -6.268 -12.243 35.352 1.00 17.95 149 ILE C C 1
ATOM 6427 O O . ILE C 1 150 ? -6.470 -13.412 35.717 1.00 19.32 149 ILE C O 1
ATOM 6432 N N . SER C 1 151 ? -5.125 -11.589 35.575 1.00 16.53 150 SER C N 1
ATOM 6433 C CA . SER C 1 151 ? -3.975 -12.273 36.187 1.00 14.58 150 SER C CA 1
ATOM 6434 C C . SER C 1 151 ? -4.197 -12.586 37.656 1.00 17.34 150 SER C C 1
ATOM 6435 O O . SER C 1 151 ? -3.685 -13.593 38.164 1.00 19.49 150 SER C O 1
ATOM 6438 N N . GLY C 1 152 ? -4.956 -11.743 38.345 1.00 16.83 151 GLY C N 1
ATOM 6439 C CA . GLY C 1 152 ? -5.041 -11.855 39.789 1.00 20.00 151 GLY C CA 1
ATOM 6440 C C . GLY C 1 152 ? -3.791 -11.371 40.494 1.00 18.25 151 GLY C C 1
ATOM 6441 O O . GLY C 1 152 ? -3.683 -11.493 41.721 1.00 20.02 151 GLY C O 1
ATOM 6442 N N . PHE C 1 153 ? -2.843 -10.804 39.746 1.00 17.39 152 PHE C N 1
ATOM 6443 C CA . PHE C 1 153 ? -1.597 -10.325 40.346 1.00 16.97 152 PHE C CA 1
ATOM 6444 C C . PHE C 1 153 ? -1.828 -9.123 41.265 1.00 16.25 152 PHE C C 1
ATOM 6445 O O . PHE C 1 153 ? -2.736 -8.311 41.039 1.00 17.38 152 PHE C O 1
ATOM 6453 N N . PRO C 1 154 ? -0.969 -8.945 42.271 1.00 17.39 153 PRO C N 1
ATOM 6454 C CA . PRO C 1 154 ? -0.958 -7.696 43.030 1.00 18.97 153 PRO C CA 1
ATOM 6455 C C . PRO C 1 154 ? -0.546 -6.500 42.178 1.00 16.64 153 PRO C C 1
ATOM 6456 O O . PRO C 1 154 ? 0.161 -6.666 41.185 1.00 16.04 153 PRO C O 1
ATOM 6460 N N . LYS C 1 155 ? -0.974 -5.311 42.572 1.00 19.17 154 LYS C N 1
ATOM 6461 C CA . LYS C 1 155 ? -0.818 -4.159 41.687 1.00 19.26 154 LYS C CA 1
ATOM 6462 C C . LYS C 1 155 ? 0.653 -3.833 41.431 1.00 16.74 154 LYS C C 1
ATOM 6463 O O . LYS C 1 155 ? 0.980 -3.326 40.375 1.00 16.74 154 LYS C O 1
ATOM 6469 N N . ASN C 1 156 ? 1.564 -4.178 42.341 1.00 15.83 155 ASN C N 1
ATOM 6470 C CA . ASN C 1 156 ? 2.965 -3.870 42.049 1.00 16.11 155 ASN C CA 1
ATOM 6471 C C . ASN C 1 156 ? 3.511 -4.631 40.833 1.00 14.22 155 ASN C C 1
ATOM 6472 O O . ASN C 1 156 ? 4.469 -4.189 40.237 1.00 13.75 155 ASN C O 1
ATOM 6477 N N . ARG C 1 157 ? 2.902 -5.762 40.448 1.00 14.84 156 ARG C N 1
ATOM 6478 C CA . ARG C 1 157 ? 3.449 -6.567 39.342 1.00 12.47 156 ARG C CA 1
ATOM 6479 C C . ARG C 1 157 ? 2.686 -6.419 38.040 1.00 12.36 156 ARG C C 1
ATOM 6480 O O . ARG C 1 157 ? 2.911 -7.201 37.141 1.00 14.57 156 ARG C O 1
ATOM 6488 N N . VAL C 1 158 ? 1.766 -5.443 37.951 1.00 12.92 157 VAL C N 1
ATOM 6489 C CA . VAL C 1 158 ? 1.104 -5.182 36.675 1.00 13.73 157 VAL C CA 1
ATOM 6490 C C . VAL C 1 158 ? 1.314 -3.730 36.330 1.00 12.97 157 VAL C C 1
ATOM 6491 O O . VAL C 1 158 ? 0.785 -2.829 37.009 1.00 16.01 157 VAL C O 1
ATOM 6495 N N . ILE C 1 159 ? 2.112 -3.504 35.288 1.00 11.87 158 ILE C N 1
ATOM 6496 C CA . ILE C 1 159 ? 2.622 -2.166 34.944 1.00 12.66 158 ILE C CA 1
ATOM 6497 C C . ILE C 1 159 ? 2.241 -1.838 33.502 1.00 12.26 158 ILE C C 1
ATOM 6498 O O . ILE C 1 159 ? 2.448 -2.666 32.634 1.00 13.61 158 ILE C O 1
ATOM 6503 N N . GLY C 1 160 ? 1.666 -0.668 33.244 1.00 11.00 159 GLY C N 1
ATOM 6504 C CA . GLY C 1 160 ? 1.452 -0.273 31.857 1.00 10.36 159 GLY C CA 1
ATOM 6505 C C . GLY C 1 160 ? 2.550 0.669 31.377 1.00 11.42 159 GLY C C 1
ATOM 6506 O O . GLY C 1 160 ? 3.051 1.480 32.150 1.00 13.25 159 GLY C O 1
ATOM 6507 N N A SER C 1 161 ? 2.948 0.563 30.124 0.67 11.65 160 SER C N 1
ATOM 6508 N N B SER C 1 161 ? 2.940 0.554 30.118 0.33 11.64 160 SER C N 1
ATOM 6509 C CA A SER C 1 161 ? 4.012 1.465 29.662 0.67 12.11 160 SER C CA 1
ATOM 6510 C CA B SER C 1 161 ? 3.942 1.475 29.588 0.33 11.91 160 SER C CA 1
ATOM 6511 C C A SER C 1 161 ? 3.560 2.945 29.723 0.67 13.80 160 SER C C 1
ATOM 6512 C C B SER C 1 161 ? 3.538 2.926 29.840 0.33 13.04 160 SER C C 1
ATOM 6513 O O A SER C 1 161 ? 4.417 3.848 29.814 0.67 12.90 160 SER C O 1
ATOM 6514 O O B SER C 1 161 ? 4.380 3.775 30.165 0.33 12.39 160 SER C O 1
ATOM 6519 N N . GLY C 1 162 ? 2.246 3.194 29.702 1.00 11.00 161 GLY C N 1
ATOM 6520 C CA . GLY C 1 162 ? 1.640 4.489 30.048 1.00 13.40 161 GLY C CA 1
ATOM 6521 C C . GLY C 1 162 ? 2.243 5.663 29.329 1.00 14.80 161 GLY C C 1
ATOM 6522 O O . GLY C 1 162 ? 2.350 5.671 28.092 1.00 15.42 161 GLY C O 1
ATOM 6523 N N . CYS C 1 163 ? 2.669 6.647 30.120 1.00 13.71 162 CYS C N 1
ATOM 6524 C CA . CYS C 1 163 ? 3.223 7.914 29.601 1.00 13.65 162 CYS C CA 1
ATOM 6525 C C . CYS C 1 163 ? 4.760 7.949 29.577 1.00 13.84 162 CYS C C 1
ATOM 6526 O O . CYS C 1 163 ? 5.368 9.012 29.480 1.00 13.09 162 CYS C O 1
ATOM 6529 N N . ASN C 1 164 ? 5.404 6.794 29.643 1.00 13.16 163 ASN C N 1
ATOM 6530 C CA . ASN C 1 164 ? 6.845 6.766 29.625 1.00 11.99 163 ASN C CA 1
ATOM 6531 C C . ASN C 1 164 ? 7.354 7.326 28.298 1.00 12.91 163 ASN C C 1
ATOM 6532 O O . ASN C 1 164 ? 8.264 8.165 28.293 1.00 12.70 163 ASN C O 1
ATOM 6537 N N . LEU C 1 165 ? 6.752 6.894 27.187 1.00 11.13 164 LEU C N 1
ATOM 6538 C CA . LEU C 1 165 ? 7.210 7.421 25.885 1.00 10.94 164 LEU C CA 1
ATOM 6539 C C . LEU C 1 165 ? 6.701 8.848 25.640 1.00 12.77 164 LEU C C 1
ATOM 6540 O O . LEU C 1 165 ? 7.424 9.651 25.07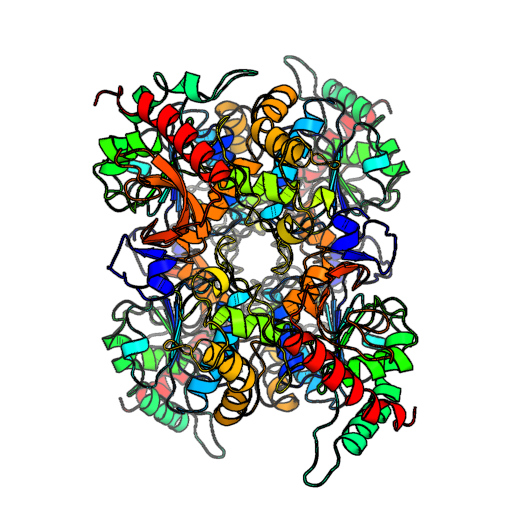8 1.00 13.23 164 LEU C O 1
ATOM 6545 N N A ASP C 1 166 ? 5.503 9.175 26.134 0.51 12.65 165 ASP C N 1
ATOM 6546 N N B ASP C 1 166 ? 5.504 9.166 26.126 0.49 12.59 165 ASP C N 1
ATOM 6547 C CA A ASP C 1 166 ? 4.987 10.555 26.018 0.51 12.91 165 ASP C CA 1
ATOM 6548 C CA B ASP C 1 166 ? 4.993 10.540 26.008 0.49 12.85 165 ASP C CA 1
ATOM 6549 C C A ASP C 1 166 ? 5.968 11.507 26.676 0.51 11.78 165 ASP C C 1
ATOM 6550 C C B ASP C 1 166 ? 5.978 11.495 26.667 0.49 11.78 165 ASP C C 1
ATOM 6551 O O A ASP C 1 166 ? 6.271 12.579 26.136 0.51 12.29 165 ASP C O 1
ATOM 6552 O O B ASP C 1 166 ? 6.299 12.556 26.116 0.49 12.14 165 ASP C O 1
ATOM 6561 N N . SER C 1 167 ? 6.450 11.111 27.848 1.00 11.49 166 SER C N 1
ATOM 6562 C CA . SER C 1 167 ? 7.408 11.936 28.548 1.00 11.08 166 SER C CA 1
ATOM 6563 C C . SER C 1 167 ? 8.749 11.998 27.822 1.00 14.45 166 SER C C 1
ATOM 6564 O O . SER C 1 167 ? 9.356 13.073 27.770 1.00 12.20 166 SER C O 1
ATOM 6567 N N . ALA C 1 168 ? 9.203 10.870 27.263 1.00 11.78 167 ALA C N 1
ATOM 6568 C CA . ALA C 1 168 ? 10.424 10.915 26.465 1.00 11.64 167 ALA C CA 1
ATOM 6569 C C . ALA C 1 168 ? 10.285 11.843 25.253 1.00 11.38 167 ALA C C 1
ATOM 6570 O O . ALA C 1 168 ? 11.234 12.558 24.897 1.00 12.94 167 ALA C O 1
ATOM 6572 N N . ARG C 1 169 ? 9.142 11.797 24.566 1.00 11.63 168 ARG C N 1
ATOM 6573 C CA . ARG C 1 169 ? 8.890 12.719 23.454 1.00 10.91 168 ARG C CA 1
ATOM 6574 C C . ARG C 1 169 ? 8.898 14.170 23.912 1.00 12.16 168 ARG C C 1
ATOM 6575 O O . ARG C 1 169 ? 9.426 15.039 23.248 1.00 12.24 168 ARG C O 1
ATOM 6583 N N . PHE C 1 170 ? 8.285 14.410 25.076 1.00 13.89 169 PHE C N 1
ATOM 6584 C CA . PHE C 1 170 ? 8.258 15.767 25.605 1.00 13.06 169 PHE C CA 1
ATOM 6585 C C . PHE C 1 170 ? 9.658 16.291 25.831 1.00 13.30 169 PHE C C 1
ATOM 6586 O O . PHE C 1 170 ? 9.983 17.414 25.483 1.00 14.70 169 PHE C O 1
ATOM 6594 N N . ARG C 1 171 ? 10.487 15.437 26.413 1.00 13.99 170 ARG C N 1
ATOM 6595 C CA . ARG C 1 171 ? 11.848 15.852 26.716 1.00 12.14 170 ARG C CA 1
ATOM 6596 C C . ARG C 1 171 ? 12.673 16.037 25.460 1.00 14.00 170 ARG C C 1
ATOM 6597 O O . ARG C 1 171 ? 13.504 16.945 25.411 1.00 13.10 170 ARG C O 1
ATOM 6605 N N . TYR C 1 172 ? 12.401 15.229 24.425 1.00 12.31 171 TYR C N 1
ATOM 6606 C CA . TYR C 1 172 ? 13.035 15.414 23.114 1.00 12.39 171 TYR C CA 1
ATOM 6607 C C . TYR C 1 172 ? 12.669 16.793 22.548 1.00 13.41 171 TYR C C 1
ATOM 6608 O O . TYR C 1 172 ? 13.522 17.551 22.068 1.00 13.23 171 TYR C O 1
ATOM 6617 N N . LEU C 1 173 ? 11.383 17.151 22.652 1.00 13.16 172 LEU C N 1
ATOM 6618 C CA . LEU C 1 173 ? 10.920 18.376 22.039 1.00 16.22 172 LEU C CA 1
ATOM 6619 C C . LEU C 1 173 ? 11.415 19.585 22.823 1.00 14.12 172 LEU C C 1
ATOM 6620 O O . LEU C 1 173 ? 11.737 20.602 22.222 1.00 16.56 172 LEU C O 1
ATOM 6625 N N A MET C 1 174 ? 11.508 19.453 24.140 0.53 14.96 173 MET C N 1
ATOM 6626 N N B MET C 1 174 ? 11.466 19.459 24.159 0.47 14.89 173 MET C N 1
ATOM 6627 C CA A MET C 1 174 ? 12.032 20.535 24.957 0.53 13.85 173 MET C CA 1
ATOM 6628 C CA B MET C 1 174 ? 12.083 20.474 25.025 0.47 15.26 173 MET C CA 1
ATOM 6629 C C A MET C 1 174 ? 13.534 20.724 24.677 0.53 13.60 173 MET C C 1
ATOM 6630 C C B MET C 1 174 ? 13.510 20.720 24.569 0.47 13.72 173 MET C C 1
ATOM 6631 O O A MET C 1 174 ? 14.024 21.847 24.625 0.53 15.86 173 MET C O 1
ATOM 6632 O O B MET C 1 174 ? 13.933 21.856 24.334 0.47 14.29 173 MET C O 1
ATOM 6641 N N . GLY C 1 175 ? 14.249 19.626 24.456 1.00 12.80 174 GLY C N 1
ATOM 6642 C CA . GLY C 1 175 ? 15.649 19.687 24.079 1.00 14.88 174 GLY C CA 1
ATOM 6643 C C . GLY C 1 175 ? 15.888 20.338 22.742 1.00 16.09 174 GLY C C 1
ATOM 6644 O O . GLY C 1 175 ? 16.832 21.127 22.569 1.00 17.72 174 GLY C O 1
ATOM 6645 N N . GLU C 1 176 ? 15.021 20.059 21.781 1.00 14.92 175 GLU C N 1
ATOM 6646 C CA . GLU C 1 176 ? 15.102 20.755 20.493 1.00 18.35 175 GLU C CA 1
ATOM 6647 C C . GLU C 1 176 ? 14.913 22.259 20.624 1.00 19.68 175 GLU C C 1
ATOM 6648 O O . GLU C 1 176 ? 15.639 23.038 20.003 1.00 21.33 175 GLU C O 1
ATOM 6654 N N . ARG C 1 177 ? 13.950 22.683 21.431 1.00 18.30 176 ARG C N 1
ATOM 6655 C CA . ARG C 1 177 ? 13.711 24.101 21.616 1.00 18.98 176 ARG C CA 1
ATOM 6656 C C . ARG C 1 177 ? 14.856 24.803 22.326 1.00 19.60 176 ARG C C 1
ATOM 6657 O O . ARG C 1 177 ? 15.168 25.969 22.024 1.00 23.66 176 ARG C O 1
ATOM 6665 N N . LEU C 1 178 ? 15.470 24.115 23.285 1.00 17.41 177 LEU C N 1
ATOM 6666 C CA . LEU C 1 178 ? 16.458 24.769 24.130 1.00 18.09 177 LEU C CA 1
ATOM 6667 C C . LEU C 1 178 ? 17.901 24.524 23.688 1.00 18.61 177 LEU C C 1
ATOM 6668 O O . LEU C 1 178 ? 18.790 25.218 24.181 1.00 20.22 177 LEU C O 1
ATOM 6673 N N . GLY C 1 179 ? 18.139 23.588 22.775 1.00 17.19 178 GLY C N 1
ATOM 6674 C CA . GLY C 1 179 ? 19.500 23.249 22.372 1.00 15.55 178 GLY C CA 1
ATOM 6675 C C . GLY C 1 179 ? 20.283 22.504 23.453 1.00 18.44 178 GLY C C 1
ATOM 6676 O O . GLY C 1 179 ? 21.489 22.708 23.638 1.00 19.91 178 GLY C O 1
ATOM 6677 N N . VAL C 1 180 ? 19.590 21.617 24.148 1.00 15.01 179 VAL C N 1
ATOM 6678 C CA . VAL C 1 180 ? 20.164 20.844 25.248 1.00 14.97 179 VAL C CA 1
ATOM 6679 C C . VAL C 1 180 ? 19.795 19.384 25.028 1.00 15.23 179 VAL C C 1
ATOM 6680 O O . VAL C 1 180 ? 18.710 19.092 24.509 1.00 16.54 179 VAL C O 1
ATOM 6684 N N . HIS C 1 181 ? 20.662 18.440 25.403 1.00 12.74 180 HIS C N 1
ATOM 6685 C CA . HIS C 1 181 ? 20.297 17.031 25.250 1.00 12.69 180 HIS C CA 1
ATOM 6686 C C . HIS C 1 181 ? 19.013 16.737 26.061 1.00 10.69 180 HIS C C 1
ATOM 6687 O O . HIS C 1 181 ? 18.873 17.226 27.185 1.00 12.08 180 HIS C O 1
ATOM 6694 N N . PRO C 1 182 ? 18.159 15.844 25.564 1.00 11.90 181 PRO C N 1
ATOM 6695 C CA . PRO C 1 182 ? 16.970 15.517 26.367 1.00 11.12 181 PRO C CA 1
ATOM 6696 C C . PRO C 1 182 ? 17.285 14.943 27.776 1.00 11.96 181 PRO C C 1
ATOM 6697 O O . PRO C 1 182 ? 16.470 15.095 28.696 1.00 13.07 181 PRO C O 1
ATOM 6701 N N . LEU C 1 183 ? 18.433 14.295 27.962 1.00 10.34 182 LEU C N 1
ATOM 6702 C CA . LEU C 1 183 ? 18.812 13.846 29.289 1.00 13.01 182 LEU C CA 1
ATOM 6703 C C . LEU C 1 183 ? 18.875 14.981 30.311 1.00 11.85 182 LEU C C 1
ATOM 6704 O O . LEU C 1 183 ? 18.667 14.732 31.504 1.00 13.38 182 LEU C O 1
ATOM 6709 N N . SER C 1 184 ? 19.179 16.189 29.855 1.00 11.76 183 SER C N 1
ATOM 6710 C CA . SER C 1 184 ? 19.274 17.346 30.748 1.00 10.05 183 SER C CA 1
ATOM 6711 C C . SER C 1 184 ? 18.039 18.245 30.685 1.00 10.77 183 SER C C 1
ATOM 6712 O O . SER C 1 184 ? 17.996 19.295 31.316 1.00 14.23 183 SER C O 1
ATOM 6715 N N . CYS C 1 185 ? 16.994 17.788 29.991 1.00 12.84 184 CYS C N 1
ATOM 6716 C CA . CYS C 1 185 ? 15.729 18.506 29.975 1.00 13.92 184 CYS C CA 1
ATOM 6717 C C . CYS C 1 185 ? 14.734 17.695 30.786 1.00 17.48 184 CYS C C 1
ATOM 6718 O O . CYS C 1 185 ? 14.582 16.513 30.518 1.00 23.06 184 CYS C O 1
ATOM 6721 N N . HIS C 1 186 ? 14.073 18.262 31.801 1.00 12.89 185 HIS C N 1
ATOM 6722 C CA . HIS C 1 186 ? 13.230 17.428 32.660 1.00 13.36 185 HIS C CA 1
ATOM 6723 C C . HIS C 1 186 ? 11.806 17.911 32.556 1.00 11.86 185 HIS C C 1
ATOM 6724 O O . HIS C 1 186 ? 11.561 19.106 32.580 1.00 14.86 185 HIS C O 1
ATOM 6731 N N . GLY C 1 187 ? 10.872 16.963 32.491 1.00 14.74 186 GLY C N 1
ATOM 6732 C CA . GLY C 1 187 ? 9.467 17.323 32.431 1.00 14.94 186 GLY C CA 1
ATOM 6733 C C . GLY C 1 187 ? 8.643 16.062 32.352 1.00 14.05 186 GLY C C 1
ATOM 6734 O O . GLY C 1 187 ? 9.110 15.048 31.813 1.00 15.06 186 GLY C O 1
ATOM 6735 N N . TRP C 1 188 ? 7.426 16.125 32.901 1.00 12.62 187 TRP C N 1
ATOM 6736 C CA . TRP C 1 188 ? 6.603 14.918 33.119 1.00 13.14 187 TRP C CA 1
ATOM 6737 C C . TRP C 1 188 ? 5.247 15.074 32.459 1.00 15.07 187 TRP C C 1
ATOM 6738 O O . TRP C 1 188 ? 4.559 16.094 32.653 1.00 16.48 187 TRP C O 1
ATOM 6749 N N . VAL C 1 189 ? 4.859 14.064 31.684 1.00 15.00 188 VAL C N 1
ATOM 6750 C CA . VAL C 1 189 ? 3.510 13.944 31.132 1.00 15.19 188 VAL C CA 1
ATOM 6751 C C . VAL C 1 189 ? 2.845 12.778 31.853 1.00 13.27 188 VAL C C 1
ATOM 6752 O O . VAL C 1 189 ? 3.396 11.672 31.867 1.00 14.37 188 VAL C O 1
ATOM 6756 N N . LEU C 1 190 ? 1.711 13.057 32.513 1.00 13.70 189 LEU C N 1
ATOM 6757 C CA . LEU C 1 190 ? 1.065 12.085 33.411 1.00 16.38 189 LEU C CA 1
ATOM 6758 C C . LEU C 1 190 ? -0.372 11.819 32.968 1.00 14.47 189 LEU C C 1
ATOM 6759 O O . LEU C 1 190 ? -0.883 12.450 32.014 1.00 15.66 189 LEU C O 1
ATOM 6764 N N . GLY C 1 191 ? -1.042 10.881 33.627 1.00 14.43 190 GLY C N 1
ATOM 6765 C CA . GLY C 1 191 ? -2.454 10.648 33.381 1.00 15.17 190 GLY C CA 1
ATOM 6766 C C . GLY C 1 191 ? -2.657 9.584 32.328 1.00 14.82 190 GLY C C 1
ATOM 6767 O O . GLY C 1 191 ? -1.948 8.608 32.311 1.00 16.77 190 GLY C O 1
ATOM 6768 N N . GLU C 1 192 ? -3.635 9.779 31.440 1.00 18.53 191 GLU C N 1
ATOM 6769 C CA . GLU C 1 192 ? -3.831 8.896 30.275 1.00 18.51 191 GLU C CA 1
ATOM 6770 C C . GLU C 1 192 ? -2.770 9.015 29.221 1.00 23.47 191 GLU C C 1
ATOM 6771 O O . GLU C 1 192 ? -2.339 10.123 28.863 1.00 26.83 191 GLU C O 1
ATOM 6777 N N . HIS C 1 193 ? -2.368 7.893 28.646 1.00 18.90 192 HIS C N 1
ATOM 6778 C CA . HIS C 1 193 ? -1.546 7.975 27.453 1.00 16.77 192 HIS C CA 1
ATOM 6779 C C . HIS C 1 193 ? -2.347 8.583 26.308 1.00 22.11 192 HIS C C 1
ATOM 6780 O O . HIS C 1 193 ? -3.504 8.298 26.212 1.00 23.29 192 HIS C O 1
ATOM 6787 N N . GLY C 1 194 ? -1.707 9.365 25.441 1.00 26.79 193 GLY C N 1
ATOM 6788 C CA . GLY C 1 194 ? -2.394 9.929 24.289 1.00 32.16 193 GLY C CA 1
ATOM 6789 C C . GLY C 1 194 ? -3.053 11.278 24.536 1.00 31.19 193 GLY C C 1
ATOM 6790 O O . GLY C 1 194 ? -2.538 12.090 25.302 1.00 24.67 193 GLY C O 1
ATOM 6791 N N . ASP C 1 195 ? -4.185 11.514 23.871 1.00 31.81 194 ASP C N 1
ATOM 6792 C CA . ASP C 1 195 ? -4.805 12.832 23.806 1.00 31.82 194 ASP C CA 1
ATOM 6793 C C . ASP C 1 195 ? -5.080 13.524 25.105 1.00 28.84 194 ASP C C 1
ATOM 6794 O O . ASP C 1 195 ? -5.015 14.753 25.176 1.00 28.66 194 ASP C O 1
ATOM 6799 N N . SER C 1 196 ? -5.453 12.750 26.122 1.00 22.62 195 SER C N 1
ATOM 6800 C CA . SER C 1 196 ? -5.880 13.311 27.387 1.00 20.75 195 SER C CA 1
ATOM 6801 C C . SER C 1 196 ? -4.752 13.475 28.429 1.00 18.39 195 SER C C 1
ATOM 6802 O O . SER C 1 196 ? -5.023 13.833 29.558 1.00 21.70 195 SER C O 1
ATOM 6805 N N . SER C 1 197 ? -3.513 13.246 28.025 1.00 19.44 196 SER C N 1
ATOM 6806 C CA . SER C 1 197 ? -2.399 13.316 28.969 1.00 16.93 196 SER C CA 1
ATOM 6807 C C . SER C 1 197 ? -2.193 14.718 29.487 1.00 17.09 196 SER C C 1
ATOM 6808 O O . SER C 1 197 ? -2.655 15.703 28.885 1.00 20.38 196 SER C O 1
ATOM 6811 N N . VAL C 1 198 ? -1.523 14.800 30.630 1.00 16.28 197 VAL C N 1
ATOM 6812 C CA . VAL C 1 198 ? -1.396 16.068 31.356 1.00 18.47 197 VAL C CA 1
ATOM 6813 C C . VAL C 1 198 ? 0.074 16.455 31.493 1.00 17.00 197 VAL C C 1
ATOM 6814 O O . VAL C 1 198 ? 0.833 15.738 32.158 1.00 15.59 197 VAL C O 1
ATOM 6818 N N . PRO C 1 199 ? 0.486 17.569 30.863 1.00 17.50 198 PRO C N 1
ATOM 6819 C CA . PRO C 1 199 ? 1.834 18.111 31.040 1.00 19.45 198 PRO C CA 1
ATOM 6820 C C . PRO C 1 199 ? 1.924 18.874 32.346 1.00 17.23 198 PRO C C 1
ATOM 6821 O O . PRO C 1 199 ? 1.172 19.835 32.554 1.00 20.29 198 PRO C O 1
ATOM 6825 N N . VAL C 1 200 ? 2.816 18.435 33.229 1.00 15.86 199 VAL C N 1
ATOM 6826 C CA . VAL C 1 200 ? 2.912 19.075 34.550 1.00 16.26 199 VAL C CA 1
ATOM 6827 C C . VAL C 1 200 ? 3.916 20.213 34.445 1.00 16.41 199 VAL C C 1
ATOM 6828 O O . VAL C 1 200 ? 5.120 20.053 34.634 1.00 17.87 199 VAL C O 1
ATOM 6832 N N . TRP C 1 201 ? 3.411 21.401 34.102 1.00 17.39 200 TRP C N 1
ATOM 6833 C CA . TRP C 1 201 ? 4.282 22.519 33.760 1.00 18.30 200 TRP C CA 1
ATOM 6834 C C . TRP C 1 201 ? 5.182 22.920 34.910 1.00 17.81 200 TRP C C 1
ATOM 6835 O O . TRP C 1 201 ? 6.308 23.367 34.713 1.00 18.73 200 TRP C O 1
ATOM 6846 N N . SER C 1 202 ? 4.677 22.768 36.123 1.00 17.79 201 SER C N 1
ATOM 6847 C CA . SER C 1 202 ? 5.447 23.123 37.314 1.00 18.31 201 SER C CA 1
ATOM 6848 C C . SER C 1 202 ? 6.745 22.336 37.473 1.00 17.17 201 SER C C 1
ATOM 6849 O O . SER C 1 202 ? 7.642 22.785 38.178 1.00 19.07 201 SER C O 1
ATOM 6852 N N . GLY C 1 203 ? 6.867 21.166 36.844 1.00 15.98 202 GLY C N 1
ATOM 6853 C CA . GLY C 1 203 ? 8.071 20.384 37.046 1.00 15.62 202 GLY C CA 1
ATOM 6854 C C . GLY C 1 203 ? 9.080 20.472 35.910 1.00 15.49 202 GLY C C 1
ATOM 6855 O O . GLY C 1 203 ? 10.123 19.820 35.925 1.00 16.71 202 GLY C O 1
ATOM 6856 N N A MET C 1 204 ? 8.739 21.244 34.883 0.53 15.08 203 MET C N 1
ATOM 6857 N N B MET C 1 204 ? 8.760 21.266 34.899 0.47 15.09 203 MET C N 1
ATOM 6858 C CA A MET C 1 204 ? 9.627 21.412 33.736 0.53 15.69 203 MET C CA 1
ATOM 6859 C CA B MET C 1 204 ? 9.651 21.383 33.755 0.47 15.37 203 MET C CA 1
ATOM 6860 C C A MET C 1 204 ? 10.840 22.233 34.163 0.53 14.73 203 MET C C 1
ATOM 6861 C C B MET C 1 204 ? 10.844 22.260 34.101 0.47 14.74 203 MET C C 1
ATOM 6862 O O A MET C 1 204 ? 10.693 23.329 34.711 0.53 17.06 203 MET C O 1
ATOM 6863 O O B MET C 1 204 ? 10.690 23.409 34.532 0.47 16.71 203 MET C O 1
ATOM 6872 N N . ASN C 1 205 ? 12.047 21.710 33.936 1.00 14.00 204 ASN C N 1
ATOM 6873 C CA . ASN C 1 205 ? 13.221 22.431 34.409 1.00 14.12 204 ASN C CA 1
ATOM 6874 C C . ASN C 1 205 ? 14.476 21.961 33.685 1.00 13.47 204 ASN C C 1
ATOM 6875 O O . ASN C 1 205 ? 14.506 20.837 33.160 1.00 14.07 204 ASN C O 1
ATOM 6880 N N . VAL C 1 206 ? 15.487 22.829 33.689 1.00 14.11 205 VAL C N 1
ATOM 6881 C CA . VAL C 1 206 ? 16.850 22.466 33.295 1.00 13.25 205 VAL C CA 1
ATOM 6882 C C . VAL C 1 206 ? 17.690 22.836 34.505 1.00 13.34 205 VAL C C 1
ATOM 6883 O O . VAL C 1 206 ? 17.568 23.964 35.007 1.00 14.57 205 VAL C O 1
ATOM 6887 N N . ALA C 1 207 ? 18.506 21.883 34.961 1.00 12.64 206 ALA C N 1
ATOM 6888 C CA . ALA C 1 207 ? 19.412 22.094 36.102 1.00 12.69 206 ALA C CA 1
ATOM 6889 C C . ALA C 1 207 ? 18.677 22.593 37.339 1.00 14.59 206 ALA C C 1
ATOM 6890 O O . ALA C 1 207 ? 19.215 23.405 38.097 1.00 14.37 206 ALA C O 1
ATOM 6892 N N . GLY C 1 208 ? 17.458 22.110 37.530 1.00 15.41 207 GLY C N 1
ATOM 6893 C CA . GLY C 1 208 ? 16.699 22.528 38.719 1.00 14.40 207 GLY C CA 1
ATOM 6894 C C . GLY C 1 208 ? 16.081 23.907 38.599 1.00 14.65 207 GLY C C 1
ATOM 6895 O O . GLY C 1 208 ? 15.514 24.391 39.576 1.00 16.70 207 GLY C O 1
ATOM 6896 N N . VAL C 1 209 ? 16.179 24.556 37.438 1.00 16.00 208 VAL C N 1
ATOM 6897 C CA . VAL C 1 209 ? 15.601 25.895 37.260 1.00 16.84 208 VAL C CA 1
ATOM 6898 C C . VAL C 1 209 ? 14.219 25.729 36.677 1.00 17.05 208 VAL C C 1
ATOM 6899 O O . VAL C 1 209 ? 14.065 25.287 35.543 1.00 15.84 208 VAL C O 1
ATOM 6903 N N . SER C 1 210 ? 13.208 26.093 37.449 1.00 18.49 209 SER C N 1
ATOM 6904 C CA . SER C 1 210 ? 11.835 25.981 36.983 1.00 20.11 209 SER C CA 1
ATOM 6905 C C . SER C 1 210 ? 11.540 26.913 35.817 1.00 17.82 209 SER C C 1
ATOM 6906 O O . SER C 1 210 ? 11.655 28.141 35.934 1.00 18.82 209 SER C O 1
ATOM 6909 N N . LEU C 1 211 ? 11.134 26.328 34.695 1.00 17.90 210 LEU C N 1
ATOM 6910 C CA . LEU C 1 211 ? 10.786 27.151 33.540 1.00 20.12 210 LEU C CA 1
ATOM 6911 C C . LEU C 1 211 ? 9.496 27.906 33.833 1.00 20.69 210 LEU C C 1
ATOM 6912 O O . LEU C 1 211 ? 9.306 28.984 33.310 1.00 21.76 210 LEU C O 1
ATOM 6917 N N . LYS C 1 212 ? 8.609 27.338 34.640 1.00 19.21 211 LYS C N 1
ATOM 6918 C CA . LYS C 1 212 ? 7.338 28.018 34.955 1.00 20.31 211 LYS C CA 1
ATOM 6919 C C . LYS C 1 212 ? 7.568 29.242 35.809 1.00 23.61 211 LYS C C 1
ATOM 6920 O O . LYS C 1 212 ? 6.917 30.271 35.644 1.00 24.17 211 LYS C O 1
ATOM 6926 N N . THR C 1 213 ? 8.479 29.148 36.763 1.00 23.21 212 THR C N 1
ATOM 6927 C CA . THR C 1 213 ? 8.794 30.322 37.577 1.00 25.83 212 THR C CA 1
ATOM 6928 C C . THR C 1 213 ? 9.507 31.411 36.765 1.00 25.05 212 THR C C 1
ATOM 6929 O O . THR C 1 213 ? 9.243 32.606 36.923 1.00 24.18 212 THR C O 1
ATOM 6933 N N . LEU C 1 214 ? 10.420 30.992 35.884 1.00 25.41 213 LEU C N 1
ATOM 6934 C CA . LEU C 1 214 ? 11.112 31.915 34.983 1.00 25.76 213 LEU C CA 1
ATOM 6935 C C . LEU C 1 214 ? 10.170 32.606 33.992 1.00 23.85 213 LEU C C 1
ATOM 6936 O O . LEU C 1 214 ? 10.340 33.781 33.646 1.00 28.29 213 LEU C O 1
ATOM 6941 N N . HIS C 1 215 ? 9.181 31.856 33.523 1.00 24.18 214 HIS C N 1
ATOM 6942 C CA . HIS C 1 215 ? 8.309 32.271 32.426 1.00 25.55 214 HIS C CA 1
ATOM 6943 C C . HIS C 1 215 ? 6.877 31.899 32.830 1.00 26.51 214 HIS C C 1
ATOM 6944 O O . HIS C 1 215 ? 6.354 30.861 32.417 1.00 26.16 214 HIS C O 1
ATOM 6951 N N . PRO C 1 216 ? 6.251 32.733 33.690 1.00 29.83 215 PRO C N 1
ATOM 6952 C CA . PRO C 1 216 ? 4.954 32.391 34.293 1.00 29.78 215 PRO C CA 1
ATOM 6953 C C . PRO C 1 216 ? 3.834 32.082 33.301 1.00 29.43 215 PRO C C 1
ATOM 6954 O O . PRO C 1 216 ? 2.913 31.367 33.670 1.00 32.31 215 PRO C O 1
ATOM 6958 N N . ASP C 1 217 ? 3.903 32.586 32.075 1.00 29.98 216 ASP C N 1
ATOM 6959 C CA . ASP C 1 217 ? 2.877 32.239 31.082 1.00 30.83 216 ASP C CA 1
ATOM 6960 C C . ASP C 1 217 ? 3.022 30.815 30.551 1.00 28.35 216 ASP C C 1
ATOM 6961 O O . ASP C 1 217 ? 2.210 30.355 29.731 1.00 28.27 216 ASP C O 1
ATOM 6966 N N . LEU C 1 218 ? 4.040 30.100 31.025 1.00 25.72 217 LEU C N 1
ATOM 6967 C CA . LEU C 1 218 ? 4.294 28.747 30.528 1.00 25.21 217 LEU C CA 1
ATOM 6968 C C . LEU C 1 218 ? 3.077 27.834 30.637 1.00 28.77 217 LEU C C 1
ATOM 6969 O O . LEU C 1 218 ? 2.514 27.685 31.707 1.00 28.93 217 LEU C O 1
ATOM 6974 N N . GLY C 1 219 ? 2.692 27.221 29.518 1.00 29.43 218 GLY C N 1
ATOM 6975 C CA . GLY C 1 219 ? 1.551 26.321 29.503 1.00 31.20 218 GLY C CA 1
ATOM 6976 C C . GLY C 1 219 ? 0.186 26.996 29.441 1.00 36.58 218 GLY C C 1
ATOM 6977 O O . GLY C 1 219 ? -0.844 26.336 29.609 1.00 42.01 218 GLY C O 1
ATOM 6978 N N . THR C 1 220 ? 0.167 28.308 29.215 1.00 31.56 219 THR C N 1
ATOM 6979 C CA . THR C 1 220 ? -1.110 29.033 29.128 1.00 30.81 219 THR C CA 1
ATOM 6980 C C . THR C 1 220 ? -1.371 29.429 27.677 1.00 37.16 219 THR C C 1
ATOM 6981 O O . THR C 1 220 ? -0.459 29.384 26.839 1.00 35.72 219 THR C O 1
ATOM 6985 N N . ASP C 1 221 ? -2.611 29.804 27.369 1.00 38.39 220 ASP C N 1
ATOM 6986 C CA . ASP C 1 221 ? -2.940 30.229 26.007 1.00 40.47 220 ASP C CA 1
ATOM 6987 C C . ASP C 1 221 ? -2.285 31.582 25.665 1.00 42.70 220 ASP C C 1
ATOM 6988 O O . ASP C 1 221 ? -1.973 31.857 24.501 1.00 46.44 220 ASP C O 1
ATOM 6990 N N . LYS C 1 222 ? -2.069 32.407 26.689 1.00 43.02 221 LYS C N 1
ATOM 6991 C CA . LYS C 1 222 ? -1.444 33.730 26.556 1.00 43.95 221 LYS C CA 1
ATOM 6992 C C . LYS C 1 222 ? 0.049 33.704 26.207 1.00 43.30 221 LYS C C 1
ATOM 6993 O O . LYS C 1 222 ? 0.607 34.716 25.775 1.00 47.17 221 LYS C O 1
ATOM 6995 N N . ASP C 1 223 ? 0.698 32.560 26.396 1.00 37.14 222 ASP C N 1
ATOM 6996 C CA . ASP C 1 223 ? 2.137 32.454 26.153 1.00 36.71 222 ASP C CA 1
ATOM 6997 C C . ASP C 1 223 ? 2.579 32.834 24.716 1.00 36.95 222 ASP C C 1
ATOM 6998 O O . ASP C 1 223 ? 2.232 32.161 23.745 1.00 36.63 222 ASP C O 1
ATOM 7003 N N . LYS C 1 224 ? 3.358 33.909 24.596 1.00 35.71 223 LYS C N 1
ATOM 7004 C CA . LYS C 1 224 ? 3.832 34.366 23.289 1.00 38.31 223 LYS C CA 1
ATOM 7005 C C . LYS C 1 224 ? 4.682 33.296 22.612 1.00 37.89 223 LYS C C 1
ATOM 7006 O O . LYS C 1 224 ? 4.719 33.211 21.395 1.00 38.17 223 LYS C O 1
ATOM 7008 N N . GLU C 1 225 ? 5.349 32.466 23.412 1.00 35.16 224 GLU C N 1
ATOM 7009 C CA . GLU C 1 225 ? 6.169 31.363 22.899 1.00 35.55 224 GLU C CA 1
ATOM 7010 C C . GLU C 1 225 ? 5.419 30.055 22.669 1.00 31.38 224 GLU C C 1
ATOM 7011 O O . GLU C 1 225 ? 5.980 29.089 22.136 1.00 31.54 224 GLU C O 1
ATOM 7017 N N . GLN C 1 226 ? 4.171 29.996 23.110 1.00 28.10 225 GLN C N 1
ATOM 7018 C CA . GLN C 1 226 ? 3.310 28.847 22.825 1.00 31.74 225 GLN C CA 1
ATOM 7019 C C . GLN C 1 226 ? 3.906 27.506 23.273 1.00 32.41 225 GLN C C 1
ATOM 7020 O O . GLN C 1 226 ? 3.889 26.501 22.536 1.00 30.53 225 GLN C O 1
ATOM 7026 N N . TRP C 1 227 ? 4.413 27.467 24.500 1.00 29.42 226 TRP C N 1
ATOM 7027 C CA . TRP C 1 227 ? 4.988 26.228 24.996 1.00 29.47 226 TRP C CA 1
ATOM 7028 C C . TRP C 1 227 ? 3.946 25.110 25.092 1.00 28.79 226 TRP C C 1
ATOM 7029 O O . TRP C 1 227 ? 4.289 23.932 24.994 1.00 25.97 226 TRP C O 1
ATOM 7040 N N . LYS C 1 228 ? 2.677 25.481 25.241 1.00 31.78 227 LYS C N 1
ATOM 7041 C CA . LYS C 1 228 ? 1.560 24.529 25.198 1.00 29.75 227 LYS C CA 1
ATOM 7042 C C . LYS C 1 228 ? 1.649 23.622 23.974 1.00 31.63 227 LYS C C 1
ATOM 7043 O O . LYS C 1 228 ? 1.258 22.453 24.013 1.00 29.77 227 LYS C O 1
ATOM 7049 N N . GLU C 1 229 ? 2.157 24.177 22.884 1.00 31.30 228 GLU C N 1
ATOM 7050 C CA . GLU C 1 229 ? 2.197 23.443 21.628 1.00 34.17 228 GLU C CA 1
ATOM 7051 C C . GLU C 1 229 ? 3.205 22.305 21.725 1.00 29.49 228 GLU C C 1
ATOM 7052 O O . GLU C 1 229 ? 3.134 21.352 20.928 1.00 28.88 228 GLU C O 1
ATOM 7054 N N . VAL C 1 230 ? 4.136 22.367 22.689 1.00 24.97 229 VAL C N 1
ATOM 7055 C CA . VAL C 1 230 ? 5.058 21.251 22.877 1.00 26.83 229 VAL C CA 1
ATOM 7056 C C . VAL C 1 230 ? 4.253 20.041 23.343 1.00 24.44 229 VAL C C 1
ATOM 7057 O O . VAL C 1 230 ? 4.449 18.917 22.848 1.00 23.29 229 VAL C O 1
ATOM 7061 N N . HIS C 1 231 ? 3.344 20.240 24.296 1.00 21.48 230 HIS C N 1
ATOM 7062 C CA . HIS C 1 231 ? 2.512 19.101 24.663 1.00 20.19 230 HIS C CA 1
ATOM 7063 C C . HIS C 1 231 ? 1.590 18.625 23.522 1.00 22.77 230 HIS C C 1
ATOM 7064 O O . HIS C 1 231 ? 1.416 17.404 23.349 1.00 23.44 230 HIS C O 1
ATOM 7071 N N . LYS C 1 232 ? 1.020 19.547 22.738 1.00 22.60 231 LYS C N 1
ATOM 7072 C CA . LYS C 1 232 ? 0.181 19.179 21.586 1.00 24.57 231 LYS C CA 1
ATOM 7073 C C . LYS C 1 232 ? 0.981 18.314 20.614 1.00 22.32 231 LYS C C 1
ATOM 7074 O O . LYS C 1 232 ? 0.467 17.324 20.079 1.00 22.82 231 LYS C O 1
ATOM 7076 N N . GLN C 1 233 ? 2.248 18.668 20.434 1.00 22.82 232 GLN C N 1
ATOM 7077 C CA . GLN C 1 233 ? 3.122 17.896 19.545 1.00 21.38 232 GLN C CA 1
ATOM 7078 C C . GLN C 1 233 ? 3.374 16.504 20.091 1.00 24.57 232 GLN C C 1
ATOM 7079 O O . GLN C 1 233 ? 3.549 15.568 19.325 1.00 24.75 232 GLN C O 1
ATOM 7085 N N . VAL C 1 234 ? 3.446 16.367 21.413 1.00 19.38 233 VAL C N 1
ATOM 7086 C CA . VAL C 1 234 ? 3.568 15.028 22.020 1.00 22.23 233 VAL C CA 1
ATOM 7087 C C . VAL C 1 234 ? 2.333 14.203 21.680 1.00 26.13 233 VAL C C 1
ATOM 7088 O O . VAL C 1 234 ? 2.430 13.024 21.360 1.00 29.27 233 VAL C O 1
ATOM 7092 N N . VAL C 1 235 ? 1.177 14.843 21.762 1.00 25.68 234 VAL C N 1
ATOM 7093 C CA . VAL C 1 235 ? -0.083 14.172 21.558 1.00 34.54 234 VAL C CA 1
ATOM 7094 C C . VAL C 1 235 ? -0.237 13.772 20.082 1.00 38.72 234 VAL C C 1
ATOM 7095 O O . VAL C 1 235 ? -0.916 12.774 19.785 1.00 44.18 234 VAL C O 1
ATOM 7099 N N . GLU C 1 236 ? 0.428 14.527 19.185 1.00 33.73 235 GLU C N 1
ATOM 7100 C CA . GLU C 1 236 ? 0.256 14.403 17.729 1.00 35.20 235 GLU C CA 1
ATOM 7101 C C . GLU C 1 236 ? 1.446 13.935 16.889 1.00 38.72 235 GLU C C 1
ATOM 7102 O O . GLU C 1 236 ? 1.215 13.471 15.779 1.00 31.23 235 GLU C O 1
ATOM 7108 N N . SER C 1 237 ? 2.695 14.120 17.341 1.00 36.86 236 SER C N 1
ATOM 7109 C CA A SER C 1 237 ? 3.861 13.607 16.608 0.73 32.24 236 SER C CA 1
ATOM 7110 C CA B SER C 1 237 ? 3.835 13.611 16.571 0.27 32.74 236 SER C CA 1
ATOM 7111 C C . SER C 1 237 ? 3.687 12.101 16.374 1.00 30.80 236 SER C C 1
ATOM 7112 O O . SER C 1 237 ? 4.153 11.545 15.381 1.00 27.26 236 SER C O 1
ATOM 7117 N N . ALA C 1 238 ? 3.007 11.437 17.294 1.00 24.00 237 ALA C N 1
ATOM 7118 C CA . ALA C 1 238 ? 2.723 10.014 17.109 1.00 25.75 237 ALA C CA 1
ATOM 7119 C C . ALA C 1 238 ? 1.756 9.730 15.941 1.00 26.83 237 ALA C C 1
ATOM 7120 O O . ALA C 1 238 ? 2.015 8.871 15.087 1.00 25.87 237 ALA C O 1
ATOM 7122 N N A TYR C 1 239 ? 0.643 10.452 15.895 0.57 22.39 238 TYR C N 1
ATOM 7123 N N B TYR C 1 239 ? 0.627 10.437 15.949 0.43 22.81 238 TYR C N 1
ATOM 7124 C CA A TYR C 1 239 ? -0.265 10.371 14.752 0.57 22.44 238 TYR C CA 1
ATOM 7125 C CA B TYR C 1 239 ? -0.281 10.484 14.807 0.43 23.73 238 TYR C CA 1
ATOM 7126 C C A TYR C 1 239 ? 0.486 10.717 13.472 0.57 16.46 238 TYR C C 1
ATOM 7127 C C B TYR C 1 239 ? 0.516 10.685 13.531 0.43 18.09 238 TYR C C 1
ATOM 7128 O O A TYR C 1 239 ? 0.209 10.167 12.391 0.57 19.06 238 TYR C O 1
ATOM 7129 O O B TYR C 1 239 ? 0.308 10.009 12.524 0.43 20.24 238 TYR C O 1
ATOM 7146 N N . GLU C 1 240 ? 1.405 11.667 13.581 1.00 17.60 239 GLU C N 1
ATOM 7147 C CA . GLU C 1 240 ? 2.208 12.038 12.422 1.00 20.27 239 GLU C CA 1
ATOM 7148 C C . GLU C 1 240 ? 3.107 10.885 11.945 1.00 16.52 239 GLU C C 1
ATOM 7149 O O . GLU C 1 240 ? 3.205 10.641 10.749 1.00 19.11 239 GLU C O 1
ATOM 7155 N N . VAL C 1 241 ? 3.757 10.174 12.869 1.00 16.24 240 VAL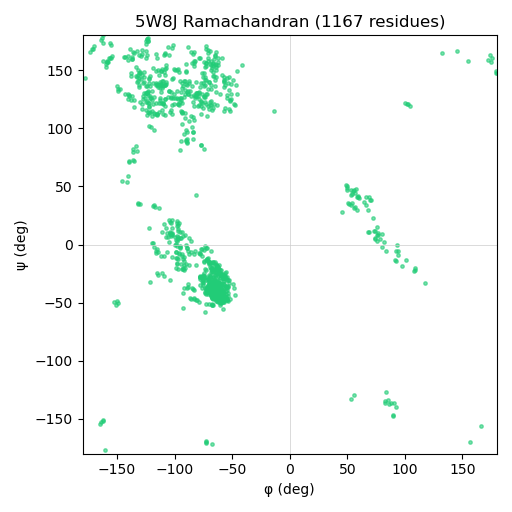 C N 1
ATOM 7156 C CA . VAL C 1 241 ? 4.589 9.044 12.456 1.00 14.33 240 VAL C CA 1
ATOM 7157 C C . VAL C 1 241 ? 3.749 7.957 11.816 1.00 17.23 240 VAL C C 1
ATOM 7158 O O . VAL C 1 241 ? 4.126 7.408 10.795 1.00 17.47 240 VAL C O 1
ATOM 7162 N N . ILE C 1 242 ? 2.588 7.673 12.408 1.00 16.15 241 ILE C N 1
ATOM 7163 C CA . ILE C 1 242 ? 1.687 6.689 11.823 1.00 20.27 241 ILE C CA 1
ATOM 7164 C C . ILE C 1 242 ? 1.268 7.080 10.399 1.00 19.81 241 ILE C C 1
ATOM 7165 O O . ILE C 1 242 ? 1.231 6.231 9.483 1.00 22.48 241 ILE C O 1
ATOM 7170 N N . LYS C 1 243 ? 1.003 8.372 10.174 1.00 17.96 242 LYS C N 1
ATOM 7171 C CA . LYS C 1 243 ? 0.597 8.857 8.859 1.00 21.85 242 LYS C CA 1
ATOM 7172 C C . LYS C 1 243 ? 1.722 8.642 7.842 1.00 22.34 242 LYS C C 1
ATOM 7173 O O . LYS C 1 243 ? 1.468 8.261 6.696 1.00 25.94 242 LYS C O 1
ATOM 7179 N N . LEU C 1 244 ? 2.960 8.815 8.302 1.00 20.34 243 LEU C N 1
ATOM 7180 C CA . LEU C 1 244 ? 4.129 8.849 7.398 1.00 16.24 243 LEU C CA 1
ATOM 7181 C C . LEU C 1 244 ? 4.689 7.452 7.111 1.00 15.46 243 LEU C C 1
ATOM 7182 O O . LEU C 1 244 ? 5.019 7.152 5.959 1.00 19.80 243 LEU C O 1
ATOM 7187 N N . LYS C 1 245 ? 4.850 6.628 8.152 1.00 18.08 244 LYS C N 1
ATOM 7188 C CA . LYS C 1 245 ? 5.439 5.281 7.941 1.00 21.45 244 LYS C CA 1
ATOM 7189 C C . LYS C 1 245 ? 4.492 4.137 8.260 1.00 21.92 244 LYS C C 1
ATOM 7190 O O . LYS C 1 245 ? 4.832 2.982 8.020 1.00 24.59 244 LYS C O 1
ATOM 7196 N N . GLY C 1 246 ? 3.311 4.438 8.797 1.00 19.32 245 GLY C N 1
ATOM 7197 C CA . GLY C 1 246 ? 2.286 3.424 8.965 1.00 21.01 245 GLY C CA 1
ATOM 7198 C C . GLY C 1 246 ? 2.011 2.976 10.383 1.00 21.47 245 GLY C C 1
ATOM 7199 O O . GLY C 1 246 ? 0.954 2.427 10.695 1.00 21.95 245 GLY C O 1
ATOM 7200 N N . TYR C 1 247 ? 2.984 3.190 11.259 1.00 17.43 246 TYR C N 1
ATOM 7201 C CA . TYR C 1 247 ? 2.938 2.711 12.642 1.00 18.00 246 TYR C CA 1
ATOM 7202 C C . TYR C 1 247 ? 4.113 3.338 13.358 1.00 16.33 246 TYR C C 1
ATOM 7203 O O . TYR C 1 247 ? 4.992 3.880 12.706 1.00 15.79 246 TYR C O 1
ATOM 7212 N N . THR C 1 248 ? 4.153 3.256 14.684 1.00 14.64 247 THR C N 1
ATOM 7213 C CA . THR C 1 248 ? 5.378 3.625 15.405 1.00 12.94 247 THR C CA 1
ATOM 7214 C C . THR C 1 248 ? 5.975 2.361 16.023 1.00 13.08 247 THR C C 1
ATOM 7215 O O . THR C 1 248 ? 5.224 1.414 16.331 1.00 14.75 247 THR C O 1
ATOM 7219 N N . SER C 1 249 ? 7.295 2.325 16.160 1.00 11.51 248 SER C N 1
ATOM 7220 C CA . SER C 1 249 ? 7.930 1.143 16.698 1.00 10.63 248 SER C CA 1
ATOM 7221 C C . SER C 1 249 ? 9.224 1.453 17.429 1.00 10.03 248 SER C C 1
ATOM 7222 O O . SER C 1 249 ? 9.404 0.974 18.555 1.00 9.94 248 SER C O 1
ATOM 7225 N N . TRP C 1 250 ? 10.163 2.179 16.810 1.00 10.53 249 TRP C N 1
ATOM 7226 C CA . TRP C 1 250 ? 11.480 2.263 17.454 1.00 9.27 249 TRP C CA 1
ATOM 7227 C C . TRP C 1 250 ? 11.471 2.955 18.793 1.00 8.61 249 TRP C C 1
ATOM 7228 O O . TRP C 1 250 ? 12.098 2.484 19.750 1.00 10.14 249 TRP C O 1
ATOM 7239 N N . ALA C 1 251 ? 10.718 4.049 18.902 1.00 9.29 250 ALA C N 1
ATOM 7240 C CA . ALA C 1 251 ? 10.738 4.790 20.153 1.00 9.94 250 ALA C CA 1
ATOM 7241 C C . ALA C 1 251 ? 10.071 3.985 21.272 1.00 8.71 250 ALA C C 1
ATOM 7242 O O . ALA C 1 251 ? 10.544 4.022 22.407 1.00 9.74 250 ALA C O 1
ATOM 7244 N N A ILE C 1 252 ? 8.996 3.273 20.934 0.59 10.60 251 ILE C N 1
ATOM 7245 N N B ILE C 1 252 ? 9.011 3.248 20.959 0.41 10.46 251 ILE C N 1
ATOM 7246 C CA A ILE C 1 252 ? 8.357 2.400 21.933 0.59 9.15 251 ILE C CA 1
ATOM 7247 C CA B ILE C 1 252 ? 8.370 2.478 22.028 0.41 9.58 251 ILE C CA 1
ATOM 7248 C C A ILE C 1 252 ? 9.352 1.362 22.417 0.59 10.87 251 ILE C C 1
ATOM 7249 C C B ILE C 1 252 ? 9.268 1.286 22.417 0.41 10.56 251 ILE C C 1
ATOM 7250 O O A ILE C 1 252 ? 9.522 1.147 23.626 0.59 11.76 251 ILE C O 1
ATOM 7251 O O B ILE C 1 252 ? 9.323 0.922 23.596 0.41 11.63 251 ILE C O 1
ATOM 7260 N N . GLY C 1 253 ? 10.010 0.716 21.463 1.00 9.91 252 GLY C N 1
ATOM 7261 C CA . GLY C 1 253 ? 10.960 -0.346 21.808 1.00 10.17 252 GLY C CA 1
ATOM 7262 C C . GLY C 1 253 ? 12.049 0.154 22.748 1.00 10.75 252 GLY C C 1
ATOM 7263 O O . GLY C 1 253 ? 12.424 -0.516 23.747 1.00 11.65 252 GLY C O 1
ATOM 7264 N N . LEU C 1 254 ? 12.576 1.343 22.447 1.00 8.66 253 LEU C N 1
ATOM 7265 C CA . LEU C 1 254 ? 13.609 1.903 23.329 1.00 10.03 253 LEU C CA 1
ATOM 7266 C C . LEU C 1 254 ? 13.071 2.292 24.723 1.00 8.68 253 LEU C C 1
ATOM 7267 O O . LEU C 1 254 ? 13.753 2.091 25.742 1.00 10.92 253 LEU C O 1
ATOM 7272 N N A SER C 1 255 ? 11.877 2.881 24.749 0.39 9.10 254 SER C N 1
ATOM 7273 N N B SER C 1 255 ? 11.883 2.867 24.787 0.61 9.43 254 SER C N 1
ATOM 7274 C CA A SER C 1 255 ? 11.201 3.237 25.994 0.39 8.93 254 SER C CA 1
ATOM 7275 C CA B SER C 1 255 ? 11.333 3.240 26.078 0.61 8.24 254 SER C CA 1
ATOM 7276 C C A SER C 1 255 ? 10.965 2.003 26.852 0.39 10.34 254 SER C C 1
ATOM 7277 C C B SER C 1 255 ? 10.946 1.995 26.892 0.61 10.74 254 SER C C 1
ATOM 7278 O O A SER C 1 255 ? 11.274 2.005 28.038 0.39 10.59 254 SER C O 1
ATOM 7279 O O B SER C 1 255 ? 11.138 1.979 28.099 0.61 11.39 254 SER C O 1
ATOM 7284 N N . VAL C 1 256 ? 10.438 0.945 26.235 1.00 9.82 255 VAL C N 1
ATOM 7285 C CA . VAL C 1 256 ? 10.136 -0.283 26.973 1.00 11.66 255 VAL C CA 1
ATOM 7286 C C . VAL C 1 256 ? 11.428 -0.908 27.466 1.00 11.64 255 VAL C C 1
ATOM 7287 O O . VAL C 1 256 ? 11.448 -1.407 28.598 1.00 10.90 255 VAL C O 1
ATOM 7291 N N . ALA C 1 257 ? 12.502 -0.909 26.660 1.00 9.63 256 ALA C N 1
ATOM 7292 C CA . ALA C 1 257 ? 13.771 -1.481 27.148 1.00 8.34 256 ALA C CA 1
ATOM 7293 C C . ALA C 1 257 ? 14.307 -0.688 28.341 1.00 10.66 256 ALA C C 1
ATOM 7294 O O . ALA C 1 257 ? 14.939 -1.281 29.227 1.00 11.09 256 ALA C O 1
ATOM 7296 N N . ASP C 1 258 ? 14.015 0.617 28.409 1.00 9.58 257 ASP C N 1
ATOM 7297 C CA . ASP C 1 258 ? 14.470 1.378 29.585 1.00 11.54 257 ASP C CA 1
ATOM 7298 C C . ASP C 1 258 ? 13.717 0.969 30.851 1.00 10.97 257 ASP C C 1
ATOM 7299 O O . ASP C 1 258 ? 14.320 0.838 31.938 1.00 10.39 257 ASP C O 1
ATOM 7304 N N . LEU C 1 259 ? 12.416 0.733 30.708 1.00 9.52 258 LEU C N 1
ATOM 7305 C CA . LEU C 1 259 ? 11.617 0.196 31.804 1.00 9.59 258 LEU C CA 1
ATOM 7306 C C . LEU C 1 259 ? 12.167 -1.152 32.233 1.00 10.52 258 LEU C C 1
ATOM 7307 O O . LEU C 1 259 ? 12.323 -1.445 33.441 1.00 11.85 258 LEU C O 1
ATOM 7312 N N . ALA C 1 260 ? 12.405 -2.023 31.241 1.00 9.85 259 ALA C N 1
ATOM 7313 C CA . ALA C 1 260 ? 12.917 -3.337 31.559 1.00 9.60 259 ALA C CA 1
ATOM 7314 C C . ALA C 1 260 ? 14.267 -3.256 32.261 1.00 10.04 259 ALA C C 1
ATOM 7315 O O . ALA C 1 260 ? 14.517 -4.078 33.144 1.00 11.24 259 ALA C O 1
ATOM 7317 N N . GLU C 1 261 ? 15.131 -2.307 31.884 1.00 9.09 260 GLU C N 1
ATOM 7318 C CA . GLU C 1 261 ? 16.419 -2.162 32.564 1.00 9.17 260 GLU C CA 1
ATOM 7319 C C . GLU C 1 261 ? 16.189 -1.862 34.044 1.00 11.01 260 GLU C C 1
ATOM 7320 O O . GLU C 1 261 ? 16.839 -2.450 34.897 1.00 10.75 260 GLU C O 1
ATOM 7326 N N . SER C 1 262 ? 15.299 -0.936 34.358 1.00 9.05 261 SER C N 1
ATOM 7327 C CA . SER C 1 262 ? 15.075 -0.631 35.787 1.00 10.08 261 SER C CA 1
ATOM 7328 C C . SER C 1 262 ? 14.541 -1.833 36.562 1.00 9.36 261 SER C C 1
ATOM 7329 O O . SER C 1 262 ? 14.943 -2.097 37.699 1.00 10.29 261 SER C O 1
ATOM 7332 N N . ILE C 1 263 ? 13.606 -2.579 35.954 1.00 10.31 262 ILE C N 1
ATOM 7333 C CA . ILE C 1 263 ? 13.069 -3.767 36.608 1.00 10.87 262 ILE C CA 1
ATOM 7334 C C . ILE C 1 263 ? 14.141 -4.848 36.750 1.00 8.27 262 ILE C C 1
ATOM 7335 O O . ILE C 1 263 ? 14.395 -5.362 37.878 1.00 12.01 262 ILE C O 1
ATOM 7340 N N . MET C 1 264 ? 14.812 -5.201 35.658 1.00 9.45 263 MET C N 1
ATOM 7341 C CA . MET C 1 264 ? 15.762 -6.326 35.729 1.00 9.35 263 MET C CA 1
ATOM 7342 C C . MET C 1 264 ? 17.007 -6.066 36.545 1.00 11.60 263 MET C C 1
ATOM 7343 O O . MET C 1 264 ? 17.596 -7.020 37.109 1.00 13.93 263 MET C O 1
ATOM 7348 N N . LYS C 1 265 ? 17.411 -4.803 36.632 1.00 9.10 264 LYS C N 1
ATOM 7349 C CA . LYS C 1 265 ? 18.612 -4.454 37.395 1.00 8.62 264 LYS C CA 1
ATOM 7350 C C . LYS C 1 265 ? 18.260 -3.857 38.749 1.00 10.17 264 LYS C C 1
ATOM 7351 O O . LYS C 1 265 ? 19.162 -3.370 39.481 1.00 10.45 264 LYS C O 1
ATOM 7357 N N . ASN C 1 266 ? 16.971 -3.908 39.105 1.00 10.69 265 ASN C N 1
ATOM 7358 C CA . ASN C 1 266 ? 16.524 -3.369 40.412 1.00 9.98 265 ASN C CA 1
ATOM 7359 C C . ASN C 1 266 ? 17.030 -1.963 40.705 1.00 8.89 265 ASN C C 1
ATOM 7360 O O . ASN C 1 266 ? 17.487 -1.656 41.810 1.00 11.21 265 ASN C O 1
ATOM 7365 N N . LEU C 1 267 ? 16.892 -1.088 39.712 1.00 9.09 266 LEU C N 1
ATOM 7366 C CA . LEU C 1 267 ? 17.535 0.223 39.847 1.00 9.36 266 LEU C CA 1
ATOM 7367 C C . LEU C 1 267 ? 16.782 1.179 40.749 1.00 10.40 266 LEU C C 1
ATOM 7368 O O . LEU C 1 267 ? 17.435 2.029 41.349 1.00 10.43 266 LEU C O 1
ATOM 7373 N N . ARG C 1 268 ? 15.454 1.035 40.853 1.00 11.50 267 ARG C N 1
ATOM 7374 C CA . ARG C 1 268 ? 14.631 2.019 41.593 1.00 10.15 267 ARG C CA 1
ATOM 7375 C C . ARG C 1 268 ? 14.786 3.411 40.998 1.00 10.25 267 ARG C C 1
ATOM 7376 O O . ARG C 1 268 ? 14.813 4.420 41.713 1.00 11.08 267 ARG C O 1
ATOM 7384 N N . ARG C 1 269 ? 14.816 3.460 39.670 1.00 10.12 268 ARG C N 1
ATOM 7385 C CA . ARG C 1 269 ? 14.595 4.700 38.931 1.00 10.08 268 ARG C CA 1
ATOM 7386 C C . ARG C 1 269 ? 13.124 5.014 38.874 1.00 11.63 268 ARG C C 1
ATOM 7387 O O . ARG C 1 269 ? 12.285 4.107 39.010 1.00 12.10 268 ARG C O 1
ATOM 7395 N N . VAL C 1 270 ? 12.819 6.280 38.603 1.00 11.00 269 VAL C N 1
ATOM 7396 C CA . VAL C 1 270 ? 11.431 6.764 38.571 1.00 10.39 269 VAL C CA 1
ATOM 7397 C C . VAL C 1 270 ? 10.978 6.927 37.111 1.00 9.39 269 VAL C C 1
ATOM 7398 O O . VAL C 1 270 ? 11.665 7.578 36.304 1.00 12.00 269 VAL C O 1
ATOM 7402 N N . HIS C 1 271 ? 9.855 6.305 36.758 1.00 10.33 270 HIS C N 1
ATOM 7403 C CA . HIS C 1 271 ? 9.304 6.359 35.402 1.00 11.13 270 HIS C CA 1
ATOM 7404 C C . HIS C 1 271 ? 7.812 6.641 35.484 1.00 10.89 270 HIS C C 1
ATOM 7405 O O . HIS C 1 271 ? 7.146 6.112 36.376 1.00 12.95 270 HIS C O 1
ATOM 7412 N N . PRO C 1 272 ? 7.263 7.405 34.533 1.00 11.64 271 PRO C N 1
ATOM 7413 C CA . PRO C 1 272 ? 5.811 7.631 34.506 1.00 14.15 271 PRO C CA 1
ATOM 7414 C C . PRO C 1 272 ? 5.145 6.456 33.777 1.00 17.84 271 PRO C C 1
ATOM 7415 O O . PRO C 1 272 ? 5.155 6.410 32.553 1.00 20.34 271 PRO C O 1
ATOM 7419 N N . VAL C 1 273 ? 4.657 5.480 34.528 1.00 12.50 272 VAL C N 1
ATOM 7420 C CA . VAL C 1 273 ? 4.032 4.276 33.997 1.00 13.58 272 VAL C CA 1
ATOM 7421 C C . VAL C 1 273 ? 2.633 4.167 34.586 1.00 11.93 272 VAL C C 1
ATOM 7422 O O . VAL C 1 273 ? 2.340 4.827 35.614 1.00 14.87 272 VAL C O 1
ATOM 7426 N N . SER C 1 274 ? 1.804 3.337 33.944 1.00 12.75 273 SER C N 1
ATOM 7427 C CA A SER C 1 274 ? 0.390 3.127 34.328 0.50 15.71 273 SER C CA 1
ATOM 7428 C CA B SER C 1 274 ? 0.420 3.224 34.379 0.50 14.78 273 SER C CA 1
ATOM 7429 C C . SER C 1 274 ? 0.319 2.253 35.544 1.00 12.41 273 SER C C 1
ATOM 7430 O O . SER C 1 274 ? 0.808 1.129 35.484 1.00 14.30 273 SER C O 1
ATOM 7435 N N . THR C 1 275 ? -0.306 2.742 36.615 1.00 12.31 274 THR C N 1
ATOM 7436 C CA . THR C 1 275 ? -0.423 1.986 37.845 1.00 13.65 274 THR C CA 1
ATOM 7437 C C . THR C 1 275 ? -1.772 2.254 38.472 1.00 13.46 274 THR C C 1
ATOM 7438 O O . THR C 1 275 ? -2.431 3.244 38.161 1.00 14.95 274 THR C O 1
ATOM 7442 N N . MET C 1 276 ? -2.206 1.381 39.378 1.00 15.18 275 MET C N 1
ATOM 7443 C CA . MET C 1 276 ? -3.508 1.489 39.981 1.00 19.89 275 MET C CA 1
ATOM 7444 C C . MET C 1 276 ? -3.543 2.699 40.921 1.00 20.78 275 MET C C 1
ATOM 7445 O O . MET C 1 276 ? -2.809 2.755 41.916 1.00 24.74 275 MET C O 1
ATOM 7450 N N . ILE C 1 277 ? -4.389 3.666 40.578 1.00 18.37 276 ILE C N 1
ATOM 7451 C CA . ILE C 1 277 ? -4.318 5.018 41.130 1.00 19.76 276 ILE C CA 1
ATOM 7452 C C . ILE C 1 277 ? -5.434 5.281 42.177 1.00 25.33 276 ILE C C 1
ATOM 7453 O O . ILE C 1 277 ? -5.551 6.385 42.725 1.00 23.25 276 ILE C O 1
ATOM 7458 N N . LYS C 1 278 ? -6.243 4.261 42.452 1.00 20.87 277 LYS C N 1
ATOM 7459 C CA . LYS C 1 278 ? -7.370 4.432 43.368 1.00 23.21 277 LYS C CA 1
ATOM 7460 C C . LYS C 1 278 ? -6.860 4.921 44.710 1.00 25.60 277 LYS C C 1
ATOM 7461 O O . LYS C 1 278 ? -5.865 4.420 45.210 1.00 24.26 277 LYS C O 1
ATOM 7467 N N . GLY C 1 279 ? -7.535 5.906 45.283 1.00 26.22 278 GLY C N 1
ATOM 7468 C CA . GLY C 1 279 ? -7.119 6.459 46.557 1.00 31.14 278 GLY C CA 1
ATOM 7469 C C . GLY C 1 279 ? -6.376 7.761 46.372 1.00 34.85 278 GLY C C 1
ATOM 7470 O O . GLY C 1 279 ? -6.150 8.497 47.328 1.00 33.88 278 GLY C O 1
ATOM 7471 N N . LEU C 1 280 ? -5.981 8.050 45.138 1.00 31.97 279 LEU C N 1
ATOM 7472 C CA . LEU C 1 280 ? -5.334 9.330 44.840 1.00 33.83 279 LEU C CA 1
ATOM 7473 C C . LEU C 1 280 ? -6.252 10.265 44.051 1.00 36.23 279 LEU C C 1
ATOM 7474 O O . LEU C 1 280 ? -7.144 9.817 43.310 1.00 32.31 279 LEU C O 1
ATOM 7479 N N . TYR C 1 281 ? -6.018 11.562 44.241 1.00 35.19 280 TYR C N 1
ATOM 7480 C CA . TYR C 1 281 ? -6.620 12.615 43.442 1.00 35.72 280 TYR C CA 1
ATOM 7481 C C . TYR C 1 281 ? -8.140 12.484 43.410 1.00 39.16 280 TYR C C 1
ATOM 7482 O O . TYR C 1 281 ? -8.809 12.815 42.419 1.00 40.57 280 TYR C O 1
ATOM 7491 N N . GLY C 1 282 ? -8.698 12.014 44.521 1.00 38.50 281 GLY C N 1
ATOM 7492 C CA . GLY C 1 282 ? -10.134 11.855 44.618 1.00 38.25 281 GLY C CA 1
ATOM 7493 C C . GLY C 1 282 ? -10.694 10.688 43.834 1.00 35.36 281 GLY C C 1
ATOM 7494 O O . GLY C 1 282 ? -11.897 10.495 43.777 1.00 33.77 281 GLY C O 1
ATOM 7495 N N . ILE C 1 283 ? -9.820 9.887 43.234 1.00 32.60 282 ILE C N 1
ATOM 7496 C CA . ILE C 1 283 ? -10.279 8.750 42.459 1.00 31.34 282 ILE C CA 1
ATOM 7497 C C . ILE C 1 283 ? -10.633 7.569 43.347 1.00 28.75 282 ILE C C 1
ATOM 7498 O O . ILE C 1 283 ? -9.832 7.165 44.190 1.00 28.98 282 ILE C O 1
ATOM 7503 N N . LYS C 1 284 ? -11.813 6.998 43.128 1.00 29.86 283 LYS C N 1
ATOM 7504 C CA . LYS C 1 284 ? -12.341 5.927 43.974 1.00 32.40 283 LYS C CA 1
ATOM 7505 C C . LYS C 1 284 ? -12.594 4.632 43.192 1.00 33.18 283 LYS C C 1
ATOM 7506 O O . LYS C 1 284 ? -13.043 3.641 43.763 1.00 35.52 283 LYS C O 1
ATOM 7508 N N . ASP C 1 285 ? -12.295 4.619 41.889 1.00 27.19 284 ASP C N 1
ATOM 7509 C CA . ASP C 1 285 ? -12.510 3.419 41.090 1.00 28.02 284 ASP C CA 1
ATOM 7510 C C . ASP C 1 285 ? -11.198 2.705 40.786 1.00 22.18 284 ASP C C 1
ATOM 7511 O O . ASP C 1 285 ? -10.114 3.293 40.887 1.00 23.62 284 ASP C O 1
ATOM 7516 N N . ASP C 1 286 ? -11.312 1.445 40.382 1.00 21.83 285 ASP C N 1
ATOM 7517 C CA . ASP C 1 286 ? -10.144 0.656 40.024 1.00 22.35 285 ASP C CA 1
ATOM 7518 C C . ASP C 1 286 ? -9.666 1.088 38.626 1.00 20.67 285 ASP C C 1
ATOM 7519 O O . ASP C 1 286 ? -10.058 0.494 37.606 1.00 24.01 285 ASP C O 1
ATOM 7524 N N . VAL C 1 287 ? -8.854 2.137 38.596 1.00 18.20 286 VAL C N 1
ATOM 7525 C CA . VAL C 1 287 ? -8.367 2.676 37.338 1.00 18.55 286 VAL C CA 1
ATOM 7526 C C . VAL C 1 287 ? -6.858 2.811 37.385 1.00 18.36 286 VAL C C 1
ATOM 7527 O O . VAL C 1 287 ? -6.275 3.083 38.434 1.00 17.55 286 VAL C O 1
ATOM 7531 N N . PHE C 1 288 ? -6.224 2.598 36.235 1.00 16.53 287 PHE C N 1
ATOM 7532 C CA . PHE C 1 288 ? -4.801 2.782 36.076 1.00 14.89 287 PHE C CA 1
ATOM 7533 C C . PHE C 1 288 ? -4.504 4.059 35.298 1.00 17.22 287 PHE C C 1
ATOM 7534 O O . PHE C 1 288 ? -5.070 4.294 34.222 1.00 20.56 287 PHE C O 1
ATOM 7542 N N . LEU C 1 289 ? -3.582 4.859 35.817 1.00 14.47 288 LEU C N 1
ATOM 7543 C CA . LEU C 1 289 ? -3.119 6.069 35.119 1.00 17.24 288 LEU C CA 1
ATOM 7544 C C . LEU C 1 289 ? -1.647 6.241 35.389 1.00 14.69 288 LEU C C 1
ATOM 7545 O O . LEU C 1 289 ? -1.119 5.670 36.340 1.00 15.01 288 LEU C O 1
ATOM 7550 N N . SER C 1 290 ? -0.960 7.032 34.574 1.00 13.24 289 SER C N 1
ATOM 7551 C CA . SER C 1 290 ? 0.470 7.206 34.802 1.00 12.52 289 SER C CA 1
ATOM 7552 C C . SER C 1 290 ? 0.768 8.255 35.842 1.00 13.71 289 SER C C 1
ATOM 7553 O O . SER C 1 290 ? 0.303 9.379 35.778 1.00 14.88 289 SER C O 1
ATOM 7556 N N . VAL C 1 291 ? 1.595 7.844 36.796 1.00 14.39 290 VAL C N 1
ATOM 7557 C CA . VAL C 1 291 ? 2.230 8.733 37.757 1.00 13.37 290 VAL C CA 1
ATOM 7558 C C . VAL C 1 291 ? 3.684 8.277 37.822 1.00 13.44 290 VAL C C 1
ATOM 7559 O O . VAL C 1 291 ? 4.024 7.211 37.357 1.00 13.38 290 VAL C O 1
ATOM 7563 N N . PRO C 1 292 ? 4.581 9.094 38.392 1.00 12.23 291 PRO C N 1
ATOM 7564 C CA . PRO C 1 292 ? 5.966 8.639 38.529 1.00 13.61 291 PRO C CA 1
ATOM 7565 C C . PRO C 1 292 ? 6.072 7.509 39.537 1.00 11.36 291 PRO C C 1
ATOM 7566 O O . PRO C 1 292 ? 5.629 7.642 40.687 1.00 14.51 291 PRO C O 1
ATOM 7570 N N . CYS C 1 293 ? 6.618 6.378 39.090 1.00 11.06 292 CYS C N 1
ATOM 7571 C CA . CYS C 1 293 ? 6.722 5.183 39.914 1.00 13.87 292 CYS C CA 1
ATOM 7572 C C . CYS C 1 293 ? 8.152 4.735 40.043 1.00 11.46 292 CYS C C 1
ATOM 7573 O O . CYS C 1 293 ? 8.934 4.845 39.071 1.00 12.98 292 CYS C O 1
ATOM 7576 N N . ILE C 1 294 ? 8.493 4.247 41.236 1.00 12.07 293 ILE C N 1
ATOM 7577 C CA . ILE C 1 294 ? 9.813 3.652 41.469 1.00 12.85 293 ILE C CA 1
ATOM 7578 C C . ILE C 1 294 ? 9.766 2.208 40.993 1.00 11.29 293 ILE C C 1
ATOM 7579 O O . ILE C 1 294 ? 8.977 1.404 41.518 1.00 13.23 293 ILE C O 1
ATOM 7584 N N . LEU C 1 295 ? 10.615 1.872 40.010 1.00 11.62 294 LEU C N 1
ATOM 7585 C CA . LEU C 1 295 ? 10.625 0.533 39.411 1.00 10.47 294 LEU C CA 1
ATOM 7586 C C . LEU C 1 295 ? 11.832 -0.264 39.811 1.00 12.23 294 LEU C C 1
ATOM 7587 O O . LEU C 1 295 ? 12.963 0.222 39.755 1.00 12.83 294 LEU C O 1
ATOM 7592 N N . GLY C 1 296 ? 11.613 -1.533 40.131 1.00 10.96 295 GLY C N 1
ATOM 7593 C CA . GLY C 1 296 ? 12.730 -2.406 40.466 1.00 11.35 295 GLY C CA 1
ATOM 7594 C C . GLY C 1 296 ? 12.328 -3.861 40.418 1.00 10.95 295 GLY C C 1
ATOM 7595 O O . GLY C 1 296 ? 11.406 -4.240 39.678 1.00 11.69 295 GLY C O 1
ATOM 7596 N N . GLN C 1 297 ? 13.027 -4.681 41.214 1.00 11.72 296 GLN C N 1
ATOM 7597 C CA . GLN C 1 297 ? 12.897 -6.137 41.144 1.00 14.91 296 GLN C CA 1
ATOM 7598 C C . GLN C 1 297 ? 11.495 -6.669 41.342 1.00 16.36 296 GLN C C 1
ATOM 7599 O O . GLN C 1 297 ? 11.152 -7.728 40.826 1.00 16.34 296 GLN C O 1
ATOM 7605 N N . ASN C 1 298 ? 10.717 -5.957 42.147 1.00 13.69 297 ASN C N 1
ATOM 7606 C CA . ASN C 1 298 ? 9.351 -6.375 42.413 1.00 16.86 297 ASN C CA 1
ATOM 7607 C C . ASN C 1 298 ? 8.306 -5.553 41.704 1.00 14.66 297 ASN C C 1
ATOM 7608 O O . ASN C 1 298 ? 7.147 -5.498 42.153 1.00 16.36 297 ASN C O 1
ATOM 7613 N N . GLY C 1 299 ? 8.705 -4.885 40.634 1.00 11.11 298 GLY C N 1
ATOM 7614 C CA . GLY C 1 299 ? 7.753 -4.065 39.905 1.00 12.65 298 GLY C CA 1
ATOM 7615 C C . GLY C 1 299 ? 7.711 -2.683 40.497 1.00 13.57 298 GLY C C 1
ATOM 7616 O O . GLY C 1 299 ? 8.753 -2.087 40.793 1.00 12.86 298 GLY C O 1
ATOM 7617 N N . ILE C 1 300 ? 6.498 -2.179 40.648 1.00 11.46 299 ILE C N 1
ATOM 7618 C CA . ILE C 1 300 ? 6.276 -0.846 41.219 1.00 13.87 299 ILE C CA 1
ATOM 7619 C C . ILE C 1 300 ? 6.293 -0.950 42.746 1.00 14.07 299 ILE C C 1
ATOM 7620 O O . ILE C 1 300 ? 5.360 -1.505 43.342 1.00 16.95 299 ILE C O 1
ATOM 7625 N N . SER C 1 301 ? 7.357 -0.456 43.391 1.00 12.90 300 SER C N 1
ATOM 7626 C CA . SER C 1 301 ? 7.388 -0.533 44.856 1.00 16.60 300 SER C CA 1
ATOM 7627 C C . SER C 1 301 ? 6.839 0.697 45.560 1.00 15.27 300 SER C C 1
ATOM 7628 O O . SER C 1 301 ? 6.494 0.627 46.733 1.00 16.89 300 SER C O 1
ATOM 7631 N N . ASP C 1 302 ? 6.805 1.810 44.844 1.00 16.33 301 ASP C N 1
ATOM 7632 C CA . ASP C 1 302 ? 6.440 3.109 45.415 1.00 17.08 301 ASP C CA 1
ATOM 7633 C C . ASP C 1 302 ? 5.972 4.019 44.292 1.00 13.90 301 ASP C C 1
ATOM 7634 O O . ASP C 1 302 ? 6.373 3.833 43.131 1.00 14.12 301 ASP C O 1
ATOM 7639 N N . LEU C 1 303 ? 5.181 5.033 44.647 1.00 16.10 302 LEU C N 1
ATOM 7640 C CA . LEU C 1 303 ? 4.663 6.066 43.701 1.00 19.59 302 LEU C CA 1
ATOM 7641 C C . LEU C 1 303 ? 5.125 7.425 44.222 1.00 15.80 302 LEU C C 1
ATOM 7642 O O . LEU C 1 303 ? 5.122 7.629 45.444 1.00 16.65 302 LEU C O 1
ATOM 7647 N N . VAL C 1 304 ? 5.471 8.359 43.335 1.00 15.49 303 VAL C N 1
ATOM 7648 C CA . VAL C 1 304 ? 5.689 9.741 43.743 1.00 14.05 303 VAL C CA 1
ATOM 7649 C C . VAL C 1 304 ? 4.373 10.480 43.689 1.00 14.46 303 VAL C C 1
ATOM 7650 O O . VAL C 1 304 ? 3.653 10.387 42.691 1.00 15.79 303 VAL C O 1
ATOM 7654 N N . LYS C 1 305 ? 4.036 11.177 44.767 1.00 14.48 304 LYS C N 1
ATOM 7655 C CA . LYS C 1 305 ? 2.824 11.993 44.832 1.00 16.03 304 LYS C CA 1
ATOM 7656 C C . LYS C 1 305 ? 3.174 13.400 44.326 1.00 18.27 304 LYS C C 1
ATOM 7657 O O . LYS C 1 305 ? 3.637 14.262 45.083 1.00 20.57 304 LYS C O 1
ATOM 7663 N N . VAL C 1 306 ? 3.009 13.599 43.026 1.00 17.99 305 VAL C N 1
ATOM 7664 C CA . VAL C 1 306 ? 3.287 14.887 42.435 1.00 15.26 305 VAL C CA 1
ATOM 7665 C C . VAL C 1 306 ? 2.259 15.910 42.908 1.00 19.93 305 VAL C C 1
ATOM 7666 O O . VAL C 1 306 ? 1.075 15.612 42.967 1.00 20.14 305 VAL C O 1
ATOM 7670 N N . THR C 1 307 ? 2.716 17.109 43.244 1.00 18.42 306 THR C N 1
ATOM 7671 C CA . THR C 1 307 ? 1.798 18.196 43.607 1.00 18.65 306 THR C CA 1
ATOM 7672 C C . THR C 1 307 ? 1.172 18.747 42.338 1.00 20.49 306 THR C C 1
ATOM 7673 O O . THR C 1 307 ? 1.876 19.167 41.409 1.00 22.65 306 THR C O 1
ATOM 7677 N N . LEU C 1 308 ? -0.143 18.700 42.270 1.00 21.33 307 LEU C N 1
ATOM 7678 C CA . LEU C 1 308 ? -0.859 19.091 41.061 1.00 21.99 307 LEU C CA 1
ATOM 7679 C C . LEU C 1 308 ? -1.699 20.342 41.318 1.00 24.45 307 LEU C C 1
ATOM 7680 O O . LEU C 1 308 ? -2.126 20.578 42.437 1.00 23.89 307 LEU C O 1
ATOM 7685 N N . THR C 1 309 ? -1.910 21.157 40.293 1.00 23.19 308 THR C N 1
ATOM 7686 C CA . THR C 1 309 ? -2.856 22.265 40.444 1.00 23.07 308 THR C CA 1
ATOM 7687 C C . THR C 1 309 ? -4.264 21.704 40.494 1.00 25.02 308 THR C C 1
ATOM 7688 O O . THR C 1 309 ? -4.488 20.552 40.148 1.00 25.68 308 THR C O 1
ATOM 7692 N N . SER C 1 310 ? -5.236 22.520 40.887 1.00 29.13 309 SER C N 1
ATOM 7693 C CA . SER C 1 310 ? -6.603 22.037 40.868 1.00 32.01 309 SER C CA 1
ATOM 7694 C C . SER C 1 310 ? -7.024 21.616 39.473 1.00 26.10 309 SER C C 1
ATOM 7695 O O . SER C 1 310 ? -7.704 20.603 39.314 1.00 29.10 309 SER C O 1
ATOM 7698 N N . GLU C 1 311 ? -6.635 22.383 38.462 1.00 26.77 310 GLU C N 1
ATOM 7699 C CA . GLU C 1 311 ? -6.954 22.018 37.073 1.00 27.37 310 GLU C CA 1
ATOM 7700 C C . GLU C 1 311 ? -6.362 20.652 36.692 1.00 27.26 310 GLU C C 1
ATOM 7701 O O . GLU C 1 311 ? -7.032 19.825 36.064 1.00 28.16 310 GLU C O 1
ATOM 7703 N N . GLU C 1 312 ? -5.104 20.424 37.057 1.00 23.96 311 GLU C N 1
ATOM 7704 C CA . GLU C 1 312 ? -4.457 19.155 36.718 1.00 21.91 311 GLU C CA 1
ATOM 7705 C C . GLU C 1 312 ? -5.150 17.969 37.404 1.00 24.43 311 GLU C C 1
ATOM 7706 O O . GLU C 1 312 ? -5.400 16.925 36.784 1.00 23.84 311 GLU C O 1
ATOM 7712 N N . GLU C 1 313 ? -5.478 18.143 38.671 1.00 23.99 312 GLU C N 1
ATOM 7713 C CA . GLU C 1 313 ? -6.107 17.079 39.417 1.00 23.11 312 GLU C CA 1
ATOM 7714 C C . GLU C 1 313 ? -7.474 16.766 38.813 1.00 23.08 312 GLU C C 1
ATOM 7715 O O . GLU C 1 313 ? -7.831 15.596 38.646 1.00 24.10 312 GLU C O 1
ATOM 7721 N N . ALA C 1 314 ? -8.192 17.800 38.381 1.00 24.50 313 ALA C N 1
ATOM 7722 C CA . ALA C 1 314 ? -9.504 17.593 37.785 1.00 25.72 313 ALA C CA 1
ATOM 7723 C C . ALA C 1 314 ? -9.423 16.849 36.450 1.00 23.54 313 ALA C C 1
ATOM 7724 O O . ALA C 1 314 ? -10.312 16.060 36.113 1.00 25.89 313 ALA C O 1
ATOM 7726 N N . ARG C 1 315 ? -8.341 17.074 35.711 1.00 22.85 314 ARG C N 1
ATOM 7727 C CA . ARG C 1 315 ? -8.122 16.350 34.469 1.00 21.77 314 ARG C CA 1
ATOM 7728 C C . ARG C 1 315 ? -7.901 14.851 34.710 1.00 20.85 314 ARG C C 1
ATOM 7729 O O . ARG C 1 315 ? -8.456 14.032 33.971 1.00 23.20 314 ARG C O 1
ATOM 7737 N N . LEU C 1 316 ? -7.143 14.495 35.751 1.00 21.42 315 LEU C N 1
ATOM 7738 C CA . LEU C 1 316 ? -6.932 13.085 36.095 1.00 21.88 315 LEU C CA 1
ATOM 7739 C C . LEU C 1 316 ? -8.217 12.438 36.563 1.00 22.41 315 LEU C C 1
ATOM 7740 O O . LEU C 1 316 ? -8.505 11.311 36.205 1.00 21.99 315 LEU C O 1
ATOM 7745 N N . LYS C 1 317 ? -9.002 13.169 37.364 1.00 21.66 316 LYS C N 1
ATOM 7746 C CA . LYS C 1 317 ? -10.254 12.638 37.860 1.00 22.64 316 LYS C CA 1
ATOM 7747 C C . LYS C 1 317 ? -11.214 12.413 36.681 1.00 23.14 316 LYS C C 1
ATOM 7748 O O . LYS C 1 317 ? -11.928 11.407 36.628 1.00 25.62 316 LYS C O 1
ATOM 7754 N N . LYS C 1 318 ? -11.230 13.333 35.724 1.00 22.82 317 LYS C N 1
ATOM 7755 C CA . LYS C 1 318 ? -12.116 13.167 34.574 1.00 25.73 317 LYS C CA 1
ATOM 7756 C C . LYS C 1 318 ? -11.687 11.957 33.739 1.00 22.49 317 LYS C C 1
ATOM 7757 O O . LYS C 1 318 ? -12.530 11.200 33.250 1.00 24.34 317 LYS C O 1
ATOM 7763 N N . SER C 1 319 ? -10.381 11.749 33.616 1.00 21.89 318 SER C N 1
ATOM 7764 C CA . SER C 1 319 ? -9.868 10.559 32.955 1.00 20.02 318 SER C CA 1
ATOM 7765 C C . SER C 1 319 ? -10.287 9.292 33.646 1.00 22.16 318 SER C C 1
ATOM 7766 O O . SER C 1 319 ? -10.727 8.339 33.000 1.00 19.89 318 SER C O 1
ATOM 7769 N N . ALA C 1 320 ? -10.121 9.287 34.966 1.00 20.50 319 ALA C N 1
ATOM 7770 C CA . ALA C 1 320 ? -10.523 8.148 35.773 1.00 20.35 319 ALA C CA 1
ATOM 7771 C C . ALA C 1 320 ? -12.015 7.845 35.584 1.00 21.30 319 ALA C C 1
ATOM 7772 O O . ALA C 1 320 ? -12.372 6.685 35.405 1.00 24.05 319 ALA C O 1
ATOM 7774 N N . ASP C 1 321 ? -12.879 8.871 35.594 1.00 22.59 320 ASP C N 1
ATOM 7775 C CA . ASP C 1 321 ? -14.312 8.656 35.388 1.00 25.86 320 ASP C CA 1
ATOM 7776 C C . ASP C 1 321 ? -14.611 8.008 34.024 1.00 23.33 320 ASP C C 1
ATOM 7777 O O . ASP C 1 321 ? -15.450 7.103 33.911 1.00 24.91 320 ASP C O 1
ATOM 7782 N N . THR C 1 322 ? -13.898 8.467 33.003 1.00 24.05 321 THR C N 1
ATOM 7783 C CA . THR C 1 322 ? -14.093 7.967 31.652 1.00 24.62 321 THR C CA 1
ATOM 7784 C C . THR C 1 322 ? -13.620 6.509 31.528 1.00 23.43 321 THR C C 1
ATOM 7785 O O . THR C 1 322 ? -14.288 5.667 30.923 1.00 24.96 321 THR C O 1
ATOM 7789 N N . LEU C 1 323 ? -12.464 6.222 32.095 1.00 21.56 322 LEU C N 1
ATOM 7790 C CA . LEU C 1 323 ? -11.924 4.867 32.044 1.00 19.73 322 LEU C CA 1
ATOM 7791 C C . LEU C 1 323 ? -12.870 3.932 32.773 1.00 21.61 322 LEU C C 1
ATOM 7792 O O . LEU C 1 323 ? -13.163 2.843 32.282 1.00 21.72 322 LEU C O 1
ATOM 7797 N N . TRP C 1 324 ? -13.340 4.330 33.957 1.00 21.04 323 TRP C N 1
ATOM 7798 C CA . TRP C 1 324 ? -14.221 3.425 34.673 1.00 21.92 323 TRP C CA 1
ATOM 7799 C C . TRP C 1 324 ? -15.536 3.180 33.920 1.00 22.89 323 TRP C C 1
ATOM 7800 O O . TRP C 1 324 ? -16.089 2.074 33.983 1.00 23.31 323 TRP C O 1
ATOM 7811 N N . GLY C 1 325 ? -16.015 4.205 33.213 1.00 23.44 324 GLY C N 1
ATOM 7812 C CA . GLY C 1 325 ? -17.231 4.113 32.412 1.00 24.71 324 GLY C CA 1
ATOM 7813 C C . GLY C 1 325 ? -17.150 3.048 31.340 1.00 27.00 324 GLY C C 1
ATOM 7814 O O . GLY C 1 325 ? -18.156 2.429 31.000 1.00 31.41 324 GLY C O 1
ATOM 7815 N N . ILE C 1 326 ? -15.961 2.852 30.787 1.00 22.81 325 ILE C N 1
ATOM 7816 C CA . ILE C 1 326 ? -15.708 1.769 29.841 1.00 23.48 325 ILE C CA 1
ATOM 7817 C C . ILE C 1 326 ? -15.528 0.440 30.582 1.00 21.95 325 ILE C C 1
ATOM 7818 O O . ILE C 1 326 ? -16.169 -0.550 30.249 1.00 23.57 325 ILE C O 1
ATOM 7823 N N . GLN C 1 327 ? -14.679 0.444 31.608 1.00 21.23 326 GLN C N 1
ATOM 7824 C CA . GLN C 1 327 ? -14.336 -0.774 32.315 1.00 22.85 326 GLN C CA 1
ATOM 7825 C C . GLN C 1 327 ? -15.526 -1.470 32.928 1.00 23.23 326 GLN C C 1
ATOM 7826 O O . GLN C 1 327 ? -15.556 -2.699 32.972 1.00 22.28 326 GLN C O 1
ATOM 7832 N N . LYS C 1 328 ? -16.500 -0.697 33.402 1.00 23.27 327 LYS C N 1
ATOM 7833 C CA . LYS C 1 328 ? -17.641 -1.277 34.098 1.00 27.02 327 LYS C CA 1
ATOM 7834 C C . LYS C 1 328 ? -18.561 -2.031 33.129 1.00 27.46 327 LYS C C 1
ATOM 7835 O O . LYS C 1 328 ? -19.422 -2.805 33.563 1.00 27.51 327 LYS C O 1
ATOM 7841 N N . GLU C 1 329 ? -18.371 -1.818 31.827 1.00 24.83 328 GLU C N 1
ATOM 7842 C CA . GLU C 1 329 ? -19.179 -2.498 30.805 1.00 28.77 328 GLU C CA 1
ATOM 7843 C C . GLU C 1 329 ? -18.461 -3.710 30.171 1.00 28.15 328 GLU C C 1
ATOM 7844 O O . GLU C 1 329 ? -19.017 -4.365 29.282 1.00 29.88 328 GLU C O 1
ATOM 7850 N N . LEU C 1 330 ? -17.232 -3.991 30.596 1.00 23.41 329 LEU C N 1
ATOM 7851 C CA . LEU C 1 330 ? -16.479 -5.128 30.063 1.00 23.14 329 LEU C CA 1
ATOM 7852 C C . LEU C 1 330 ? -16.968 -6.464 30.600 1.00 26.13 329 LEU C C 1
ATOM 7853 O O . LEU C 1 330 ? -17.369 -6.576 31.750 1.00 28.62 329 LEU C O 1
ATOM 7858 N N . GLN C 1 331 ? -16.939 -7.473 29.738 1.00 24.92 330 GLN C N 1
ATOM 7859 C CA . GLN C 1 331 ? -17.292 -8.832 30.123 1.00 26.38 330 GLN C CA 1
ATOM 7860 C C . GLN C 1 331 ? -16.046 -9.683 30.275 1.00 26.68 330 GLN C C 1
ATOM 7861 O O . GLN C 1 331 ? -15.335 -9.936 29.303 1.00 24.12 330 GLN C O 1
ATOM 7867 N N . PHE C 1 332 ? -15.771 -10.122 31.504 1.00 27.28 331 PHE C N 1
ATOM 7868 C CA . PHE C 1 332 ? -14.590 -10.928 31.756 1.00 26.35 331 PHE C CA 1
ATOM 7869 C C . PHE C 1 332 ? -14.900 -12.418 31.772 1.00 37.52 331 PHE C C 1
ATOM 7870 O O . PHE C 1 332 ? -14.002 -13.266 31.661 1.00 36.72 331 PHE C O 1
ATOM 7879 N N . ALA D 1 2 ? 14.941 38.164 25.858 1.00 48.40 1 ALA D N 1
ATOM 7880 C CA . ALA D 1 2 ? 13.939 37.910 26.886 1.00 42.84 1 ALA D CA 1
ATOM 7881 C C . ALA D 1 2 ? 13.036 36.743 26.494 1.00 42.08 1 ALA D C 1
ATOM 7882 O O . ALA D 1 2 ? 11.967 36.555 27.084 1.00 44.78 1 ALA D O 1
ATOM 7884 N N . THR D 1 3 ? 13.459 35.958 25.503 1.00 35.86 2 THR D N 1
ATOM 7885 C CA . THR D 1 3 ? 12.838 34.649 25.304 1.00 34.34 2 THR D CA 1
ATOM 7886 C C . THR D 1 3 ? 13.228 33.769 26.490 1.00 33.63 2 THR D C 1
ATOM 7887 O O . THR D 1 3 ? 14.206 34.046 27.191 1.00 31.57 2 THR D O 1
ATOM 7891 N N . LEU D 1 4 ? 12.433 32.741 26.736 1.00 27.64 3 LEU D N 1
ATOM 7892 C CA . LEU D 1 4 ? 12.706 31.818 27.823 1.00 26.33 3 LEU D CA 1
ATOM 7893 C C . LEU D 1 4 ? 14.107 31.230 27.650 1.00 26.70 3 LEU D C 1
ATOM 7894 O O . LEU D 1 4 ? 14.879 31.188 28.604 1.00 24.76 3 LEU D O 1
ATOM 7899 N N . LYS D 1 5 ? 14.439 30.823 26.427 1.00 25.33 4 LYS D N 1
ATOM 7900 C CA . LYS D 1 5 ? 15.747 30.223 26.161 1.00 24.34 4 LYS D CA 1
ATOM 7901 C C . LYS D 1 5 ? 16.868 31.183 26.568 1.00 23.96 4 LYS D C 1
ATOM 7902 O O . LYS D 1 5 ? 17.828 30.771 27.219 1.00 23.97 4 LYS D O 1
ATOM 7908 N N . ASP D 1 6 ? 16.747 32.450 26.170 1.00 29.49 5 ASP D N 1
ATOM 7909 C CA . ASP D 1 6 ? 17.799 33.408 26.498 1.00 26.96 5 ASP D CA 1
ATOM 7910 C C . ASP D 1 6 ? 17.778 33.816 27.976 1.00 26.78 5 ASP D C 1
ATOM 7911 O O . ASP D 1 6 ? 18.822 34.155 28.529 1.00 28.17 5 ASP D O 1
ATOM 7916 N N . GLN D 1 7 ? 16.614 33.761 28.623 1.00 26.26 6 GLN D N 1
ATOM 7917 C CA . GLN D 1 7 ? 16.574 33.916 30.096 1.00 25.49 6 GLN D CA 1
ATOM 7918 C C . GLN D 1 7 ? 17.267 32.770 30.821 1.00 24.94 6 GLN D C 1
ATOM 7919 O O . GLN D 1 7 ? 17.850 32.940 31.889 1.00 25.00 6 GLN D O 1
ATOM 7925 N N . LEU D 1 8 ? 17.192 31.590 30.233 1.00 22.21 7 LEU D N 1
ATOM 7926 C CA . LEU D 1 8 ? 17.687 30.403 30.896 1.00 20.77 7 LEU D CA 1
ATOM 7927 C C . LEU D 1 8 ? 19.168 30.143 30.590 1.00 20.11 7 LEU D C 1
ATOM 7928 O O . LEU D 1 8 ? 19.922 29.669 31.446 1.00 19.19 7 LEU D O 1
ATOM 7933 N N . ILE D 1 9 ? 19.561 30.420 29.354 1.00 21.92 8 ILE D N 1
ATOM 7934 C CA . ILE D 1 9 ? 20.860 29.994 28.846 1.00 20.15 8 ILE D CA 1
ATOM 7935 C C . ILE D 1 9 ? 21.668 31.164 28.297 1.00 21.15 8 ILE D C 1
ATOM 7936 O O . ILE D 1 9 ? 21.202 31.914 27.431 1.00 22.83 8 ILE D O 1
ATOM 7941 N N . TYR D 1 10 ? 22.887 31.310 28.810 1.00 20.78 9 TYR D N 1
ATOM 7942 C CA . TYR D 1 10 ? 23.845 32.268 28.259 1.00 21.67 9 TYR D CA 1
ATOM 7943 C C . TYR D 1 10 ? 24.742 31.570 27.235 1.00 21.48 9 TYR D C 1
ATOM 7944 O O . TYR D 1 10 ? 25.407 30.577 27.565 1.00 20.83 9 TYR D O 1
ATOM 7953 N N . ASN D 1 11 ? 24.749 32.072 25.995 1.00 22.56 10 ASN D N 1
ATOM 7954 C CA . ASN D 1 11 ? 25.611 31.474 24.985 1.00 22.55 10 ASN D CA 1
ATOM 7955 C C . ASN D 1 11 ? 27.037 32.046 25.009 1.00 22.99 10 ASN D C 1
ATOM 7956 O O . ASN D 1 11 ? 27.208 33.276 24.958 1.00 25.16 10 ASN D O 1
ATOM 7961 N N . LEU D 1 12 ? 28.047 31.165 25.082 1.00 23.34 11 LEU D N 1
ATOM 7962 C CA . LEU D 1 12 ? 29.449 31.602 25.045 1.00 27.38 11 LEU D CA 1
ATOM 7963 C C . LEU D 1 12 ? 30.011 31.799 23.650 1.00 33.05 11 LEU D C 1
ATOM 7964 O O . LEU D 1 12 ? 30.824 32.685 23.415 1.00 35.43 11 LEU D O 1
ATOM 7969 N N . LEU D 1 13 ? 29.628 30.938 22.725 1.00 30.97 12 LEU D N 1
ATOM 7970 C CA . LEU D 1 13 ? 30.041 31.168 21.357 1.00 38.84 12 LEU D CA 1
ATOM 7971 C C . LEU D 1 13 ? 29.154 30.428 20.397 1.00 33.87 12 LEU D C 1
ATOM 7972 O O . LEU D 1 13 ? 28.502 29.469 20.742 1.00 31.18 12 LEU D O 1
ATOM 7977 N N . LYS D 1 14 ? 29.096 30.948 19.184 1.00 37.81 13 LYS D N 1
ATOM 7978 C CA . LYS D 1 14 ? 28.431 30.251 18.120 1.00 41.27 13 LYS D CA 1
ATOM 7979 C C . LYS D 1 14 ? 29.544 29.945 17.160 1.00 44.20 13 LYS D C 1
ATOM 7980 O O . LYS D 1 14 ? 30.160 30.846 16.606 1.00 52.65 13 LYS D O 1
ATOM 7982 N N . GLU D 1 15 ? 29.860 28.673 17.036 1.00 42.30 14 GLU D N 1
ATOM 7983 C CA . GLU D 1 15 ? 30.869 28.242 16.093 1.00 45.60 14 GLU D CA 1
ATOM 7984 C C . GLU D 1 15 ? 30.218 27.170 15.236 1.00 47.42 14 GLU D C 1
ATOM 7985 O O . GLU D 1 15 ? 29.376 26.408 15.713 1.00 47.36 14 GLU D O 1
ATOM 7987 N N . GLU D 1 16 ? 30.573 27.140 13.958 1.00 50.60 15 GLU D N 1
ATOM 7988 C CA . GLU D 1 16 ? 30.003 26.153 13.058 1.00 50.10 15 GLU D CA 1
ATOM 7989 C C . GLU D 1 16 ? 30.575 24.803 13.435 1.00 48.36 15 GLU D C 1
ATOM 7990 O O . GLU D 1 16 ? 31.789 24.615 13.383 1.00 52.07 15 GLU D O 1
ATOM 7992 N N . GLN D 1 17 ? 29.711 23.871 13.825 1.00 46.83 16 GLN D N 1
ATOM 7993 C CA . GLN D 1 17 ? 30.157 22.533 14.175 1.00 43.83 16 GLN D CA 1
ATOM 7994 C C . GLN D 1 17 ? 30.076 21.566 12.989 1.00 43.83 16 GLN D C 1
ATOM 7995 O O . GLN D 1 17 ? 29.137 21.616 12.186 1.00 49.96 16 GLN D O 1
ATOM 7997 N N . THR D 1 18 ? 31.096 20.726 12.864 1.00 33.71 17 THR D N 1
ATOM 7998 C CA . THR D 1 18 ? 31.105 19.616 11.919 1.00 34.35 17 THR D CA 1
ATOM 7999 C C . THR D 1 18 ? 31.071 18.332 12.725 1.00 26.63 17 THR D C 1
ATOM 8000 O O . THR D 1 18 ? 31.829 18.199 13.680 1.00 24.86 17 THR D O 1
ATOM 8004 N N . PRO D 1 19 ? 30.221 17.355 12.347 1.00 24.87 18 PRO D N 1
ATOM 8005 C CA . PRO D 1 19 ? 30.248 16.109 13.129 1.00 24.81 18 PRO D CA 1
ATOM 8006 C C . PRO D 1 19 ? 31.558 15.359 12.958 1.00 17.92 18 PRO D C 1
ATOM 8007 O O . PRO D 1 19 ? 32.199 15.479 11.895 1.00 23.12 18 PRO D O 1
ATOM 8011 N N . GLN D 1 20 ? 31.990 14.656 13.993 1.00 16.85 19 GLN D N 1
ATOM 8012 C CA . GLN D 1 20 ? 33.288 14.018 14.012 1.00 21.46 19 GLN D CA 1
ATOM 8013 C C . GLN D 1 20 ? 33.216 12.555 13.666 1.00 19.92 19 GLN D C 1
ATOM 8014 O O . GLN D 1 20 ? 34.228 11.946 13.277 1.00 21.50 19 GLN D O 1
ATOM 8020 N N . ASN D 1 21 ? 32.023 11.994 13.818 1.00 14.86 20 ASN D N 1
ATOM 8021 C CA . ASN D 1 21 ? 31.827 10.546 13.715 1.00 13.84 20 ASN D CA 1
ATOM 8022 C C . ASN D 1 21 ? 30.485 10.244 13.100 1.00 14.92 20 ASN D C 1
ATOM 8023 O O . ASN D 1 21 ? 29.674 9.484 13.606 1.00 13.56 20 ASN D O 1
ATOM 8028 N N . LYS D 1 22 ? 30.262 10.823 11.939 1.00 9.80 21 LYS D N 1
ATOM 8029 C CA . LYS D 1 22 ? 28.976 10.718 11.297 1.00 8.67 21 LYS D CA 1
ATOM 8030 C C . LYS D 1 22 ? 28.843 9.470 10.396 1.00 8.47 21 LYS D C 1
ATOM 8031 O O . LYS D 1 22 ? 29.791 9.095 9.665 1.00 10.20 21 LYS D O 1
ATOM 8037 N N . ILE D 1 23 ? 27.677 8.837 10.461 1.00 8.70 22 ILE D N 1
ATOM 8038 C CA . ILE D 1 23 ? 27.355 7.695 9.596 1.00 7.85 22 ILE D CA 1
ATOM 8039 C C . ILE D 1 23 ? 26.089 8.017 8.807 1.00 8.88 22 ILE D C 1
ATOM 8040 O O . ILE D 1 23 ? 25.139 8.594 9.389 1.00 8.95 22 ILE D O 1
ATOM 8045 N N . THR D 1 24 ? 26.049 7.666 7.525 1.00 8.37 23 THR D N 1
ATOM 8046 C CA . THR D 1 24 ? 24.842 7.762 6.702 1.00 8.86 23 THR D CA 1
ATOM 8047 C C . THR D 1 24 ? 24.386 6.374 6.347 1.00 9.63 23 THR D C 1
ATOM 8048 O O . THR D 1 24 ? 25.236 5.525 6.057 1.00 8.68 23 THR D O 1
ATOM 8052 N N . VAL D 1 25 ? 23.072 6.140 6.427 1.00 8.69 24 VAL D N 1
ATOM 8053 C CA . VAL D 1 25 ? 22.480 4.934 5.863 1.00 9.01 24 VAL D CA 1
ATOM 8054 C C . VAL D 1 25 ? 21.576 5.314 4.694 1.00 8.75 24 VAL D C 1
ATOM 8055 O O . VAL D 1 25 ? 20.693 6.168 4.815 1.00 9.31 24 VAL D O 1
ATOM 8059 N N . VAL D 1 26 ? 21.870 4.760 3.517 1.00 7.97 25 VAL D N 1
ATOM 8060 C CA . VAL D 1 26 ? 21.079 5.001 2.308 1.00 8.07 25 VAL D CA 1
ATOM 8061 C C . VAL D 1 26 ? 20.117 3.838 2.160 1.00 11.40 25 VAL D C 1
ATOM 8062 O O . VAL D 1 26 ? 20.554 2.680 2.112 1.00 11.20 25 VAL D O 1
ATOM 8066 N N . GLY D 1 27 ? 18.806 4.143 2.155 1.00 9.00 26 GLY D N 1
ATOM 8067 C CA . GLY D 1 27 ? 17.774 3.119 2.098 1.00 9.52 26 GLY D CA 1
ATOM 8068 C C . GLY D 1 27 ? 17.166 2.882 3.458 1.00 11.27 26 GLY D C 1
ATOM 8069 O O . GLY D 1 27 ? 17.906 2.532 4.377 1.00 11.59 26 GLY D O 1
ATOM 8070 N N . VAL D 1 28 ? 15.851 3.080 3.583 1.00 11.08 27 VAL D N 1
ATOM 8071 C CA . VAL D 1 28 ? 15.188 2.917 4.879 1.00 10.00 27 VAL D CA 1
ATOM 8072 C C . VAL D 1 28 ? 14.145 1.839 4.842 1.00 10.07 27 VAL D C 1
ATOM 8073 O O . VAL D 1 28 ? 13.125 1.911 5.548 1.00 13.34 27 VAL D O 1
ATOM 8077 N N . GLY D 1 29 ? 14.400 0.806 4.034 1.00 10.36 28 GLY D N 1
ATOM 8078 C CA . GLY D 1 29 ? 13.660 -0.445 4.163 1.00 10.81 28 GLY D CA 1
ATOM 8079 C C . GLY D 1 29 ? 14.099 -1.192 5.398 1.00 10.20 28 GLY D C 1
ATOM 8080 O O . GLY D 1 29 ? 14.789 -0.626 6.237 1.00 11.56 28 GLY D O 1
ATOM 8081 N N . ALA D 1 30 ? 13.665 -2.435 5.527 1.00 11.48 29 ALA D N 1
ATOM 8082 C CA . ALA D 1 30 ? 13.911 -3.137 6.773 1.00 11.01 29 ALA D CA 1
ATOM 8083 C C . ALA D 1 30 ? 15.380 -3.294 7.034 1.00 10.04 29 ALA D C 1
ATOM 8084 O O . ALA D 1 30 ? 15.803 -3.203 8.195 1.00 9.23 29 ALA D O 1
ATOM 8086 N N . VAL D 1 31 ? 16.172 -3.567 5.990 1.00 11.49 30 VAL D N 1
ATOM 8087 C CA . VAL D 1 31 ? 17.626 -3.696 6.216 1.00 8.41 30 VAL D CA 1
ATOM 8088 C C . VAL D 1 31 ? 18.269 -2.400 6.654 1.00 9.69 30 VAL D C 1
ATOM 8089 O O . VAL D 1 31 ? 19.007 -2.391 7.663 1.00 10.09 30 VAL D O 1
ATOM 8093 N N . GLY D 1 32 ? 17.917 -1.298 6.006 1.00 8.98 31 GLY D N 1
ATOM 8094 C CA . GLY D 1 32 ? 18.519 -0.006 6.377 1.00 8.34 31 GLY D CA 1
ATOM 8095 C C . GLY D 1 32 ? 18.155 0.381 7.788 1.00 8.56 31 GLY D C 1
ATOM 8096 O O . GLY D 1 32 ? 19.000 0.875 8.554 1.00 8.83 31 GLY D O 1
ATOM 8097 N N . MET D 1 33 ? 16.901 0.144 8.158 1.00 8.71 32 MET D N 1
ATOM 8098 C CA . MET D 1 33 ? 16.506 0.563 9.507 1.00 10.48 32 MET D CA 1
ATOM 8099 C C . MET D 1 33 ? 17.088 -0.361 10.596 1.00 10.64 32 MET D C 1
ATOM 8100 O O . MET D 1 33 ? 17.368 0.088 11.716 1.00 9.79 32 MET D O 1
ATOM 8105 N N . ALA D 1 34 ? 17.309 -1.636 10.262 1.00 8.56 33 ALA D N 1
ATOM 8106 C CA . ALA D 1 34 ? 17.968 -2.531 11.257 1.00 9.09 33 ALA D CA 1
ATOM 8107 C C . ALA D 1 34 ? 19.410 -2.107 11.432 1.00 9.99 33 ALA D C 1
ATOM 8108 O O . ALA D 1 34 ? 19.956 -2.124 12.559 1.00 9.68 33 ALA D O 1
ATOM 8110 N N . CYS D 1 35 ? 20.053 -1.700 10.333 1.00 8.63 34 CYS D N 1
ATOM 8111 C CA . CYS D 1 35 ? 21.406 -1.140 10.459 1.00 8.86 34 CYS D CA 1
ATOM 8112 C C . CYS D 1 35 ? 21.395 0.121 11.309 1.00 8.68 34 CYS D C 1
ATOM 8113 O O . CYS D 1 35 ? 22.246 0.274 12.211 1.00 10.64 34 CYS D O 1
ATOM 8116 N N . ALA D 1 36 ? 20.427 1.008 11.064 1.00 8.88 35 ALA D N 1
ATOM 8117 C CA . ALA D 1 36 ? 20.340 2.247 11.839 1.00 11.01 35 ALA D CA 1
ATOM 8118 C C . ALA D 1 36 ? 20.139 1.992 13.332 1.00 8.98 35 ALA D C 1
ATOM 8119 O O . ALA D 1 36 ? 20.870 2.557 14.167 1.00 8.93 35 ALA D O 1
ATOM 8121 N N . ILE D 1 37 ? 19.175 1.138 13.695 1.00 7.62 36 ILE D N 1
ATOM 8122 C CA . ILE D 1 37 ? 18.924 0.952 15.140 1.00 7.38 36 ILE D CA 1
ATOM 8123 C C . ILE D 1 37 ? 20.122 0.285 15.798 1.00 8.83 36 ILE D C 1
ATOM 8124 O O . ILE D 1 37 ? 20.469 0.642 16.935 1.00 9.65 36 ILE D O 1
ATOM 8129 N N . SER D 1 38 ? 20.792 -0.629 15.075 1.00 8.21 37 SER D N 1
ATOM 8130 C CA . SER D 1 38 ? 21.933 -1.316 15.679 1.00 7.31 37 SER D CA 1
ATOM 8131 C C . SER D 1 38 ? 23.097 -0.361 15.885 1.00 8.21 37 SER D C 1
ATOM 8132 O O . SER D 1 38 ? 23.782 -0.419 16.932 1.00 9.97 37 SER D O 1
ATOM 8135 N N . ILE D 1 39 ? 23.355 0.491 14.900 1.00 10.25 38 ILE D N 1
ATOM 8136 C CA . ILE D 1 39 ? 24.404 1.502 15.047 1.00 9.40 38 ILE D CA 1
ATOM 8137 C C . ILE D 1 39 ? 24.065 2.492 16.176 1.00 9.89 38 ILE D C 1
ATOM 8138 O O . ILE D 1 39 ? 24.961 2.864 16.988 1.00 10.49 38 ILE D O 1
ATOM 8143 N N . LEU D 1 40 ? 22.802 2.896 16.274 1.00 8.22 39 LEU D N 1
ATOM 8144 C CA . LEU D 1 40 ? 22.414 3.805 17.365 1.00 8.43 39 LEU D CA 1
ATOM 8145 C C . LEU D 1 40 ? 22.624 3.149 18.734 1.00 10.44 39 LEU D C 1
ATOM 8146 O O . LEU D 1 40 ? 23.108 3.804 19.698 1.00 11.92 39 LEU D O 1
ATOM 8151 N N A MET D 1 41 ? 22.261 1.871 18.883 0.72 9.39 40 MET D N 1
ATOM 8152 N N B MET D 1 41 ? 22.235 1.879 18.848 0.28 9.33 40 MET D N 1
ATOM 8153 C CA A MET D 1 41 ? 22.379 1.243 20.203 0.72 9.10 40 MET D CA 1
ATOM 8154 C CA B MET D 1 41 ? 22.353 1.152 20.109 0.28 9.04 40 MET D CA 1
ATOM 8155 C C A MET D 1 41 ? 23.808 0.767 20.534 0.72 9.22 40 MET D C 1
ATOM 8156 C C B MET D 1 41 ? 23.816 1.045 20.568 0.28 9.67 40 MET D C 1
ATOM 8157 O O A MET D 1 41 ? 24.070 0.281 21.667 0.72 12.68 40 MET D O 1
ATOM 8158 O O B MET D 1 41 ? 24.103 1.064 21.791 0.28 10.74 40 MET D O 1
ATOM 8167 N N . LYS D 1 42 ? 24.726 0.957 19.593 1.00 11.65 41 LYS D N 1
ATOM 8168 C CA . LYS D 1 42 ? 26.138 0.739 19.876 1.00 11.82 41 LYS D CA 1
ATOM 8169 C C . LYS D 1 42 ? 26.956 2.011 20.009 1.00 11.48 41 LYS D C 1
ATOM 8170 O O . LYS D 1 42 ? 28.178 1.917 20.179 1.00 14.35 41 LYS D O 1
ATOM 8176 N N . ASP D 1 43 ? 26.297 3.177 19.966 1.00 11.94 42 ASP D N 1
ATOM 8177 C CA . ASP D 1 43 ? 26.975 4.453 20.244 1.00 13.40 42 ASP D CA 1
ATOM 8178 C C . ASP D 1 43 ? 28.181 4.661 19.319 1.00 13.81 42 ASP D C 1
ATOM 8179 O O . ASP D 1 43 ? 29.248 5.096 19.750 1.00 19.06 42 ASP D O 1
ATOM 8184 N N . LEU D 1 44 ? 28.003 4.377 18.041 1.00 11.74 43 LEU D N 1
ATOM 8185 C CA . LEU D 1 44 ? 29.115 4.482 17.098 1.00 14.36 43 LEU D CA 1
ATOM 8186 C C . LEU D 1 44 ? 29.205 5.853 16.416 1.00 18.27 43 LEU D C 1
ATOM 8187 O O . LEU D 1 44 ? 30.249 6.199 15.859 1.00 20.43 43 LEU D O 1
ATOM 8192 N N . ALA D 1 45 ? 28.128 6.631 16.457 1.00 13.25 44 ALA D N 1
ATOM 8193 C CA . ALA D 1 45 ? 28.074 7.854 15.676 1.00 12.20 44 ALA D CA 1
ATOM 8194 C C . ALA D 1 45 ? 27.639 9.043 16.496 1.00 14.89 44 ALA D C 1
ATOM 8195 O O . ALA D 1 45 ? 26.806 8.903 17.396 1.00 14.85 44 ALA D O 1
ATOM 8197 N N . ASP D 1 46 ? 28.142 10.225 16.180 1.00 11.86 45 ASP D N 1
ATOM 8198 C CA . ASP D 1 46 ? 27.594 11.425 16.784 1.00 12.63 45 ASP D CA 1
ATOM 8199 C C . ASP D 1 46 ? 26.516 12.058 15.940 1.00 11.90 45 ASP D C 1
ATOM 8200 O O . ASP D 1 46 ? 25.801 12.980 16.396 1.00 15.46 45 ASP D O 1
ATOM 8205 N N . GLU D 1 47 ? 26.359 11.583 14.696 1.00 9.77 46 GLU D N 1
ATOM 8206 C CA . GLU D 1 47 ? 25.294 12.072 13.817 1.00 10.62 46 GLU D CA 1
ATOM 8207 C C . GLU D 1 47 ? 24.926 10.913 12.921 1.00 10.81 46 GLU D C 1
ATOM 8208 O O . GLU D 1 47 ? 25.838 10.240 12.399 1.00 11.15 46 GLU D O 1
ATOM 8214 N N . LEU D 1 48 ? 23.625 10.646 12.750 1.00 10.15 47 LEU D N 1
ATOM 8215 C CA . LEU D 1 48 ? 23.154 9.635 11.813 1.00 9.21 47 LEU D CA 1
ATOM 8216 C C . LEU D 1 48 ? 22.321 10.321 10.780 1.00 9.35 47 LEU D C 1
ATOM 8217 O O . LEU D 1 48 ? 21.367 11.064 11.135 1.00 10.71 47 LEU D O 1
ATOM 8222 N N . ALA D 1 49 ? 22.642 10.098 9.510 1.00 8.21 48 ALA D N 1
ATOM 8223 C CA . ALA D 1 49 ? 21.794 10.626 8.441 1.00 9.02 48 ALA D CA 1
ATOM 8224 C C . ALA D 1 49 ? 21.122 9.491 7.704 1.00 10.36 48 ALA D C 1
ATOM 8225 O O . ALA D 1 49 ? 21.755 8.454 7.440 1.00 10.43 48 ALA D O 1
ATOM 8227 N N . LEU D 1 50 ? 19.860 9.661 7.354 1.00 8.39 49 LEU D N 1
ATOM 8228 C CA . LEU D 1 50 ? 19.130 8.664 6.549 1.00 8.01 49 LEU D CA 1
ATOM 8229 C C . LEU D 1 50 ? 18.744 9.302 5.208 1.00 10.19 49 LEU D C 1
ATOM 8230 O O . LEU D 1 50 ? 18.226 10.428 5.176 1.00 10.17 49 LEU D O 1
ATOM 8235 N N . VAL D 1 51 ? 18.916 8.551 4.106 1.00 9.90 50 VAL D N 1
ATOM 8236 C CA . VAL D 1 51 ? 18.500 9.017 2.768 1.00 9.30 50 VAL D CA 1
ATOM 8237 C C . VAL D 1 51 ? 17.686 7.948 2.070 1.00 10.53 50 VAL D C 1
ATOM 8238 O O . VAL D 1 51 ? 18.061 6.782 2.104 1.00 12.83 50 VAL D O 1
ATOM 8242 N N . ASP D 1 52 ? 16.602 8.342 1.415 1.00 11.17 51 ASP D N 1
ATOM 8243 C CA . ASP D 1 52 ? 15.889 7.430 0.509 1.00 11.92 51 ASP D CA 1
ATOM 8244 C C . ASP D 1 52 ? 15.014 8.267 -0.377 1.00 14.14 51 ASP D C 1
ATOM 8245 O O . ASP D 1 52 ? 14.868 9.461 -0.158 1.00 17.61 51 ASP D O 1
ATOM 8250 N N . VAL D 1 53 ? 14.399 7.625 -1.354 1.00 15.81 52 VAL D N 1
ATOM 8251 C CA . VAL D 1 53 ? 13.567 8.350 -2.311 1.00 16.19 52 VAL D CA 1
ATOM 8252 C C . VAL D 1 53 ? 12.101 8.437 -1.946 1.00 16.87 52 VAL D C 1
ATOM 8253 O O . VAL D 1 53 ? 11.392 9.233 -2.558 1.00 22.02 52 VAL D O 1
ATOM 8257 N N . ILE D 1 54 ? 11.631 7.643 -0.984 1.00 18.26 53 ILE D N 1
ATOM 8258 C CA . ILE D 1 54 ? 10.241 7.711 -0.558 1.00 22.73 53 ILE D CA 1
ATOM 8259 C C . ILE D 1 54 ? 10.157 8.648 0.633 1.00 21.27 53 ILE D C 1
ATOM 8260 O O . ILE D 1 54 ? 10.529 8.281 1.744 1.00 19.36 53 ILE D O 1
ATOM 8265 N N . GLU D 1 55 ? 9.677 9.858 0.400 1.00 22.23 54 GLU D N 1
ATOM 8266 C CA . GLU D 1 55 ? 9.892 10.920 1.352 1.00 18.87 54 GLU D CA 1
ATOM 8267 C C . GLU D 1 55 ? 9.086 10.773 2.637 1.00 16.53 54 GLU D C 1
ATOM 8268 O O . GLU D 1 55 ? 9.628 11.043 3.716 1.00 16.86 54 GLU D O 1
ATOM 8274 N N A ASP D 1 56 ? 7.839 10.333 2.532 0.61 17.62 55 ASP D N 1
ATOM 8275 N N B ASP D 1 56 ? 7.842 10.300 2.562 0.39 17.91 55 ASP D N 1
ATOM 8276 C CA A ASP D 1 56 ? 7.018 10.171 3.736 0.61 17.52 55 ASP D CA 1
ATOM 8277 C CA B ASP D 1 56 ? 7.039 10.221 3.796 0.39 17.57 55 ASP D CA 1
ATOM 8278 C C A ASP D 1 56 ? 7.628 9.146 4.682 0.61 17.54 55 ASP D C 1
ATOM 8279 C C B ASP D 1 56 ? 7.503 9.083 4.728 0.39 17.42 55 ASP D C 1
ATOM 8280 O O A ASP D 1 56 ? 7.891 9.462 5.850 0.61 13.96 55 ASP D O 1
ATOM 8281 O O B ASP D 1 56 ? 7.579 9.265 5.941 0.39 16.56 55 ASP D O 1
ATOM 8290 N N . LYS D 1 57 ? 7.858 7.929 4.171 1.00 16.34 56 LYS D N 1
ATOM 8291 C CA . LYS D 1 57 ? 8.434 6.829 4.959 1.00 15.48 56 LYS D CA 1
ATOM 8292 C C . LYS D 1 57 ? 9.745 7.259 5.592 1.00 12.76 56 LYS D C 1
ATOM 8293 O O . LYS D 1 57 ? 10.010 6.978 6.761 1.00 13.12 56 LYS D O 1
ATOM 8299 N N . LEU D 1 58 ? 10.561 7.969 4.818 1.00 13.00 57 LEU D N 1
ATOM 8300 C CA . LEU D 1 58 ? 11.844 8.461 5.294 1.00 11.37 57 LEU D CA 1
ATOM 8301 C C . LEU D 1 58 ? 11.687 9.399 6.506 1.00 12.11 57 LEU D C 1
ATOM 8302 O O . LEU D 1 58 ? 12.340 9.245 7.560 1.00 13.32 57 LEU D O 1
ATOM 8307 N N . LYS D 1 59 ? 10.731 10.311 6.408 1.00 12.25 58 LYS D N 1
ATOM 8308 C CA . LYS D 1 59 ? 10.531 11.272 7.482 1.00 12.76 58 LYS D CA 1
ATOM 8309 C C . LYS D 1 59 ? 9.984 10.557 8.719 1.00 12.49 58 LYS D C 1
ATOM 8310 O O . LYS D 1 59 ? 10.366 10.860 9.856 1.00 13.12 58 LYS D O 1
ATOM 8316 N N . GLY D 1 60 ? 9.070 9.616 8.494 1.00 12.13 59 GLY D N 1
ATOM 8317 C CA . GLY D 1 60 ? 8.492 8.856 9.599 1.00 11.64 59 GLY D CA 1
ATOM 8318 C C . GLY D 1 60 ? 9.509 8.067 10.360 1.00 13.62 59 GLY D C 1
ATOM 8319 O O . GLY D 1 60 ? 9.441 8.019 11.601 1.00 11.43 59 GLY D O 1
ATOM 8320 N N . GLU D 1 61 ? 10.410 7.386 9.627 1.00 12.69 60 GLU D N 1
ATOM 8321 C CA . GLU D 1 61 ? 11.469 6.630 10.282 1.00 11.01 60 GLU D CA 1
ATOM 8322 C C . GLU D 1 61 ? 12.375 7.550 11.068 1.00 11.21 60 GLU D C 1
ATOM 8323 O O . GLU D 1 61 ? 12.726 7.256 12.222 1.00 11.17 60 GLU D O 1
ATOM 8329 N N . MET D 1 62 ? 12.780 8.670 10.470 1.00 9.97 61 MET D N 1
ATOM 8330 C CA . MET D 1 62 ? 13.616 9.607 11.203 1.00 10.40 61 MET D CA 1
ATOM 8331 C C . MET D 1 62 ? 12.934 10.059 12.495 1.00 10.39 61 MET D C 1
ATOM 8332 O O . MET D 1 62 ? 13.567 10.102 13.546 1.00 10.15 61 MET D O 1
ATOM 8337 N N . MET D 1 63 ? 11.673 10.445 12.373 1.00 11.06 62 MET D N 1
ATOM 8338 C CA . MET D 1 63 ? 10.950 10.942 13.551 1.00 10.80 62 MET D CA 1
ATOM 8339 C C . MET D 1 63 ? 10.838 9.882 14.637 1.00 12.66 62 MET D C 1
ATOM 8340 O O . MET D 1 63 ? 11.009 10.178 15.821 1.00 12.73 62 MET D O 1
ATOM 8345 N N . ASP D 1 64 ? 10.556 8.643 14.258 1.00 10.50 63 ASP D N 1
ATOM 8346 C CA . ASP D 1 64 ? 10.429 7.565 15.255 1.00 10.59 63 ASP D CA 1
ATOM 8347 C C . ASP D 1 64 ? 11.757 7.376 16.001 1.00 10.40 63 ASP D C 1
ATOM 8348 O O . ASP D 1 64 ? 11.751 7.286 17.242 1.00 12.21 63 ASP D O 1
ATOM 8353 N N . LEU D 1 65 ? 12.892 7.376 15.275 1.00 9.64 64 LEU D N 1
ATOM 8354 C CA . LEU D 1 65 ? 14.193 7.296 15.965 1.00 9.53 64 LEU D CA 1
ATOM 8355 C C . LEU D 1 65 ? 14.415 8.514 16.832 1.00 10.73 64 LEU D C 1
ATOM 8356 O O . LEU D 1 65 ? 14.895 8.383 17.987 1.00 11.06 64 LEU D O 1
ATOM 8361 N N . GLN D 1 66 ? 14.139 9.721 16.322 1.00 10.61 65 GLN D N 1
ATOM 8362 C CA . GLN D 1 66 ? 14.329 10.910 17.125 1.00 10.19 65 GLN D CA 1
ATOM 8363 C C . GLN D 1 66 ? 13.567 10.842 18.422 1.00 11.59 65 GLN D C 1
ATOM 8364 O O . GLN D 1 66 ? 14.040 11.318 19.450 1.00 12.55 65 GLN D O 1
ATOM 8370 N N . HIS D 1 67 ? 12.365 10.274 18.390 1.00 11.13 66 HIS D N 1
ATOM 8371 C CA . HIS D 1 67 ? 11.545 10.188 19.614 1.00 11.86 66 HIS D CA 1
ATOM 8372 C C . HIS D 1 67 ? 12.154 9.327 20.697 1.00 11.03 66 HIS D C 1
ATOM 8373 O O . HIS D 1 67 ? 11.752 9.446 21.880 1.00 13.93 66 HIS D O 1
ATOM 8380 N N . GLY D 1 68 ? 13.119 8.491 20.310 1.00 10.81 67 GLY D N 1
ATOM 8381 C CA . GLY D 1 68 ? 13.851 7.687 21.282 1.00 11.90 67 GLY D CA 1
ATOM 8382 C C . GLY D 1 68 ? 15.180 8.280 21.716 1.00 10.08 67 GLY D C 1
ATOM 8383 O O . GLY D 1 68 ? 15.956 7.602 22.392 1.00 11.80 67 GLY D O 1
ATOM 8384 N N . SER D 1 69 ? 15.416 9.551 21.398 1.00 11.61 68 SER D N 1
ATOM 8385 C CA . SER D 1 69 ? 16.698 10.230 21.696 1.00 13.02 68 SER D CA 1
ATOM 8386 C C . SER D 1 69 ? 17.125 10.203 23.139 1.00 12.15 68 SER D C 1
ATOM 8387 O O . SER D 1 69 ? 18.307 10.137 23.427 1.00 11.99 68 SER D O 1
ATOM 8390 N N . LEU D 1 70 ? 16.156 10.309 24.046 1.00 12.22 69 LEU D N 1
ATOM 8391 C CA . LEU D 1 70 ? 16.438 10.246 25.460 1.00 10.93 69 LEU D CA 1
ATOM 8392 C C . LEU D 1 70 ? 17.248 9.002 25.826 1.00 12.39 69 LEU D C 1
ATOM 8393 O O . LEU D 1 70 ? 18.057 9.033 26.767 1.00 14.93 69 LEU D O 1
ATOM 8398 N N . PHE D 1 71 ? 17.007 7.919 25.102 1.00 10.67 70 PHE D N 1
ATOM 8399 C CA . PHE D 1 71 ? 17.609 6.604 25.374 1.00 10.44 70 PHE D CA 1
ATOM 8400 C C . PHE D 1 71 ? 18.880 6.318 24.580 1.00 14.45 70 PHE D C 1
ATOM 8401 O O . PHE D 1 71 ? 19.443 5.223 24.689 1.00 15.35 70 PHE D O 1
ATOM 8409 N N . LEU D 1 72 ? 19.358 7.310 23.836 1.00 11.39 71 LEU D N 1
ATOM 8410 C CA . LEU D 1 72 ? 20.488 7.123 22.927 1.00 10.84 71 LEU D CA 1
ATOM 8411 C C . LEU D 1 72 ? 21.593 8.129 23.231 1.00 12.38 71 LEU D C 1
ATOM 8412 O O . LEU D 1 72 ? 21.423 8.981 24.108 1.00 15.44 71 LEU D O 1
ATOM 8417 N N . ARG D 1 73 ? 22.726 7.993 22.541 1.00 13.23 72 ARG D N 1
ATOM 8418 C CA . ARG D 1 73 ? 23.841 8.924 22.719 1.00 15.37 72 ARG D CA 1
ATOM 8419 C C . ARG D 1 73 ? 24.321 9.373 21.357 1.00 15.16 72 ARG D C 1
ATOM 8420 O O . ARG D 1 73 ? 25.516 9.579 21.131 1.00 15.58 72 ARG D O 1
ATOM 8428 N N . THR D 1 74 ? 23.373 9.507 20.437 1.00 14.67 73 THR D N 1
ATOM 8429 C CA . THR D 1 74 ? 23.637 10.061 19.113 1.00 13.00 73 THR D CA 1
ATOM 8430 C C . THR D 1 74 ? 22.784 11.309 19.030 1.00 16.32 73 THR D C 1
ATOM 8431 O O . THR D 1 74 ? 21.601 11.223 18.807 1.00 19.45 73 THR D O 1
ATOM 8435 N N . PRO D 1 75 ? 23.369 12.492 19.268 1.00 12.50 74 PRO D N 1
ATOM 8436 C CA . PRO D 1 75 ? 22.551 13.687 19.507 1.00 13.27 74 PRO D CA 1
ATOM 8437 C C . PRO D 1 75 ? 21.915 14.308 18.267 1.00 14.80 74 PRO D C 1
ATOM 8438 O O . PRO D 1 75 ? 21.108 15.215 18.429 1.00 17.25 74 PRO D O 1
ATOM 8442 N N . LYS D 1 76 ? 22.287 13.879 17.060 1.00 12.08 75 LYS D N 1
ATOM 8443 C CA . LYS D 1 76 ? 21.628 14.413 15.873 1.00 13.25 75 LYS D CA 1
ATOM 8444 C C . LYS D 1 76 ? 21.283 13.310 14.898 1.00 12.96 75 LYS D C 1
ATOM 8445 O O . LYS D 1 76 ? 22.145 12.544 14.505 1.00 12.78 75 LYS D O 1
ATOM 8451 N N . ILE D 1 77 ? 20.008 13.253 14.554 1.00 12.55 76 ILE D N 1
ATOM 8452 C CA . ILE D 1 77 ? 19.496 12.336 13.555 1.00 10.81 76 ILE D CA 1
ATOM 8453 C C . ILE D 1 77 ? 18.773 13.178 12.511 1.00 10.50 76 ILE D C 1
ATOM 8454 O O . ILE D 1 77 ? 17.914 14.006 12.834 1.00 14.63 76 ILE D O 1
ATOM 8459 N N . VAL D 1 78 ? 19.227 13.046 11.276 1.00 10.71 77 VAL D N 1
ATOM 8460 C CA . VAL D 1 78 ? 18.676 13.824 10.169 1.00 11.18 77 VAL D CA 1
ATOM 8461 C C . VAL D 1 78 ? 18.267 12.939 9.001 1.00 11.16 77 VAL D C 1
ATOM 8462 O O . VAL D 1 78 ? 18.698 11.789 8.885 1.00 11.45 77 VAL D O 1
ATOM 8466 N N . SER D 1 79 ? 17.467 13.499 8.100 1.00 12.10 78 SER D N 1
ATOM 8467 C CA . SER D 1 79 ? 17.128 12.718 6.925 1.00 11.68 78 SER D CA 1
ATOM 8468 C C . SER D 1 79 ? 16.711 13.632 5.799 1.00 11.83 78 SER D C 1
ATOM 8469 O O . SER D 1 79 ? 16.276 14.790 6.022 1.00 15.23 78 SER D O 1
ATOM 8472 N N . GLY D 1 80 ? 16.773 13.091 4.587 1.00 11.45 79 GLY D N 1
ATOM 8473 C CA . GLY D 1 80 ? 16.221 13.798 3.445 1.00 12.78 79 GLY D CA 1
ATOM 8474 C C . GLY D 1 80 ? 16.488 13.056 2.161 1.00 12.72 79 GLY D C 1
ATOM 8475 O O . GLY D 1 80 ? 17.341 12.164 2.120 1.00 12.76 79 GLY D O 1
ATOM 8476 N N . LYS D 1 81 ? 15.717 13.377 1.128 1.00 14.08 80 LYS D N 1
ATOM 8477 C CA . LYS D 1 81 ? 15.994 12.793 -0.186 1.00 14.07 80 LYS D CA 1
ATOM 8478 C C . LYS D 1 81 ? 17.227 13.441 -0.812 1.00 13.92 80 LYS D C 1
ATOM 8479 O O . LYS D 1 81 ? 17.875 12.819 -1.657 1.00 17.01 80 LYS D O 1
ATOM 8485 N N . ASP D 1 82 ? 17.548 14.677 -0.413 1.00 15.51 81 ASP D N 1
ATOM 8486 C CA . ASP D 1 82 ? 18.735 15.417 -0.868 1.00 17.32 81 ASP D CA 1
ATOM 8487 C C . ASP D 1 82 ? 19.985 14.936 -0.135 1.00 15.94 81 ASP D C 1
ATOM 8488 O O . ASP D 1 82 ? 19.962 14.844 1.129 1.00 14.59 81 ASP D O 1
ATOM 8493 N N . TYR D 1 83 ? 21.062 14.622 -0.892 1.00 14.08 82 TYR D N 1
ATOM 8494 C CA . TYR D 1 83 ? 22.268 14.087 -0.252 1.00 13.43 82 TYR D CA 1
ATOM 8495 C C . TYR D 1 83 ? 23.021 15.140 0.548 1.00 12.17 82 TYR D C 1
ATOM 8496 O O . TYR D 1 83 ? 24.014 14.817 1.229 1.00 12.27 82 TYR D O 1
ATOM 8505 N N . ASN D 1 84 ? 22.574 16.395 0.534 1.00 13.08 83 ASN D N 1
ATOM 8506 C CA . ASN D 1 84 ? 23.281 17.364 1.355 1.00 15.72 83 ASN D CA 1
ATOM 8507 C C . ASN D 1 84 ? 23.196 17.038 2.856 1.00 15.42 83 ASN D C 1
ATOM 8508 O O . ASN D 1 84 ? 24.091 17.405 3.612 1.00 14.68 83 ASN D O 1
ATOM 8513 N N . VAL D 1 85 ? 22.236 16.207 3.238 1.00 13.15 84 VAL D N 1
ATOM 8514 C CA . VAL D 1 85 ? 22.130 15.789 4.638 1.00 11.32 84 VAL D CA 1
ATOM 8515 C C . VAL D 1 85 ? 23.241 14.827 5.035 1.00 9.99 84 VAL D C 1
ATOM 8516 O O . VAL D 1 85 ? 23.435 14.549 6.232 1.00 12.29 84 VAL D O 1
ATOM 8520 N N . THR D 1 86 ? 23.970 14.316 4.044 1.00 10.78 85 THR D N 1
ATOM 8521 C CA . THR D 1 86 ? 24.997 13.272 4.306 1.00 12.16 85 THR D CA 1
ATOM 8522 C C . THR D 1 86 ? 26.410 13.843 4.421 1.00 11.50 85 THR D C 1
ATOM 8523 O O . THR D 1 86 ? 27.362 13.096 4.601 1.00 10.76 85 THR D O 1
ATOM 8527 N N . ALA D 1 87 ? 26.539 15.154 4.344 1.00 11.58 86 ALA D N 1
ATOM 8528 C CA . ALA D 1 87 ? 27.864 15.774 4.272 1.00 11.47 86 ALA D CA 1
ATOM 8529 C C . ALA D 1 87 ? 28.769 15.384 5.439 1.00 11.48 86 ALA D C 1
ATOM 8530 O O . ALA D 1 87 ? 28.304 15.317 6.598 1.00 13.36 86 ALA D O 1
ATOM 8532 N N . ASN D 1 88 ? 30.028 15.106 5.098 1.00 10.89 87 ASN D N 1
ATOM 8533 C CA . ASN D 1 88 ? 31.083 14.835 6.082 1.00 11.83 87 ASN D CA 1
ATOM 8534 C C . ASN D 1 88 ? 30.837 13.547 6.854 1.00 11.00 87 ASN D C 1
ATOM 8535 O O . ASN D 1 88 ? 31.211 13.451 8.012 1.00 13.13 87 ASN D O 1
ATOM 8540 N N . SER D 1 89 ? 30.259 12.549 6.197 1.00 9.92 88 SER D N 1
ATOM 8541 C CA . SER D 1 89 ? 30.157 11.222 6.813 1.00 8.79 88 SER D CA 1
ATOM 8542 C C . SER D 1 89 ? 31.488 10.488 6.813 1.00 9.96 88 SER D C 1
ATOM 8543 O O . SER D 1 89 ? 32.241 10.570 5.826 1.00 12.15 88 SER D O 1
ATOM 8546 N N . LYS D 1 90 ? 31.801 9.801 7.913 1.00 8.79 89 LYS D N 1
ATOM 8547 C CA . LYS D 1 90 ? 32.949 8.907 7.913 1.00 10.34 89 LYS D CA 1
ATOM 8548 C C . LYS D 1 90 ? 32.661 7.621 7.193 1.00 9.22 89 LYS D C 1
ATOM 8549 O O . LYS D 1 90 ? 33.546 6.991 6.580 1.00 10.06 89 LYS D O 1
ATOM 8555 N N . LEU D 1 91 ? 31.412 7.183 7.249 1.00 8.68 90 LEU D N 1
ATOM 8556 C CA . LEU D 1 91 ? 31.023 5.870 6.750 1.00 7.60 90 LEU D CA 1
ATOM 8557 C C . LEU D 1 91 ? 29.641 6.018 6.120 1.00 8.69 90 LEU D C 1
ATOM 8558 O O . LEU D 1 91 ? 28.730 6.597 6.779 1.00 8.50 90 LEU D O 1
ATOM 8563 N N . VAL D 1 92 ? 29.485 5.537 4.878 1.00 8.11 91 VAL D N 1
ATOM 8564 C CA . VAL D 1 92 ? 28.183 5.578 4.197 1.00 9.09 91 VAL D CA 1
ATOM 8565 C C . VAL D 1 92 ? 27.797 4.182 3.827 1.00 9.96 91 VAL D C 1
ATOM 8566 O O . VAL D 1 92 ? 28.582 3.478 3.166 1.00 10.70 91 VAL D O 1
ATOM 8570 N N . ILE D 1 93 ? 26.663 3.739 4.366 1.00 6.87 92 ILE D N 1
ATOM 8571 C CA . ILE D 1 93 ? 26.204 2.367 4.235 1.00 6.81 92 ILE D CA 1
ATOM 8572 C C . ILE D 1 93 ? 25.072 2.338 3.192 1.00 9.65 92 ILE D C 1
ATOM 8573 O O . ILE D 1 93 ? 24.051 3.012 3.380 1.00 9.84 92 ILE D O 1
ATOM 8578 N N A ILE D 1 94 ? 25.263 1.585 2.101 0.71 7.32 93 ILE D N 1
ATOM 8579 N N B ILE D 1 94 ? 25.234 1.560 2.131 0.29 8.75 93 ILE D N 1
ATOM 8580 C CA A ILE D 1 94 ? 24.270 1.559 1.019 0.71 7.74 93 ILE D CA 1
ATOM 8581 C CA B ILE D 1 94 ? 24.234 1.572 1.076 0.29 9.57 93 ILE D CA 1
ATOM 8582 C C A ILE D 1 94 ? 23.439 0.299 1.118 0.71 9.03 93 ILE D C 1
ATOM 8583 C C B ILE D 1 94 ? 23.426 0.300 1.099 0.29 8.92 93 ILE D C 1
ATOM 8584 O O A ILE D 1 94 ? 23.993 -0.805 1.033 0.71 9.25 93 ILE D O 1
ATOM 8585 O O B ILE D 1 94 ? 23.973 -0.791 0.950 0.29 8.81 93 ILE D O 1
ATOM 8594 N N . THR D 1 95 ? 22.120 0.450 1.326 1.00 8.46 94 THR D N 1
ATOM 8595 C CA . THR D 1 95 ? 21.232 -0.717 1.391 1.00 8.40 94 THR D CA 1
ATOM 8596 C C . THR D 1 95 ? 20.185 -0.662 0.278 1.00 10.10 94 THR D C 1
ATOM 8597 O O . THR D 1 95 ? 19.386 -1.603 0.132 1.00 14.03 94 THR D O 1
ATOM 8601 N N . ALA D 1 96 ? 20.183 0.428 -0.494 1.00 11.04 95 ALA D N 1
ATOM 8602 C CA . ALA D 1 96 ? 19.205 0.581 -1.564 1.00 13.51 95 ALA D CA 1
ATOM 8603 C C . ALA D 1 96 ? 19.572 -0.215 -2.798 1.00 15.60 95 ALA D C 1
ATOM 8604 O O . ALA D 1 96 ? 20.727 -0.501 -3.066 1.00 15.30 95 ALA D O 1
ATOM 8606 N N . GLY D 1 97 ? 18.582 -0.457 -3.640 1.00 21.58 96 GLY D N 1
ATOM 8607 C CA . GLY D 1 97 ? 18.897 -1.007 -4.943 1.00 23.26 96 GLY D CA 1
ATOM 8608 C C . GLY D 1 97 ? 17.671 -1.722 -5.468 1.00 23.78 96 GLY D C 1
ATOM 8609 O O . GLY D 1 97 ? 16.602 -1.650 -4.876 1.00 24.40 96 GLY D O 1
ATOM 8610 N N . ALA D 1 98 ? 17.854 -2.449 -6.555 1.00 16.95 97 ALA D N 1
ATOM 8611 C CA . ALA D 1 98 ? 16.717 -3.049 -7.299 1.00 16.01 97 ALA D CA 1
ATOM 8612 C C . ALA D 1 98 ? 16.189 -4.382 -6.745 1.00 15.06 97 ALA D C 1
ATOM 8613 O O . ALA D 1 98 ? 16.880 -5.164 -6.102 1.00 19.99 97 ALA D O 1
ATOM 8615 N N . ARG D 1 99 ? 14.925 -4.667 -7.058 1.00 16.87 98 ARG D N 1
ATOM 8616 C CA . ARG D 1 99 ? 14.336 -5.983 -6.786 1.00 22.72 98 ARG D CA 1
ATOM 8617 C C . ARG D 1 99 ? 14.227 -6.777 -8.090 1.00 22.67 98 ARG D C 1
ATOM 8618 O O . ARG D 1 99 ? 13.731 -6.224 -9.051 1.00 22.18 98 ARG D O 1
ATOM 8620 N N . GLN D 1 100 ? 14.647 -8.048 -8.166 1.00 24.16 99 GLN D N 1
ATOM 8621 C CA . GLN D 1 100 ? 14.665 -8.721 -9.495 1.00 26.30 99 GLN D CA 1
ATOM 8622 C C . GLN D 1 100 ? 13.235 -9.073 -9.900 1.00 26.19 99 GLN D C 1
ATOM 8623 O O . GLN D 1 100 ? 12.420 -9.480 -9.088 1.00 30.05 99 GLN D O 1
ATOM 8629 N N . GLN D 1 101 ? 12.928 -8.817 -11.155 1.00 25.40 100 GLN D N 1
ATOM 8630 C CA . GLN D 1 101 ? 11.599 -9.069 -11.669 1.00 22.84 100 GLN D CA 1
ATOM 8631 C C . GLN D 1 101 ? 11.521 -10.475 -12.207 1.00 26.97 100 GLN D C 1
ATOM 8632 O O . GLN D 1 101 ? 12.534 -11.037 -12.606 1.00 25.75 100 GLN D O 1
ATOM 8638 N N . GLU D 1 102 ? 10.305 -11.025 -12.239 1.00 29.15 101 GLU D N 1
ATOM 8639 C CA . GLU D 1 102 ? 10.044 -12.280 -12.940 1.00 31.15 101 GLU D CA 1
ATOM 8640 C C . GLU D 1 102 ? 10.513 -12.136 -14.378 1.00 28.50 101 GLU D C 1
ATOM 8641 O O . GLU D 1 102 ? 10.180 -11.158 -15.041 1.00 29.60 101 GLU D O 1
ATOM 8643 N N . GLY D 1 103 ? 11.323 -13.094 -14.834 1.00 28.44 102 GLY D N 1
ATOM 8644 C CA . GLY D 1 103 ? 11.764 -13.139 -16.211 1.00 30.10 102 GLY D CA 1
ATOM 8645 C C . GLY D 1 103 ? 12.968 -12.272 -16.525 1.00 28.93 102 GLY D C 1
ATOM 8646 O O . GLY D 1 103 ? 13.485 -12.295 -17.661 1.00 31.54 102 GLY D O 1
ATOM 8647 N N . GLU D 1 104 ? 13.406 -11.483 -15.551 1.00 24.49 103 GLU D N 1
ATOM 8648 C CA . GLU D 1 104 ? 14.473 -10.526 -15.828 1.00 23.07 103 GLU D CA 1
ATOM 8649 C C . GLU D 1 104 ? 15.815 -11.214 -15.604 1.00 22.24 103 GLU D C 1
ATOM 8650 O O . GLU D 1 104 ? 16.013 -11.894 -14.595 1.00 23.14 103 GLU D O 1
ATOM 8656 N N . SER D 1 105 ? 16.731 -11.080 -16.554 1.00 20.56 104 SER D N 1
ATOM 8657 C CA . SER D 1 105 ? 18.047 -11.691 -16.346 1.00 20.19 104 SER D CA 1
ATOM 8658 C C . SER D 1 105 ? 18.846 -11.049 -15.199 1.00 20.74 104 SER D C 1
ATOM 8659 O O . SER D 1 105 ? 18.632 -9.886 -14.814 1.00 17.90 104 SER D O 1
ATOM 8662 N N . ARG D 1 106 ? 19.778 -11.814 -14.642 1.00 19.59 105 ARG D N 1
ATOM 8663 C CA . ARG D 1 106 ? 20.658 -11.250 -13.632 1.00 17.89 105 ARG D CA 1
ATOM 8664 C C . ARG D 1 106 ? 21.426 -10.062 -14.196 1.00 14.73 105 ARG D C 1
ATOM 8665 O O . ARG D 1 106 ? 21.590 -9.044 -13.494 1.00 14.79 105 ARG D O 1
ATOM 8673 N N . LEU D 1 107 ? 21.869 -10.147 -15.454 1.00 18.01 106 LEU D N 1
ATOM 8674 C CA . LEU D 1 107 ? 22.579 -9.023 -16.058 1.00 16.47 106 LEU D CA 1
ATOM 8675 C C . LEU D 1 107 ? 21.716 -7.766 -16.078 1.00 16.31 106 LEU D C 1
ATOM 8676 O O . LEU D 1 107 ? 22.185 -6.655 -15.749 1.00 15.93 106 LEU D O 1
ATOM 8681 N N . ASN D 1 108 ? 20.469 -7.919 -16.489 1.00 17.34 107 ASN D N 1
ATOM 8682 C CA . ASN D 1 108 ? 19.566 -6.762 -16.568 1.00 16.78 107 ASN D CA 1
ATOM 8683 C C . ASN D 1 108 ? 19.310 -6.168 -15.198 1.00 15.31 107 ASN D C 1
ATOM 8684 O O . ASN D 1 108 ? 19.268 -4.939 -15.034 1.00 15.11 107 ASN D O 1
ATOM 8689 N N . LEU D 1 109 ? 19.183 -7.029 -14.183 1.00 14.19 108 LEU D N 1
ATOM 8690 C CA . LEU D 1 109 ? 18.988 -6.573 -12.811 1.00 13.54 108 LEU D CA 1
ATOM 8691 C C . LEU D 1 109 ? 20.196 -5.783 -12.356 1.00 14.96 108 LEU D C 1
ATOM 8692 O O . LEU D 1 109 ? 20.066 -4.681 -11.776 1.00 14.24 108 LEU D O 1
ATOM 8697 N N . VAL D 1 110 ? 21.396 -6.329 -12.610 1.00 14.02 109 VAL D N 1
ATOM 8698 C CA . VAL D 1 110 ? 22.575 -5.599 -12.190 1.00 14.17 109 VAL D CA 1
ATOM 8699 C C . VAL D 1 110 ? 22.697 -4.277 -12.939 1.00 12.05 109 VAL D C 1
ATOM 8700 O O . VAL D 1 110 ? 23.065 -3.253 -12.326 1.00 13.83 109 VAL D O 1
ATOM 8704 N N . GLN D 1 111 ? 22.334 -4.246 -14.211 1.00 13.11 110 GLN D N 1
ATOM 8705 C CA . GLN D 1 111 ? 22.355 -2.997 -14.928 1.00 12.77 110 GLN D CA 1
ATOM 8706 C C . GLN D 1 111 ? 21.406 -1.951 -14.320 1.00 13.62 110 GLN D C 1
ATOM 8707 O O . GLN D 1 111 ? 21.754 -0.765 -14.327 1.00 12.51 110 GLN D O 1
ATOM 8713 N N . ARG D 1 112 ? 20.226 -2.365 -13.850 1.00 12.70 111 ARG D N 1
ATOM 8714 C CA . ARG D 1 112 ? 19.353 -1.378 -13.164 1.00 13.08 111 ARG D CA 1
ATOM 8715 C C . ARG D 1 112 ? 20.031 -0.832 -11.924 1.00 11.94 111 ARG D C 1
ATOM 8716 O O . ARG D 1 112 ? 19.941 0.375 -11.674 1.00 12.97 111 ARG D O 1
ATOM 8724 N N . ASN D 1 113 ? 20.709 -1.684 -11.174 1.00 11.22 112 ASN D N 1
ATOM 8725 C CA . ASN D 1 113 ? 21.472 -1.184 -10.020 1.00 10.62 112 ASN D CA 1
ATOM 8726 C C . ASN D 1 113 ? 22.595 -0.251 -10.448 1.00 12.58 112 ASN D C 1
ATOM 8727 O O . ASN D 1 113 ? 22.874 0.708 -9.737 1.00 12.29 112 ASN D O 1
ATOM 8732 N N . VAL D 1 114 ? 23.286 -0.531 -11.562 1.00 11.87 113 VAL D N 1
ATOM 8733 C CA . VAL D 1 114 ? 24.263 0.427 -12.066 1.00 10.63 113 VAL D CA 1
ATOM 8734 C C . VAL D 1 114 ? 23.619 1.782 -12.266 1.00 14.07 113 VAL D C 1
ATOM 8735 O O . VAL D 1 114 ? 24.133 2.818 -11.829 1.00 13.04 113 VAL D O 1
ATOM 8739 N N . ASN D 1 115 ? 22.460 1.787 -12.923 1.00 13.34 114 ASN D N 1
ATOM 8740 C CA . ASN D 1 115 ? 21.817 3.052 -13.206 1.00 11.82 114 ASN D CA 1
ATOM 8741 C C . ASN D 1 115 ? 21.357 3.791 -11.914 1.00 13.31 114 ASN D C 1
ATOM 8742 O O . ASN D 1 115 ? 21.490 5.024 -11.815 1.00 15.21 114 ASN D O 1
ATOM 8747 N N . ILE D 1 116 ? 20.909 3.039 -10.912 1.00 10.76 115 ILE D N 1
ATOM 8748 C CA . ILE D 1 116 ? 20.536 3.608 -9.605 1.00 10.11 115 ILE D CA 1
ATOM 8749 C C . ILE D 1 116 ? 21.806 4.138 -8.910 1.00 12.11 115 ILE D C 1
ATOM 8750 O O . ILE D 1 116 ? 21.832 5.271 -8.386 1.00 12.41 115 ILE D O 1
ATOM 8755 N N . PHE D 1 117 ? 22.879 3.341 -8.925 1.00 9.76 116 PHE D N 1
ATOM 8756 C CA . PHE D 1 117 ? 24.104 3.784 -8.288 1.00 10.38 116 PHE D CA 1
ATOM 8757 C C . PHE D 1 117 ? 24.769 4.972 -9.004 1.00 9.63 116 PHE D C 1
ATOM 8758 O O . PHE D 1 117 ? 25.537 5.723 -8.379 1.00 12.26 116 PHE D O 1
ATOM 8766 N N . LYS D 1 118 ? 24.499 5.180 -10.290 1.00 10.93 117 LYS D N 1
ATOM 8767 C CA . LYS D 1 118 ? 25.058 6.335 -11.005 1.00 11.75 117 LYS D CA 1
ATOM 8768 C C . LYS D 1 118 ? 24.426 7.633 -10.494 1.00 11.17 117 LYS D C 1
ATOM 8769 O O . LYS D 1 118 ? 24.969 8.727 -10.724 1.00 15.65 117 LYS D O 1
ATOM 8775 N N . PHE D 1 119 ? 23.314 7.516 -9.763 1.00 12.09 118 PHE D N 1
ATOM 8776 C CA . PHE D 1 119 ? 22.764 8.647 -9.032 1.00 13.89 118 PHE D CA 1
ATOM 8777 C C . PHE D 1 119 ? 23.293 8.694 -7.596 1.00 15.38 118 PHE D C 1
ATOM 8778 O O . PHE D 1 119 ? 23.842 9.704 -7.134 1.00 14.27 118 PHE D O 1
ATOM 8786 N N . ILE D 1 120 ? 23.131 7.593 -6.875 1.00 9.69 119 ILE D N 1
ATOM 8787 C CA . ILE D 1 120 ? 23.481 7.583 -5.473 1.00 9.19 119 ILE D CA 1
ATOM 8788 C C . ILE D 1 120 ? 24.957 7.896 -5.241 1.00 11.21 119 ILE D C 1
ATOM 8789 O O . ILE D 1 120 ? 25.300 8.746 -4.404 1.00 10.30 119 ILE D O 1
ATOM 8794 N N . ILE D 1 121 ? 25.826 7.168 -5.924 1.00 9.62 120 ILE D N 1
ATOM 8795 C CA . ILE D 1 121 ? 27.234 7.190 -5.530 1.00 8.83 120 ILE D CA 1
ATOM 8796 C C . ILE D 1 121 ? 27.919 8.550 -5.822 1.00 9.83 120 ILE D C 1
ATOM 8797 O O . ILE D 1 121 ? 28.573 9.080 -4.920 1.00 9.70 120 ILE D O 1
ATOM 8802 N N . PRO D 1 122 ? 27.655 9.189 -6.981 1.00 10.00 121 PRO D N 1
ATOM 8803 C CA . PRO D 1 122 ? 28.290 10.520 -7.162 1.00 9.59 121 PRO D CA 1
ATOM 8804 C C . PRO D 1 122 ? 27.776 11.545 -6.179 1.00 9.58 121 PRO D C 1
ATOM 8805 O O . PRO D 1 122 ? 28.536 12.454 -5.809 1.00 12.21 121 PRO D O 1
ATOM 8809 N N . ASN D 1 123 ? 26.540 11.411 -5.717 1.00 9.42 122 ASN D N 1
ATOM 8810 C CA . ASN D 1 123 ? 26.036 12.313 -4.713 1.00 11.88 122 ASN D CA 1
ATOM 8811 C C . ASN D 1 123 ? 26.663 12.038 -3.354 1.00 11.46 122 ASN D C 1
ATOM 8812 O O . ASN D 1 123 ? 27.028 12.990 -2.649 1.00 12.46 122 ASN D O 1
ATOM 8817 N N . VAL D 1 124 ? 26.867 10.757 -2.993 1.00 9.04 123 VAL D N 1
ATOM 8818 C CA . VAL D 1 124 ? 27.634 10.463 -1.762 1.00 9.73 123 VAL D CA 1
ATOM 8819 C C . VAL D 1 124 ? 29.042 11.062 -1.822 1.00 11.69 123 VAL D C 1
ATOM 8820 O O . VAL D 1 124 ? 29.466 11.706 -0.853 1.00 12.54 123 VAL D O 1
ATOM 8824 N N . VAL D 1 125 ? 29.719 10.889 -2.954 1.00 9.95 124 VAL D N 1
ATOM 8825 C CA . VAL D 1 125 ? 31.107 11.316 -3.105 1.00 11.21 124 VAL D CA 1
ATOM 8826 C C . VAL D 1 125 ? 31.223 12.828 -3.053 1.00 11.91 124 VAL D C 1
ATOM 8827 O O . VAL D 1 125 ? 32.206 13.348 -2.493 1.00 12.57 124 VAL D O 1
ATOM 8831 N N . LYS D 1 126 ? 30.276 13.533 -3.674 1.00 10.96 125 LYS D N 1
ATOM 8832 C CA . LYS D 1 126 ? 30.222 14.992 -3.613 1.00 11.47 125 LYS D CA 1
ATOM 8833 C C . LYS D 1 126 ? 30.271 15.496 -2.167 1.00 12.14 125 LYS D C 1
ATOM 8834 O O . LYS D 1 126 ? 31.065 16.397 -1.855 1.00 14.47 125 LYS D O 1
ATOM 8840 N N . TYR D 1 127 ? 29.464 14.885 -1.295 1.00 10.45 126 TYR D N 1
ATOM 8841 C CA . TYR D 1 127 ? 29.295 15.394 0.047 1.00 11.79 126 TYR D CA 1
ATOM 8842 C C . TYR D 1 127 ? 30.225 14.787 1.106 1.00 10.95 126 TYR D C 1
ATOM 8843 O O . TYR D 1 127 ? 30.467 15.450 2.131 1.00 11.75 126 TYR D O 1
ATOM 8852 N N . SER D 1 128 ? 30.768 13.586 0.830 1.00 11.11 127 SER D N 1
ATOM 8853 C CA . SER D 1 128 ? 31.717 12.925 1.725 1.00 10.00 127 SER D CA 1
ATOM 8854 C C . SER D 1 128 ? 32.818 12.285 0.891 1.00 10.03 127 SER D C 1
ATOM 8855 O O . SER D 1 128 ? 32.923 11.110 0.763 1.00 11.87 127 SER D O 1
ATOM 8858 N N . PRO D 1 129 ? 33.688 13.113 0.292 1.00 10.51 128 PRO D N 1
ATOM 8859 C CA . PRO D 1 129 ? 34.730 12.568 -0.598 1.00 10.65 128 PRO D CA 1
ATOM 8860 C C . PRO D 1 129 ? 35.653 11.579 0.070 1.00 10.58 128 PRO D C 1
ATOM 8861 O O . PRO D 1 129 ? 36.279 10.740 -0.598 1.00 12.59 128 PRO D O 1
ATOM 8865 N N . ASN D 1 130 ? 35.787 11.696 1.395 1.00 10.61 129 ASN D N 1
ATOM 8866 C CA . ASN D 1 130 ? 36.744 10.844 2.104 1.00 10.62 129 ASN D CA 1
ATOM 8867 C C . ASN D 1 130 ? 36.112 9.725 2.957 1.00 11.19 129 ASN D C 1
ATOM 8868 O O . ASN D 1 130 ? 36.797 9.077 3.747 1.00 12.97 129 ASN D O 1
ATOM 8873 N N . CYS D 1 131 ? 34.829 9.459 2.737 1.00 9.63 130 CYS D N 1
ATOM 8874 C CA . CYS D 1 131 ? 34.163 8.379 3.508 1.00 9.16 130 CYS D CA 1
ATOM 8875 C C . CYS D 1 131 ? 34.653 6.992 3.092 1.00 11.82 130 CYS D C 1
ATOM 8876 O O . CYS D 1 131 ? 35.234 6.827 2.031 1.00 11.55 130 CYS D O 1
ATOM 8879 N N . LYS D 1 132 ? 34.424 6.013 3.969 1.00 11.01 131 LYS D N 1
ATOM 8880 C CA . LYS D 1 132 ? 34.404 4.607 3.522 1.00 10.91 131 LYS D CA 1
ATOM 8881 C C . LYS D 1 132 ? 33.000 4.258 3.060 1.00 9.97 131 LYS D C 1
ATOM 8882 O O . LYS D 1 132 ? 32.027 4.729 3.668 1.00 10.40 131 LYS D O 1
ATOM 8888 N N . LEU D 1 133 ? 32.885 3.480 1.979 1.00 9.77 132 LEU D N 1
ATOM 8889 C CA . LEU D 1 133 ? 31.603 3.031 1.450 1.00 10.57 132 LEU D CA 1
ATOM 8890 C C . LEU D 1 133 ? 31.424 1.584 1.873 1.00 10.00 132 LEU D C 1
ATOM 8891 O O . LEU D 1 133 ? 32.319 0.782 1.635 1.00 12.51 132 LEU D O 1
ATOM 8896 N N . LEU D 1 134 ? 30.294 1.254 2.516 1.00 8.02 133 LEU D N 1
ATOM 8897 C CA . LEU D 1 134 ? 30.001 -0.128 2.912 1.00 7.88 133 LEU D CA 1
ATOM 8898 C C . LEU D 1 134 ? 28.737 -0.507 2.156 1.00 7.73 133 LEU D C 1
ATOM 8899 O O . LEU D 1 134 ? 27.650 0.043 2.425 1.00 9.37 133 LEU D O 1
ATOM 8904 N N . ILE D 1 135 ? 28.862 -1.447 1.227 1.00 7.49 134 ILE D N 1
ATOM 8905 C CA . ILE D 1 135 ? 27.739 -1.843 0.363 1.00 7.64 134 ILE D CA 1
ATOM 8906 C C . ILE D 1 135 ? 27.078 -3.068 0.953 1.00 8.53 134 ILE D C 1
ATOM 8907 O O . ILE D 1 135 ? 27.750 -4.087 1.175 1.00 8.78 134 ILE D O 1
ATOM 8912 N N . VAL D 1 136 ? 25.786 -2.951 1.277 1.00 7.75 135 VAL D N 1
ATOM 8913 C CA . VAL D 1 136 ? 24.987 -4.065 1.849 1.00 7.84 135 VAL D CA 1
ATOM 8914 C C . VAL D 1 136 ? 23.959 -4.586 0.837 1.00 9.81 135 VAL D C 1
ATOM 8915 O O . VAL D 1 136 ? 23.566 -5.746 0.926 1.00 12.60 135 VAL D O 1
ATOM 8919 N N . SER D 1 137 ? 23.513 -3.748 -0.101 1.00 8.77 136 SER D N 1
ATOM 8920 C CA . SER D 1 137 ? 22.626 -4.132 -1.196 1.00 11.35 136 SER D CA 1
ATOM 8921 C C . SER D 1 137 ? 23.063 -5.408 -1.883 1.00 10.60 136 SER D C 1
ATOM 8922 O O . SER D 1 137 ? 24.249 -5.561 -2.127 1.00 11.72 136 SER D O 1
ATOM 8925 N N . ASN D 1 138 ? 22.116 -6.293 -2.200 1.00 9.60 137 ASN D N 1
ATOM 8926 C CA . ASN D 1 138 ? 22.446 -7.477 -3.010 1.00 11.50 137 ASN D CA 1
ATOM 8927 C C . ASN D 1 138 ? 22.097 -7.255 -4.490 1.00 12.44 137 ASN D C 1
ATOM 8928 O O . ASN D 1 138 ? 21.152 -6.517 -4.805 1.00 12.95 137 ASN D O 1
ATOM 8933 N N . PRO D 1 139 ? 22.842 -7.894 -5.394 1.00 11.83 138 PRO D N 1
ATOM 8934 C CA . PRO D 1 139 ? 23.895 -8.905 -5.183 1.00 11.97 138 PRO D CA 1
ATOM 8935 C C . PRO D 1 139 ? 25.200 -8.245 -4.722 1.00 12.15 138 PRO D C 1
ATOM 8936 O O . PRO D 1 139 ? 25.821 -7.477 -5.488 1.00 12.28 138 PRO D O 1
ATOM 8940 N N . VAL D 1 140 ? 25.610 -8.499 -3.483 1.00 9.51 139 VAL D N 1
ATOM 8941 C CA . VAL D 1 140 ? 26.569 -7.596 -2.858 1.00 9.03 139 VAL D CA 1
ATOM 8942 C C . VAL D 1 140 ? 27.961 -7.590 -3.478 1.00 10.44 139 VAL D C 1
ATOM 8943 O O . VAL D 1 140 ? 28.601 -6.537 -3.566 1.00 9.94 139 VAL D O 1
ATOM 8947 N N . ASP D 1 141 ? 28.458 -8.726 -3.923 1.00 10.00 140 ASP D N 1
ATOM 8948 C CA . ASP D 1 141 ? 29.805 -8.709 -4.473 1.00 10.11 140 ASP D CA 1
ATOM 8949 C C . ASP D 1 141 ? 29.870 -7.931 -5.790 1.00 12.68 140 ASP D C 1
ATOM 8950 O O . ASP D 1 141 ? 30.818 -7.137 -6.014 1.00 12.53 140 ASP D O 1
ATOM 8955 N N . ILE D 1 142 ? 28.864 -8.109 -6.642 1.00 10.39 141 ILE D N 1
ATOM 8956 C CA . ILE D 1 142 ? 28.850 -7.325 -7.880 1.00 10.34 141 ILE D CA 1
ATOM 8957 C C . ILE D 1 142 ? 28.577 -5.851 -7.566 1.00 10.51 141 ILE D C 1
ATOM 8958 O O . ILE D 1 142 ? 29.132 -4.974 -8.221 1.00 10.63 141 ILE D O 1
ATOM 8963 N N . LEU D 1 143 ? 27.656 -5.558 -6.651 1.00 9.90 142 LEU D N 1
ATOM 8964 C CA . LEU D 1 143 ? 27.378 -4.144 -6.404 1.00 9.33 142 LEU D CA 1
ATOM 8965 C C . LEU D 1 143 ? 28.531 -3.388 -5.723 1.00 9.88 142 LEU D C 1
ATOM 8966 O O . LEU D 1 143 ? 28.610 -2.152 -5.828 1.00 11.83 142 LEU D O 1
ATOM 8971 N N . THR D 1 144 ? 29.396 -4.119 -5.010 1.00 9.59 143 THR D N 1
ATOM 8972 C CA . THR D 1 144 ? 30.568 -3.509 -4.399 1.00 9.49 143 THR D CA 1
ATOM 8973 C C . THR D 1 144 ? 31.483 -3.100 -5.574 1.00 10.55 143 THR D C 1
ATOM 8974 O O . THR D 1 144 ? 32.011 -2.005 -5.551 1.00 10.23 143 THR D O 1
ATOM 8978 N N . TYR D 1 145 ? 31.651 -3.973 -6.584 1.00 10.57 144 TYR D N 1
ATOM 8979 C CA . TYR D 1 145 ? 32.360 -3.584 -7.796 1.00 10.56 144 TYR D CA 1
ATOM 8980 C C . TYR D 1 145 ? 31.750 -2.327 -8.432 1.00 11.07 144 TYR D C 1
ATOM 8981 O O . TYR D 1 145 ? 32.487 -1.393 -8.822 1.00 11.57 144 TYR D O 1
ATOM 8990 N N . VAL D 1 146 ? 30.427 -2.319 -8.549 1.00 10.61 145 VAL D N 1
ATOM 8991 C CA . VAL D 1 146 ? 29.736 -1.207 -9.201 1.00 11.89 145 VAL D CA 1
ATOM 8992 C C . VAL D 1 146 ? 30.006 0.091 -8.444 1.00 13.43 145 VAL D C 1
ATOM 8993 O O . VAL D 1 146 ? 30.357 1.123 -9.060 1.00 11.74 145 VAL D O 1
ATOM 8997 N N . ALA D 1 147 ? 29.904 0.037 -7.110 1.00 11.07 146 ALA D N 1
ATOM 8998 C CA . ALA D 1 147 ? 30.217 1.239 -6.308 1.00 9.28 146 ALA D CA 1
ATOM 8999 C C . ALA D 1 147 ? 31.665 1.682 -6.435 1.00 12.05 146 ALA D C 1
ATOM 9000 O O . ALA D 1 147 ? 31.974 2.884 -6.440 1.00 12.37 146 ALA D O 1
ATOM 9002 N N . TRP D 1 148 ? 32.581 0.716 -6.497 1.00 10.67 147 TRP D N 1
ATOM 9003 C CA . TRP D 1 148 ? 34.011 1.036 -6.647 1.00 12.92 147 TRP D CA 1
ATOM 9004 C C . TRP D 1 148 ? 34.249 1.739 -7.992 1.00 12.96 147 TRP D C 1
ATOM 9005 O O . TRP D 1 148 ? 34.856 2.807 -8.045 1.00 14.53 147 TRP D O 1
ATOM 9016 N N . LYS D 1 149 ? 33.720 1.182 -9.063 1.00 12.49 148 LYS D N 1
ATOM 9017 C CA . LYS D 1 149 ? 33.879 1.775 -10.395 1.00 13.02 148 LYS D CA 1
ATOM 9018 C C . LYS D 1 149 ? 33.310 3.192 -10.468 1.00 12.96 148 LYS D C 1
ATOM 9019 O O . LYS D 1 149 ? 33.976 4.131 -10.990 1.00 14.20 148 LYS D O 1
ATOM 9025 N N . ILE D 1 150 ? 32.095 3.377 -9.936 1.00 11.18 149 ILE D N 1
ATOM 9026 C CA . ILE D 1 150 ? 31.458 4.689 -10.052 1.00 11.00 149 ILE D CA 1
ATOM 9027 C C . ILE D 1 150 ? 32.137 5.713 -9.134 1.00 11.80 149 ILE D C 1
ATOM 9028 O O . ILE D 1 150 ? 32.361 6.862 -9.522 1.00 15.83 149 ILE D O 1
ATOM 9033 N N . SER D 1 151 ? 32.446 5.312 -7.908 1.00 10.32 150 SER D N 1
ATOM 9034 C CA . SER D 1 151 ? 33.055 6.257 -6.942 1.00 10.47 150 SER D CA 1
ATOM 9035 C C . SER D 1 151 ? 34.444 6.737 -7.308 1.00 11.91 150 SER D C 1
ATOM 9036 O O . SER D 1 151 ? 34.823 7.858 -6.964 1.00 16.59 150 SER D O 1
ATOM 9039 N N . GLY D 1 152 ? 35.217 5.871 -7.950 1.00 11.01 151 GLY D N 1
ATOM 9040 C CA . GLY D 1 152 ? 36.619 6.170 -8.181 1.00 13.74 151 GLY D CA 1
ATOM 9041 C C . GLY D 1 152 ? 37.465 6.070 -6.918 1.00 14.26 151 GLY D C 1
ATOM 9042 O O . GLY D 1 152 ? 38.637 6.454 -6.921 1.00 16.73 151 GLY D O 1
ATOM 9043 N N . PHE D 1 153 ? 36.902 5.509 -5.849 1.00 13.70 152 PHE D N 1
ATOM 9044 C CA . PHE D 1 153 ? 37.638 5.396 -4.592 1.00 13.56 152 PHE D CA 1
ATOM 9045 C C . PHE D 1 153 ? 38.716 4.346 -4.681 1.00 13.85 152 PHE D C 1
ATOM 9046 O O . PHE D 1 153 ? 38.633 3.413 -5.467 1.00 15.10 152 PHE D O 1
ATOM 9054 N N . PRO D 1 154 ? 39.737 4.459 -3.841 1.00 12.12 153 PRO D N 1
ATOM 9055 C CA . PRO D 1 154 ? 40.713 3.392 -3.759 1.00 12.78 153 PRO D CA 1
ATOM 9056 C C . PRO D 1 154 ? 40.068 2.137 -3.185 1.00 11.50 153 PRO D C 1
ATOM 9057 O O . PRO D 1 154 ? 39.102 2.234 -2.410 1.00 12.82 153 PRO D O 1
ATOM 9061 N N . LYS D 1 155 ? 40.634 0.993 -3.537 1.00 14.97 154 LYS D N 1
ATOM 9062 C CA . LYS D 1 155 ? 40.139 -0.307 -3.057 1.00 13.95 154 LYS D CA 1
ATOM 9063 C C . LYS D 1 155 ? 39.896 -0.377 -1.550 1.00 12.80 154 LYS D C 1
ATOM 9064 O O . LYS D 1 155 ? 38.937 -1.022 -1.096 1.00 13.49 154 LYS D O 1
ATOM 9070 N N . ASN D 1 156 ? 40.738 0.265 -0.768 1.00 12.47 155 ASN D N 1
ATOM 9071 C CA . ASN D 1 156 ? 40.585 0.107 0.659 1.00 10.56 155 ASN D CA 1
ATOM 9072 C C . ASN D 1 156 ? 39.313 0.743 1.209 1.00 12.47 155 ASN D C 1
ATOM 9073 O O . ASN D 1 156 ? 38.822 0.346 2.270 1.00 10.69 155 ASN D O 1
ATOM 9078 N N . ARG D 1 157 ? 38.739 1.693 0.471 1.00 11.45 156 ARG D N 1
ATOM 9079 C CA . ARG D 1 157 ? 37.580 2.390 0.993 1.00 10.23 156 ARG D CA 1
ATOM 9080 C C . ARG D 1 157 ? 36.236 1.925 0.413 1.00 9.19 156 ARG D C 1
ATOM 9081 O O . ARG D 1 157 ? 35.237 2.597 0.608 1.00 12.08 156 ARG D O 1
ATOM 9089 N N . VAL D 1 158 ? 36.221 0.825 -0.334 1.00 9.28 157 VAL D N 1
ATOM 9090 C CA . VAL D 1 158 ? 34.967 0.279 -0.826 1.00 10.85 157 VAL D CA 1
ATOM 9091 C C . VAL D 1 158 ? 34.848 -1.160 -0.361 1.00 9.96 157 VAL D C 1
ATOM 9092 O O . VAL D 1 158 ? 35.624 -2.024 -0.791 1.00 11.48 157 VAL D O 1
ATOM 9096 N N . ILE D 1 159 ? 33.873 -1.403 0.504 1.00 9.63 158 ILE D N 1
ATOM 9097 C CA . ILE D 1 159 ? 33.791 -2.670 1.275 1.00 8.65 158 ILE D CA 1
ATOM 9098 C C . ILE D 1 159 ? 32.410 -3.243 1.042 1.00 10.03 158 ILE D C 1
ATOM 9099 O O . ILE D 1 159 ? 31.422 -2.515 1.169 1.00 11.61 158 ILE D O 1
ATOM 9104 N N . GLY D 1 160 ? 32.296 -4.511 0.686 1.00 7.78 159 GLY D N 1
ATOM 9105 C CA . GLY D 1 160 ? 30.984 -5.149 0.697 1.00 8.08 159 GLY D CA 1
ATOM 9106 C C . GLY D 1 160 ? 30.716 -5.946 1.956 1.00 8.59 159 GLY D C 1
ATOM 9107 O O . GLY D 1 160 ? 31.632 -6.565 2.497 1.00 9.69 159 GLY D O 1
ATOM 9108 N N A SER D 1 161 ? 29.482 -5.944 2.439 0.75 8.63 160 SER D N 1
ATOM 9109 N N B SER D 1 161 ? 29.478 -5.933 2.445 0.25 8.87 160 SER D N 1
ATOM 9110 C CA A SER D 1 161 ? 29.244 -6.691 3.668 0.75 8.95 160 SER D CA 1
ATOM 9111 C CA B SER D 1 161 ? 29.163 -6.713 3.643 0.25 9.68 160 SER D CA 1
ATOM 9112 C C A SER D 1 161 ? 29.517 -8.189 3.445 0.75 11.79 160 SER D C 1
ATOM 9113 C C B SER D 1 161 ? 29.546 -8.173 3.433 0.25 10.77 160 SER D C 1
ATOM 9114 O O A SER D 1 161 ? 29.847 -8.919 4.416 0.75 11.27 160 SER D O 1
ATOM 9115 O O B SER D 1 161 ? 29.985 -8.851 4.369 0.25 11.56 160 SER D O 1
ATOM 9120 N N . GLY D 1 162 ? 29.381 -8.651 2.207 1.00 9.11 161 GLY D N 1
ATOM 9121 C CA . GLY D 1 162 ? 29.930 -9.950 1.839 1.00 9.35 161 GLY D CA 1
ATOM 9122 C C . GLY D 1 162 ? 29.472 -11.127 2.675 1.00 11.10 161 GLY D C 1
ATOM 9123 O O . GLY D 1 162 ? 28.286 -11.308 2.921 1.00 11.24 161 GLY D O 1
ATOM 9124 N N . CYS D 1 163 ? 30.454 -11.928 3.130 1.00 11.42 162 CYS D N 1
ATOM 9125 C CA . CYS D 1 163 ? 30.144 -13.105 3.956 1.00 10.17 162 CYS D CA 1
ATOM 9126 C C . CYS D 1 163 ? 30.258 -12.891 5.459 1.00 11.06 162 CYS D C 1
ATOM 9127 O O . CYS D 1 163 ? 30.352 -13.870 6.230 1.00 9.57 162 CYS D O 1
ATOM 9130 N N . ASN D 1 164 ? 30.253 -11.631 5.925 1.00 10.53 163 ASN D N 1
ATOM 9131 C CA . ASN D 1 164 ? 30.284 -11.396 7.354 1.00 9.41 163 ASN D CA 1
ATOM 9132 C C . ASN D 1 164 ? 29.085 -12.051 8.058 1.00 10.94 163 ASN D C 1
ATOM 9133 O O . ASN D 1 164 ? 29.244 -12.730 9.067 1.00 11.38 163 ASN D O 1
ATOM 9138 N N . LEU D 1 165 ? 27.885 -11.888 7.505 1.00 9.07 164 LEU D N 1
ATOM 9139 C CA . LEU D 1 165 ? 26.718 -12.536 8.108 1.00 9.11 164 LEU D CA 1
ATOM 9140 C C . LEU D 1 165 ? 26.742 -14.043 7.870 1.00 11.27 164 LEU D C 1
ATOM 9141 O O . LEU D 1 165 ? 26.386 -14.799 8.761 1.00 10.14 164 LEU D O 1
ATOM 9146 N N . ASP D 1 166 ? 27.171 -14.489 6.674 1.00 9.79 165 ASP D N 1
ATOM 9147 C CA . ASP D 1 166 ? 27.231 -15.939 6.407 1.00 11.01 165 ASP D CA 1
ATOM 9148 C C . ASP D 1 166 ? 28.119 -16.631 7.461 1.00 8.75 165 ASP D C 1
ATOM 9149 O O . ASP D 1 166 ? 27.762 -17.687 7.970 1.00 9.02 165 ASP D O 1
ATOM 9154 N N . SER D 1 167 ? 29.236 -15.979 7.776 1.00 8.35 166 SER D N 1
ATOM 9155 C CA . SER D 1 167 ? 30.144 -16.515 8.799 1.00 8.21 166 SER D CA 1
ATOM 9156 C C . SER D 1 167 ? 29.512 -16.463 10.182 1.00 9.32 166 SER D C 1
ATOM 9157 O O . SER D 1 167 ? 29.694 -17.409 10.960 1.00 9.26 166 SER D O 1
ATOM 9160 N N . ALA D 1 168 ? 28.794 -15.392 10.507 1.00 8.21 167 ALA D N 1
ATOM 9161 C CA . ALA D 1 168 ? 28.091 -15.360 11.800 1.00 9.24 167 ALA D CA 1
ATOM 9162 C C . ALA D 1 168 ? 27.028 -16.447 11.920 1.00 8.42 167 ALA D C 1
ATOM 9163 O O . ALA D 1 168 ? 26.885 -17.057 13.000 1.00 8.98 167 ALA D O 1
ATOM 9165 N N . ARG D 1 169 ? 26.296 -16.709 10.829 1.00 8.69 168 ARG D N 1
ATOM 9166 C CA . ARG D 1 169 ? 25.358 -17.822 10.834 1.00 9.24 168 ARG D CA 1
ATOM 9167 C C . ARG D 1 169 ? 26.060 -19.153 11.045 1.00 9.41 168 ARG D C 1
ATOM 9168 O O . ARG D 1 169 ? 25.577 -20.004 11.800 1.00 9.82 168 ARG D O 1
ATOM 9176 N N . PHE D 1 170 ? 27.185 -19.347 10.359 1.00 9.28 169 PHE D N 1
ATOM 9177 C CA . PHE D 1 170 ? 27.967 -20.556 10.532 1.00 9.46 169 PHE D CA 1
ATOM 9178 C C . PHE D 1 170 ? 28.388 -20.751 11.981 1.00 9.74 169 PHE D C 1
ATOM 9179 O O . PHE D 1 170 ? 28.239 -21.836 12.521 1.00 10.42 169 PHE D O 1
ATOM 9187 N N . ARG D 1 171 ? 28.846 -19.667 12.594 1.00 8.74 170 ARG D N 1
ATOM 9188 C CA . ARG D 1 171 ? 29.310 -19.796 13.989 1.00 8.55 170 ARG D CA 1
ATOM 9189 C C . ARG D 1 171 ? 28.146 -20.053 14.940 1.00 10.46 170 ARG D C 1
ATOM 9190 O O . ARG D 1 171 ? 28.284 -20.798 15.916 1.00 9.65 170 ARG D O 1
ATOM 9198 N N . TYR D 1 172 ? 26.993 -19.460 14.651 1.00 8.92 171 TYR D N 1
ATOM 9199 C CA . TYR D 1 172 ? 25.781 -19.769 15.440 1.00 9.30 171 TYR D CA 1
ATOM 9200 C C . TYR D 1 172 ? 25.406 -21.242 15.352 1.00 10.81 171 TYR D C 1
ATOM 9201 O O . TYR D 1 172 ? 25.154 -21.904 16.356 1.00 10.09 171 TYR D O 1
ATOM 9210 N N . LEU D 1 173 ? 25.420 -21.783 14.134 1.00 10.96 172 LEU D N 1
ATOM 9211 C CA . LEU D 1 173 ? 25.012 -23.144 13.944 1.00 10.76 172 LEU D CA 1
ATOM 9212 C C . LEU D 1 173 ? 26.034 -24.105 14.544 1.00 10.71 172 LEU D C 1
ATOM 9213 O O . LEU D 1 173 ? 25.655 -25.145 15.114 1.00 11.92 172 LEU D O 1
ATOM 9218 N N A MET D 1 174 ? 27.303 -23.782 14.416 0.70 10.22 173 MET D N 1
ATOM 9219 N N B MET D 1 174 ? 27.315 -23.756 14.400 0.30 10.21 173 MET D N 1
ATOM 9220 C CA A MET D 1 174 ? 28.336 -24.609 15.051 0.70 10.18 173 MET D CA 1
ATOM 9221 C CA B MET D 1 174 ? 28.411 -24.460 15.084 0.30 11.18 173 MET D CA 1
ATOM 9222 C C A MET D 1 174 ? 28.207 -24.561 16.575 0.70 10.96 173 MET D C 1
ATOM 9223 C C B MET D 1 174 ? 28.119 -24.564 16.548 0.30 11.04 173 MET D C 1
ATOM 9224 O O A MET D 1 174 ? 28.302 -25.603 17.243 0.70 11.66 173 MET D O 1
ATOM 9225 O O B MET D 1 174 ? 28.090 -25.657 17.141 0.30 11.07 173 MET D O 1
ATOM 9234 N N . GLY D 1 175 ? 27.918 -23.391 17.124 1.00 10.02 174 GLY D N 1
ATOM 9235 C CA . GLY D 1 175 ? 27.724 -23.275 18.571 1.00 10.58 174 GLY D CA 1
ATOM 9236 C C . GLY D 1 175 ? 26.525 -24.061 19.042 1.00 11.64 174 GLY D C 1
ATOM 9237 O O . GLY D 1 175 ? 26.569 -24.624 20.136 1.00 13.60 174 GLY D O 1
ATOM 9238 N N . GLU D 1 176 ? 25.446 -24.107 18.251 1.00 10.64 175 GLU D N 1
ATOM 9239 C CA A GLU D 1 176 ? 24.274 -24.893 18.602 0.47 13.22 175 GLU D CA 1
ATOM 9240 C CA B GLU D 1 176 ? 24.271 -24.868 18.629 0.53 12.81 175 GLU D CA 1
ATOM 9241 C C . GLU D 1 176 ? 24.609 -26.370 18.684 1.00 14.77 175 GLU D C 1
ATOM 9242 O O . GLU D 1 176 ? 24.172 -27.078 19.600 1.00 15.24 175 GLU D O 1
ATOM 9253 N N . ARG D 1 177 ? 25.407 -26.858 17.736 1.00 13.07 176 ARG D N 1
ATOM 9254 C CA . ARG D 1 177 ? 25.793 -28.276 17.756 1.00 13.96 176 ARG D CA 1
ATOM 9255 C C . ARG D 1 177 ? 26.706 -28.622 18.913 1.00 12.96 176 ARG D C 1
ATOM 9256 O O . ARG D 1 177 ? 26.603 -29.724 19.464 1.00 16.78 176 ARG D O 1
ATOM 9264 N N . LEU D 1 178 ? 27.597 -27.693 19.280 1.00 13.24 177 LEU D N 1
ATOM 9265 C CA . LEU D 1 178 ? 28.642 -28.012 20.274 1.00 10.93 177 LEU D CA 1
ATOM 9266 C C . LEU D 1 178 ? 28.271 -27.573 21.675 1.00 13.38 177 LEU D C 1
ATOM 9267 O O . LEU D 1 178 ? 28.920 -28.014 22.611 1.00 14.34 177 LEU D O 1
ATOM 9272 N N . GLY D 1 179 ? 27.232 -26.765 21.838 1.00 11.78 178 GLY D N 1
ATOM 9273 C CA . GLY D 1 179 ? 26.895 -26.231 23.161 1.00 13.89 178 GLY D CA 1
ATOM 9274 C C . GLY D 1 179 ? 27.931 -25.222 23.636 1.00 13.60 178 GLY D C 1
ATOM 9275 O O . GLY D 1 179 ? 28.269 -25.189 24.824 1.00 12.48 178 GLY D O 1
ATOM 9276 N N . VAL D 1 180 ? 28.438 -24.403 22.713 1.00 9.88 179 VAL D N 1
ATOM 9277 C CA . VAL D 1 180 ? 29.469 -23.395 23.001 1.00 8.89 179 VAL D CA 1
ATOM 9278 C C . VAL D 1 180 ? 28.982 -22.056 22.448 1.00 9.68 179 VAL D C 1
ATOM 9279 O O . VAL D 1 180 ? 28.354 -22.041 21.383 1.00 12.22 179 VAL D O 1
ATOM 9283 N N . HIS D 1 181 ? 29.236 -20.944 23.124 1.00 8.84 180 HIS D N 1
ATOM 9284 C CA . HIS D 1 181 ? 28.868 -19.662 22.558 1.00 9.97 180 HIS D CA 1
ATOM 9285 C C . HIS D 1 181 ? 29.525 -19.467 21.177 1.00 8.84 180 HIS D C 1
ATOM 9286 O O . HIS D 1 181 ? 30.666 -19.824 20.996 1.00 8.57 180 HIS D O 1
ATOM 9293 N N . PRO D 1 182 ? 28.800 -18.870 20.218 1.00 8.20 181 PRO D N 1
ATOM 9294 C CA . PRO D 1 182 ? 29.426 -18.615 18.912 1.00 7.97 181 PRO D CA 1
ATOM 9295 C C . PRO D 1 182 ? 30.717 -17.791 18.986 1.00 8.03 181 PRO D C 1
ATOM 9296 O O . PRO D 1 182 ? 31.573 -17.955 18.119 1.00 9.99 181 PRO D O 1
ATOM 9300 N N . LEU D 1 183 ? 30.862 -16.937 20.002 1.00 7.79 182 LEU D N 1
ATOM 9301 C CA . LEU D 1 183 ? 32.151 -16.244 20.189 1.00 8.49 182 LEU D CA 1
ATOM 9302 C C . LEU D 1 183 ? 33.346 -17.195 20.288 1.00 8.05 182 LEU D C 1
ATOM 9303 O O . LEU D 1 183 ? 34.462 -16.793 19.912 1.00 10.74 182 LEU D O 1
ATOM 9308 N N . SER D 1 184 ? 33.125 -18.396 20.814 1.00 9.44 183 SER D N 1
ATOM 9309 C CA . SER D 1 184 ? 34.205 -19.350 20.995 1.00 7.61 183 SER D CA 1
ATOM 9310 C C . SER D 1 184 ? 34.193 -20.439 19.956 1.00 8.77 183 SER D C 1
ATOM 9311 O O . SER D 1 184 ? 34.998 -21.382 20.010 1.00 10.50 183 SER D O 1
ATOM 9314 N N . CYS D 1 185 ? 33.323 -20.302 18.948 1.00 8.53 184 CYS D N 1
ATOM 9315 C CA . CYS D 1 185 ? 33.301 -21.249 17.824 1.00 9.73 184 CYS D CA 1
ATOM 9316 C C . CYS D 1 185 ? 33.798 -20.542 16.585 1.00 12.27 184 CYS D C 1
ATOM 9317 O O . CYS D 1 185 ? 33.086 -19.694 16.067 1.00 16.21 184 CYS D O 1
ATOM 9320 N N . HIS D 1 186 ? 34.918 -20.947 16.026 1.00 8.54 185 HIS D N 1
ATOM 9321 C CA . HIS D 1 186 ? 35.562 -20.195 14.930 1.00 8.35 185 HIS D CA 1
ATOM 9322 C C . HIS D 1 186 ? 35.377 -20.941 13.640 1.00 8.42 185 HIS D C 1
ATOM 9323 O O . HIS D 1 186 ? 35.496 -22.175 13.603 1.00 9.57 185 HIS D O 1
ATOM 9330 N N . GLY D 1 187 ? 35.078 -20.174 12.587 1.00 8.85 186 GLY D N 1
ATOM 9331 C CA . GLY D 1 187 ? 34.946 -20.788 11.271 1.00 9.23 186 GLY D CA 1
ATOM 9332 C C . GLY D 1 187 ? 34.609 -19.709 10.278 1.00 8.54 186 GLY D C 1
ATOM 9333 O O . GLY D 1 187 ? 33.939 -18.729 10.605 1.00 11.18 186 GLY D O 1
ATOM 9334 N N . TRP D 1 188 ? 35.085 -19.898 9.047 1.00 8.50 187 TRP D N 1
ATOM 9335 C CA . TRP D 1 188 ? 35.006 -18.843 8.026 1.00 8.85 187 TRP D CA 1
ATOM 9336 C C . TRP D 1 188 ? 34.290 -19.326 6.781 1.00 8.98 187 TRP D C 1
ATOM 9337 O O . TRP D 1 188 ? 34.598 -20.413 6.253 1.00 10.11 187 TRP D O 1
ATOM 9348 N N . VAL D 1 189 ? 33.322 -18.537 6.334 1.00 8.53 188 VAL D N 1
ATOM 9349 C CA . VAL D 1 189 ? 32.663 -18.743 5.032 1.00 8.98 188 VAL D CA 1
ATOM 9350 C C . VAL D 1 189 ? 33.166 -17.610 4.138 1.00 9.21 188 VAL D C 1
ATOM 9351 O O . VAL D 1 189 ? 33.072 -16.415 4.523 1.00 10.43 188 VAL D O 1
ATOM 9355 N N . LEU D 1 190 ? 33.736 -17.955 2.981 1.00 9.24 189 LEU D N 1
ATOM 9356 C CA . LEU D 1 190 ? 34.406 -16.994 2.099 1.00 9.68 189 LEU D CA 1
ATOM 9357 C C . LEU D 1 190 ? 33.792 -17.036 0.709 1.00 9.86 189 LEU D C 1
ATOM 9358 O O . LEU D 1 190 ? 32.886 -17.847 0.394 1.00 11.32 189 LEU D O 1
ATOM 9363 N N . GLY D 1 191 ? 34.283 -16.146 -0.163 1.00 9.99 190 GLY D N 1
ATOM 9364 C CA . GLY D 1 191 ? 33.847 -16.130 -1.571 1.00 10.60 190 GLY D CA 1
ATOM 9365 C C . GLY D 1 191 ? 32.591 -15.310 -1.773 1.00 10.94 190 GLY D C 1
ATOM 9366 O O . GLY D 1 191 ? 32.448 -14.230 -1.232 1.00 11.84 190 GLY D O 1
ATOM 9367 N N . GLU D 1 192 ? 31.645 -15.813 -2.580 1.00 11.99 191 GLU D N 1
ATOM 9368 C CA . GLU D 1 192 ? 30.349 -15.100 -2.806 1.00 13.42 191 GLU D CA 1
ATOM 9369 C C . GLU D 1 192 ? 29.435 -15.176 -1.622 1.00 16.81 191 GLU D C 1
ATOM 9370 O O . GLU D 1 192 ? 29.312 -16.220 -0.982 1.00 17.32 191 GLU D O 1
ATOM 9376 N N . HIS D 1 193 ? 28.728 -14.105 -1.338 1.00 14.29 192 HIS D N 1
ATOM 9377 C CA . HIS D 1 193 ? 27.672 -14.178 -0.356 1.00 13.46 192 HIS D CA 1
ATOM 9378 C C . HIS D 1 193 ? 26.544 -15.083 -0.870 1.00 15.50 192 HIS D C 1
ATOM 9379 O O . HIS D 1 193 ? 26.269 -15.071 -2.059 1.00 18.04 192 HIS D O 1
ATOM 9386 N N . GLY D 1 194 ? 25.905 -15.831 0.043 1.00 18.19 193 GLY D N 1
ATOM 9387 C CA . GLY D 1 194 ? 24.723 -16.624 -0.318 1.00 21.45 193 GLY D CA 1
ATOM 9388 C C . GLY D 1 194 ? 25.026 -17.991 -0.949 1.00 22.53 193 GLY D C 1
ATOM 9389 O O . GLY D 1 194 ? 25.870 -18.695 -0.450 1.00 19.83 193 GLY D O 1
ATOM 9390 N N A ASP D 1 195 ? 24.374 -18.341 -2.054 0.44 24.31 194 ASP D N 1
ATOM 9391 N N B ASP D 1 195 ? 24.378 -18.291 -2.067 0.56 24.10 194 ASP D N 1
ATOM 9392 C CA A ASP D 1 195 ? 24.383 -19.736 -2.530 0.44 24.17 194 ASP D CA 1
ATOM 9393 C CA B ASP D 1 195 ? 24.356 -19.641 -2.635 0.56 24.23 194 ASP D CA 1
ATOM 9394 C C A ASP D 1 195 ? 25.737 -20.338 -2.890 0.44 23.06 194 ASP D C 1
ATOM 9395 C C B ASP D 1 195 ? 25.722 -20.282 -2.829 0.56 22.84 194 ASP D C 1
ATOM 9396 O O A ASP D 1 195 ? 25.932 -21.547 -2.750 0.44 22.59 194 ASP D O 1
ATOM 9397 O O B ASP D 1 195 ? 25.918 -21.441 -2.483 0.56 21.66 194 ASP D O 1
ATOM 9406 N N . SER D 1 196 ? 26.661 -19.528 -3.399 1.00 16.77 195 SER D N 1
ATOM 9407 C CA . SER D 1 196 ? 27.914 -20.069 -3.835 1.00 14.33 195 SER D CA 1
ATOM 9408 C C . SER D 1 196 ? 29.061 -19.933 -2.814 1.00 13.26 195 SER D C 1
ATOM 9409 O O . SER D 1 196 ? 30.211 -20.163 -3.179 1.00 14.55 195 SER D O 1
ATOM 9412 N N . SER D 1 197 ? 28.746 -19.532 -1.586 1.00 13.86 196 SER D N 1
ATOM 9413 C CA . SER D 1 197 ? 29.784 -19.311 -0.590 1.00 11.80 196 SER D CA 1
ATOM 9414 C C . SER D 1 197 ? 30.559 -20.614 -0.266 1.00 12.04 196 SER D C 1
ATOM 9415 O O . SER D 1 197 ? 30.063 -21.748 -0.522 1.00 14.59 196 SER D O 1
ATOM 9418 N N . VAL D 1 198 ? 31.738 -20.431 0.302 1.00 11.02 197 VAL D N 1
ATOM 9419 C CA . VAL D 1 198 ? 32.685 -21.549 0.504 1.00 12.97 197 VAL D CA 1
ATOM 9420 C C . VAL D 1 198 ? 33.009 -21.679 2.001 1.00 10.95 197 VAL D C 1
ATOM 9421 O O . VAL D 1 198 ? 33.641 -20.801 2.573 1.00 11.75 197 VAL D O 1
ATOM 9425 N N . PRO D 1 199 ? 32.588 -22.798 2.630 1.00 10.81 198 PRO D N 1
ATOM 9426 C CA . PRO D 1 199 ? 32.967 -23.010 4.031 1.00 12.37 198 PRO D CA 1
ATOM 9427 C C . PRO D 1 199 ? 34.393 -23.523 4.122 1.00 13.95 198 PRO D C 1
ATOM 9428 O O . PRO D 1 199 ? 34.691 -24.525 3.443 1.00 15.13 198 PRO D O 1
ATOM 9432 N N . VAL D 1 200 ? 35.261 -22.848 4.895 1.00 10.96 199 VAL D N 1
ATOM 9433 C CA . VAL D 1 200 ? 36.651 -23.267 4.893 1.00 10.24 199 VAL D CA 1
ATOM 9434 C C . VAL D 1 200 ? 36.842 -24.238 6.066 1.00 10.87 199 VAL D C 1
ATOM 9435 O O . VAL D 1 200 ? 37.131 -23.849 7.202 1.00 11.59 199 VAL D O 1
ATOM 9439 N N . TRP D 1 201 ? 36.611 -25.512 5.787 1.00 10.76 200 TRP D N 1
ATOM 9440 C CA . TRP D 1 201 ? 36.561 -26.529 6.848 1.00 11.61 200 TRP D CA 1
ATOM 9441 C C . TRP D 1 201 ? 37.855 -26.591 7.664 1.00 11.23 200 TRP D C 1
ATOM 9442 O O . TRP D 1 201 ? 37.824 -26.859 8.857 1.00 12.35 200 TRP D O 1
ATOM 9453 N N . SER D 1 202 ? 39.008 -26.348 7.031 1.00 11.21 201 SER D N 1
ATOM 9454 C CA . SER D 1 202 ? 40.282 -26.413 7.743 1.00 10.46 201 SER D CA 1
ATOM 9455 C C . SER D 1 202 ? 40.428 -25.425 8.902 1.00 9.88 201 SER D C 1
ATOM 9456 O O . SER D 1 202 ? 41.242 -25.642 9.809 1.00 12.46 201 SER D O 1
ATOM 9459 N N . GLY D 1 203 ? 39.633 -24.366 8.880 1.00 9.54 202 GLY D N 1
ATOM 9460 C CA . GLY D 1 203 ? 39.760 -23.307 9.862 1.00 10.44 202 GLY D CA 1
ATOM 9461 C C . GLY D 1 203 ? 38.719 -23.405 10.976 1.00 10.45 202 GLY D C 1
ATOM 9462 O O . GLY D 1 203 ? 38.726 -22.615 11.932 1.00 11.96 202 GLY D O 1
ATOM 9463 N N A MET D 1 204 ? 37.811 -24.364 10.861 0.66 9.33 203 MET D N 1
ATOM 9464 N N B MET D 1 204 ? 37.816 -24.361 10.866 0.34 9.46 203 MET D N 1
ATOM 9465 C CA A MET D 1 204 ? 36.759 -24.537 11.876 0.66 8.43 203 MET D CA 1
ATOM 9466 C CA B MET D 1 204 ? 36.830 -24.521 11.920 0.34 9.75 203 MET D CA 1
ATOM 9467 C C A MET D 1 204 ? 37.356 -25.136 13.164 0.66 9.60 203 MET D C 1
ATOM 9468 C C B MET D 1 204 ? 37.473 -25.083 13.161 0.34 9.80 203 MET D C 1
ATOM 9469 O O A MET D 1 204 ? 37.943 -26.229 13.124 0.66 10.88 203 MET D O 1
ATOM 9470 O O B MET D 1 204 ? 38.159 -26.111 13.102 0.34 10.36 203 MET D O 1
ATOM 9479 N N . ASN D 1 205 ? 37.259 -24.408 14.288 1.00 8.23 204 ASN D N 1
ATOM 9480 C CA . ASN D 1 205 ? 37.965 -24.818 15.498 1.00 8.43 204 ASN D CA 1
ATOM 9481 C C . ASN D 1 205 ? 37.343 -24.229 16.751 1.00 8.37 204 ASN D C 1
ATOM 9482 O O . ASN D 1 205 ? 36.678 -23.222 16.690 1.00 9.35 204 ASN D O 1
ATOM 9487 N N . VAL D 1 206 ? 37.563 -24.943 17.860 1.00 10.39 205 VAL D N 1
ATOM 9488 C CA . VAL D 1 206 ? 37.285 -24.423 19.204 1.00 8.17 205 VAL D CA 1
ATOM 9489 C C . VAL D 1 206 ? 38.618 -24.497 19.927 1.00 8.44 205 VAL D C 1
ATOM 9490 O O . VAL D 1 206 ? 39.309 -25.531 19.881 1.00 10.32 205 VAL D O 1
ATOM 9494 N N . ALA D 1 207 ? 39.030 -23.363 20.508 1.00 10.26 206 ALA D N 1
ATOM 9495 C CA . ALA D 1 207 ? 40.272 -23.276 21.316 1.00 9.56 206 ALA D CA 1
ATOM 9496 C C . ALA D 1 207 ? 41.485 -23.717 20.535 1.00 10.41 206 ALA D C 1
ATOM 9497 O O . ALA D 1 207 ? 42.443 -24.258 21.083 1.00 10.86 206 ALA D O 1
ATOM 9499 N N . GLY D 1 208 ? 41.441 -23.470 19.231 1.00 10.11 207 GLY D N 1
ATOM 9500 C CA . GLY D 1 208 ? 42.559 -23.832 18.362 1.00 13.88 207 GLY D CA 1
ATOM 9501 C C . GLY D 1 208 ? 42.591 -25.274 17.911 1.00 13.27 207 GLY D C 1
ATOM 9502 O O . GLY D 1 208 ? 43.547 -25.663 17.198 1.00 16.21 207 GLY D O 1
ATOM 9503 N N . VAL D 1 209 ? 41.600 -26.071 18.303 1.00 10.99 208 VAL D N 1
ATOM 9504 C CA . VAL D 1 209 ? 41.527 -27.497 17.932 1.00 10.18 208 VAL D CA 1
ATOM 9505 C C . VAL D 1 209 ? 40.723 -27.597 16.624 1.00 10.62 208 VAL D C 1
ATOM 9506 O O . VAL D 1 209 ? 39.537 -27.289 16.600 1.00 12.54 208 VAL D O 1
ATOM 9510 N N . SER D 1 210 ? 41.395 -27.999 15.547 1.00 12.18 209 SER D N 1
ATOM 9511 C CA . SER D 1 210 ? 40.751 -28.156 14.263 1.00 13.97 209 SER D CA 1
ATOM 9512 C C . SER D 1 210 ? 39.784 -29.315 14.275 1.00 14.66 209 SER D C 1
ATOM 9513 O O . SER D 1 210 ? 40.191 -30.479 14.490 1.00 15.49 209 SER D O 1
ATOM 9516 N N . LEU D 1 211 ? 38.520 -29.014 14.002 1.00 14.74 210 LEU D N 1
ATOM 9517 C CA . LEU D 1 211 ? 37.518 -30.078 13.936 1.00 16.06 210 LEU D CA 1
ATOM 9518 C C . LEU D 1 211 ? 37.834 -31.052 12.786 1.00 16.80 210 LEU D C 1
ATOM 9519 O O . LEU D 1 211 ? 37.559 -32.255 12.917 1.00 17.89 210 LEU D O 1
ATOM 9524 N N . LYS D 1 212 ? 38.402 -30.537 11.685 1.00 15.28 211 LYS D N 1
ATOM 9525 C CA . LYS D 1 212 ? 38.735 -31.375 10.524 1.00 15.37 211 LYS D CA 1
ATOM 9526 C C . LYS D 1 212 ? 39.870 -32.346 10.879 1.00 19.52 211 LYS D C 1
ATOM 9527 O O . LYS D 1 212 ? 39.883 -33.476 10.414 1.00 21.31 211 LYS D O 1
ATOM 9533 N N . THR D 1 213 ? 40.811 -31.924 11.719 1.00 16.76 212 THR D N 1
ATOM 9534 C CA . THR D 1 213 ? 41.846 -32.837 12.179 1.00 18.62 212 THR D CA 1
ATOM 9535 C C . THR D 1 213 ? 41.280 -33.952 13.043 1.00 18.91 212 THR D C 1
ATOM 9536 O O . THR D 1 213 ? 41.663 -35.123 12.855 1.00 22.95 212 THR D O 1
ATOM 9540 N N . LEU D 1 214 ? 40.400 -33.622 13.996 1.00 19.18 213 LEU D N 1
ATOM 9541 C CA . LEU D 1 214 ? 39.758 -34.625 14.845 1.00 17.42 213 LEU D CA 1
ATOM 9542 C C . LEU D 1 214 ? 38.889 -35.572 14.039 1.00 18.49 213 LEU D C 1
ATOM 9543 O O . LEU D 1 214 ? 38.778 -36.761 14.347 1.00 23.58 213 LEU D O 1
ATOM 9548 N N . HIS D 1 215 ? 38.242 -35.006 13.022 1.00 19.61 214 HIS D N 1
ATOM 9549 C CA . HIS D 1 215 ? 37.189 -35.732 12.310 1.00 21.94 214 HIS D CA 1
ATOM 9550 C C . HIS D 1 215 ? 37.411 -35.591 10.799 1.00 19.38 214 HIS D C 1
ATOM 9551 O O . HIS D 1 215 ? 36.799 -34.737 10.171 1.00 18.68 214 HIS D O 1
ATOM 9558 N N . PRO D 1 216 ? 38.316 -36.389 10.213 1.00 20.10 215 PRO D N 1
ATOM 9559 C CA . PRO D 1 216 ? 38.729 -36.078 8.837 1.00 21.47 215 PRO D CA 1
ATOM 9560 C C . PRO D 1 216 ? 37.615 -36.130 7.785 1.00 22.00 215 PRO D C 1
ATOM 9561 O O . PRO D 1 216 ? 37.781 -35.543 6.716 1.00 25.19 215 PRO D O 1
ATOM 9565 N N . ASP D 1 217 ? 36.513 -36.806 8.088 1.00 21.92 216 ASP D N 1
ATOM 9566 C CA . ASP D 1 217 ? 35.382 -36.809 7.156 1.00 25.83 216 ASP D CA 1
ATOM 9567 C C . ASP D 1 217 ? 34.574 -35.498 7.173 1.00 23.99 216 ASP D C 1
ATOM 9568 O O . ASP D 1 217 ? 33.642 -35.330 6.360 1.00 23.62 216 ASP D O 1
ATOM 9573 N N . LEU D 1 218 ? 34.932 -34.566 8.063 1.00 19.55 217 LEU D N 1
ATOM 9574 C CA . LEU D 1 218 ? 34.242 -33.276 8.181 1.00 19.33 217 LEU D CA 1
ATOM 9575 C C . LEU D 1 218 ? 34.137 -32.551 6.842 1.00 23.17 217 LEU D C 1
ATOM 9576 O O . LEU D 1 218 ? 35.148 -32.293 6.193 1.00 29.03 217 LEU D O 1
ATOM 9581 N N . GLY D 1 219 ? 32.916 -32.226 6.439 1.00 26.83 218 GLY D N 1
ATOM 9582 C CA . GLY D 1 219 ? 32.731 -31.427 5.246 1.00 27.37 218 GLY D CA 1
ATOM 9583 C C . GLY D 1 219 ? 32.498 -32.302 4.026 1.00 28.81 218 GLY D C 1
ATOM 9584 O O . GLY D 1 219 ? 32.229 -31.754 2.949 1.00 34.21 218 GLY D O 1
ATOM 9585 N N . THR D 1 220 ? 32.614 -33.626 4.176 1.00 23.45 219 THR D N 1
ATOM 9586 C CA . THR D 1 220 ? 32.368 -34.545 3.053 1.00 23.78 219 THR D CA 1
ATOM 9587 C C . THR D 1 220 ? 31.044 -35.293 3.162 1.00 31.41 219 THR D C 1
ATOM 9588 O O . THR D 1 220 ? 30.372 -35.255 4.194 1.00 33.96 219 THR D O 1
ATOM 9592 N N . ASP D 1 221 ? 30.669 -35.982 2.083 1.00 34.67 220 ASP D N 1
ATOM 9593 C CA . ASP D 1 221 ? 29.492 -36.848 2.097 1.00 36.27 220 ASP D CA 1
ATOM 9594 C C . ASP D 1 221 ? 29.675 -38.142 2.905 1.00 36.30 220 ASP D C 1
ATOM 9595 O O . ASP D 1 221 ? 28.703 -38.832 3.182 1.00 44.48 220 ASP D O 1
ATOM 9597 N N . LYS D 1 222 ? 30.907 -38.478 3.286 1.00 36.57 221 LYS D N 1
ATOM 9598 C CA . LYS D 1 222 ? 31.162 -39.712 4.046 1.00 35.59 221 LYS D CA 1
ATOM 9599 C C . LYS D 1 222 ? 31.022 -39.497 5.564 1.00 37.62 221 LYS D C 1
ATOM 9600 O O . LYS D 1 222 ? 31.278 -40.396 6.373 1.00 42.19 221 LYS D O 1
ATOM 9602 N N . ASP D 1 223 ? 30.589 -38.301 5.936 1.00 31.19 222 ASP D N 1
ATOM 9603 C CA . ASP D 1 223 ? 30.479 -37.896 7.336 1.00 28.91 222 ASP D CA 1
ATOM 9604 C C . ASP D 1 223 ? 29.144 -38.328 7.956 1.00 28.17 222 ASP D C 1
ATOM 9605 O O . ASP D 1 223 ? 28.083 -37.815 7.595 1.00 26.25 222 ASP D O 1
ATOM 9610 N N . LYS D 1 224 ? 29.189 -39.287 8.878 1.00 28.32 223 LYS D N 1
ATOM 9611 C CA . LYS D 1 224 ? 27.961 -39.756 9.526 1.00 29.51 223 LYS D CA 1
ATOM 9612 C C . LYS D 1 224 ? 27.279 -38.666 10.349 1.00 27.54 223 LYS D C 1
ATOM 9613 O O . LYS D 1 224 ? 26.064 -38.717 10.568 1.00 30.95 223 LYS D O 1
ATOM 9615 N N . GLU D 1 225 ? 28.038 -37.674 10.807 1.00 25.66 224 GLU D N 1
ATOM 9616 C CA . GLU D 1 225 ? 27.455 -36.573 11.544 1.00 25.45 224 GLU D CA 1
ATOM 9617 C C . GLU D 1 225 ? 27.003 -35.439 10.634 1.00 22.71 224 GLU D C 1
ATOM 9618 O O . GLU D 1 225 ? 26.431 -34.472 11.104 1.00 25.76 224 GLU D O 1
ATOM 9624 N N . GLN D 1 226 ? 27.249 -35.557 9.325 1.00 22.65 225 GLN D N 1
ATOM 9625 C CA . GLN D 1 226 ? 26.760 -34.573 8.359 1.00 21.70 225 GLN D CA 1
ATOM 9626 C C . GLN D 1 226 ? 27.049 -33.125 8.721 1.00 22.21 225 GLN D C 1
ATOM 9627 O O . GLN D 1 226 ? 26.165 -32.253 8.694 1.00 23.43 225 GLN D O 1
ATOM 9633 N N . TRP D 1 227 ? 28.301 -32.842 9.050 1.00 22.44 226 TRP D N 1
ATOM 9634 C CA . TRP D 1 227 ? 28.673 -31.455 9.314 1.00 21.86 226 TRP D CA 1
ATOM 9635 C C . TRP D 1 227 ? 28.522 -30.558 8.084 1.00 23.90 226 TRP D C 1
ATOM 9636 O O . TRP D 1 227 ? 28.314 -29.336 8.226 1.00 23.88 226 TRP D O 1
ATOM 9647 N N . LYS D 1 228 ? 28.569 -31.129 6.881 1.00 27.90 227 LYS D N 1
ATOM 9648 C CA . LYS D 1 228 ? 28.292 -30.359 5.664 1.00 25.73 227 LYS D CA 1
ATOM 9649 C C . LYS D 1 228 ? 26.943 -29.635 5.774 1.00 31.14 227 LYS D C 1
ATOM 9650 O O . LYS D 1 228 ? 26.759 -28.556 5.207 1.00 29.89 227 LYS D O 1
ATOM 9652 N N . GLU D 1 229 ? 26.010 -30.233 6.513 1.00 25.09 228 GLU D N 1
ATOM 9653 C CA . GLU D 1 229 ? 24.685 -29.644 6.714 1.00 29.25 228 GLU D CA 1
ATOM 9654 C C . GLU D 1 229 ? 24.738 -28.285 7.396 1.00 24.89 228 GLU D C 1
ATOM 9655 O O . GLU D 1 229 ? 23.814 -27.492 7.228 1.00 26.01 228 GLU D O 1
ATOM 9661 N N . VAL D 1 230 ? 25.791 -28.003 8.170 1.00 20.20 229 VAL D N 1
ATOM 9662 C CA . VAL D 1 230 ? 25.920 -26.693 8.774 1.00 19.42 229 VAL D CA 1
ATOM 9663 C C . VAL D 1 230 ? 26.022 -25.635 7.672 1.00 18.87 229 VAL D C 1
ATOM 9664 O O . VAL D 1 230 ? 25.324 -24.609 7.729 1.00 19.26 229 VAL D O 1
ATOM 9668 N N . HIS D 1 231 ? 26.872 -25.864 6.669 1.00 16.00 230 HIS D N 1
ATOM 9669 C CA . HIS D 1 231 ? 26.972 -24.889 5.601 1.00 17.80 230 HIS D CA 1
ATOM 9670 C C . HIS D 1 231 ? 25.712 -24.893 4.719 1.00 18.64 230 HIS D C 1
ATOM 9671 O O . HIS D 1 231 ? 25.304 -23.807 4.254 1.00 16.49 230 HIS D O 1
ATOM 9678 N N . LYS D 1 232 ? 25.084 -26.058 4.505 1.00 20.41 231 LYS D N 1
ATOM 9679 C CA . LYS D 1 232 ? 23.816 -26.118 3.773 1.00 19.68 231 LYS D CA 1
ATOM 9680 C C . LYS D 1 232 ? 22.836 -25.166 4.481 1.00 17.38 231 LYS D C 1
ATOM 9681 O O . LYS D 1 232 ? 22.145 -24.385 3.843 1.00 17.81 231 LYS D O 1
ATOM 9683 N N . GLN D 1 233 ? 22.788 -25.248 5.807 1.00 17.29 232 GLN D N 1
ATOM 9684 C CA . GLN D 1 233 ? 21.903 -24.367 6.579 1.00 17.92 232 GLN D CA 1
ATOM 9685 C C . GLN D 1 233 ? 22.306 -22.896 6.527 1.00 17.93 232 GLN D C 1
ATOM 9686 O O . GLN D 1 233 ? 21.438 -22.022 6.562 1.00 18.26 232 GLN D O 1
ATOM 9692 N N . VAL D 1 234 ? 23.598 -22.583 6.413 1.00 15.07 233 VAL D N 1
ATOM 9693 C CA . VAL D 1 234 ? 23.989 -21.188 6.205 1.00 14.76 233 VAL D CA 1
ATOM 9694 C C . VAL D 1 234 ? 23.366 -20.606 4.937 1.00 17.83 233 VAL D C 1
ATOM 9695 O O . VAL D 1 234 ? 22.865 -19.476 4.915 1.00 20.01 233 VAL D O 1
ATOM 9699 N N . VAL D 1 235 ? 23.402 -21.395 3.880 1.00 16.34 234 VAL D N 1
ATOM 9700 C CA . VAL D 1 235 ? 22.767 -21.019 2.645 1.00 21.84 234 VAL D CA 1
ATOM 9701 C C . VAL D 1 235 ? 21.229 -21.054 2.814 1.00 21.49 234 VAL D C 1
ATOM 9702 O O . VAL D 1 235 ? 20.526 -20.069 2.549 1.00 25.71 234 VAL D O 1
ATOM 9706 N N . GLU D 1 236 ? 20.701 -22.156 3.318 1.00 18.23 235 GLU D N 1
ATOM 9707 C CA . GLU D 1 236 ? 19.243 -22.314 3.301 1.00 21.07 235 GLU D CA 1
ATOM 9708 C C . GLU D 1 236 ? 18.485 -21.518 4.376 1.00 25.55 235 GLU D C 1
ATOM 9709 O O . GLU D 1 236 ? 17.346 -21.135 4.137 1.00 24.27 235 GLU D O 1
ATOM 9715 N N A SER D 1 237 ? 19.117 -21.257 5.527 0.72 25.99 236 SER D N 1
ATOM 9716 N N B SER D 1 237 ? 19.103 -21.264 5.530 0.28 25.85 236 SER D N 1
ATOM 9717 C CA A SER D 1 237 ? 18.413 -20.577 6.629 0.72 24.56 236 SER D CA 1
ATOM 9718 C CA B SER D 1 237 ? 18.394 -20.570 6.613 0.28 24.97 236 SER D CA 1
ATOM 9719 C C A SER D 1 237 ? 17.945 -19.182 6.205 0.72 24.00 236 SER D C 1
ATOM 9720 C C B SER D 1 237 ? 17.928 -19.179 6.193 0.28 23.71 236 SER D C 1
ATOM 9721 O O A SER D 1 237 ? 16.899 -18.712 6.666 0.72 21.45 236 SER D O 1
ATOM 9722 O O B SER D 1 237 ? 16.888 -18.705 6.653 0.28 22.77 236 SER D O 1
ATOM 9727 N N . ALA D 1 238 ? 18.681 -18.524 5.317 1.00 19.46 237 ALA D N 1
ATOM 9728 C CA . ALA D 1 238 ? 18.260 -17.213 4.800 1.00 20.18 237 ALA D CA 1
ATOM 9729 C C . ALA D 1 238 ? 16.980 -17.282 3.924 1.00 22.50 237 ALA D C 1
ATOM 9730 O O . ALA D 1 238 ? 16.030 -16.502 4.099 1.00 21.66 237 ALA D O 1
ATOM 9732 N N . TYR D 1 239 ? 16.948 -18.230 2.983 1.00 20.89 238 TYR D N 1
ATOM 9733 C CA . TYR D 1 239 ? 15.730 -18.535 2.272 1.00 20.71 238 TYR D CA 1
ATOM 9734 C C . TYR D 1 239 ? 14.578 -18.870 3.217 1.00 16.24 238 TYR D C 1
ATOM 9735 O O . TYR D 1 239 ? 13.414 -18.538 2.951 1.00 20.25 238 TYR D O 1
ATOM 9744 N N . GLU D 1 240 ? 14.889 -19.591 4.271 1.00 15.60 239 GLU D N 1
ATOM 9745 C CA . GLU D 1 240 ? 13.830 -20.003 5.187 1.00 15.91 239 GLU D CA 1
ATOM 9746 C C . GLU D 1 240 ? 13.261 -18.785 5.907 1.00 14.44 239 GLU D C 1
ATOM 9747 O O . GLU D 1 240 ? 12.037 -18.704 6.078 1.00 15.01 239 GLU D O 1
ATOM 9753 N N . VAL D 1 241 ? 14.131 -17.858 6.340 1.00 14.05 240 VAL D N 1
ATOM 9754 C CA . VAL D 1 241 ? 13.641 -16.690 7.065 1.00 12.89 240 VAL D CA 1
ATOM 9755 C C . VAL D 1 241 ? 12.753 -15.856 6.130 1.00 13.08 240 VAL D C 1
ATOM 9756 O O . VAL D 1 241 ? 11.688 -15.362 6.556 1.00 13.45 240 VAL D O 1
ATOM 9760 N N . ILE D 1 242 ? 13.181 -15.721 4.873 1.00 14.65 241 ILE D N 1
ATOM 9761 C CA . ILE D 1 242 ? 12.387 -15.008 3.897 1.00 15.55 241 ILE D CA 1
ATOM 9762 C C . ILE D 1 242 ? 11.039 -15.669 3.695 1.00 15.18 241 ILE D C 1
ATOM 9763 O O . ILE D 1 242 ? 10.007 -14.990 3.598 1.00 20.15 241 ILE D O 1
ATOM 9768 N N . LYS D 1 243 ? 11.004 -17.001 3.654 1.00 16.73 242 LYS D N 1
ATOM 9769 C CA . LYS D 1 243 ? 9.747 -17.727 3.473 1.00 19.17 242 LYS D CA 1
ATOM 9770 C C . LYS D 1 243 ? 8.796 -17.523 4.664 1.00 17.04 242 LYS D C 1
ATOM 9771 O O . LYS D 1 243 ? 7.589 -17.383 4.502 1.00 23.24 242 LYS D O 1
ATOM 9777 N N . LEU D 1 244 ? 9.365 -17.453 5.868 1.00 16.10 243 LEU D N 1
ATOM 9778 C CA . LEU D 1 244 ? 8.594 -17.397 7.106 1.00 16.16 243 LEU D CA 1
ATOM 9779 C C . LEU D 1 244 ? 8.124 -15.991 7.467 1.00 15.53 243 LEU D C 1
ATOM 9780 O O . LEU D 1 244 ? 6.987 -15.838 7.903 1.00 17.55 243 LEU D O 1
ATOM 9785 N N . LYS D 1 245 ? 9.020 -14.990 7.378 1.00 18.92 244 LYS D N 1
ATOM 9786 C CA . LYS D 1 245 ? 8.633 -13.620 7.797 1.00 19.23 244 LYS D CA 1
ATOM 9787 C C . LYS D 1 245 ? 8.660 -12.625 6.630 1.00 19.55 244 LYS D C 1
ATOM 9788 O O . LYS D 1 245 ? 8.241 -11.475 6.795 1.00 23.39 244 LYS D O 1
ATOM 9794 N N . GLY D 1 246 ? 9.147 -13.050 5.470 1.00 18.56 245 GLY D N 1
ATOM 9795 C CA . GLY D 1 246 ? 9.047 -12.224 4.276 1.00 20.05 245 GLY D CA 1
ATOM 9796 C C . GLY D 1 246 ? 10.370 -11.633 3.815 1.00 19.22 245 GLY D C 1
ATOM 9797 O O . GLY D 1 246 ? 10.493 -11.238 2.651 1.00 20.68 245 GLY D O 1
ATOM 9798 N N . TYR D 1 247 ? 11.347 -11.562 4.712 1.00 15.65 246 TYR D N 1
ATOM 9799 C CA . TYR D 1 247 ? 12.631 -10.880 4.452 1.00 14.92 246 TYR D CA 1
ATOM 9800 C C . TYR D 1 247 ? 13.511 -11.160 5.640 1.00 13.73 246 TYR D C 1
ATOM 9801 O O . TYR D 1 247 ? 12.981 -11.602 6.665 1.00 13.43 246 TYR D O 1
ATOM 9810 N N . THR D 1 248 ? 14.812 -10.904 5.539 1.00 12.06 247 THR D N 1
ATOM 9811 C CA . THR D 1 248 ? 15.647 -10.892 6.731 1.00 11.26 247 THR D CA 1
ATOM 9812 C C . THR D 1 248 ? 16.055 -9.443 7.054 1.00 12.31 247 THR D C 1
ATOM 9813 O O . THR D 1 248 ? 16.162 -8.612 6.132 1.00 12.57 247 THR D O 1
ATOM 9817 N N . SER D 1 249 ? 16.275 -9.150 8.338 1.00 9.85 248 SER D N 1
ATOM 9818 C CA . SER D 1 249 ? 16.710 -7.814 8.704 1.00 9.08 248 SER D CA 1
ATOM 9819 C C . SER D 1 249 ? 17.572 -7.758 9.937 1.00 9.14 248 SER D C 1
ATOM 9820 O O . SER D 1 249 ? 18.612 -7.077 9.918 1.00 9.64 248 SER D O 1
ATOM 9823 N N . TRP D 1 250 ? 17.172 -8.412 11.031 1.00 9.04 249 TRP D N 1
ATOM 9824 C CA . TRP D 1 250 ? 17.864 -8.183 12.296 1.00 8.36 249 TRP D CA 1
ATOM 9825 C C . TRP D 1 250 ? 19.322 -8.615 12.249 1.00 9.29 249 TRP D C 1
ATOM 9826 O O . TRP D 1 250 ? 20.222 -7.897 12.748 1.00 9.89 249 TRP D O 1
ATOM 9837 N N . ALA D 1 251 ? 19.566 -9.797 11.693 1.00 9.33 250 ALA D N 1
ATOM 9838 C CA . ALA D 1 251 ? 20.937 -10.313 11.730 1.00 7.95 250 ALA D CA 1
ATOM 9839 C C . ALA D 1 251 ? 21.838 -9.476 10.815 1.00 8.11 250 ALA D C 1
ATOM 9840 O O . ALA D 1 251 ? 22.996 -9.231 11.168 1.00 9.52 250 ALA D O 1
ATOM 9842 N N A ILE D 1 252 ? 21.323 -9.012 9.676 0.60 8.17 251 ILE D N 1
ATOM 9843 N N B ILE D 1 252 ? 21.321 -9.044 9.664 0.40 7.94 251 ILE D N 1
ATOM 9844 C CA A ILE D 1 252 ? 22.209 -8.204 8.824 0.60 7.50 251 ILE D CA 1
ATOM 9845 C CA B ILE D 1 252 ? 22.101 -8.143 8.807 0.40 8.51 251 ILE D CA 1
ATOM 9846 C C A ILE D 1 252 ? 22.461 -6.836 9.505 0.60 9.92 251 ILE D C 1
ATOM 9847 C C B ILE D 1 252 ? 22.470 -6.883 9.592 0.40 9.29 251 ILE D C 1
ATOM 9848 O O A ILE D 1 252 ? 23.573 -6.320 9.425 0.60 10.01 251 ILE D O 1
ATOM 9849 O O B ILE D 1 252 ? 23.631 -6.461 9.639 0.40 9.42 251 ILE D O 1
ATOM 9858 N N . GLY D 1 253 ? 21.456 -6.274 10.197 1.00 8.73 252 GLY D N 1
ATOM 9859 C CA . GLY D 1 253 ? 21.672 -5.052 10.959 1.00 9.00 252 GLY D CA 1
ATOM 9860 C C . GLY D 1 253 ? 22.775 -5.198 11.999 1.00 9.38 252 GLY D C 1
ATOM 9861 O O . GLY D 1 253 ? 23.668 -4.319 12.115 1.00 10.16 252 GLY D O 1
ATOM 9862 N N . LEU D 1 254 ? 22.757 -6.296 12.742 1.00 8.19 253 LEU D N 1
ATOM 9863 C CA . LEU D 1 254 ? 23.804 -6.531 13.755 1.00 8.88 253 LEU D CA 1
ATOM 9864 C C . LEU D 1 254 ? 25.161 -6.785 13.111 1.00 10.38 253 LEU D C 1
ATOM 9865 O O . LEU D 1 254 ? 26.187 -6.305 13.611 1.00 10.54 253 LEU D O 1
ATOM 9870 N N A SER D 1 255 ? 25.182 -7.553 12.029 0.50 8.14 254 SER D N 1
ATOM 9871 N N B SER D 1 255 ? 25.207 -7.504 12.012 0.50 8.07 254 SER D N 1
ATOM 9872 C CA A SER D 1 255 ? 26.404 -7.774 11.253 0.50 8.66 254 SER D CA 1
ATOM 9873 C CA B SER D 1 255 ? 26.495 -7.757 11.397 0.50 8.28 254 SER D CA 1
ATOM 9874 C C A SER D 1 255 ? 27.017 -6.451 10.831 0.50 9.56 254 SER D C 1
ATOM 9875 C C B SER D 1 255 ? 27.060 -6.489 10.716 0.50 9.46 254 SER D C 1
ATOM 9876 O O A SER D 1 255 ? 28.205 -6.177 11.117 0.50 9.30 254 SER D O 1
ATOM 9877 O O B SER D 1 255 ? 28.274 -6.271 10.716 0.50 11.29 254 SER D O 1
ATOM 9882 N N . VAL D 1 256 ? 26.198 -5.625 10.172 1.00 9.66 255 VAL D N 1
ATOM 9883 C CA . VAL D 1 256 ? 26.686 -4.360 9.624 1.00 8.77 255 VAL D CA 1
ATOM 9884 C C . VAL D 1 256 ? 27.186 -3.455 10.770 1.00 8.91 255 VAL D C 1
ATOM 9885 O O . VAL D 1 256 ? 28.225 -2.775 10.632 1.00 10.42 255 VAL D O 1
ATOM 9889 N N . ALA D 1 257 ? 26.452 -3.434 11.901 1.00 8.80 256 ALA D N 1
ATOM 9890 C CA . ALA D 1 257 ? 26.948 -2.631 13.033 1.00 8.33 256 ALA D CA 1
ATOM 9891 C C . ALA D 1 257 ? 28.289 -3.126 13.528 1.00 9.83 256 ALA D C 1
ATOM 9892 O O . ALA D 1 257 ? 29.107 -2.291 13.980 1.00 10.43 256 ALA D O 1
ATOM 9894 N N . ASP D 1 258 ? 28.550 -4.442 13.467 1.00 9.02 257 ASP D N 1
ATOM 9895 C CA . ASP D 1 258 ? 29.868 -4.950 13.876 1.00 10.85 257 ASP D CA 1
ATOM 9896 C C . ASP D 1 258 ? 30.968 -4.486 12.931 1.00 9.80 257 ASP D C 1
ATOM 9897 O O . ASP D 1 258 ? 32.052 -4.087 13.399 1.00 9.51 257 ASP D O 1
ATOM 9902 N N . LEU D 1 259 ? 30.696 -4.466 11.624 1.00 8.64 258 LEU D N 1
ATOM 9903 C CA . LEU D 1 259 ? 31.684 -3.909 10.672 1.00 8.17 258 LEU D CA 1
ATOM 9904 C C . LEU D 1 259 ? 31.907 -2.419 10.964 1.00 9.04 258 LEU D C 1
ATOM 9905 O O . LEU D 1 259 ? 33.047 -1.933 10.931 1.00 10.38 258 LEU D O 1
ATOM 9910 N N . ALA D 1 260 ? 30.797 -1.700 11.194 1.00 9.08 259 ALA D N 1
ATOM 9911 C CA . ALA D 1 260 ? 30.908 -0.265 11.455 1.00 9.16 259 ALA D CA 1
ATOM 9912 C C . ALA D 1 260 ? 31.719 -0.012 12.719 1.00 12.02 259 ALA D C 1
ATOM 9913 O O . ALA D 1 260 ? 32.507 0.921 12.761 1.00 11.28 259 ALA D O 1
ATOM 9915 N N . GLU D 1 261 ? 31.557 -0.847 13.733 1.00 8.72 260 GLU D N 1
ATOM 9916 C CA . GLU D 1 261 ? 32.360 -0.691 14.968 1.00 8.14 260 GLU D CA 1
ATOM 9917 C C . GLU D 1 261 ? 33.869 -0.813 14.676 1.00 10.41 260 GLU D C 1
ATOM 9918 O O . GLU D 1 261 ? 34.654 0.010 15.133 1.00 10.25 260 GLU D O 1
ATOM 9924 N N . SER D 1 262 ? 34.292 -1.816 13.912 1.00 9.50 261 SER D N 1
ATOM 9925 C CA . SER D 1 262 ? 35.715 -1.942 13.624 1.00 8.10 261 SER D CA 1
ATOM 9926 C C . SER D 1 262 ? 36.220 -0.772 12.811 1.00 10.33 261 SER D C 1
ATOM 9927 O O . SER D 1 262 ? 37.332 -0.284 13.021 1.00 10.31 261 SER D O 1
ATOM 9930 N N . ILE D 1 263 ? 35.414 -0.316 11.855 1.00 8.32 262 ILE D N 1
ATOM 9931 C CA . ILE D 1 263 ? 35.861 0.833 11.039 1.00 9.13 262 ILE D CA 1
ATOM 9932 C C . ILE D 1 263 ? 35.942 2.118 11.877 1.00 10.74 262 ILE D C 1
ATOM 9933 O O . ILE D 1 263 ? 36.975 2.839 11.876 1.00 13.93 262 ILE D O 1
ATOM 9938 N N . MET D 1 264 ? 34.844 2.436 12.588 1.00 10.39 263 MET D N 1
ATOM 9939 C CA . MET D 1 264 ? 34.763 3.708 13.301 1.00 10.06 263 MET D CA 1
ATOM 9940 C C . MET D 1 264 ? 35.721 3.774 14.470 1.00 12.56 263 MET D C 1
ATOM 9941 O O . MET D 1 264 ? 36.184 4.866 14.840 1.00 14.07 263 MET D O 1
ATOM 9946 N N . LYS D 1 265 ? 35.993 2.641 15.088 1.00 8.82 264 LYS D N 1
ATOM 9947 C CA . LYS D 1 265 ? 36.892 2.630 16.256 1.00 8.21 264 LYS D CA 1
ATOM 9948 C C . LYS D 1 265 ? 38.308 2.246 15.884 1.00 9.95 264 LYS D C 1
ATOM 9949 O O . LYS D 1 265 ? 39.165 2.077 16.759 1.00 12.27 264 LYS D O 1
ATOM 9955 N N . ASN D 1 266 ? 38.592 2.114 14.582 1.00 9.41 265 ASN D N 1
ATOM 9956 C CA . ASN D 1 266 ? 39.930 1.727 14.115 1.00 8.28 265 ASN D CA 1
ATOM 9957 C C . ASN D 1 266 ? 40.466 0.443 14.763 1.00 8.09 265 ASN D C 1
ATOM 9958 O O . ASN D 1 266 ? 41.619 0.387 15.185 1.00 9.88 265 ASN D O 1
ATOM 9963 N N . LEU D 1 267 ? 39.604 -0.571 14.892 1.00 8.23 266 LEU D N 1
ATOM 9964 C CA . LEU D 1 267 ? 40.033 -1.723 15.707 1.00 9.49 266 LEU D CA 1
ATOM 9965 C C . LEU D 1 267 ? 41.036 -2.655 15.064 1.00 9.01 266 LEU D C 1
ATOM 9966 O O . LEU D 1 267 ? 41.793 -3.322 15.759 1.00 9.65 266 LEU D O 1
ATOM 9971 N N . ARG D 1 268 ? 41.034 -2.724 13.734 1.00 8.94 267 ARG D N 1
ATOM 9972 C CA . ARG D 1 268 ? 41.872 -3.726 13.022 1.00 9.84 267 ARG D CA 1
ATOM 9973 C C . ARG D 1 268 ? 41.505 -5.161 13.435 1.00 9.62 267 ARG D C 1
ATOM 9974 O O . ARG D 1 268 ? 42.376 -6.031 13.525 1.00 8.83 267 ARG D O 1
ATOM 9982 N N . ARG D 1 269 ? 40.212 -5.413 13.554 1.00 9.03 268 ARG D N 1
ATOM 9983 C CA . ARG D 1 269 ? 39.690 -6.764 13.644 1.00 9.32 268 ARG D CA 1
ATOM 9984 C C . ARG D 1 269 ? 39.559 -7.336 12.236 1.00 9.48 268 ARG D C 1
ATOM 9985 O O . ARG D 1 269 ? 39.436 -6.578 11.258 1.00 10.58 268 ARG D O 1
ATOM 9993 N N . VAL D 1 270 ? 39.534 -8.660 12.159 1.00 8.98 269 VAL D N 1
ATOM 9994 C CA . VAL D 1 270 ? 39.424 -9.371 10.885 1.00 8.46 269 VAL D CA 1
ATOM 9995 C C . VAL D 1 270 ? 38.001 -9.821 10.633 1.00 7.84 269 VAL D C 1
ATOM 9996 O O . VAL D 1 270 ? 37.373 -10.424 11.504 1.00 10.56 269 VAL D O 1
ATOM 10000 N N . HIS D 1 271 ? 37.477 -9.436 9.463 1.00 7.52 270 HIS D N 1
ATOM 10001 C CA . HIS D 1 271 ? 36.103 -9.786 9.067 1.00 9.06 270 HIS D CA 1
ATOM 10002 C C . HIS D 1 271 ? 36.082 -10.304 7.656 1.00 8.00 270 HIS D C 1
ATOM 10003 O O . HIS D 1 271 ? 36.814 -9.790 6.826 1.00 8.41 270 HIS D O 1
ATOM 10010 N N . PRO D 1 272 ? 35.222 -11.290 7.352 1.00 8.15 271 PRO D N 1
ATOM 10011 C CA . PRO D 1 272 ? 35.129 -11.741 5.938 1.00 10.42 271 PRO D CA 1
ATOM 10012 C C . PRO D 1 272 ? 34.187 -10.829 5.163 1.00 13.33 271 PRO D C 1
ATOM 10013 O O . PRO D 1 272 ? 32.982 -11.010 5.179 1.00 19.62 271 PRO D O 1
ATOM 10017 N N . VAL D 1 273 ? 34.755 -9.872 4.485 1.00 9.54 272 VAL D N 1
ATOM 10018 C CA . VAL D 1 273 ? 33.974 -8.881 3.736 1.00 8.23 272 VAL D CA 1
ATOM 10019 C C . VAL D 1 273 ? 34.458 -8.886 2.299 1.00 9.58 272 VAL D C 1
ATOM 10020 O O . VAL D 1 273 ? 35.537 -9.403 1.969 1.00 10.87 272 VAL D O 1
ATOM 10024 N N A SER D 1 274 ? 33.655 -8.317 1.420 0.64 9.26 273 SER D N 1
ATOM 10025 N N B SER D 1 274 ? 33.613 -8.332 1.426 0.36 8.87 273 SER D N 1
ATOM 10026 C CA A SER D 1 274 ? 33.980 -8.436 0.009 0.64 9.27 273 SER D CA 1
ATOM 10027 C CA B SER D 1 274 ? 33.903 -8.249 -0.010 0.36 9.75 273 SER D CA 1
ATOM 10028 C C A SER D 1 274 ? 34.918 -7.320 -0.435 0.64 9.49 273 SER D C 1
ATOM 10029 C C B SER D 1 274 ? 35.029 -7.283 -0.294 0.36 9.14 273 SER D C 1
ATOM 10030 O O A SER D 1 274 ? 34.630 -6.115 -0.262 0.64 9.01 273 SER D O 1
ATOM 10031 O O B SER D 1 274 ? 34.968 -6.114 0.103 0.36 8.73 273 SER D O 1
ATOM 10036 N N . THR D 1 275 ? 36.027 -7.727 -1.043 1.00 9.62 274 THR D N 1
ATOM 10037 C CA . THR D 1 275 ? 37.103 -6.792 -1.419 1.00 10.27 274 THR D CA 1
ATOM 10038 C C . THR D 1 275 ? 37.622 -7.134 -2.787 1.00 12.48 274 THR D C 1
ATOM 10039 O O . THR D 1 275 ? 37.431 -8.260 -3.246 1.00 12.27 274 THR D O 1
ATOM 10043 N N . MET D 1 276 ? 38.301 -6.180 -3.443 1.00 12.21 275 MET D N 1
ATOM 10044 C CA . MET D 1 276 ? 38.777 -6.357 -4.814 1.00 16.53 275 MET D CA 1
ATOM 10045 C C . MET D 1 276 ? 39.934 -7.327 -4.779 1.00 17.88 275 MET D C 1
ATOM 10046 O O . MET D 1 276 ? 41.014 -6.986 -4.260 1.00 21.67 275 MET D O 1
ATOM 10051 N N . ILE D 1 277 ? 39.739 -8.538 -5.324 1.00 17.16 276 ILE D N 1
ATOM 10052 C CA . ILE D 1 277 ? 40.610 -9.671 -5.072 1.00 17.17 276 ILE D CA 1
ATOM 10053 C C . ILE D 1 277 ? 41.550 -10.065 -6.234 1.00 18.10 276 ILE D C 1
ATOM 10054 O O . ILE D 1 277 ? 42.257 -11.082 -6.152 1.00 21.23 276 ILE D O 1
ATOM 10059 N N . LYS D 1 278 ? 41.550 -9.249 -7.286 1.00 15.90 277 LYS D N 1
ATOM 10060 C CA . LYS D 1 278 ? 42.495 -9.404 -8.400 1.00 15.61 277 LYS D CA 1
ATOM 10061 C C . LYS D 1 278 ? 43.923 -9.505 -7.921 1.00 24.93 277 LYS D C 1
ATOM 10062 O O . LYS D 1 278 ? 44.381 -8.688 -7.099 1.00 24.51 277 LYS D O 1
ATOM 10068 N N . GLY D 1 279 ? 44.607 -10.534 -8.407 1.00 21.58 278 GLY D N 1
ATOM 10069 C CA . GLY D 1 279 ? 46.017 -10.689 -8.141 1.00 24.62 278 GLY D CA 1
ATOM 10070 C C . GLY D 1 279 ? 46.260 -11.532 -6.921 1.00 30.89 278 GLY D C 1
ATOM 10071 O O . GLY D 1 279 ? 47.399 -11.862 -6.578 1.00 34.75 278 GLY D O 1
ATOM 10072 N N . LEU D 1 280 ? 45.177 -11.884 -6.250 1.00 25.86 279 LEU D N 1
ATOM 10073 C CA . LEU D 1 280 ? 45.269 -12.658 -5.033 1.00 29.49 279 LEU D CA 1
ATOM 10074 C C . LEU D 1 280 ? 44.397 -13.859 -5.289 1.00 33.19 279 LEU D C 1
ATOM 10075 O O . LEU D 1 280 ? 43.620 -13.866 -6.260 1.00 31.59 279 LEU D O 1
ATOM 10080 N N . TYR D 1 281 ? 44.521 -14.861 -4.430 1.00 32.85 280 TYR D N 1
ATOM 10081 C CA . TYR D 1 281 ? 43.706 -16.082 -4.479 1.00 33.52 280 TYR D CA 1
ATOM 10082 C C . TYR D 1 281 ? 43.541 -16.710 -5.879 1.00 31.89 280 TYR D C 1
ATOM 10083 O O . TYR D 1 281 ? 42.541 -17.378 -6.148 1.00 29.71 280 TYR D O 1
ATOM 10092 N N . GLY D 1 282 ? 44.517 -16.501 -6.745 1.00 28.35 281 GLY D N 1
ATOM 10093 C CA . GLY D 1 282 ? 44.478 -17.018 -8.138 1.00 23.68 281 GLY D CA 1
ATOM 10094 C C . GLY D 1 282 ? 43.576 -16.288 -9.151 1.00 34.10 281 GLY D C 1
ATOM 10095 O O . GLY D 1 282 ? 43.273 -16.789 -10.225 1.00 28.75 281 GLY D O 1
ATOM 10096 N N . ILE D 1 283 ? 43.129 -15.090 -8.851 1.00 36.39 282 ILE D N 1
ATOM 10097 C CA . ILE D 1 283 ? 42.140 -14.509 -9.755 1.00 35.05 282 ILE D CA 1
ATOM 10098 C C . ILE D 1 283 ? 42.748 -13.376 -10.575 1.00 22.70 282 ILE D C 1
ATOM 10099 O O . ILE D 1 283 ? 43.618 -12.671 -10.054 1.00 23.33 282 ILE D O 1
ATOM 10104 N N . LYS D 1 284 ? 42.309 -13.219 -11.829 1.00 21.84 283 LYS D N 1
ATOM 10105 C CA . LYS D 1 284 ? 42.918 -12.260 -12.740 1.00 24.31 283 LYS D CA 1
ATOM 10106 C C . LYS D 1 284 ? 42.004 -11.104 -13.175 1.00 25.90 283 LYS D C 1
ATOM 10107 O O . LYS D 1 284 ? 42.436 -10.210 -13.906 1.00 26.77 283 LYS D O 1
ATOM 10109 N N . ASP D 1 285 ? 40.747 -11.125 -12.753 1.00 21.15 284 ASP D N 1
ATOM 10110 C CA . ASP D 1 285 ? 39.820 -10.046 -13.135 1.00 17.65 284 ASP D CA 1
ATOM 10111 C C . ASP D 1 285 ? 39.477 -9.130 -11.966 1.00 17.65 284 ASP D C 1
ATOM 10112 O O . ASP D 1 285 ? 39.699 -9.482 -10.799 1.00 17.44 284 ASP D O 1
ATOM 10117 N N . ASP D 1 286 ? 38.917 -7.954 -12.279 1.00 20.54 285 ASP D N 1
ATOM 10118 C CA . ASP D 1 286 ? 38.472 -6.999 -11.266 1.00 18.18 285 ASP D CA 1
ATOM 10119 C C . ASP D 1 286 ? 37.175 -7.473 -10.644 1.00 17.97 285 ASP D C 1
ATOM 10120 O O . ASP D 1 286 ? 36.073 -7.030 -11.057 1.00 19.69 285 ASP D O 1
ATOM 10125 N N A VAL D 1 287 ? 37.266 -8.386 -9.692 0.63 15.02 286 VAL D N 1
ATOM 10126 N N B VAL D 1 287 ? 37.305 -8.361 -9.658 0.37 15.39 286 VAL D N 1
ATOM 10127 C CA A VAL D 1 287 ? 36.056 -8.801 -9.004 0.63 14.91 286 VAL D CA 1
ATOM 10128 C CA B VAL D 1 287 ? 36.171 -9.005 -8.992 0.37 14.46 286 VAL D CA 1
ATOM 10129 C C A VAL D 1 287 ? 36.260 -8.714 -7.506 0.63 14.13 286 VAL D C 1
ATOM 10130 C C B VAL D 1 287 ? 36.283 -8.819 -7.477 0.37 14.62 286 VAL D C 1
ATOM 10131 O O A VAL D 1 287 ? 37.381 -8.712 -7.015 0.63 15.85 286 VAL D O 1
ATOM 10132 O O B VAL D 1 287 ? 37.385 -8.810 -6.940 0.37 15.62 286 VAL D O 1
ATOM 10139 N N . PHE D 1 288 ? 35.144 -8.663 -6.802 1.00 13.15 287 PHE D N 1
ATOM 10140 C CA . PHE D 1 288 ? 35.119 -8.554 -5.357 1.00 11.41 287 PHE D CA 1
ATOM 10141 C C . PHE D 1 288 ? 34.567 -9.847 -4.814 1.00 13.02 287 PHE D C 1
ATOM 10142 O O . PHE D 1 288 ? 33.531 -10.322 -5.289 1.00 14.75 287 PHE D O 1
ATOM 10150 N N . LEU D 1 289 ? 35.286 -10.457 -3.857 1.00 10.17 288 LEU D N 1
ATOM 10151 C CA . LEU D 1 289 ? 34.814 -11.653 -3.137 1.00 11.63 288 LEU D CA 1
ATOM 10152 C C . LEU D 1 289 ? 35.224 -11.495 -1.699 1.00 9.22 288 LEU D C 1
ATOM 10153 O O . LEU D 1 289 ? 36.115 -10.713 -1.370 1.00 10.99 288 LEU D O 1
ATOM 10158 N N . SER D 1 290 ? 34.593 -12.262 -0.821 1.00 8.90 289 SER D N 1
ATOM 10159 C CA . SER D 1 290 ? 34.980 -12.187 0.586 1.00 8.45 289 SER D CA 1
ATOM 10160 C C . SER D 1 290 ? 36.183 -12.995 0.927 1.00 10.17 289 SER D C 1
ATOM 10161 O O . SER D 1 290 ? 36.239 -14.198 0.657 1.00 9.81 289 SER D O 1
ATOM 10164 N N . VAL D 1 291 ? 37.112 -12.341 1.619 1.00 9.74 290 VAL D N 1
ATOM 10165 C CA . VAL D 1 291 ? 38.253 -12.988 2.274 1.00 9.32 290 VAL D CA 1
ATOM 10166 C C . VAL D 1 291 ? 38.378 -12.285 3.623 1.00 9.45 290 VAL D C 1
ATOM 10167 O O . VAL D 1 291 ? 37.760 -11.243 3.838 1.00 10.52 290 VAL D O 1
ATOM 10171 N N . PRO D 1 292 ? 39.181 -12.819 4.547 1.00 8.84 291 PRO D N 1
ATOM 10172 C CA . PRO D 1 292 ? 39.284 -12.137 5.841 1.00 8.12 291 PRO D CA 1
ATOM 10173 C C . PRO D 1 292 ? 40.097 -10.864 5.698 1.00 9.61 291 PRO D C 1
ATOM 10174 O O . PRO D 1 292 ? 41.218 -10.892 5.183 1.00 11.94 291 PRO D O 1
ATOM 10178 N N . CYS D 1 293 ? 39.504 -9.738 6.066 1.00 8.65 292 CYS D N 1
ATOM 10179 C CA . CYS D 1 293 ? 40.137 -8.439 5.854 1.00 9.75 292 CYS D CA 1
ATOM 10180 C C . CYS D 1 293 ? 40.297 -7.735 7.200 1.00 8.37 292 CYS D C 1
ATOM 10181 O O . CYS D 1 293 ? 39.433 -7.845 8.070 1.00 9.45 292 CYS D O 1
ATOM 10184 N N . ILE D 1 294 ? 41.403 -6.983 7.324 1.00 8.19 293 ILE D N 1
ATOM 10185 C CA A ILE D 1 294 ? 41.658 -6.178 8.514 0.40 9.08 293 ILE D CA 1
ATOM 10186 C CA B ILE D 1 294 ? 41.637 -6.183 8.524 0.60 9.29 293 ILE D CA 1
ATOM 10187 C C . ILE D 1 294 ? 40.945 -4.860 8.331 1.00 9.79 293 ILE D C 1
ATOM 10188 O O . ILE D 1 294 ? 41.266 -4.127 7.409 1.00 11.37 293 ILE D O 1
ATOM 10197 N N . LEU D 1 295 ? 40.007 -4.554 9.225 1.00 8.98 294 LEU D N 1
ATOM 10198 C CA . LEU D 1 295 ? 39.174 -3.345 9.071 1.00 9.66 294 LEU D CA 1
ATOM 10199 C C . LEU D 1 295 ? 39.506 -2.286 10.121 1.00 11.42 294 LEU D C 1
ATOM 10200 O O . LEU D 1 295 ? 39.583 -2.592 11.331 1.00 11.99 294 LEU D O 1
ATOM 10205 N N . GLY D 1 296 ? 39.592 -1.052 9.682 1.00 10.00 295 GLY D N 1
ATOM 10206 C CA . GLY D 1 296 ? 39.855 0.070 10.614 1.00 9.63 295 GLY D CA 1
ATOM 10207 C C . GLY D 1 296 ? 39.548 1.380 9.939 1.00 10.93 295 GLY D C 1
ATOM 10208 O O . GLY D 1 296 ? 38.702 1.449 9.054 1.00 10.16 295 GLY D O 1
ATOM 10209 N N . GLN D 1 297 ? 40.197 2.453 10.406 1.00 11.21 296 GLN D N 1
ATOM 10210 C CA . GLN D 1 297 ? 39.729 3.777 10.027 1.00 11.86 296 GLN D CA 1
ATOM 10211 C C . GLN D 1 297 ? 39.974 4.119 8.552 1.00 11.28 296 GLN D C 1
ATOM 10212 O O . GLN D 1 297 ? 39.367 5.051 8.028 1.00 15.07 296 GLN D O 1
ATOM 10218 N N . ASN D 1 298 ? 40.839 3.373 7.888 1.00 11.15 297 ASN D N 1
ATOM 10219 C CA . ASN D 1 298 ? 41.004 3.588 6.442 1.00 14.37 297 ASN D CA 1
ATOM 10220 C C . ASN D 1 298 ? 40.306 2.512 5.621 1.00 12.57 297 ASN D C 1
ATOM 10221 O O . ASN D 1 298 ? 40.599 2.376 4.432 1.00 14.33 297 ASN D O 1
ATOM 10226 N N . GLY D 1 299 ? 39.372 1.799 6.243 1.00 9.70 298 GLY D N 1
ATOM 10227 C CA . GLY D 1 299 ? 38.627 0.704 5.580 1.00 10.74 298 GLY D CA 1
ATOM 10228 C C . GLY D 1 299 ? 39.462 -0.578 5.639 1.00 10.07 298 GLY D C 1
ATOM 10229 O O . GLY D 1 299 ? 39.942 -0.965 6.702 1.00 11.05 298 GLY D O 1
ATOM 10230 N N . ILE D 1 300 ? 39.678 -1.202 4.481 1.00 9.62 299 ILE D N 1
ATOM 10231 C CA . ILE D 1 300 ? 40.431 -2.467 4.449 1.00 10.06 299 ILE D CA 1
ATOM 10232 C C . ILE D 1 300 ? 41.897 -2.120 4.235 1.00 11.33 299 ILE D C 1
ATOM 10233 O O . ILE D 1 300 ? 42.295 -1.652 3.151 1.00 12.98 299 ILE D O 1
ATOM 10238 N N . SER D 1 301 ? 42.736 -2.289 5.264 1.00 12.74 300 SER D N 1
ATOM 10239 C CA . SER D 1 301 ? 44.138 -1.956 5.091 1.00 12.09 300 SER D CA 1
ATOM 10240 C C . SER D 1 301 ? 44.986 -3.134 4.666 1.00 11.56 300 SER D C 1
ATOM 10241 O O . SER D 1 301 ? 46.098 -2.943 4.173 1.00 12.69 300 SER D O 1
ATOM 10244 N N . ASP D 1 302 ? 44.464 -4.350 4.919 1.00 10.87 301 ASP D N 1
ATOM 10245 C CA . ASP D 1 302 ? 45.250 -5.583 4.760 1.00 9.57 301 ASP D CA 1
ATOM 10246 C C . ASP D 1 302 ? 44.250 -6.704 4.595 1.00 10.46 301 ASP D C 1
ATOM 10247 O O . ASP D 1 302 ? 43.093 -6.600 5.040 1.00 11.07 301 ASP D O 1
ATOM 10252 N N . LEU D 1 303 ? 44.694 -7.793 3.990 1.00 11.97 302 LEU D N 1
ATOM 10253 C CA . LEU D 1 303 ? 43.868 -8.989 4.057 1.00 13.43 302 LEU D CA 1
ATOM 10254 C C . LEU D 1 303 ? 44.689 -10.242 4.338 1.00 10.68 302 LEU D C 1
ATOM 10255 O O . LEU D 1 303 ? 45.897 -10.271 4.134 1.00 12.53 302 LEU D O 1
ATOM 10260 N N . VAL D 1 304 ? 43.968 -11.262 4.796 1.00 10.40 303 VAL D N 1
ATOM 10261 C CA . VAL D 1 304 ? 44.598 -12.528 5.148 1.00 8.68 303 VAL D CA 1
ATOM 10262 C C . VAL D 1 304 ? 44.530 -13.444 3.950 1.00 11.00 303 VAL D C 1
ATOM 10263 O O . VAL D 1 304 ? 43.516 -13.549 3.256 1.00 12.44 303 VAL D O 1
ATOM 10267 N N . LYS D 1 305 ? 45.669 -14.066 3.692 1.00 10.82 304 LYS D N 1
ATOM 10268 C CA . LYS D 1 305 ? 45.839 -15.060 2.642 1.00 10.27 304 LYS D CA 1
ATOM 10269 C C . LYS D 1 305 ? 45.586 -16.445 3.223 1.00 13.18 304 LYS D C 1
ATOM 10270 O O . LYS D 1 305 ? 46.492 -17.112 3.741 1.00 15.20 304 LYS D O 1
ATOM 10276 N N . VAL D 1 306 ? 44.359 -16.901 3.061 1.00 10.93 305 VAL D N 1
ATOM 10277 C CA . VAL D 1 306 ? 43.928 -18.188 3.608 1.00 10.16 305 VAL D CA 1
ATOM 10278 C C . VAL D 1 306 ? 44.414 -19.315 2.665 1.00 11.23 305 VAL D C 1
ATOM 10279 O O . VAL D 1 306 ? 44.262 -19.199 1.451 1.00 14.70 305 VAL D O 1
ATOM 10283 N N . THR D 1 307 ? 45.054 -20.346 3.223 1.00 11.25 306 THR D N 1
ATOM 10284 C CA . THR D 1 307 ? 45.387 -21.520 2.434 1.00 12.37 306 THR D CA 1
ATOM 10285 C C . THR D 1 307 ? 44.126 -22.318 2.149 1.00 13.62 306 THR D C 1
ATOM 10286 O O . THR D 1 307 ? 43.401 -22.709 3.079 1.00 14.57 306 THR D O 1
ATOM 10290 N N . LEU D 1 308 ? 43.822 -22.512 0.871 1.00 13.79 307 LEU D N 1
ATOM 10291 C CA . LEU D 1 308 ? 42.599 -23.192 0.456 1.00 15.80 307 LEU D CA 1
ATOM 10292 C C . LEU D 1 308 ? 42.932 -24.537 -0.165 1.00 13.86 307 LEU D C 1
ATOM 10293 O O . LEU D 1 308 ? 44.000 -24.694 -0.789 1.00 14.35 307 LEU D O 1
ATOM 10298 N N . THR D 1 309 ? 42.024 -25.504 -0.061 1.00 14.22 308 THR D N 1
ATOM 10299 C CA . THR D 1 309 ? 42.181 -26.757 -0.810 1.00 15.26 308 THR D CA 1
ATOM 10300 C C . THR D 1 309 ? 41.993 -26.524 -2.311 1.00 17.27 308 THR D C 1
ATOM 10301 O O . THR D 1 309 ? 41.508 -25.488 -2.713 1.00 15.91 308 THR D O 1
ATOM 10305 N N . SER D 1 310 ? 42.370 -27.495 -3.116 1.00 17.24 309 SER D N 1
ATOM 10306 C CA . SER D 1 310 ? 42.111 -27.410 -4.543 1.00 17.63 309 SER D CA 1
ATOM 10307 C C . SER D 1 310 ? 40.662 -27.155 -4.847 1.00 16.66 309 SER D C 1
ATOM 10308 O O . SER D 1 310 ? 40.348 -26.313 -5.680 1.00 16.45 309 SER D O 1
ATOM 10311 N N . GLU D 1 311 ? 39.769 -27.860 -4.155 1.00 16.36 310 GLU D N 1
ATOM 10312 C CA . GLU D 1 311 ? 38.335 -27.663 -4.430 1.00 16.77 310 GLU D CA 1
ATOM 10313 C C . GLU D 1 311 ? 37.873 -26.248 -4.068 1.00 15.85 310 GLU D C 1
ATOM 10314 O O . GLU D 1 311 ? 37.092 -25.621 -4.800 1.00 18.02 310 GLU D O 1
ATOM 10320 N N . GLU D 1 312 ? 38.371 -25.719 -2.952 1.00 14.36 311 GLU D N 1
ATOM 10321 C CA . GLU D 1 312 ? 37.954 -24.385 -2.488 1.00 13.69 311 GLU D CA 1
ATOM 10322 C C . GLU D 1 312 ? 38.485 -23.333 -3.453 1.00 13.48 311 GLU D C 1
ATOM 10323 O O . GLU D 1 312 ? 37.760 -22.392 -3.849 1.00 15.63 311 GLU D O 1
ATOM 10329 N N . GLU D 1 313 ? 39.743 -23.497 -3.849 1.00 14.95 312 GLU D N 1
ATOM 10330 C CA . GLU D 1 313 ? 40.348 -22.568 -4.786 1.00 16.12 312 GLU D CA 1
ATOM 10331 C C . GLU D 1 313 ? 39.558 -22.517 -6.083 1.00 16.34 312 GLU D C 1
ATOM 10332 O O . GLU D 1 313 ? 39.292 -21.435 -6.636 1.00 17.27 312 GLU D O 1
ATOM 10338 N N . ALA D 1 314 ? 39.167 -23.694 -6.548 1.00 14.88 313 ALA D N 1
ATOM 10339 C CA . ALA D 1 314 ? 38.425 -23.780 -7.810 1.00 15.70 313 ALA D CA 1
ATOM 10340 C C . ALA D 1 314 ? 37.055 -23.142 -7.689 1.00 16.87 313 ALA D C 1
ATOM 10341 O O . ALA D 1 314 ? 36.582 -22.515 -8.648 1.00 15.36 313 ALA D O 1
ATOM 10343 N N . ARG D 1 315 ? 36.394 -23.301 -6.541 1.00 13.89 314 ARG D N 1
ATOM 10344 C CA . ARG D 1 315 ? 35.095 -22.607 -6.342 1.00 13.46 314 ARG D CA 1
ATOM 10345 C C . ARG D 1 315 ? 35.244 -21.087 -6.386 1.00 13.04 314 ARG D C 1
ATOM 10346 O O . ARG D 1 315 ? 34.372 -20.406 -6.958 1.00 14.74 314 ARG D O 1
ATOM 10354 N N . LEU D 1 316 ? 36.281 -20.527 -5.746 1.00 14.33 315 LEU D N 1
ATOM 10355 C CA . LEU D 1 316 ? 36.494 -19.065 -5.798 1.00 12.84 315 LEU D CA 1
ATOM 10356 C C . LEU D 1 316 ? 36.788 -18.634 -7.243 1.00 14.85 315 LEU D C 1
ATOM 10357 O O . LEU D 1 316 ? 36.283 -17.605 -7.694 1.00 13.47 315 LEU D O 1
ATOM 10362 N N . LYS D 1 317 ? 37.579 -19.420 -7.956 1.00 13.77 316 LYS D N 1
ATOM 10363 C CA . LYS D 1 317 ? 37.870 -19.090 -9.348 1.00 14.05 316 LYS D CA 1
ATOM 10364 C C . LYS D 1 317 ? 36.615 -19.165 -10.192 1.00 15.28 316 LYS D C 1
ATOM 10365 O O . LYS D 1 317 ? 36.395 -18.322 -11.044 1.00 16.48 316 LYS D O 1
ATOM 10371 N N . LYS D 1 318 ? 35.756 -20.152 -9.950 1.00 14.17 317 LYS D N 1
ATOM 10372 C CA . LYS D 1 318 ? 34.522 -20.247 -10.733 1.00 16.24 317 LYS D CA 1
ATOM 10373 C C . LYS D 1 318 ? 33.615 -19.060 -10.458 1.00 13.92 317 LYS D C 1
ATOM 10374 O O . LYS D 1 318 ? 32.969 -18.496 -11.352 1.00 15.37 317 LYS D O 1
ATOM 10380 N N . SER D 1 319 ? 33.572 -18.648 -9.203 1.00 12.93 318 SER D N 1
ATOM 10381 C CA . SER D 1 319 ? 32.788 -17.470 -8.836 1.00 12.43 318 SER D CA 1
ATOM 10382 C C . SER D 1 319 ? 33.310 -16.224 -9.550 1.00 13.34 318 SER D C 1
ATOM 10383 O O . SER D 1 319 ? 32.533 -15.426 -10.092 1.00 13.91 318 SER D O 1
ATOM 10386 N N . ALA D 1 320 ? 34.623 -16.049 -9.517 1.00 14.01 319 ALA D N 1
ATOM 10387 C CA . ALA D 1 320 ? 35.239 -14.892 -10.159 1.00 15.45 319 ALA D CA 1
ATOM 10388 C C . ALA D 1 320 ? 34.892 -14.866 -11.658 1.00 15.80 319 ALA D C 1
ATOM 10389 O O . ALA D 1 320 ? 34.568 -13.812 -12.193 1.00 14.36 319 ALA D O 1
ATOM 10391 N N . ASP D 1 321 ? 34.971 -16.019 -12.314 1.00 14.10 320 ASP D N 1
ATOM 10392 C CA . ASP D 1 321 ? 34.613 -16.120 -13.747 1.00 16.67 320 ASP D CA 1
ATOM 10393 C C . ASP D 1 321 ? 33.184 -15.686 -13.956 1.00 21.13 320 ASP D C 1
ATOM 10394 O O . ASP D 1 321 ? 32.896 -14.959 -14.897 1.00 18.99 320 ASP D O 1
ATOM 10399 N N . THR D 1 322 ? 32.269 -16.136 -13.102 1.00 14.71 321 THR D N 1
ATOM 10400 C CA . THR D 1 322 ? 30.868 -15.790 -13.262 1.00 15.05 321 THR D CA 1
ATOM 10401 C C . THR D 1 322 ? 30.609 -14.299 -13.039 1.00 14.91 321 THR D C 1
ATOM 10402 O O . THR D 1 322 ? 29.863 -13.654 -13.819 1.00 17.65 321 THR D O 1
ATOM 10406 N N A LEU D 1 323 ? 31.218 -13.735 -12.007 0.64 14.51 322 LEU D N 1
ATOM 10407 N N B LEU D 1 323 ? 31.233 -13.737 -12.014 0.36 14.29 322 LEU D N 1
ATOM 10408 C CA A LEU D 1 323 ? 31.033 -12.310 -11.729 0.64 13.84 322 LEU D CA 1
ATOM 10409 C CA B LEU D 1 323 ? 31.026 -12.327 -11.705 0.36 14.05 322 LEU D CA 1
ATOM 10410 C C A LEU D 1 323 ? 31.587 -11.485 -12.875 0.64 14.39 322 LEU D C 1
ATOM 10411 C C B LEU D 1 323 ? 31.614 -11.455 -12.818 0.36 14.32 322 LEU D C 1
ATOM 10412 O O A LEU D 1 323 ? 30.942 -10.538 -13.327 0.64 14.71 322 LEU D O 1
ATOM 10413 O O B LEU D 1 323 ? 30.993 -10.469 -13.218 0.36 14.67 322 LEU D O 1
ATOM 10422 N N . TRP D 1 324 ? 32.795 -11.807 -13.325 1.00 13.66 323 TRP D N 1
ATOM 10423 C CA . TRP D 1 324 ? 33.392 -11.037 -14.410 1.00 14.29 323 TRP D CA 1
ATOM 10424 C C . TRP D 1 324 ? 32.534 -11.159 -15.685 1.00 16.73 323 TRP D C 1
ATOM 10425 O O . TRP D 1 324 ? 32.375 -10.164 -16.424 1.00 15.83 323 TRP D O 1
ATOM 10436 N N . GLY D 1 325 ? 31.927 -12.324 -15.906 1.00 15.85 324 GLY D N 1
ATOM 10437 C CA . GLY D 1 325 ? 31.077 -12.499 -17.084 1.00 17.37 324 GLY D CA 1
ATOM 10438 C C . GLY D 1 325 ? 29.898 -11.545 -17.121 1.00 17.18 324 GLY D C 1
ATOM 10439 O O . GLY D 1 325 ? 29.464 -11.111 -18.199 1.00 18.61 324 GLY D O 1
ATOM 10440 N N . ILE D 1 326 ? 29.389 -11.206 -15.949 1.00 15.93 325 ILE D N 1
ATOM 10441 C CA . ILE D 1 326 ? 28.330 -10.210 -15.848 1.00 15.92 325 ILE D CA 1
ATOM 10442 C C . ILE D 1 326 ? 28.908 -8.804 -15.927 1.00 16.11 325 ILE D C 1
ATOM 10443 O O . ILE D 1 326 ? 28.417 -7.952 -16.663 1.00 15.98 325 ILE D O 1
ATOM 10448 N N . GLN D 1 327 ? 29.962 -8.561 -15.149 1.00 14.51 326 GLN D N 1
ATOM 10449 C CA . GLN D 1 327 ? 30.494 -7.221 -15.046 1.00 15.16 326 GLN D CA 1
ATOM 10450 C C . GLN D 1 327 ? 30.983 -6.689 -16.372 1.00 17.41 326 GLN D C 1
ATOM 10451 O O . GLN D 1 327 ? 30.817 -5.489 -16.656 1.00 16.31 326 GLN D O 1
ATOM 10457 N N . LYS D 1 328 ? 31.595 -7.552 -17.184 1.00 16.13 327 LYS D N 1
ATOM 10458 C CA . LYS D 1 328 ? 32.134 -7.064 -18.448 1.00 19.30 327 LYS D CA 1
ATOM 10459 C C . LYS D 1 328 ? 31.040 -6.598 -19.425 1.00 20.33 327 LYS D C 1
ATOM 10460 O O . LYS D 1 328 ? 31.346 -5.892 -20.395 1.00 22.99 327 LYS D O 1
ATOM 10466 N N . GLU D 1 329 ? 29.770 -6.956 -19.172 1.00 19.14 328 GLU D N 1
ATOM 10467 C CA . GLU D 1 329 ? 28.654 -6.560 -20.034 1.00 20.25 328 GLU D CA 1
ATOM 10468 C C . GLU D 1 329 ? 27.894 -5.369 -19.501 1.00 18.69 328 GLU D C 1
ATOM 10469 O O . GLU D 1 329 ? 26.899 -4.951 -20.108 1.00 22.39 328 GLU D O 1
ATOM 10475 N N . LEU D 1 330 ? 28.317 -4.836 -18.358 1.00 17.19 329 LEU D N 1
ATOM 10476 C CA . LEU D 1 330 ? 27.621 -3.700 -17.764 1.00 16.86 329 LEU D CA 1
ATOM 10477 C C . LEU D 1 330 ? 27.946 -2.422 -18.504 1.00 19.93 329 LEU D C 1
ATOM 10478 O O . LEU D 1 330 ? 29.081 -2.252 -18.973 1.00 24.37 329 LEU D O 1
ATOM 10483 N N . GLN D 1 331 ? 26.974 -1.505 -18.559 1.00 19.30 330 GLN D N 1
ATOM 10484 C CA . GLN D 1 331 ? 27.203 -0.217 -19.169 1.00 21.98 330 GLN D CA 1
ATOM 10485 C C . GLN D 1 331 ? 27.253 0.853 -18.097 1.00 22.80 330 GLN D C 1
ATOM 10486 O O . GLN D 1 331 ? 26.233 1.149 -17.483 1.00 22.70 330 GLN D O 1
ATOM 10492 N N . PHE D 1 332 ? 28.441 1.428 -17.875 1.00 19.51 331 PHE D N 1
ATOM 10493 C CA . PHE D 1 332 ? 28.585 2.515 -16.904 1.00 22.54 331 PHE D CA 1
ATOM 10494 C C . PHE D 1 332 ? 28.371 3.893 -17.493 1.00 32.06 331 PHE D C 1
ATOM 10495 O O . PHE D 1 332 ? 28.015 4.008 -18.673 1.00 37.81 331 PHE D O 1
#

Secondary structure (DSSP, 8-state):
--HHHHHEEE------SSEEEEE--SHHHHHHHHHHHHTT--SEEEEE-S-HHHHHHHHHHHHHTGGG-S--EEEE-SSGGGGTT-SEEEE---PPPPTT--HHHHHHHHHHHHHHHHHHHHHH-TTPEEEE-SSSHHHHHHHHHHHH---GGGEEE-TTHHHHHHHHHHHHHHHTS-GGG-B--EEBSSSTT-EE-GGG-EETTEEHHHHSTTTTSTT-TT-THHHHHHHHHHHHHHHHHHSS--HHHHHHHHHHHHHHHTT--EEEEEEEE-TTSTT--SS-EEEEEEEEETTEEEEEE-----HHHHHHHHHHHHHHHHHHTT---/--HHHHHEEES-------SSEEEEE--SHHHHHHHHHHHHTT--SEEEEE-S-HHHHHHHHHHHHHTGGG-S--EEEE-SSGGGGTT-SEEEE--S----TT--GGGGHHHHHHHHHHHHHHHHHH-TTPEEEE-SSSHHHHHHHHHHHH---GGGEEE-TTHHHHHHHHHHHHHHHTS-GGG-B--EEB-SSTT-EE-GGG-EETTEEHHHHSTTTTSTT-TT-THHHHHHHHHHHHHHHHHHSS--HHHHHHHHHHHHHHHTT--EEEEEEEE-TTSTT--S--EEEEEEEEETTEEEEEE-----HHHHHHHHHHHHHHHHHHTT---/--HHHHHEEE-----PPPSSEEEEE--SHHHHHHHHHHHHTT--SEEEEE-S-HHHHHHHHHHHHHTGGG-S--EEEE-SSGGGGTT-SEEEE---PPPPTT--HHHHHHHHHHHHHHHHHHHHHH-TTPEEEE-SSSHHHHHHHHHHHH---GGGEEE-TTHHHHHHHHHHHHHHHTS-GGG-B--EEBSSSTT-EE-GGG-EETTEEHHHHSTTTTSTT-TT-THHHHHHHHHHHHHHHHHHSS--HHHHHHHHHHHHHHHTT--EEEEEEEE-TTSTT--SS-EEEEEEEEETTEEEEEE-----HHHHHHHHHHHHHHHHHHTT---/--HHHHHEEE--------SSEEEEE--SHHHHHHHHHHHHTT--SEEEEE-S-HHHHHHHHHHHHHTGGG-S--EEEE-SSGGGGTT-SEEEE-----PPTT--HHHHHHHHHHHHHHHHHHHHHH-TTPEEEE-SSSHHHHHHHHHHHH---GGGEEE-TTHHHHHHHHHHHHHHHTS-GGG-B--EEBSSSTT-EE-GGG-EETTEEHHHH-TTTTSTT-TT-THHHHHHHHHHHHHHHHHHSS--HHHHHHHHHHHHHHHTT--EEEEEEEE-TTSTT--SS-EEEEEEEEETTEEEEEE-----HHHHHHHHHHHHHHHHHHTT---

Nearest PDB structures (foldseek):
  7m2n-assembly1_A  TM=9.974E-01  e=3.917E-64  Homo sapiens
  6bb1-assembly1_D  TM=9.973E-01  e=7.480E-64  Homo sapiens
  4i8x-assembly2_F  TM=9.939E-01  e=3.039E-62  Oryctolagus cuniculus
  5kkc-assembly1_A  TM=9.827E-01  e=1.247E-61  Oryctolagus cuniculus
  7p4g-assembly3_K  TM=9.971E-01  e=8.679E-61  Oryctolagus cuniculus